Protein AF-A0A401KJQ9-F1 (afdb_monomer)

Organism: Aspergillus awamori (NCBI:txid105351)

Solvent-accessible surface area (backbone atoms only — not comparable to full-atom values): 50970 Å² total; per-residue (Å²): 129,94,59,46,15,69,61,36,54,51,46,49,41,63,40,35,50,37,38,52,24,21,46,44,19,22,66,75,44,48,60,73,58,42,72,78,33,70,57,48,32,70,64,36,63,75,49,32,57,83,91,42,69,68,72,60,20,58,51,13,49,51,49,38,38,50,56,64,36,33,25,32,53,18,17,22,53,18,5,47,48,34,42,69,47,38,80,73,65,34,57,54,54,45,45,31,52,12,23,50,33,27,30,55,10,23,54,37,42,39,68,46,83,45,67,66,48,33,42,54,11,34,25,35,26,12,24,8,44,14,24,32,68,24,41,50,62,47,42,50,54,52,61,40,54,51,83,50,32,54,48,58,40,30,44,42,23,34,25,22,27,45,15,35,20,53,37,40,49,50,44,55,60,32,60,71,49,83,75,55,68,62,44,57,29,49,73,43,38,55,54,36,62,45,31,50,45,31,44,66,44,44,80,82,47,81,66,38,32,63,60,28,45,76,71,70,37,51,69,61,18,49,57,38,48,28,34,50,68,52,51,63,91,82,44,65,66,63,55,51,54,49,47,52,53,48,52,59,54,57,77,48,76,62,88,82,50,82,70,54,36,79,44,96,50,72,60,42,44,46,57,48,49,48,52,32,42,50,51,30,42,48,35,37,63,54,51,53,56,69,49,58,66,66,35,33,30,50,50,31,28,72,41,64,68,38,55,71,68,58,15,47,52,51,36,28,48,45,34,42,46,24,27,61,27,22,58,56,19,48,60,40,41,77,71,62,27,55,55,53,35,40,31,55,17,21,47,45,35,12,54,28,27,42,49,36,25,57,32,57,66,52,65,67,85,45,58,71,36,45,54,48,33,54,52,31,52,49,50,31,33,38,22,40,32,38,16,63,50,12,49,55,62,45,50,27,47,57,62,32,52,86,91,48,20,51,35,50,31,2,46,22,46,15,48,27,23,49,42,44,32,53,49,53,58,45,47,69,56,45,46,76,75,51,46,41,60,54,34,44,58,36,15,53,57,15,51,49,42,33,55,47,46,70,64,71,49,54,50,61,67,73,47,46,65,64,62,52,51,52,56,48,47,66,77,55,54,70,60,50,41,33,58,53,38,73,60,54,71,58,58,48,67,83,33,54,65,48,65,64,63,66,55,72,76,47,80,95,82,52,72,63,58,45,44,52,52,16,51,56,38,39,57,62,27,76,73,41,98,53,92,43,72,65,39,47,52,17,40,51,36,40,33,53,34,26,60,63,70,67,39,61,69,63,25,56,55,44,43,53,51,37,49,53,52,39,52,74,68,45,40,40,44,48,62,85,84,49,100,67,51,65,42,56,48,51,51,44,34,47,51,38,55,50,50,50,50,50,42,51,51,53,17,67,76,70,72,45,84,67,84,77,58,76,91,70,52,60,49,66,80,67,73,61,40,52,80,91,59,61,38,75,85,51,76,66,73,62,60,96,88,62,86,46,75,38,50,56,52,52,55,49,52,56,50,49,50,50,54,50,51,42,48,67,60,71,70,43,90,87,58,69,75,64,54,69,62,51,40,53,52,52,53,50,53,51,50,56,50,50,55,55,54,58,64,70,72,55,99,75,77,75,89,73,83,94,65,81,94,82,65,94,72,90,76,71,102,79,70,55,69,70,56,55,50,52,54,50,52,52,31,52,49,48,31,66,57,28,52,70,41,68,76,47,61,83,86,41,76,62,22,58,57,28,50,55,51,30,38,54,28,27,53,50,48,53,54,54,56,64,38,75,78,49,32,72,68,55,72,68,48,91,67,62,65,69,61,49,52,50,52,32,48,51,44,48,48,50,52,52,52,52,37,66,76,66,72,52,81,73,93,61,94,56,71,79,58,48,62,58,48,51,53,49,49,50,54,53,48,68,72,41,46,75,72,72,67,57,84,86,64,61,96,87,75,69,74,50,69,66,57,56,51,51,49,50,51,52,51,55,53,47,51,52,50,50,54,49,50,53,52,47,50,55,50,48,52,56,52,55,71,70,69,74,89,74,88,84,92,86,82,90,88,84,89,84,86,89,78,89,82,86,84,83,90,81,92,78,92,78,93,72,86,78,80,78,90,72,83,91,82,88,88,85,89,87,89,85,85,83,88,136

Secondary structure (DSSP, 8-state):
----THHHHHHHIIIIIHHHHHHHHHHHHHHHHHTT-HHHHHH-GGG--SS--THHHHHHHHHHHHHHHHHHHHHHHHHHHHHHHHHHH-HHHHHHHHHHHHHHHHHHHHT--SHHHHHHHHHHHHHHHHHHHHHHHHHHHHHS-TTTHHHHHHHHHHHHHHHHHHHHHHHHHHHT--SSTHHHHHHHHHHHHHHHHHHHHGGGSPPPHHHHHHTT-HHHHHHHHHHHH---TT-HHHHHHHHHHHHHHHTT-S---GGGGGS--TT-HHHHHHHHHHHHHHHHHH--HHHHTTSHHHIIIIIT---HHHHHHHHHHHHHHHHHHHHHHHHHTTTS-HHHHHHHHHHHHHHHHHHHHHHTTS-TT-HHHHHHHHHHHHHHHHHHHHHTTTHHHHHHHHHS-TTTHHHHHHHHHHHHHHHHHHHHHHHHHHHHHHTTHHHHHHHHHHHHHHHHHHHH----TT--HHHHHHHHHS---HHHHHHHTTS-GGGGTTS---HHHHHHTS-TT-THHHHHHHHHHHHHHHTS---SHHHHHHHHHHHHHHHHTT-HHHHHHHHHHHHHHHHHTTTTS-GGGS---HHHHHHHHHHHHHHHHHHHHHHHHHTPPPSS-GGG--PPPPPS--GGG--SS--PPPPTT---HHHHHHHHHHHHHHHHHHHHHHS-SS--TTHHHHHHHHHHHHHHHHHHHHHHT-S------SS-S-------TT--HHHHHHHHHHHHHHHHHHGGGGGS-TTSHHHHHHHHHHHHHHHHHHHHHHSHHHHHHHTTSSSPHHHHHHHHHHHHHHHHHHHHHHTPPPSS--HHHHHHHHHHHHHHHHHHHHHHS-TTS-TTS---HHHHHHHHHHHHHHHHHHHHHHHHHHHHHHHHTTS--S----------------------------------------------

Foldseek 3Di:
DPAFAPRQLVLLLPQQLLLLLLLVLQLLQQCLLVLPAPLSCVLEVLLNLPPDDDPSNVRSPLVVLLLSLLLLVLLLVLLQVCLPCPLVPALLVLLLQLLVLLLQLLVQCLPDRYSVSSSVSSSSNSNSSSSSQLRSLLFLCLLDDQLCNQLSLLVSLLSSLVSNLVSLVLSLVLSVVNDDSCSRSVSSCVSSVSSVRSNVSSVVHQTRLLSCVVVVNNVSSLVSNCRHNVHDSPDPVSVVVSLLSNLLVVVCVDDDDPVCCPPPDLLVSVLLLCVLQVLLVLLLLLCLCLPCLSCQLVLCCVLVVDPSSVSSVLSSVLSVLLSVLSVVLSVCCQPPFQLVLQLQLLLQSLVLLVLLLVLQVDDSVPNVSSVSNSVSSSSNSNSCSNHSRRSSLSSLQLSDRSNSSSVSSSVSSSSNSVSNSVSSSCVVVCCVPPNSCSSVSSSVSSVVRNVCSVQQNATRHPDDSSVLSVLSNPSDDSNRSNVVSPCHCVCCVVCVVPVVNVVVPDDPPDLVVLVVVLVVLCSVVVSDPDLDPSNLVSLLSVLLSCLQVVVLVVNVVSLVVSVVSLVVVVLQAAPVVDPDFPLVNLSSLVSVLSSLVSQLLSCVQVVHDGPDDPVSGHRDHHAQAEPVQDDRHDGDHDDVPDAGPSLLSSLVSLLSVLSVLLCVAPVDPPHNPPLVVSLVVSVVSLVVSVVSLVVNVDPDDDPDDDDDPLDPDDDDPDDDLSSLVSLLSSLVSLLSSLVSLCPDDPPDPSNLVSLVSNLRSLLVNLVSCPPPVNVVVCCSDPDHPQVSLLVSLVSLVVVVVSCVVPVDDDPDPPPVVSLVSLVSSLVVNVVCVVVLPDDPDPPQDRPDPVNSVVVNVVSVVVNVVVVVVVVVVVVVVVVVVVPPPDDDDDDDDDDDDDDDDDDDDDDDDDDDDDPDPDRDDDDDDDDDDDDD

Structure (mmCIF, N/CA/C/O backbone):
data_AF-A0A401KJQ9-F1
#
_entry.id   AF-A0A401KJQ9-F1
#
loop_
_atom_site.group_PDB
_atom_site.id
_atom_site.type_symbol
_atom_site.label_atom_id
_atom_site.label_alt_id
_atom_site.label_comp_id
_atom_site.label_asym_id
_atom_site.label_entity_id
_atom_site.label_seq_id
_atom_site.pdbx_PDB_ins_code
_atom_site.Cartn_x
_atom_site.Cartn_y
_atom_site.Cartn_z
_atom_site.occupancy
_atom_site.B_iso_or_equiv
_atom_site.auth_seq_id
_atom_site.auth_comp_id
_atom_site.auth_asym_id
_atom_site.auth_atom_id
_atom_site.pdbx_PDB_model_num
ATOM 1 N N . MET A 1 1 ? -1.866 -28.708 1.018 1.00 51.16 1 MET A N 1
ATOM 2 C CA . MET A 1 1 ? -0.604 -28.251 0.386 1.00 51.16 1 MET A CA 1
ATOM 3 C C . MET A 1 1 ? 0.550 -28.805 1.203 1.00 51.16 1 MET A C 1
ATOM 5 O O . MET A 1 1 ? 0.410 -28.856 2.414 1.00 51.16 1 MET A O 1
ATOM 9 N N . ALA A 1 2 ? 1.637 -29.265 0.578 1.00 59.62 2 ALA A N 1
ATOM 10 C CA . ALA A 1 2 ? 2.775 -29.852 1.303 1.00 59.62 2 ALA A CA 1
ATOM 11 C C . ALA A 1 2 ? 3.758 -28.797 1.862 1.00 59.62 2 ALA A C 1
ATOM 13 O O . ALA A 1 2 ? 4.504 -29.082 2.793 1.00 59.62 2 ALA A O 1
ATOM 14 N N . LEU A 1 3 ? 3.746 -27.572 1.323 1.00 73.81 3 LEU A N 1
ATOM 15 C CA . LEU A 1 3 ? 4.662 -26.489 1.696 1.00 73.81 3 LEU A CA 1
ATOM 16 C C . LEU A 1 3 ? 4.006 -25.533 2.701 1.00 73.81 3 LEU A C 1
ATOM 18 O O . LEU A 1 3 ? 2.881 -25.093 2.476 1.00 73.81 3 LEU A O 1
ATOM 22 N N . HIS A 1 4 ? 4.728 -25.194 3.773 1.00 79.38 4 HIS A N 1
ATOM 23 C CA . HIS A 1 4 ? 4.278 -24.291 4.839 1.00 79.38 4 HIS A CA 1
ATOM 24 C C . HIS A 1 4 ? 5.380 -23.284 5.213 1.00 79.38 4 HIS A C 1
ATOM 26 O O . HIS A 1 4 ? 6.576 -23.559 5.060 1.00 79.38 4 HIS A O 1
ATOM 32 N N . GLY A 1 5 ? 4.976 -22.111 5.705 1.00 81.81 5 GLY A N 1
ATOM 33 C CA . GLY A 1 5 ? 5.850 -21.065 6.233 1.00 81.81 5 GLY A CA 1
ATOM 34 C C . GLY A 1 5 ? 6.890 -20.573 5.222 1.00 81.81 5 GLY A C 1
ATOM 35 O O . GLY A 1 5 ? 6.583 -20.237 4.077 1.00 81.81 5 GLY A O 1
ATOM 36 N N . ARG A 1 6 ? 8.165 -20.550 5.633 1.00 81.44 6 ARG A N 1
ATOM 37 C CA . ARG A 1 6 ? 9.275 -20.035 4.806 1.00 81.44 6 ARG A CA 1
ATOM 38 C C . ARG A 1 6 ? 9.446 -20.776 3.479 1.00 81.44 6 ARG A C 1
ATOM 40 O O . ARG A 1 6 ? 9.766 -20.136 2.482 1.00 81.44 6 ARG A O 1
ATOM 47 N N . ALA A 1 7 ? 9.217 -22.090 3.451 1.00 85.12 7 ALA A N 1
ATOM 48 C CA . ALA A 1 7 ? 9.339 -22.882 2.227 1.00 85.12 7 ALA A CA 1
ATOM 49 C C . ALA A 1 7 ? 8.286 -22.476 1.183 1.00 85.12 7 ALA A C 1
ATOM 51 O O . ALA A 1 7 ? 8.580 -22.428 -0.009 1.00 85.12 7 ALA A O 1
ATOM 52 N N . LEU A 1 8 ? 7.081 -22.122 1.640 1.00 85.94 8 LEU A N 1
ATOM 53 C CA . LEU A 1 8 ? 6.011 -21.624 0.783 1.00 85.94 8 LEU A CA 1
ATOM 54 C C . LEU A 1 8 ? 6.327 -20.226 0.239 1.00 85.94 8 LEU A C 1
ATOM 56 O O . LEU A 1 8 ? 6.226 -20.015 -0.965 1.00 85.94 8 LEU A O 1
ATOM 60 N N . SER A 1 9 ? 6.784 -19.306 1.096 1.00 84.56 9 SER A N 1
ATOM 61 C CA . SER A 1 9 ? 7.208 -17.958 0.677 1.00 84.56 9 SER A CA 1
ATOM 62 C C . SER A 1 9 ? 8.336 -18.009 -0.364 1.00 84.56 9 SER A C 1
ATOM 64 O O . SER A 1 9 ? 8.290 -17.343 -1.399 1.00 84.56 9 SER A O 1
ATOM 66 N N . LEU A 1 10 ? 9.327 -18.880 -0.148 1.00 87.38 10 LEU A N 1
ATOM 67 C CA . LEU A 1 10 ? 10.432 -19.077 -1.083 1.00 87.38 10 LEU A CA 1
ATOM 68 C C . LEU A 1 10 ? 9.962 -19.703 -2.407 1.00 87.38 10 LEU A C 1
ATOM 70 O O . LEU A 1 10 ? 10.426 -19.296 -3.470 1.00 87.38 10 LEU A O 1
ATOM 74 N N . ALA A 1 11 ? 9.003 -20.632 -2.370 1.00 89.62 11 ALA A N 1
ATOM 75 C CA . ALA A 1 11 ? 8.390 -21.180 -3.578 1.00 89.62 11 ALA A CA 1
ATOM 76 C C . ALA A 1 11 ? 7.610 -20.114 -4.369 1.00 89.62 11 ALA A C 1
ATOM 78 O O . ALA A 1 11 ? 7.749 -20.052 -5.589 1.00 89.62 11 ALA A O 1
ATOM 79 N N . GLN A 1 12 ? 6.848 -19.239 -3.701 1.00 90.06 12 GLN A N 1
ATOM 80 C CA . GLN A 1 12 ? 6.164 -18.108 -4.347 1.00 90.06 12 GLN A CA 1
ATOM 81 C C . GLN A 1 12 ? 7.165 -17.176 -5.039 1.00 90.06 12 GLN A C 1
ATOM 83 O O . GLN A 1 12 ? 6.967 -16.781 -6.191 1.00 90.06 12 GLN A O 1
ATOM 88 N N . LEU A 1 13 ? 8.270 -16.875 -4.356 1.00 89.44 13 LEU A N 1
ATOM 89 C CA . LEU A 1 13 ? 9.330 -16.027 -4.881 1.00 89.44 13 LEU A CA 1
ATOM 90 C C . LEU A 1 13 ? 10.001 -16.646 -6.118 1.00 89.44 13 LEU A C 1
ATOM 92 O O . LEU A 1 13 ? 10.106 -15.990 -7.149 1.00 89.44 13 LEU A O 1
ATOM 96 N N . ILE A 1 14 ? 10.449 -17.901 -6.039 1.00 91.25 14 ILE A N 1
ATOM 97 C CA . ILE A 1 14 ? 11.238 -18.540 -7.106 1.00 91.25 14 ILE A CA 1
ATOM 98 C C . ILE A 1 14 ? 10.375 -18.949 -8.299 1.00 91.25 14 ILE A C 1
ATOM 100 O O . ILE A 1 14 ? 10.823 -18.831 -9.435 1.00 91.25 14 ILE A O 1
ATOM 104 N N . LEU A 1 15 ? 9.157 -19.444 -8.071 1.00 92.06 15 LEU A N 1
ATOM 105 C CA . LEU A 1 15 ? 8.344 -20.034 -9.137 1.00 92.06 15 LEU A CA 1
ATOM 106 C C . LEU A 1 15 ? 7.421 -19.033 -9.837 1.00 92.06 15 LEU A C 1
ATOM 108 O O . LEU A 1 15 ? 6.955 -19.329 -10.936 1.00 92.06 15 LEU A O 1
ATOM 112 N N . VAL A 1 16 ? 7.133 -17.884 -9.217 1.00 92.19 16 VAL A N 1
ATOM 113 C CA . VAL A 1 16 ? 6.209 -16.882 -9.775 1.00 92.19 16 VAL A CA 1
ATOM 114 C C . VAL A 1 16 ? 6.866 -15.514 -9.880 1.00 92.19 16 VAL A C 1
ATOM 116 O O . VAL A 1 16 ? 6.979 -14.984 -10.983 1.00 92.19 16 VAL A O 1
ATOM 119 N N . VAL A 1 17 ? 7.321 -14.948 -8.759 1.00 92.44 17 VAL A N 1
ATOM 120 C CA . VAL A 1 17 ? 7.811 -13.559 -8.714 1.00 92.44 17 VAL A CA 1
ATOM 121 C C . VAL A 1 17 ? 9.077 -13.385 -9.558 1.00 92.44 17 VAL A C 1
ATOM 123 O O . VAL A 1 17 ? 9.129 -12.508 -10.420 1.00 92.44 17 VAL A O 1
ATOM 126 N N . CYS A 1 18 ? 10.070 -14.257 -9.367 1.00 94.00 18 CYS A N 1
ATOM 127 C CA . CYS A 1 18 ? 11.333 -14.228 -10.101 1.00 94.00 18 CYS A CA 1
ATOM 128 C C . CYS A 1 18 ? 11.123 -14.354 -11.620 1.00 94.00 18 CYS A C 1
ATOM 130 O O . CYS A 1 18 ? 11.538 -13.439 -12.331 1.00 94.00 18 CYS A O 1
ATOM 132 N N . PRO A 1 19 ? 10.416 -15.378 -12.141 1.00 94.50 19 PRO A N 1
ATOM 133 C CA . PRO A 1 19 ? 10.114 -15.473 -13.565 1.00 94.50 19 PRO A CA 1
ATOM 134 C C . PRO A 1 19 ? 9.336 -14.269 -14.102 1.00 94.50 19 PRO A C 1
ATOM 136 O O . PRO A 1 19 ? 9.708 -13.733 -15.140 1.00 94.50 19 PRO A O 1
ATOM 139 N N . ALA A 1 20 ? 8.297 -13.795 -13.407 1.00 93.94 20 ALA A N 1
ATOM 140 C CA . ALA A 1 20 ? 7.465 -12.691 -13.891 1.00 93.94 20 ALA A CA 1
ATOM 141 C C . ALA A 1 20 ? 8.259 -11.385 -14.061 1.00 93.94 20 ALA A C 1
ATOM 143 O O . ALA A 1 20 ? 8.156 -10.711 -15.089 1.00 93.94 20 ALA A O 1
ATOM 144 N N . PHE A 1 21 ? 9.089 -11.039 -13.078 1.00 92.38 21 PHE A N 1
ATOM 145 C CA . PHE A 1 21 ? 9.901 -9.824 -13.123 1.00 92.38 21 PHE A CA 1
ATOM 146 C C . PHE A 1 21 ? 11.187 -9.982 -13.939 1.00 92.38 21 PHE A C 1
ATOM 148 O O . PHE A 1 21 ? 11.659 -9.012 -14.536 1.00 92.38 21 PHE A O 1
ATOM 155 N N . PHE A 1 22 ? 11.706 -11.202 -14.070 1.00 94.25 22 PHE A N 1
ATOM 156 C CA . PHE A 1 22 ? 12.727 -11.513 -15.063 1.00 94.25 22 PHE A CA 1
ATOM 157 C C . PHE A 1 22 ? 12.196 -11.288 -16.484 1.00 94.25 22 PHE A C 1
ATOM 159 O O . PHE A 1 22 ? 12.848 -10.600 -17.265 1.00 94.25 22 PHE A O 1
ATOM 166 N N . LEU A 1 23 ? 10.997 -11.792 -16.806 1.00 92.88 23 LEU A N 1
ATOM 167 C CA . LEU A 1 23 ? 10.332 -11.586 -18.100 1.00 92.88 23 LEU A CA 1
ATOM 168 C C . LEU A 1 23 ? 10.089 -10.106 -18.383 1.00 92.88 23 LEU A C 1
ATOM 170 O O . LEU A 1 23 ? 10.307 -9.661 -19.511 1.00 92.88 23 LEU A O 1
ATOM 174 N N . PHE A 1 24 ? 9.687 -9.343 -17.361 1.00 90.88 24 PHE A N 1
ATOM 175 C CA . PHE A 1 24 ? 9.578 -7.889 -17.447 1.00 90.88 24 PHE A CA 1
ATOM 176 C C . PHE A 1 24 ? 10.903 -7.288 -17.916 1.00 90.88 24 PHE A C 1
ATOM 178 O O . PHE A 1 24 ? 10.934 -6.599 -18.934 1.00 90.88 24 PHE A O 1
ATOM 185 N N . GLY A 1 25 ? 12.000 -7.541 -17.192 1.00 88.62 25 GLY A N 1
ATOM 186 C CA . GLY A 1 25 ? 13.310 -6.970 -17.510 1.00 88.62 25 GLY A CA 1
ATOM 187 C C . GLY A 1 25 ? 13.829 -7.434 -18.870 1.00 88.62 25 GLY A C 1
ATOM 188 O O . GLY A 1 25 ? 14.312 -6.626 -19.667 1.00 88.62 25 GLY A O 1
ATOM 189 N N . TYR A 1 26 ? 13.666 -8.722 -19.165 1.00 89.69 26 TYR A N 1
ATOM 190 C CA . TYR A 1 26 ? 14.167 -9.346 -20.379 1.00 89.69 26 TYR A CA 1
ATOM 191 C C . TYR A 1 26 ? 13.492 -8.777 -21.628 1.00 89.69 26 TYR A C 1
ATOM 193 O O . TYR A 1 26 ? 14.154 -8.216 -22.500 1.00 89.69 26 TYR A O 1
ATOM 201 N N . ASN A 1 27 ? 12.159 -8.822 -21.692 1.00 88.00 27 ASN A N 1
ATOM 202 C CA . ASN A 1 27 ? 11.405 -8.324 -22.847 1.00 88.00 27 ASN A CA 1
ATOM 203 C C . ASN A 1 27 ? 11.562 -6.809 -23.040 1.00 88.00 27 ASN A C 1
ATOM 205 O O . ASN A 1 27 ? 11.570 -6.301 -24.167 1.00 88.00 27 ASN A O 1
ATOM 209 N N . GLN A 1 28 ? 11.766 -6.084 -21.943 1.00 83.31 28 GLN A N 1
ATOM 210 C CA . GLN A 1 28 ? 11.965 -4.645 -21.951 1.00 83.31 28 GLN A CA 1
ATOM 211 C C . GLN A 1 28 ? 13.353 -4.213 -22.473 1.00 83.31 28 GLN A C 1
ATOM 213 O O . GLN A 1 28 ? 13.466 -3.090 -22.978 1.00 83.31 28 GLN A O 1
ATOM 218 N N . ALA A 1 29 ? 14.393 -5.052 -22.375 1.00 77.69 29 ALA A N 1
ATOM 219 C CA . ALA A 1 29 ? 15.716 -4.819 -22.983 1.00 77.69 29 ALA A CA 1
ATOM 220 C C . ALA A 1 29 ? 15.963 -5.620 -24.278 1.00 77.69 29 ALA A C 1
ATOM 222 O O . ALA A 1 29 ? 16.892 -5.297 -25.020 1.00 77.69 29 ALA A O 1
ATOM 223 N N . GLY A 1 30 ? 15.124 -6.619 -24.575 1.00 74.00 30 GLY A N 1
ATOM 224 C CA . GLY A 1 30 ? 15.327 -7.627 -25.622 1.00 74.00 30 GLY A CA 1
ATOM 225 C C . GLY A 1 30 ? 15.658 -7.058 -26.992 1.00 74.00 30 GLY A C 1
ATOM 226 O O . GLY A 1 30 ? 16.699 -7.372 -27.562 1.00 74.00 30 GLY A O 1
ATOM 227 N N . VAL A 1 31 ? 14.806 -6.169 -27.504 1.00 74.50 31 VAL A N 1
ATOM 228 C CA . VAL A 1 31 ? 14.945 -5.658 -28.879 1.00 74.50 31 VAL A CA 1
ATOM 229 C C . VAL A 1 31 ? 16.052 -4.616 -29.020 1.00 74.50 31 VAL A C 1
ATOM 231 O O . VAL A 1 31 ? 16.610 -4.492 -30.103 1.00 74.50 31 VAL A O 1
ATOM 234 N N . GLY A 1 32 ? 16.442 -3.925 -27.943 1.00 67.50 32 GLY A N 1
ATOM 235 C CA . GLY A 1 32 ? 17.418 -2.829 -28.010 1.00 67.50 32 GLY A CA 1
ATOM 236 C C . GLY A 1 32 ? 18.781 -3.244 -28.579 1.00 67.50 32 GLY A C 1
ATOM 237 O O . GLY A 1 32 ? 19.364 -2.504 -29.364 1.00 67.50 32 GLY A O 1
ATOM 238 N N . GLY A 1 33 ? 19.267 -4.445 -28.245 1.00 67.44 33 GLY A N 1
ATOM 239 C CA . GLY A 1 33 ? 20.519 -4.979 -28.802 1.00 67.44 33 GLY A CA 1
ATOM 240 C C . GLY A 1 33 ? 20.378 -5.553 -30.217 1.00 67.44 33 GLY A C 1
ATOM 241 O O . GLY A 1 33 ? 21.322 -5.489 -31.007 1.00 67.44 33 GLY A O 1
ATOM 242 N N . LEU A 1 34 ? 19.191 -6.067 -30.552 1.00 73.06 34 LEU A N 1
ATOM 243 C CA . LEU A 1 34 ? 18.909 -6.754 -31.816 1.00 73.06 34 LEU A CA 1
ATOM 244 C C . LEU A 1 34 ? 18.807 -5.803 -33.009 1.00 73.06 34 LEU A C 1
ATOM 246 O O . LEU A 1 34 ? 19.121 -6.209 -34.123 1.00 73.06 34 LEU A O 1
ATOM 250 N N . VAL A 1 35 ? 18.454 -4.530 -32.789 1.00 70.38 35 VAL A N 1
ATOM 251 C CA . VAL A 1 35 ? 18.382 -3.540 -33.881 1.00 70.38 35 VAL A CA 1
ATOM 252 C C . VAL A 1 35 ? 19.735 -3.349 -34.581 1.00 70.38 35 VAL A C 1
ATOM 254 O O . VAL A 1 35 ? 19.786 -2.986 -35.749 1.00 70.38 35 VAL A O 1
ATOM 257 N N . SER A 1 36 ? 20.841 -3.636 -33.890 1.00 67.25 36 SER A N 1
ATOM 258 C CA . SER A 1 36 ? 22.189 -3.528 -34.459 1.00 67.25 36 SER A CA 1
ATOM 259 C C . SER A 1 36 ? 22.658 -4.759 -35.253 1.00 67.25 36 SER A C 1
ATOM 261 O O . SER A 1 36 ? 23.803 -4.790 -35.697 1.00 67.25 36 SER A O 1
ATOM 263 N N . VAL A 1 37 ? 21.818 -5.791 -35.409 1.00 74.81 37 VAL A N 1
ATOM 264 C CA . VAL A 1 37 ? 22.179 -7.067 -36.051 1.00 74.81 37 VAL A CA 1
ATOM 265 C C . VAL A 1 37 ? 21.830 -7.051 -37.545 1.00 74.81 37 VAL A C 1
ATOM 267 O O . VAL A 1 37 ? 20.698 -6.774 -37.927 1.00 74.81 37 VAL A O 1
ATOM 270 N N . GLU A 1 38 ? 22.773 -7.440 -38.406 1.00 73.94 38 GLU A N 1
ATOM 271 C CA . GLU A 1 38 ? 22.604 -7.390 -39.872 1.00 73.94 38 GLU A CA 1
ATOM 272 C C . GLU A 1 38 ? 21.498 -8.330 -40.403 1.00 73.94 38 GLU A C 1
ATOM 274 O O . GLU A 1 38 ? 20.798 -8.022 -41.365 1.00 73.94 38 GLU A O 1
ATOM 279 N N . SER A 1 39 ? 21.284 -9.492 -39.774 1.00 75.81 39 SER A N 1
ATOM 280 C CA . SER A 1 39 ? 20.183 -10.394 -40.152 1.00 75.81 39 SER A CA 1
ATOM 281 C C . SER A 1 39 ? 18.803 -9.872 -39.731 1.00 75.81 39 SER A C 1
ATOM 283 O O . SER A 1 39 ? 17.798 -10.242 -40.344 1.00 75.81 39 SER A O 1
ATOM 285 N N . TRP A 1 40 ? 18.742 -8.997 -38.721 1.00 78.81 40 TRP A N 1
ATOM 286 C CA . TRP A 1 40 ? 17.519 -8.316 -38.293 1.00 78.81 40 TRP A CA 1
ATOM 287 C C . TRP A 1 40 ? 17.130 -7.223 -39.291 1.00 78.81 40 TRP A C 1
ATOM 289 O O . TRP A 1 40 ? 15.999 -7.217 -39.775 1.00 78.81 40 TRP A O 1
ATOM 299 N N . THR A 1 41 ? 18.080 -6.368 -39.680 1.00 76.44 41 THR A N 1
ATOM 300 C CA . THR A 1 41 ? 17.846 -5.300 -40.667 1.00 76.44 41 THR A CA 1
ATOM 301 C C . THR A 1 41 ? 17.491 -5.849 -42.049 1.00 76.44 41 THR A C 1
ATOM 303 O O . THR A 1 41 ? 16.603 -5.313 -42.703 1.00 76.44 41 THR A O 1
ATOM 306 N N . LYS A 1 42 ? 18.081 -6.979 -42.469 1.00 77.12 42 LYS A N 1
ATOM 307 C CA . LYS A 1 42 ? 17.704 -7.665 -43.723 1.00 77.12 42 LYS A CA 1
ATOM 308 C C . LYS A 1 42 ? 16.283 -8.230 -43.721 1.00 77.12 42 LYS A C 1
ATOM 310 O O . LYS A 1 42 ? 15.649 -8.263 -44.768 1.00 77.12 42 LYS A O 1
ATOM 315 N N . THR A 1 43 ? 15.796 -8.704 -42.573 1.00 79.19 43 THR A N 1
ATOM 316 C CA . THR A 1 43 ? 14.438 -9.271 -42.461 1.00 79.19 43 THR A CA 1
ATOM 317 C C . THR A 1 43 ? 13.384 -8.167 -42.352 1.00 79.19 43 THR A C 1
ATOM 319 O O . THR A 1 43 ? 12.280 -8.310 -42.869 1.00 79.19 43 THR A O 1
ATOM 322 N N . PHE A 1 44 ? 13.730 -7.053 -41.704 1.00 81.88 44 PHE A N 1
ATOM 323 C CA . PHE A 1 44 ? 12.853 -5.906 -41.500 1.00 81.88 44 PHE A CA 1
ATOM 324 C C . PHE A 1 44 ? 13.477 -4.642 -42.108 1.00 81.88 44 PHE A C 1
ATOM 326 O O . PHE A 1 44 ? 13.922 -3.744 -41.393 1.00 81.88 44 PHE A O 1
ATOM 333 N N . SER A 1 45 ? 13.493 -4.555 -43.439 1.00 68.94 45 SER A N 1
ATOM 334 C CA . SER A 1 45 ? 14.097 -3.425 -44.166 1.00 68.94 45 SER A CA 1
ATOM 335 C C . SER A 1 45 ? 13.450 -2.069 -43.847 1.00 68.94 45 SER A C 1
ATOM 337 O O . SER A 1 45 ? 14.090 -1.030 -43.974 1.00 68.94 45 SER A O 1
ATOM 339 N N . GLU A 1 46 ? 12.196 -2.069 -43.389 1.00 69.38 46 GLU A N 1
ATOM 340 C CA . GLU A 1 46 ? 11.436 -0.874 -42.987 1.00 69.38 46 GLU A CA 1
ATOM 341 C C . GLU A 1 46 ? 11.974 -0.189 -41.712 1.00 69.38 46 GLU A C 1
ATOM 343 O O . GLU A 1 46 ? 11.659 0.970 -41.456 1.00 69.38 46 GLU A O 1
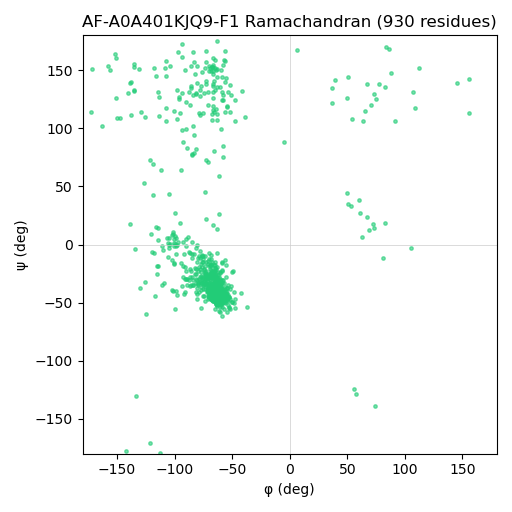ATOM 348 N N . ILE A 1 47 ? 12.796 -0.876 -40.908 1.00 70.19 47 ILE A N 1
ATOM 349 C CA . ILE A 1 47 ? 13.404 -0.341 -39.671 1.00 70.19 47 ILE A CA 1
ATOM 350 C C . ILE A 1 47 ? 14.932 -0.255 -39.751 1.00 70.19 47 ILE A C 1
ATOM 352 O O . ILE A 1 47 ? 15.603 -0.108 -38.729 1.00 70.19 47 ILE A O 1
ATOM 356 N N . ASP A 1 48 ? 15.499 -0.349 -40.955 1.00 70.50 48 ASP A N 1
ATOM 357 C CA . ASP A 1 48 ? 16.943 -0.261 -41.153 1.00 70.50 48 ASP A CA 1
ATOM 358 C C . ASP A 1 48 ? 17.433 1.188 -41.036 1.00 70.50 48 ASP A C 1
ATOM 360 O O . ASP A 1 48 ? 17.125 2.052 -41.863 1.00 70.50 48 ASP A O 1
ATOM 364 N N . THR A 1 49 ? 18.221 1.448 -39.997 1.00 63.94 49 THR A N 1
ATOM 365 C CA . THR A 1 49 ? 18.841 2.749 -39.709 1.00 63.94 49 THR A CA 1
ATOM 366 C C . THR A 1 49 ? 20.360 2.744 -39.892 1.00 63.94 49 THR A C 1
ATOM 368 O O . THR A 1 49 ? 20.996 3.789 -39.726 1.00 63.94 49 THR A O 1
ATOM 371 N N . ILE A 1 50 ? 20.941 1.593 -40.256 1.00 64.94 50 ILE A N 1
ATOM 372 C CA . ILE A 1 50 ? 22.387 1.385 -40.404 1.00 64.94 50 ILE A CA 1
ATOM 373 C C . ILE A 1 50 ? 22.814 1.665 -41.846 1.00 64.94 50 ILE A C 1
ATOM 375 O O . ILE A 1 50 ? 23.828 2.326 -42.064 1.00 64.94 50 ILE A O 1
ATOM 379 N N . HIS A 1 51 ? 22.036 1.209 -42.831 1.00 66.75 51 HIS A N 1
ATOM 380 C CA . HIS A 1 51 ? 22.379 1.352 -44.252 1.00 66.75 51 HIS A CA 1
ATOM 381 C C . HIS A 1 51 ? 21.657 2.513 -44.957 1.00 66.75 51 HIS A C 1
ATOM 383 O O . HIS A 1 51 ? 21.879 2.746 -46.145 1.00 66.75 51 HIS A O 1
ATOM 389 N N . THR A 1 52 ? 20.812 3.266 -44.244 1.00 68.00 52 THR A N 1
ATOM 390 C CA . THR A 1 52 ? 20.008 4.366 -44.801 1.00 68.00 52 THR A CA 1
ATOM 391 C C . THR A 1 52 ? 20.528 5.743 -44.368 1.00 68.00 52 THR A C 1
ATOM 393 O O . THR A 1 52 ? 21.026 5.924 -43.257 1.00 68.00 52 THR A O 1
ATOM 396 N N . VAL A 1 53 ? 20.426 6.746 -45.253 1.00 68.81 53 VAL A N 1
ATOM 397 C CA . VAL A 1 53 ? 20.952 8.111 -45.034 1.00 68.81 53 VAL A CA 1
ATOM 398 C C . VAL A 1 53 ? 19.882 9.160 -45.370 1.00 68.81 53 VAL A C 1
ATOM 400 O O . VAL A 1 53 ? 19.013 8.932 -46.211 1.00 68.81 53 VAL A O 1
ATOM 403 N N . GLY A 1 54 ? 19.923 10.322 -44.709 1.00 72.00 54 GLY A N 1
ATOM 404 C CA . GLY A 1 54 ? 19.039 11.458 -45.002 1.00 72.00 54 GLY A CA 1
ATOM 405 C C . GLY A 1 54 ? 17.595 11.272 -44.513 1.00 72.00 54 GLY A C 1
ATOM 406 O O . GLY A 1 54 ? 17.363 10.772 -43.412 1.00 72.00 54 GLY A O 1
ATOM 407 N N . ALA A 1 55 ? 16.612 11.687 -45.321 1.00 70.25 55 ALA A N 1
ATOM 408 C CA . ALA A 1 55 ? 15.189 11.668 -44.952 1.00 70.25 55 ALA A CA 1
ATOM 409 C C . ALA A 1 55 ? 14.648 10.253 -44.660 1.00 70.25 55 ALA A C 1
ATOM 411 O O . ALA A 1 55 ? 13.818 10.081 -43.768 1.00 70.25 55 ALA A O 1
ATOM 412 N N . VAL A 1 56 ? 15.172 9.235 -45.352 1.00 73.62 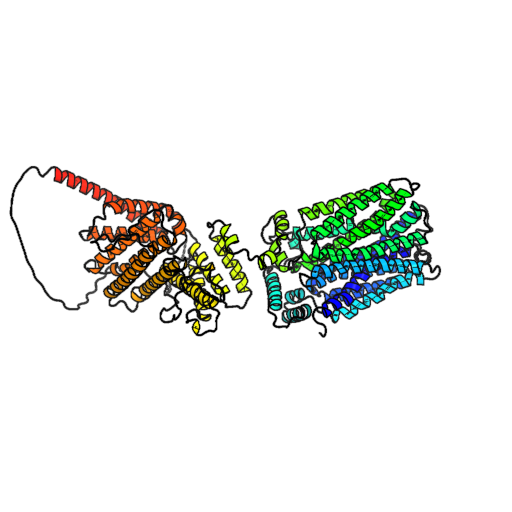56 VAL A N 1
ATOM 413 C CA . VAL A 1 56 ? 14.792 7.824 -45.159 1.00 73.62 56 VAL A CA 1
ATOM 414 C C . VAL A 1 56 ? 15.227 7.318 -43.781 1.00 73.62 56 VAL A C 1
ATOM 416 O O . VAL A 1 56 ? 14.453 6.652 -43.102 1.00 73.62 56 VAL A O 1
ATOM 419 N N . LYS A 1 57 ? 16.414 7.718 -43.304 1.00 70.75 57 LYS A N 1
ATOM 420 C CA . LYS A 1 57 ? 16.887 7.379 -41.953 1.00 70.75 57 LYS A CA 1
ATOM 421 C C . LYS A 1 57 ? 15.979 7.971 -40.873 1.00 70.75 57 LYS A C 1
ATOM 423 O O . LYS A 1 57 ? 15.660 7.292 -39.906 1.00 70.75 57 LYS A O 1
ATOM 428 N N . SER A 1 58 ? 15.535 9.218 -41.048 1.00 70.50 58 SER A N 1
ATOM 429 C CA . SER A 1 58 ? 14.617 9.888 -40.112 1.00 70.50 58 SER A CA 1
ATOM 430 C C . SER A 1 58 ? 13.255 9.181 -40.027 1.00 70.50 58 SER A C 1
ATOM 432 O O . SER A 1 58 ? 12.726 8.947 -38.936 1.00 70.50 58 SER A O 1
ATOM 434 N N . HIS A 1 59 ? 12.717 8.760 -41.176 1.00 76.56 59 HIS A N 1
ATOM 435 C CA . HIS A 1 59 ? 11.491 7.968 -41.225 1.00 76.56 59 HIS A CA 1
ATOM 436 C C . HIS A 1 59 ? 11.671 6.600 -40.546 1.00 76.56 59 HIS A C 1
ATOM 438 O O . HIS A 1 59 ? 10.910 6.266 -39.639 1.00 76.56 59 HIS A O 1
ATOM 444 N N . ASN A 1 60 ? 12.731 5.861 -40.888 1.00 78.62 60 ASN A N 1
ATOM 445 C CA . ASN A 1 60 ? 13.012 4.540 -40.317 1.00 78.62 60 ASN A CA 1
ATOM 446 C C . ASN A 1 60 ? 13.280 4.599 -38.804 1.00 78.62 60 ASN A C 1
ATOM 448 O O . ASN A 1 60 ? 12.827 3.722 -38.074 1.00 78.62 60 ASN A O 1
ATOM 452 N N . LEU A 1 61 ? 13.937 5.654 -38.302 1.00 71.00 61 LEU A N 1
ATOM 453 C CA . LEU A 1 61 ? 14.106 5.904 -36.862 1.00 71.00 61 LEU A CA 1
ATOM 454 C C . LEU A 1 61 ? 12.757 6.072 -36.151 1.00 71.00 61 LEU A C 1
ATOM 456 O O . LEU A 1 61 ? 12.568 5.553 -35.049 1.00 71.00 61 LEU A O 1
ATOM 460 N N . THR A 1 62 ? 11.811 6.764 -36.789 1.00 77.06 62 THR A N 1
ATOM 461 C CA . THR A 1 62 ? 10.454 6.943 -36.256 1.00 77.06 62 THR A CA 1
ATOM 462 C C . THR A 1 62 ? 9.712 5.607 -36.210 1.00 77.06 62 THR A C 1
ATOM 464 O O . THR A 1 62 ? 9.154 5.251 -35.172 1.00 77.06 62 THR A O 1
ATOM 467 N N . VAL A 1 63 ? 9.763 4.820 -37.291 1.00 79.25 63 VAL A N 1
ATOM 468 C CA . VAL A 1 63 ? 9.141 3.484 -37.360 1.00 79.25 63 VAL A CA 1
ATOM 469 C C . VAL A 1 63 ? 9.766 2.533 -36.335 1.00 79.25 63 VAL A C 1
ATOM 471 O O . VAL A 1 63 ? 9.050 1.855 -35.600 1.00 79.25 63 VAL A O 1
ATOM 474 N N . GLN A 1 64 ? 11.093 2.531 -36.200 1.00 74.62 64 GLN A N 1
ATOM 475 C CA . GLN A 1 64 ? 11.809 1.754 -35.189 1.00 74.62 64 GLN A CA 1
ATOM 476 C C . GLN A 1 64 ? 11.369 2.142 -33.767 1.00 74.62 64 GLN A C 1
ATOM 478 O O . GLN A 1 64 ? 11.104 1.263 -32.941 1.00 74.62 64 GLN A O 1
ATOM 483 N N . GLY A 1 65 ? 11.241 3.443 -33.485 1.00 73.38 65 GLY A N 1
ATOM 484 C CA . GLY A 1 65 ? 10.709 3.957 -32.222 1.00 73.38 65 GLY A CA 1
ATOM 485 C C . GLY A 1 65 ? 9.301 3.435 -31.924 1.00 73.38 65 GLY A C 1
ATOM 486 O O . GLY A 1 65 ? 9.050 2.953 -30.817 1.00 73.38 65 GLY A O 1
ATOM 487 N N . VAL A 1 66 ? 8.411 3.431 -32.921 1.00 80.31 66 VAL A N 1
ATOM 488 C CA . VAL A 1 66 ? 7.047 2.884 -32.810 1.00 80.31 66 VAL A CA 1
ATOM 489 C C . VAL A 1 66 ? 7.063 1.377 -32.529 1.00 80.31 66 VAL A C 1
ATOM 491 O O . VAL A 1 66 ? 6.379 0.916 -31.613 1.00 80.31 66 VAL A O 1
ATOM 494 N N . VAL A 1 67 ? 7.878 0.594 -33.243 1.00 80.69 67 VAL A N 1
ATOM 495 C CA . VAL A 1 67 ? 7.983 -0.867 -33.051 1.00 80.69 67 VAL A CA 1
ATOM 496 C C . VAL A 1 67 ? 8.500 -1.212 -31.650 1.00 80.69 67 VAL A C 1
ATOM 498 O O . VAL A 1 67 ? 7.964 -2.098 -30.974 1.00 80.69 67 VAL A O 1
ATOM 501 N N . ILE A 1 68 ? 9.514 -0.491 -31.164 1.00 76.38 68 ILE A N 1
ATOM 502 C CA . ILE A 1 68 ? 10.045 -0.678 -29.808 1.00 76.38 68 ILE A CA 1
ATOM 503 C C . ILE A 1 68 ? 8.974 -0.327 -28.766 1.00 76.38 68 ILE A C 1
ATOM 505 O O . ILE A 1 68 ? 8.752 -1.120 -27.843 1.00 76.38 68 ILE A O 1
ATOM 509 N N . SER A 1 69 ? 8.273 0.793 -28.961 1.00 78.44 69 SER A N 1
ATOM 510 C CA . SER A 1 69 ? 7.262 1.333 -28.041 1.00 78.44 69 SER A CA 1
ATOM 511 C C . SER A 1 69 ? 5.916 0.595 -28.085 1.00 78.44 69 SER A C 1
ATOM 513 O O . SER A 1 69 ? 5.118 0.704 -27.162 1.00 78.44 69 SER A O 1
ATOM 515 N N . THR A 1 70 ? 5.651 -0.232 -29.098 1.00 87.25 70 THR A N 1
ATOM 516 C CA . THR A 1 70 ? 4.409 -1.030 -29.162 1.00 87.25 70 THR A CA 1
ATOM 517 C C . THR A 1 70 ? 4.283 -1.984 -27.965 1.00 87.25 70 THR A C 1
ATOM 519 O O . THR A 1 70 ? 3.192 -2.194 -27.440 1.00 87.25 70 THR A O 1
ATOM 522 N N . PHE A 1 71 ? 5.407 -2.513 -27.471 1.00 87.88 71 PHE A N 1
ATOM 523 C CA . PHE A 1 71 ? 5.436 -3.332 -26.255 1.00 87.88 71 PHE A CA 1
ATOM 524 C C . PHE A 1 71 ? 4.931 -2.565 -25.023 1.00 87.88 71 PHE A C 1
ATOM 526 O O . PHE A 1 71 ? 4.154 -3.101 -24.235 1.00 87.88 71 PHE A O 1
ATOM 533 N N . THR A 1 72 ? 5.335 -1.302 -24.862 1.00 88.31 72 THR A N 1
ATOM 534 C CA . THR A 1 72 ? 4.937 -0.488 -23.704 1.00 88.31 72 THR A CA 1
ATOM 535 C C . THR A 1 72 ? 3.474 -0.066 -23.800 1.00 88.31 72 THR A C 1
ATOM 537 O O . THR A 1 72 ? 2.788 -0.031 -22.782 1.00 88.31 72 THR A O 1
ATOM 540 N N . LEU A 1 73 ? 2.962 0.153 -25.017 1.00 90.62 73 LEU A N 1
ATOM 541 C CA . LEU A 1 73 ? 1.536 0.371 -25.264 1.00 90.62 73 LEU A CA 1
ATOM 542 C C . LEU A 1 73 ? 0.697 -0.871 -24.920 1.00 90.62 73 LEU A C 1
ATOM 544 O O . LEU A 1 73 ? -0.341 -0.757 -24.273 1.00 90.62 73 LEU A O 1
ATOM 548 N N . GLY A 1 74 ? 1.169 -2.066 -25.285 1.00 93.56 74 GLY A N 1
ATOM 549 C CA . GLY A 1 74 ? 0.543 -3.320 -24.863 1.00 93.56 74 GLY A CA 1
ATOM 550 C C . GLY A 1 74 ? 0.525 -3.458 -23.340 1.00 93.56 74 GLY A C 1
ATOM 551 O O . GLY A 1 74 ? -0.505 -3.789 -22.759 1.00 93.56 74 GLY A O 1
ATOM 552 N N . ALA A 1 75 ? 1.636 -3.128 -22.676 1.00 92.88 75 ALA A N 1
ATOM 553 C CA . ALA A 1 75 ? 1.744 -3.183 -21.219 1.00 92.88 75 ALA A CA 1
ATOM 554 C C . ALA A 1 75 ? 0.846 -2.171 -20.501 1.00 92.88 75 ALA A C 1
ATOM 556 O O . ALA A 1 75 ? 0.279 -2.496 -19.458 1.00 92.88 75 ALA A O 1
ATOM 557 N N . LEU A 1 76 ? 0.634 -0.990 -21.088 1.00 93.94 76 LEU A N 1
ATOM 558 C CA . LEU A 1 76 ? -0.362 -0.026 -20.627 1.00 93.94 76 LEU A CA 1
ATOM 559 C C . LEU A 1 76 ? -1.772 -0.639 -20.629 1.00 93.94 76 LEU A C 1
ATOM 561 O O . LEU A 1 76 ? -2.465 -0.588 -19.613 1.00 93.94 76 LEU A O 1
ATOM 565 N N . ILE A 1 77 ? -2.176 -1.254 -21.745 1.00 94.44 77 ILE A N 1
ATOM 566 C CA . ILE A 1 77 ? -3.492 -1.899 -21.887 1.00 94.44 77 ILE A CA 1
ATOM 567 C C . ILE A 1 77 ? -3.626 -3.069 -20.903 1.00 94.44 77 ILE A C 1
ATOM 569 O O . ILE A 1 77 ? -4.633 -3.179 -20.202 1.00 94.44 77 ILE A O 1
ATOM 573 N N . GLY A 1 78 ? -2.593 -3.909 -20.802 1.00 93.44 78 GLY A N 1
ATOM 574 C CA . GLY A 1 78 ? -2.548 -5.037 -19.874 1.00 93.44 78 GLY A CA 1
ATOM 575 C C . GLY A 1 78 ? -2.694 -4.603 -18.417 1.00 93.44 78 GLY A C 1
ATOM 576 O O . GLY A 1 78 ? -3.532 -5.146 -17.700 1.00 93.44 78 GLY A O 1
ATOM 577 N N . ALA A 1 79 ? -1.951 -3.578 -17.994 1.00 92.75 79 ALA A N 1
ATOM 578 C CA . ALA A 1 79 ? -2.043 -3.040 -16.641 1.00 92.75 79 ALA A CA 1
ATOM 579 C C . ALA A 1 79 ? -3.432 -2.445 -16.353 1.00 92.75 79 ALA A C 1
ATOM 581 O O . ALA A 1 79 ? -4.017 -2.755 -15.322 1.00 92.75 79 ALA A O 1
ATOM 582 N N . LEU A 1 80 ? -4.016 -1.660 -17.267 1.00 92.62 80 LEU A N 1
ATOM 583 C CA . LEU A 1 80 ? -5.367 -1.105 -17.081 1.00 92.62 80 LEU A CA 1
ATOM 584 C C . LEU A 1 80 ? -6.448 -2.188 -16.992 1.00 92.62 80 LEU A C 1
ATOM 586 O O . LEU A 1 80 ? -7.396 -2.046 -16.218 1.00 92.62 80 LEU A O 1
ATOM 590 N N . SER A 1 81 ? -6.300 -3.284 -17.741 1.00 91.88 81 SER A N 1
ATOM 591 C CA . SER A 1 81 ? -7.249 -4.400 -17.701 1.00 91.88 81 SER A CA 1
ATOM 592 C C . SER A 1 81 ? -7.343 -5.044 -16.307 1.00 91.88 81 SER A C 1
ATOM 594 O O . SER A 1 81 ? -8.429 -5.452 -15.884 1.00 91.88 81 SER A O 1
ATOM 596 N N . CYS A 1 82 ? -6.243 -5.050 -15.542 1.00 87.75 82 CYS A N 1
ATOM 597 C CA . CYS A 1 82 ? -6.202 -5.593 -14.183 1.00 87.75 82 CYS A CA 1
ATOM 598 C C . CYS A 1 82 ? -7.076 -4.820 -13.193 1.00 87.75 82 CYS A C 1
ATOM 600 O O . CYS A 1 82 ? -7.585 -5.431 -12.256 1.00 87.75 82 CYS A O 1
ATOM 602 N N . SER A 1 83 ? -7.326 -3.528 -13.416 1.00 85.31 83 SER A N 1
ATOM 603 C CA . SER A 1 83 ? -8.209 -2.734 -12.551 1.00 85.31 83 SER A CA 1
ATOM 604 C C . SER A 1 83 ? -9.653 -3.234 -12.550 1.00 85.31 83 SER A C 1
ATOM 606 O O . SER A 1 83 ? -10.341 -3.091 -11.546 1.00 85.31 83 SER A O 1
ATOM 608 N N . PHE A 1 84 ? -10.109 -3.829 -13.656 1.00 82.56 84 PHE A N 1
ATOM 609 C CA . PHE A 1 84 ? -11.472 -4.351 -13.795 1.00 82.56 84 PHE A CA 1
ATOM 610 C C . PHE A 1 84 ? -11.530 -5.858 -13.541 1.00 82.56 84 PHE A C 1
ATOM 612 O O . PHE A 1 84 ? -12.417 -6.360 -12.855 1.00 82.56 84 PHE A O 1
ATOM 619 N N . ILE A 1 85 ? -10.568 -6.592 -14.097 1.00 83.69 85 ILE A N 1
ATOM 620 C CA . ILE A 1 85 ? -10.574 -8.057 -14.112 1.00 83.69 85 ILE A CA 1
ATOM 621 C C . ILE A 1 85 ? -9.978 -8.634 -12.816 1.00 83.69 85 ILE A C 1
ATOM 623 O O . ILE A 1 85 ? -10.363 -9.726 -12.387 1.00 83.69 85 ILE A O 1
ATOM 627 N N . GLY A 1 86 ? -9.068 -7.899 -12.168 1.00 77.44 86 GLY A N 1
ATOM 628 C CA . GLY A 1 86 ? -8.255 -8.367 -11.044 1.00 77.44 86 GLY A CA 1
ATOM 629 C C . GLY A 1 86 ? -9.053 -8.847 -9.837 1.00 77.44 86 GLY A C 1
ATOM 630 O O . GLY A 1 86 ? -8.718 -9.878 -9.249 1.00 77.44 86 GLY A O 1
ATOM 631 N N . ASP A 1 87 ? -10.139 -8.153 -9.499 1.00 79.69 87 ASP A N 1
ATOM 632 C CA . ASP A 1 87 ? -10.989 -8.522 -8.363 1.00 79.69 87 ASP A CA 1
ATOM 633 C C . ASP A 1 87 ? -12.072 -9.541 -8.729 1.00 79.69 87 ASP A C 1
ATOM 635 O O . ASP A 1 87 ? -12.558 -10.268 -7.857 1.00 79.69 87 ASP A O 1
ATOM 639 N N . ILE A 1 88 ? -12.421 -9.663 -10.013 1.00 82.25 88 ILE A N 1
ATOM 640 C CA . ILE A 1 88 ? -13.390 -10.650 -10.507 1.00 82.25 88 ILE A CA 1
ATOM 641 C C . ILE A 1 88 ? -12.743 -12.036 -10.570 1.00 82.25 88 ILE A C 1
ATOM 643 O O . ILE A 1 88 ? -13.259 -12.986 -9.977 1.00 82.25 88 ILE A O 1
ATOM 647 N N . LEU A 1 89 ? -11.606 -12.155 -11.263 1.00 83.56 89 LEU A N 1
ATOM 648 C CA . LEU A 1 89 ? -10.962 -13.444 -11.525 1.00 83.56 89 LEU A CA 1
ATOM 649 C C . LEU A 1 89 ? -10.098 -13.949 -10.361 1.00 83.56 89 LEU A C 1
ATOM 651 O O . LEU A 1 89 ? -9.929 -15.167 -10.243 1.00 83.56 89 LEU A O 1
ATOM 655 N N . GLY A 1 90 ? -9.598 -13.045 -9.511 1.00 85.69 90 GLY A N 1
ATOM 656 C CA . GLY A 1 90 ? -8.592 -13.334 -8.484 1.00 85.69 90 GLY A CA 1
ATOM 657 C C . GLY A 1 90 ? -7.162 -13.245 -9.022 1.00 85.69 90 GLY A C 1
ATOM 658 O O . GLY A 1 90 ? -6.944 -13.175 -10.233 1.00 85.69 90 GLY A O 1
ATOM 659 N N . ARG A 1 91 ? -6.159 -13.243 -8.132 1.00 90.12 91 ARG A N 1
ATOM 660 C CA . ARG A 1 91 ? -4.764 -12.965 -8.523 1.00 90.12 91 ARG A CA 1
ATOM 661 C C . ARG A 1 91 ? -4.162 -14.105 -9.339 1.00 90.12 91 ARG A C 1
ATOM 663 O O . ARG A 1 91 ? -3.572 -13.849 -10.387 1.00 90.12 91 ARG A O 1
ATOM 670 N N . ARG A 1 92 ? -4.364 -15.363 -8.925 1.00 91.06 92 ARG A N 1
ATOM 671 C CA . ARG A 1 92 ? -3.773 -16.535 -9.607 1.00 91.06 92 ARG A CA 1
ATOM 672 C C . ARG A 1 92 ? -4.186 -16.646 -11.071 1.00 91.06 92 ARG A C 1
ATOM 674 O O . ARG A 1 92 ? -3.348 -16.888 -11.935 1.00 91.06 92 ARG A O 1
ATOM 681 N N . ARG A 1 93 ? -5.471 -16.434 -11.367 1.00 92.31 93 ARG A N 1
ATOM 682 C CA . ARG A 1 93 ? -5.994 -16.531 -12.740 1.00 92.31 93 ARG A CA 1
ATOM 683 C C . ARG A 1 93 ? -5.481 -15.411 -13.640 1.00 92.31 93 ARG A C 1
ATOM 685 O O . ARG A 1 93 ? -5.230 -15.653 -14.815 1.00 92.31 93 ARG A O 1
ATOM 692 N N . VAL A 1 94 ? -5.295 -14.211 -13.093 1.00 92.94 94 VAL A N 1
ATOM 693 C CA . VAL A 1 94 ? -4.733 -13.078 -13.840 1.00 92.94 94 VAL A CA 1
ATOM 694 C C . VAL A 1 94 ? -3.247 -13.291 -14.125 1.00 92.94 94 VAL A C 1
ATOM 696 O O . VAL A 1 94 ? -2.813 -13.046 -15.246 1.00 92.94 94 VAL A O 1
ATOM 699 N N . ILE A 1 95 ? -2.481 -13.827 -13.168 1.00 93.44 95 ILE A N 1
ATOM 700 C CA . ILE A 1 95 ? -1.072 -14.202 -13.381 1.00 93.44 95 ILE A CA 1
ATOM 701 C C . ILE A 1 95 ? -0.953 -15.293 -14.456 1.00 93.44 95 ILE A C 1
ATOM 703 O O . ILE A 1 95 ? -0.098 -15.195 -15.338 1.00 93.44 95 ILE A O 1
ATOM 707 N N . PHE A 1 96 ? -1.837 -16.296 -14.436 1.00 95.00 96 PHE A N 1
ATOM 708 C CA . PHE A 1 96 ? -1.904 -17.319 -15.482 1.00 95.00 96 PHE A CA 1
ATOM 709 C C . PHE A 1 96 ? -2.197 -16.710 -16.860 1.00 95.00 96 PHE A C 1
ATOM 711 O O . PHE A 1 96 ? -1.456 -16.955 -17.808 1.00 95.00 96 PHE A O 1
ATOM 718 N N . ALA A 1 97 ? -3.235 -15.873 -16.963 1.00 94.44 97 ALA A N 1
ATOM 719 C CA . ALA A 1 97 ? -3.605 -15.211 -18.213 1.00 94.44 97 ALA A CA 1
ATOM 720 C C . ALA A 1 97 ? -2.479 -14.308 -18.751 1.00 94.44 97 ALA A C 1
ATOM 722 O O . ALA A 1 97 ? -2.194 -14.334 -19.946 1.00 94.44 97 ALA A O 1
ATOM 723 N N . GLY A 1 98 ? -1.794 -13.567 -17.873 1.00 94.38 98 GLY A N 1
ATOM 724 C CA . GLY A 1 98 ? -0.645 -12.739 -18.245 1.00 94.38 98 GLY A CA 1
ATOM 725 C C . GLY A 1 98 ? 0.552 -13.561 -18.734 1.00 94.38 98 GLY A C 1
ATOM 726 O O . GLY A 1 98 ? 1.186 -13.207 -19.729 1.00 94.38 98 GLY A O 1
ATOM 727 N N . SER A 1 99 ? 0.829 -14.698 -18.090 1.00 94.75 99 SER A N 1
ATOM 728 C CA . SER A 1 99 ? 1.904 -15.615 -18.502 1.00 94.75 99 SER A CA 1
ATOM 729 C C . SER A 1 99 ? 1.599 -16.273 -19.852 1.00 94.75 99 SER A C 1
ATOM 731 O O . SER A 1 99 ? 2.464 -16.321 -20.722 1.00 94.75 99 SER A O 1
ATOM 733 N N . LEU A 1 100 ? 0.348 -16.697 -20.065 1.00 95.44 100 LEU A N 1
ATOM 734 C CA . LEU A 1 100 ? -0.117 -17.262 -21.332 1.00 95.44 100 LEU A CA 1
ATOM 735 C C . LEU A 1 100 ? -0.040 -16.242 -22.476 1.00 95.44 100 LEU A C 1
ATOM 737 O O . LEU A 1 100 ? 0.451 -16.569 -23.554 1.00 95.44 100 LEU A O 1
ATOM 741 N N . ALA A 1 101 ? -0.486 -15.003 -22.247 1.00 95.69 101 ALA A N 1
ATOM 742 C CA . ALA A 1 101 ? -0.368 -13.934 -23.236 1.00 95.69 101 ALA A CA 1
ATOM 743 C C . ALA A 1 101 ? 1.104 -13.668 -23.590 1.00 95.69 101 ALA A C 1
ATOM 745 O O . ALA A 1 101 ? 1.448 -13.589 -24.766 1.00 95.69 101 ALA A O 1
ATOM 746 N N . THR A 1 102 ? 1.985 -13.619 -22.587 1.00 94.62 102 THR A N 1
ATOM 747 C CA . THR A 1 102 ? 3.431 -13.442 -22.793 1.00 94.62 102 THR A CA 1
ATOM 748 C C . THR A 1 102 ? 4.009 -14.549 -23.682 1.00 94.62 102 THR A C 1
ATOM 750 O O . THR A 1 102 ? 4.634 -14.241 -24.695 1.00 94.62 102 THR A O 1
ATOM 753 N N . LEU A 1 103 ? 3.697 -15.818 -23.391 1.00 95.38 103 LEU A N 1
ATOM 754 C CA . LEU A 1 103 ? 4.133 -16.971 -24.187 1.00 95.38 103 LEU A CA 1
ATOM 755 C C . LEU A 1 103 ? 3.653 -16.898 -25.645 1.00 95.38 103 LEU A C 1
ATOM 757 O O . LEU A 1 103 ? 4.440 -17.091 -26.572 1.00 95.38 103 LEU A O 1
ATOM 761 N N . VAL A 1 104 ? 2.366 -16.607 -25.868 1.00 95.62 104 VAL A N 1
ATOM 762 C CA . VAL A 1 104 ? 1.798 -16.479 -27.223 1.00 95.62 104 VAL A CA 1
ATOM 763 C C . VAL A 1 104 ? 2.497 -15.361 -27.995 1.00 95.62 104 VAL A C 1
ATOM 765 O O . VAL A 1 104 ? 2.869 -15.541 -29.155 1.00 95.62 104 VAL A O 1
ATOM 768 N N . GLY A 1 105 ? 2.720 -14.216 -27.351 1.00 94.19 105 GLY A N 1
ATOM 769 C CA . GLY A 1 105 ? 3.426 -13.094 -27.955 1.00 94.19 105 GLY A CA 1
ATOM 770 C C . GLY A 1 105 ? 4.888 -13.415 -28.296 1.00 94.19 105 GLY A C 1
ATOM 771 O O . GLY A 1 105 ? 5.370 -13.017 -29.358 1.00 94.19 105 GLY A O 1
ATOM 772 N N . GLU A 1 106 ? 5.583 -14.170 -27.443 1.00 93.12 106 GLU A N 1
ATOM 773 C CA . GLU A 1 106 ? 6.969 -14.614 -27.651 1.00 93.12 106 GLU A CA 1
ATOM 774 C C . GLU A 1 106 ? 7.082 -15.580 -28.835 1.00 93.12 106 GLU A C 1
ATOM 776 O O . GLU A 1 106 ? 7.946 -15.395 -29.696 1.00 93.12 106 GLU A O 1
ATOM 781 N N . VAL A 1 107 ? 6.152 -16.536 -28.955 1.00 94.06 107 VAL A N 1
ATOM 782 C CA . VAL A 1 107 ? 6.059 -17.444 -30.113 1.00 94.06 107 VAL A CA 1
ATOM 783 C C . VAL A 1 107 ? 5.807 -16.665 -31.408 1.00 94.06 107 VAL A C 1
ATOM 785 O O . VAL A 1 107 ? 6.429 -16.944 -32.436 1.00 94.06 107 VAL A O 1
ATOM 788 N N . LEU A 1 108 ? 4.941 -15.649 -31.379 1.00 93.31 108 LEU A N 1
ATOM 789 C CA . LEU A 1 108 ? 4.686 -14.793 -32.542 1.00 93.31 108 LEU A CA 1
ATOM 790 C C . LEU A 1 108 ? 5.906 -13.948 -32.929 1.00 93.31 108 LEU A C 1
ATOM 792 O O . LEU A 1 108 ? 6.181 -13.782 -34.117 1.00 93.31 108 LEU A O 1
ATOM 796 N N . CYS A 1 109 ? 6.662 -13.444 -31.952 1.00 90.38 109 CYS A N 1
ATOM 797 C CA . CYS A 1 109 ? 7.869 -12.663 -32.218 1.00 90.38 109 CYS A CA 1
ATOM 798 C C . CYS A 1 109 ? 9.002 -13.532 -32.781 1.00 90.38 109 CYS A C 1
ATOM 800 O O . CYS A 1 109 ? 9.648 -13.134 -33.752 1.00 90.38 109 CYS A O 1
ATOM 802 N N . CYS A 1 110 ? 9.240 -14.723 -32.224 1.00 89.19 110 CYS A N 1
ATOM 803 C CA . CYS A 1 110 ? 10.324 -15.598 -32.677 1.00 89.19 110 CYS A CA 1
ATOM 804 C C . CYS A 1 110 ? 10.048 -16.233 -34.054 1.00 89.19 110 CYS A C 1
ATOM 806 O O . CYS A 1 110 ? 10.984 -16.493 -34.811 1.00 89.19 110 CYS A O 1
ATOM 808 N N . SER A 1 111 ? 8.773 -16.427 -34.412 1.00 91.25 111 SER A N 1
ATOM 809 C CA . SER A 1 111 ? 8.340 -16.949 -35.718 1.00 91.25 111 SER A CA 1
ATOM 810 C C . SER A 1 111 ? 8.097 -15.867 -36.777 1.00 91.25 111 SER A C 1
ATOM 812 O O . SER A 1 111 ? 7.664 -16.185 -37.885 1.00 91.25 111 SER A O 1
ATOM 814 N N . SER A 1 112 ? 8.380 -14.598 -36.464 1.00 88.56 112 SER A N 1
ATOM 815 C CA . SER A 1 112 ? 8.031 -13.482 -37.342 1.00 88.56 112 SER A CA 1
ATOM 816 C C . SER A 1 112 ? 8.744 -13.526 -38.703 1.00 88.56 112 SER A C 1
ATOM 818 O O . SER A 1 112 ? 9.947 -13.799 -38.811 1.00 88.56 112 SER A O 1
ATOM 820 N N . PHE A 1 113 ? 7.966 -13.269 -39.759 1.00 85.25 113 PHE A N 1
ATOM 821 C CA . PHE A 1 113 ? 8.433 -13.133 -41.147 1.00 85.25 113 PHE A CA 1
ATOM 822 C C . PHE A 1 113 ? 8.161 -11.743 -41.744 1.00 85.25 113 PHE A C 1
ATOM 824 O O . PHE A 1 113 ? 8.643 -11.445 -42.830 1.00 85.25 113 PHE A O 1
ATOM 831 N N . GLY A 1 114 ? 7.417 -10.889 -41.036 1.00 85.50 114 GLY A N 1
ATOM 832 C CA . GLY A 1 114 ? 7.121 -9.517 -41.445 1.00 85.50 114 GLY A CA 1
ATOM 833 C C . GLY A 1 114 ? 6.899 -8.592 -40.248 1.00 85.50 114 GLY A C 1
ATOM 834 O O . GLY A 1 114 ? 6.622 -9.051 -39.134 1.00 85.50 114 GLY A O 1
ATOM 835 N N . LEU A 1 115 ? 7.030 -7.282 -40.476 1.00 85.06 115 LEU A N 1
ATOM 836 C CA . LEU A 1 115 ? 6.997 -6.261 -39.421 1.00 85.06 115 LEU A CA 1
ATOM 837 C C . LEU A 1 115 ? 5.665 -6.260 -38.652 1.00 85.06 115 LEU A C 1
ATOM 839 O O . LEU A 1 115 ? 5.655 -6.185 -37.426 1.00 85.06 115 LEU A O 1
ATOM 843 N N . ALA A 1 116 ? 4.539 -6.419 -39.353 1.00 88.44 116 ALA A N 1
ATOM 844 C CA . ALA A 1 116 ? 3.211 -6.432 -38.740 1.00 88.44 116 ALA A CA 1
ATOM 845 C C . ALA A 1 116 ? 3.044 -7.562 -37.707 1.00 88.44 116 ALA A C 1
ATOM 847 O O . ALA A 1 116 ? 2.541 -7.329 -36.609 1.00 88.44 116 ALA A O 1
ATOM 848 N N . GLN A 1 117 ? 3.523 -8.772 -38.018 1.00 91.06 117 GLN A N 1
ATOM 849 C CA . GLN A 1 117 ? 3.476 -9.902 -37.086 1.00 91.06 117 GLN A CA 1
ATOM 850 C C . GLN A 1 117 ? 4.340 -9.642 -35.847 1.00 91.06 117 GLN A C 1
ATOM 852 O O . GLN A 1 117 ? 3.927 -9.963 -34.734 1.00 91.06 117 GLN A O 1
ATOM 857 N N . LEU A 1 118 ? 5.511 -9.021 -36.023 1.00 88.69 118 LEU A N 1
ATOM 858 C CA . LEU A 1 118 ? 6.373 -8.623 -34.912 1.00 88.69 118 LEU A CA 1
ATOM 859 C C . LEU A 1 118 ? 5.689 -7.574 -34.018 1.00 88.69 118 LEU A C 1
ATOM 861 O O . LEU A 1 118 ? 5.732 -7.698 -32.797 1.00 88.69 118 LEU A O 1
ATOM 865 N N . ILE A 1 119 ? 5.028 -6.570 -34.603 1.00 90.88 119 ILE A N 1
ATOM 866 C CA . ILE A 1 119 ? 4.271 -5.539 -33.870 1.00 90.88 119 ILE A CA 1
ATOM 867 C C . ILE A 1 119 ? 3.143 -6.179 -33.053 1.00 90.88 119 ILE A C 1
ATOM 869 O O . ILE A 1 119 ? 3.038 -5.920 -31.854 1.00 90.88 119 ILE A O 1
ATOM 873 N N . VAL A 1 120 ? 2.340 -7.055 -33.668 1.00 93.56 120 VAL A N 1
ATOM 874 C CA . VAL A 1 120 ? 1.254 -7.776 -32.981 1.00 93.56 120 VAL A CA 1
ATOM 875 C C . VAL A 1 120 ? 1.805 -8.651 -31.858 1.00 93.56 120 VAL A C 1
ATOM 877 O O . VAL A 1 120 ? 1.297 -8.601 -30.738 1.00 93.56 120 VAL A O 1
ATOM 880 N N . GLY A 1 121 ? 2.881 -9.398 -32.118 1.00 93.44 121 GLY A N 1
ATOM 881 C CA . GLY A 1 121 ? 3.563 -10.192 -31.100 1.00 93.44 121 GLY A CA 1
ATOM 882 C C . GLY A 1 121 ? 4.003 -9.328 -29.918 1.00 93.44 121 GLY A C 1
ATOM 883 O O . GLY A 1 121 ? 3.653 -9.626 -28.780 1.00 93.44 121 GLY A O 1
ATOM 884 N N . ARG A 1 122 ? 4.678 -8.199 -30.170 1.00 91.38 122 ARG A N 1
ATOM 885 C CA . ARG A 1 122 ? 5.132 -7.269 -29.120 1.00 91.38 122 ARG A CA 1
ATOM 886 C C . ARG A 1 122 ? 3.985 -6.662 -28.324 1.00 91.38 122 ARG A C 1
ATOM 888 O O . ARG A 1 122 ? 4.130 -6.503 -27.114 1.00 91.38 122 ARG A O 1
ATOM 895 N N . LEU A 1 123 ? 2.865 -6.341 -28.971 1.00 94.56 123 LEU A N 1
ATOM 896 C CA . LEU A 1 123 ? 1.670 -5.845 -28.291 1.00 94.56 123 LEU A CA 1
ATOM 897 C C . LEU A 1 123 ? 1.129 -6.895 -27.310 1.00 94.56 123 LEU A C 1
ATOM 899 O O . LEU A 1 123 ? 0.854 -6.567 -26.159 1.00 94.56 123 LEU A O 1
ATOM 903 N N . ILE A 1 124 ? 1.043 -8.158 -27.738 1.00 95.94 124 ILE A N 1
ATOM 904 C CA . ILE A 1 124 ? 0.554 -9.276 -26.918 1.00 95.94 124 ILE A CA 1
ATOM 905 C C . ILE A 1 124 ? 1.511 -9.579 -25.751 1.00 95.94 124 ILE A C 1
ATOM 907 O O . ILE A 1 124 ? 1.046 -9.724 -24.618 1.00 95.94 124 ILE A O 1
ATOM 911 N N . ILE A 1 125 ? 2.834 -9.592 -25.985 1.00 94.62 125 ILE A N 1
ATOM 912 C CA . ILE A 1 125 ? 3.835 -9.691 -24.902 1.00 94.62 125 ILE A CA 1
ATOM 913 C C . ILE A 1 125 ? 3.625 -8.542 -23.912 1.00 94.62 125 ILE A C 1
ATOM 915 O O . ILE A 1 125 ? 3.591 -8.759 -22.703 1.00 94.62 125 ILE A O 1
ATOM 919 N N . GLY A 1 126 ? 3.448 -7.323 -24.428 1.00 93.88 126 GLY A N 1
ATOM 920 C CA . GLY A 1 126 ? 3.155 -6.139 -23.633 1.00 93.88 126 GLY A CA 1
ATOM 921 C C . GLY A 1 126 ? 1.960 -6.363 -22.715 1.00 93.88 126 GLY A C 1
ATOM 922 O O . GLY A 1 126 ? 2.102 -6.214 -21.506 1.00 93.88 126 GLY A O 1
ATOM 923 N N . VAL A 1 127 ? 0.814 -6.786 -23.257 1.00 95.94 127 VAL A N 1
ATOM 924 C CA . VAL A 1 127 ? -0.402 -7.071 -22.472 1.00 95.94 127 VAL A CA 1
ATOM 925 C C . VAL A 1 127 ? -0.110 -8.056 -21.339 1.00 95.94 127 VAL A C 1
ATOM 927 O O . VAL A 1 127 ? -0.472 -7.788 -20.193 1.00 95.94 127 VAL A O 1
ATOM 930 N N . GLY A 1 128 ? 0.613 -9.142 -21.624 1.00 95.06 128 GLY A N 1
ATOM 931 C CA . GLY A 1 128 ? 1.007 -10.125 -20.617 1.00 95.06 128 GLY A CA 1
ATOM 932 C C . GLY A 1 128 ? 1.868 -9.541 -19.492 1.00 95.06 128 GLY A C 1
ATOM 933 O O . GLY A 1 128 ? 1.531 -9.682 -18.313 1.00 95.06 128 GLY A O 1
ATOM 934 N N . ILE A 1 129 ? 2.931 -8.806 -19.835 1.00 94.06 129 ILE A N 1
ATOM 935 C CA . ILE A 1 129 ? 3.810 -8.145 -18.857 1.00 94.06 129 ILE A CA 1
ATOM 936 C C . ILE A 1 129 ? 3.064 -7.058 -18.069 1.00 94.06 129 ILE A C 1
ATOM 938 O O . ILE A 1 129 ? 3.274 -6.911 -16.864 1.00 94.06 129 ILE A O 1
ATOM 942 N N . GLY A 1 130 ? 2.158 -6.320 -18.711 1.00 93.06 130 GLY A N 1
ATOM 943 C CA . GLY A 1 130 ? 1.280 -5.346 -18.062 1.00 93.06 130 GLY A CA 1
ATOM 944 C C . GLY A 1 130 ? 0.440 -5.997 -16.964 1.00 93.06 130 GLY A C 1
ATOM 945 O O . GLY A 1 130 ? 0.429 -5.520 -15.828 1.00 93.06 130 GLY A O 1
ATOM 946 N N . MET A 1 131 ? -0.177 -7.144 -17.266 1.00 94.00 131 MET A N 1
ATOM 947 C CA . MET A 1 131 ? -0.974 -7.898 -16.294 1.00 94.00 131 MET A CA 1
ATOM 948 C C . MET A 1 131 ? -0.132 -8.433 -15.128 1.00 94.00 131 MET A C 1
ATOM 950 O O . MET A 1 131 ? -0.547 -8.342 -13.967 1.00 94.00 131 MET A O 1
ATOM 954 N N . LEU A 1 132 ? 1.063 -8.958 -15.419 1.00 92.75 132 LEU A N 1
ATOM 955 C CA . LEU A 1 132 ? 1.997 -9.451 -14.402 1.00 92.75 132 LEU A CA 1
ATOM 956 C C . LEU A 1 132 ? 2.479 -8.315 -13.488 1.00 92.75 132 LEU A C 1
ATOM 958 O O . LEU A 1 132 ? 2.378 -8.431 -12.268 1.00 92.75 132 LEU A O 1
ATOM 962 N N . SER A 1 133 ? 2.918 -7.194 -14.064 1.00 90.50 133 SER A N 1
ATOM 963 C CA . SER A 1 133 ? 3.444 -6.042 -13.316 1.00 90.50 133 SER A CA 1
ATOM 964 C C . SER A 1 133 ? 2.411 -5.364 -12.409 1.00 90.50 133 SER A C 1
ATOM 966 O O . SER A 1 133 ? 2.780 -4.858 -11.353 1.00 90.50 133 SER A O 1
ATOM 968 N N . GLY A 1 134 ? 1.122 -5.387 -12.769 1.00 87.62 134 GLY A N 1
ATOM 969 C CA . GLY A 1 134 ? 0.049 -4.865 -11.916 1.00 87.62 134 GLY A CA 1
ATOM 970 C C . GLY A 1 134 ? -0.401 -5.828 -10.809 1.00 87.62 134 GLY A C 1
ATOM 971 O O . GLY A 1 134 ? -0.815 -5.385 -9.739 1.00 87.62 134 GLY A O 1
ATOM 972 N N . THR A 1 135 ? -0.319 -7.143 -11.040 1.00 90.50 135 THR A N 1
ATOM 973 C CA . THR A 1 135 ? -0.960 -8.150 -10.168 1.00 90.50 135 THR A CA 1
ATOM 974 C C . THR A 1 135 ? 0.009 -8.833 -9.208 1.00 90.50 135 THR A C 1
ATOM 976 O O . THR A 1 135 ? -0.343 -9.067 -8.052 1.00 90.50 135 THR A O 1
ATOM 979 N N . VAL A 1 136 ? 1.221 -9.163 -9.665 1.00 91.31 136 VAL A N 1
ATOM 980 C CA . VAL A 1 136 ? 2.217 -9.908 -8.876 1.00 91.31 136 VAL A CA 1
ATOM 981 C C . VAL A 1 136 ? 2.620 -9.161 -7.597 1.00 91.31 136 VAL A C 1
ATOM 983 O O . VAL A 1 136 ? 2.496 -9.772 -6.534 1.00 91.31 136 VAL A O 1
ATOM 986 N N . PRO A 1 137 ? 3.003 -7.865 -7.625 1.00 89.56 137 PRO A N 1
ATOM 987 C CA . PRO A 1 137 ? 3.384 -7.169 -6.393 1.00 89.56 137 PRO A CA 1
ATOM 988 C C . PRO A 1 137 ? 2.208 -7.018 -5.415 1.00 89.56 137 PRO A C 1
ATOM 990 O O . PRO A 1 137 ? 2.398 -7.107 -4.203 1.00 89.56 137 PRO A O 1
ATOM 993 N N . VAL A 1 138 ? 0.969 -6.887 -5.913 1.00 89.25 138 VAL A N 1
ATOM 994 C CA . VAL A 1 138 ? -0.232 -6.898 -5.058 1.00 89.25 138 VAL A CA 1
ATOM 995 C C . VAL A 1 138 ? -0.390 -8.256 -4.376 1.00 89.25 138 VAL A C 1
ATOM 997 O O . VAL A 1 138 ? -0.500 -8.311 -3.153 1.00 89.25 138 VAL A O 1
ATOM 1000 N N . TRP A 1 139 ? -0.338 -9.353 -5.135 1.00 90.69 139 TRP A N 1
ATOM 1001 C CA . TRP A 1 139 ? -0.435 -10.709 -4.590 1.00 90.69 139 TRP A CA 1
ATOM 1002 C C . TRP A 1 139 ? 0.676 -11.006 -3.575 1.00 90.69 139 TRP A C 1
ATOM 1004 O O . TRP A 1 139 ? 0.409 -11.575 -2.518 1.00 90.69 139 TRP A O 1
ATOM 1014 N N . GLN A 1 140 ? 1.900 -10.556 -3.839 1.00 89.62 140 GLN A N 1
ATOM 1015 C CA . GLN A 1 140 ? 3.034 -10.720 -2.935 1.00 89.62 140 GLN A CA 1
ATOM 1016 C C . GLN A 1 140 ? 2.885 -9.887 -1.653 1.00 89.62 140 GLN A C 1
ATOM 1018 O O . GLN A 1 140 ? 3.180 -10.385 -0.564 1.00 89.62 140 GLN A O 1
ATOM 1023 N N . SER A 1 141 ? 2.376 -8.653 -1.754 1.00 87.25 141 SER A N 1
ATOM 1024 C CA . SER A 1 141 ? 2.076 -7.795 -0.597 1.00 87.25 141 SER A CA 1
ATOM 1025 C C . SER A 1 141 ? 0.979 -8.384 0.290 1.00 87.25 141 SER A C 1
ATOM 1027 O O . SER A 1 141 ? 1.061 -8.304 1.513 1.00 87.25 141 SER A O 1
ATOM 1029 N N . GLU A 1 142 ? -0.013 -9.033 -0.326 1.00 87.12 142 GLU A N 1
ATOM 1030 C CA . GLU A 1 142 ? -1.138 -9.682 0.343 1.00 87.12 142 GLU A CA 1
ATOM 1031 C C . GLU A 1 142 ? -0.780 -11.068 0.900 1.00 87.12 142 GLU A C 1
ATOM 1033 O O . GLU A 1 142 ? -1.537 -11.590 1.713 1.00 87.12 142 GLU A O 1
ATOM 1038 N N . CYS A 1 143 ? 0.340 -11.674 0.495 1.00 86.44 143 CYS A N 1
ATOM 1039 C CA . CYS A 1 143 ? 0.830 -12.948 1.040 1.00 86.44 143 CYS A CA 1
ATOM 1040 C C . CYS A 1 143 ? 1.957 -12.777 2.077 1.00 86.44 143 CYS A C 1
ATOM 1042 O O . CYS A 1 143 ? 2.234 -13.709 2.828 1.00 86.44 143 CYS A O 1
ATOM 1044 N N . SER A 1 144 ? 2.604 -11.609 2.137 1.00 84.06 144 SER A N 1
ATOM 1045 C CA . SER A 1 144 ? 3.748 -11.355 3.025 1.00 84.06 144 SER A CA 1
ATOM 1046 C C . SER A 1 144 ? 3.333 -10.788 4.384 1.00 84.06 144 SER A C 1
ATOM 1048 O O . SER A 1 144 ? 2.361 -10.039 4.491 1.00 84.06 144 SER A O 1
ATOM 1050 N N . SER A 1 145 ? 4.111 -11.084 5.429 1.00 76.50 145 SER A N 1
ATOM 1051 C CA . SER A 1 145 ? 3.958 -10.437 6.740 1.00 76.50 145 SER A CA 1
ATOM 1052 C C . SER A 1 145 ? 4.483 -8.996 6.715 1.00 76.50 145 SER A C 1
ATOM 1054 O O . SER A 1 145 ? 5.410 -8.688 5.965 1.00 76.50 145 SER A O 1
ATOM 1056 N N . ALA A 1 146 ? 3.944 -8.111 7.562 1.00 70.88 146 ALA A N 1
ATOM 1057 C CA . ALA A 1 146 ? 4.303 -6.685 7.579 1.00 70.88 146 ALA A CA 1
ATOM 1058 C C . ALA A 1 146 ? 5.818 -6.426 7.738 1.00 70.88 146 ALA A C 1
ATOM 1060 O O . ALA A 1 146 ? 6.367 -5.554 7.069 1.00 70.88 146 ALA A O 1
ATOM 1061 N N . GLN A 1 147 ? 6.505 -7.235 8.553 1.00 73.25 147 GLN A N 1
ATOM 1062 C CA . GLN A 1 147 ? 7.945 -7.106 8.816 1.00 73.25 147 GLN A CA 1
ATOM 1063 C C . GLN A 1 147 ? 8.841 -7.539 7.642 1.00 73.25 147 GLN A C 1
ATOM 1065 O O . GLN A 1 147 ? 9.955 -7.042 7.509 1.00 73.25 147 GLN A O 1
ATOM 1070 N N . SER A 1 148 ? 8.390 -8.484 6.808 1.00 77.00 148 SER A N 1
ATOM 1071 C CA . SER A 1 148 ? 9.185 -9.043 5.696 1.00 77.00 148 SER A CA 1
ATOM 1072 C C . SER A 1 148 ? 8.751 -8.540 4.317 1.00 77.00 148 SER A C 1
ATOM 1074 O O . SER A 1 148 ? 9.463 -8.735 3.329 1.00 77.00 148 SER A O 1
ATOM 1076 N N . ARG A 1 149 ? 7.603 -7.854 4.248 1.00 85.00 149 ARG A N 1
ATOM 1077 C CA . ARG A 1 149 ? 6.984 -7.348 3.018 1.00 85.00 149 ARG A CA 1
ATOM 1078 C C . ARG A 1 149 ? 7.928 -6.473 2.197 1.00 85.00 149 ARG A C 1
ATOM 1080 O O . ARG A 1 149 ? 7.978 -6.627 0.979 1.00 85.00 149 ARG A O 1
ATOM 1087 N N . GLY A 1 150 ? 8.693 -5.598 2.856 1.00 82.19 150 GLY A N 1
ATOM 1088 C CA . GLY A 1 150 ? 9.645 -4.709 2.189 1.00 82.19 150 GLY A CA 1
ATOM 1089 C C . GLY A 1 150 ? 10.726 -5.476 1.436 1.00 82.19 150 GLY A C 1
ATOM 1090 O O . GLY A 1 150 ? 10.843 -5.343 0.218 1.00 82.19 150 GLY A O 1
ATOM 1091 N N . LYS A 1 151 ? 11.464 -6.339 2.141 1.00 83.50 151 LYS A N 1
ATOM 1092 C CA . LYS A 1 151 ? 12.454 -7.249 1.542 1.00 83.50 151 LYS A CA 1
ATOM 1093 C C . LYS A 1 151 ? 11.895 -8.094 0.405 1.00 83.50 151 LYS A C 1
ATOM 1095 O O . LYS A 1 151 ? 12.559 -8.207 -0.619 1.00 83.50 151 LYS A O 1
ATOM 1100 N N . HIS A 1 152 ? 10.709 -8.685 0.562 1.00 83.25 152 HIS A N 1
ATOM 1101 C CA . HIS A 1 152 ? 10.135 -9.541 -0.478 1.00 83.25 152 HIS A CA 1
ATOM 1102 C C . HIS A 1 152 ? 9.871 -8.770 -1.774 1.00 83.25 152 HIS A C 1
ATOM 1104 O O . HIS A 1 152 ? 10.317 -9.212 -2.825 1.00 83.25 152 HIS A O 1
ATOM 1110 N N . ILE A 1 153 ? 9.213 -7.611 -1.707 1.00 83.50 153 ILE A N 1
ATOM 1111 C CA . ILE A 1 153 ? 8.824 -6.863 -2.915 1.00 83.50 153 ILE A CA 1
ATOM 1112 C C . ILE A 1 153 ? 10.020 -6.129 -3.537 1.00 83.50 153 ILE A C 1
ATOM 1114 O O . ILE A 1 153 ? 10.085 -5.944 -4.746 1.00 83.50 153 ILE A O 1
ATOM 1118 N N . VAL A 1 154 ? 11.039 -5.749 -2.759 1.00 85.94 154 VAL A N 1
ATOM 1119 C CA . VAL A 1 154 ? 12.264 -5.168 -3.342 1.00 85.94 154 VAL A CA 1
ATOM 1120 C C . VAL A 1 154 ? 13.041 -6.177 -4.201 1.00 85.94 154 VAL A C 1
ATOM 1122 O O . VAL A 1 154 ? 13.742 -5.762 -5.129 1.00 85.94 154 VAL A O 1
ATOM 1125 N N . LEU A 1 155 ? 12.878 -7.487 -3.974 1.00 89.06 155 LEU A N 1
ATOM 1126 C CA . LEU A 1 155 ? 13.459 -8.515 -4.848 1.00 89.06 155 LEU A CA 1
ATOM 1127 C C . LEU A 1 155 ? 12.905 -8.455 -6.277 1.00 89.06 155 LEU A C 1
ATOM 1129 O O . LEU A 1 155 ? 13.626 -8.824 -7.201 1.00 89.06 155 LEU A O 1
ATOM 1133 N N . ASP A 1 156 ? 11.709 -7.903 -6.491 1.00 88.56 156 ASP A N 1
ATOM 1134 C CA . ASP A 1 156 ? 11.159 -7.658 -7.830 1.00 88.56 156 ASP A CA 1
ATOM 1135 C C . ASP A 1 156 ? 12.140 -6.827 -8.664 1.00 88.56 156 ASP A C 1
ATOM 1137 O O . ASP A 1 156 ? 12.464 -7.173 -9.801 1.00 88.56 156 ASP A O 1
ATOM 1141 N N . GLY A 1 157 ? 12.717 -5.782 -8.061 1.00 88.19 157 GLY A N 1
ATOM 1142 C CA . GLY A 1 157 ? 13.732 -4.944 -8.696 1.00 88.19 157 GLY A CA 1
ATOM 1143 C C . GLY A 1 157 ? 15.028 -5.698 -9.014 1.00 88.19 157 GLY A C 1
ATOM 1144 O O . GLY A 1 157 ? 15.638 -5.470 -10.064 1.00 88.19 157 GLY A O 1
ATOM 1145 N N . VAL A 1 158 ? 15.431 -6.636 -8.150 1.00 91.19 158 VAL A N 1
ATOM 1146 C CA . VAL A 1 158 ? 16.595 -7.508 -8.382 1.00 91.19 158 VAL A CA 1
ATOM 1147 C C . VAL A 1 158 ? 16.353 -8.386 -9.613 1.00 91.19 158 VAL A C 1
ATOM 1149 O O . VAL A 1 158 ? 17.215 -8.456 -10.490 1.00 91.19 158 VAL A O 1
ATOM 1152 N N . PHE A 1 159 ? 15.172 -8.997 -9.730 1.00 92.50 159 PHE A N 1
ATOM 1153 C CA . PHE A 1 159 ? 14.820 -9.857 -10.864 1.00 92.50 159 PHE A CA 1
ATOM 1154 C C . PHE A 1 159 ? 14.649 -9.078 -12.172 1.00 92.50 159 PHE A C 1
ATOM 1156 O O . PHE A 1 159 ? 15.122 -9.537 -13.213 1.00 92.50 159 PHE A O 1
ATOM 1163 N N . ILE A 1 160 ? 14.086 -7.864 -12.123 1.00 90.00 160 ILE A N 1
ATOM 1164 C CA . ILE A 1 160 ? 14.051 -6.949 -13.276 1.00 90.00 160 ILE A CA 1
ATOM 1165 C C . ILE A 1 160 ? 15.477 -6.666 -13.772 1.00 90.00 160 ILE A C 1
ATOM 1167 O O . ILE A 1 160 ? 15.758 -6.786 -14.967 1.00 90.00 160 ILE A O 1
ATOM 1171 N N . SER A 1 161 ? 16.397 -6.305 -12.871 1.00 88.62 161 SER A N 1
ATOM 1172 C CA . SER A 1 161 ? 17.788 -6.024 -13.253 1.00 88.62 161 SER A CA 1
ATOM 1173 C C . SER A 1 161 ? 18.536 -7.259 -13.740 1.00 88.62 161 SER A C 1
ATOM 1175 O O . SER A 1 161 ? 19.341 -7.142 -14.663 1.00 88.62 161 SER A O 1
ATOM 1177 N N . ALA A 1 162 ? 18.256 -8.437 -13.179 1.00 91.81 162 ALA A N 1
ATOM 1178 C CA . ALA A 1 162 ? 18.795 -9.699 -13.679 1.00 91.81 162 ALA A CA 1
ATOM 1179 C C . ALA A 1 162 ? 18.355 -9.945 -15.130 1.00 91.81 162 ALA A C 1
ATOM 1181 O O . ALA A 1 162 ? 19.186 -10.274 -15.977 1.00 91.81 162 ALA A O 1
ATOM 1182 N N . GLY A 1 163 ? 17.075 -9.696 -15.436 1.00 90.50 163 GLY A N 1
ATOM 1183 C CA . GLY A 1 163 ? 16.537 -9.732 -16.795 1.00 90.50 163 GLY A CA 1
ATOM 1184 C C . GLY A 1 163 ? 17.279 -8.783 -17.737 1.00 90.50 163 GLY A C 1
ATOM 1185 O O . GLY A 1 163 ? 17.715 -9.205 -18.809 1.00 90.50 163 GLY A O 1
ATOM 1186 N N . TYR A 1 164 ? 17.513 -7.531 -17.325 1.00 86.50 164 TYR A N 1
ATOM 1187 C CA . TYR A 1 164 ? 18.293 -6.569 -18.116 1.00 86.50 164 TYR A CA 1
ATOM 1188 C C . TYR A 1 164 ? 19.726 -7.039 -18.390 1.00 86.50 164 TYR A C 1
ATOM 1190 O O . TYR A 1 164 ? 20.178 -6.989 -19.536 1.00 86.50 164 TYR A O 1
ATOM 1198 N N . ALA A 1 165 ? 20.434 -7.495 -17.356 1.00 89.12 165 ALA A N 1
ATOM 1199 C CA . ALA A 1 165 ? 21.819 -7.933 -17.474 1.00 89.12 165 ALA A CA 1
ATOM 1200 C C . ALA A 1 165 ? 21.939 -9.162 -18.386 1.00 89.12 165 ALA A C 1
ATOM 1202 O O . ALA A 1 165 ? 22.698 -9.134 -19.355 1.00 89.12 165 ALA A O 1
ATOM 1203 N N . ILE A 1 166 ? 21.142 -10.207 -18.134 1.00 91.19 166 ILE A N 1
ATOM 1204 C CA . ILE A 1 166 ? 21.176 -11.455 -18.910 1.00 91.19 166 ILE A CA 1
ATOM 1205 C C . ILE A 1 166 ? 20.841 -11.189 -20.378 1.00 91.19 166 ILE A C 1
ATOM 1207 O O . ILE A 1 166 ? 21.557 -11.660 -21.256 1.00 91.19 166 ILE A O 1
ATOM 1211 N N . THR A 1 167 ? 19.830 -10.367 -20.659 1.00 88.25 167 THR A N 1
ATOM 1212 C CA . THR A 1 167 ? 19.469 -10.003 -22.039 1.00 88.25 167 THR A CA 1
ATOM 1213 C C . THR A 1 167 ? 20.609 -9.317 -22.776 1.00 88.25 167 THR A C 1
ATOM 1215 O O . THR A 1 167 ? 20.851 -9.596 -23.947 1.00 88.25 167 THR A O 1
ATOM 1218 N N . SER A 1 168 ? 21.331 -8.418 -22.103 1.00 84.75 168 SER A N 1
ATOM 1219 C CA . SER A 1 168 ? 22.453 -7.704 -22.709 1.00 84.75 168 SER A CA 1
ATOM 1220 C C . SER A 1 168 ? 23.605 -8.649 -23.066 1.00 84.75 168 SER A C 1
ATOM 1222 O O . SER A 1 168 ? 24.139 -8.567 -24.172 1.00 84.75 168 SER A O 1
ATOM 1224 N N . TRP A 1 169 ? 23.925 -9.604 -22.186 1.00 88.81 169 TRP A N 1
ATOM 1225 C CA . TRP A 1 169 ? 24.939 -10.631 -22.443 1.00 88.81 169 TRP A CA 1
ATOM 1226 C C . TRP A 1 169 ? 24.521 -11.633 -23.520 1.00 88.81 169 TRP A C 1
ATOM 1228 O O . TRP A 1 169 ? 25.332 -11.969 -24.381 1.00 88.81 169 TRP A O 1
ATOM 1238 N N . VAL A 1 170 ? 23.257 -12.070 -23.522 1.00 88.88 170 VAL A N 1
ATOM 1239 C CA . VAL A 1 170 ? 22.700 -12.928 -24.578 1.00 88.88 170 VAL A CA 1
ATOM 1240 C C . VAL A 1 170 ? 22.790 -12.211 -25.924 1.00 88.88 170 VAL A C 1
ATOM 1242 O O . VAL A 1 170 ? 23.358 -12.756 -26.868 1.00 88.88 170 VAL A O 1
ATOM 1245 N N . ASN A 1 171 ? 22.330 -10.961 -26.006 1.00 83.56 171 ASN A N 1
ATOM 1246 C CA . ASN A 1 171 ? 22.416 -10.169 -27.232 1.00 83.56 171 ASN A CA 1
ATOM 1247 C C . ASN A 1 171 ? 23.867 -9.995 -27.707 1.00 83.56 171 ASN A C 1
ATOM 1249 O O . ASN A 1 171 ? 24.122 -10.095 -28.903 1.00 83.56 171 ASN A O 1
ATOM 1253 N N . LEU A 1 172 ? 24.830 -9.792 -26.800 1.00 83.31 172 LEU A N 1
ATOM 1254 C CA . LEU A 1 172 ? 26.252 -9.723 -27.150 1.00 83.31 172 LEU A CA 1
ATOM 1255 C C . LEU A 1 172 ? 26.797 -11.061 -27.681 1.00 83.31 172 LEU A C 1
ATOM 1257 O O . LEU A 1 172 ? 27.554 -11.066 -28.650 1.00 83.31 172 LEU A O 1
ATOM 1261 N N . GLY A 1 173 ? 26.419 -12.187 -27.070 1.00 85.81 173 GLY A N 1
ATOM 1262 C CA . GLY A 1 173 ? 26.839 -13.519 -27.510 1.00 85.81 173 GLY A CA 1
ATOM 1263 C C . GLY A 1 173 ? 26.326 -13.848 -28.911 1.00 85.81 173 GLY A C 1
ATOM 1264 O O . GLY A 1 173 ? 27.097 -14.250 -29.781 1.00 85.81 173 GLY A O 1
ATOM 1265 N N . PHE A 1 174 ? 25.041 -13.593 -29.167 1.00 83.50 174 PHE A N 1
ATOM 1266 C CA . PHE A 1 174 ? 24.437 -13.822 -30.481 1.00 83.50 174 PHE A CA 1
ATOM 1267 C C . PHE A 1 174 ? 24.837 -12.772 -31.527 1.00 83.50 174 PHE A C 1
ATOM 1269 O O . PHE A 1 174 ? 24.834 -13.083 -32.715 1.00 83.50 174 PHE A O 1
ATOM 1276 N N . TYR A 1 175 ? 25.273 -11.576 -31.119 1.00 77.62 175 TYR A N 1
ATOM 1277 C CA . TYR A 1 175 ? 25.842 -10.573 -32.028 1.00 77.62 175 TYR A CA 1
ATOM 1278 C C . TYR A 1 175 ? 27.112 -11.067 -32.743 1.00 77.62 175 TYR A C 1
ATOM 1280 O O . TYR A 1 175 ? 27.394 -10.645 -33.863 1.00 77.62 175 TYR A O 1
ATOM 1288 N N . GLN A 1 176 ? 27.874 -11.991 -32.145 1.00 79.38 176 GLN A N 1
ATOM 1289 C CA . GLN A 1 176 ? 29.049 -12.582 -32.802 1.00 79.38 176 GLN A CA 1
ATOM 1290 C C . GLN A 1 176 ? 28.676 -13.513 -33.969 1.00 79.38 176 GLN A C 1
ATOM 1292 O O . GLN A 1 176 ? 29.507 -13.778 -34.841 1.00 79.38 176 GLN A O 1
ATOM 1297 N N . ILE A 1 177 ? 27.426 -13.983 -34.025 1.00 80.00 177 ILE A N 1
ATOM 1298 C CA . ILE A 1 177 ? 26.919 -14.841 -35.094 1.00 80.00 177 ILE A CA 1
ATOM 1299 C C . ILE A 1 177 ? 26.509 -13.956 -36.274 1.00 80.00 177 ILE A C 1
ATOM 1301 O O . ILE A 1 177 ? 25.390 -13.454 -36.356 1.00 80.00 177 ILE A O 1
ATOM 1305 N N . LYS A 1 178 ? 27.433 -13.776 -37.220 1.00 67.56 178 LYS A N 1
ATOM 1306 C CA . LYS A 1 178 ? 27.248 -12.888 -38.381 1.00 67.56 178 LYS A CA 1
ATOM 1307 C C . LYS A 1 178 ? 26.288 -13.424 -39.454 1.00 67.56 178 LYS A C 1
ATOM 1309 O O . LYS A 1 178 ? 25.956 -12.700 -40.387 1.00 67.56 178 LYS A O 1
ATOM 1314 N N . SER A 1 179 ? 25.855 -14.685 -39.386 1.00 61.81 179 SER A N 1
ATOM 1315 C CA . SER A 1 179 ? 25.035 -15.301 -40.441 1.00 61.81 179 SER A CA 1
ATOM 1316 C C . SER A 1 179 ? 23.926 -16.194 -39.878 1.00 61.81 179 SER A C 1
ATOM 1318 O O . SER A 1 179 ? 24.181 -17.058 -39.045 1.00 61.81 179 SER A O 1
ATOM 1320 N N . GLY A 1 180 ? 22.694 -15.990 -40.366 1.00 74.19 180 GLY A N 1
ATOM 1321 C CA . GLY A 1 180 ? 21.503 -16.783 -40.029 1.00 74.19 180 GLY A CA 1
ATOM 1322 C C . GLY A 1 180 ? 20.432 -16.034 -39.218 1.00 74.19 180 GLY A C 1
ATOM 1323 O O . GLY A 1 180 ? 20.727 -15.123 -38.444 1.00 74.19 180 GLY A O 1
ATOM 1324 N N . SER A 1 181 ? 19.164 -16.442 -39.371 1.00 78.56 181 SER A N 1
ATOM 1325 C CA . SER A 1 181 ? 18.022 -15.916 -38.591 1.00 78.56 181 SER A CA 1
ATOM 1326 C C . SER A 1 181 ? 18.074 -16.306 -37.106 1.00 78.56 181 SER A C 1
ATOM 1328 O O . SER A 1 181 ? 17.402 -15.704 -36.270 1.00 78.56 181 SER A O 1
ATOM 1330 N N . VAL A 1 182 ? 18.915 -17.286 -36.766 1.00 84.00 182 VAL A N 1
ATOM 1331 C CA . VAL A 1 182 ? 19.143 -17.779 -35.401 1.00 84.00 182 VAL A CA 1
ATOM 1332 C C . VAL A 1 182 ? 19.641 -16.662 -34.475 1.00 84.00 182 VAL A C 1
ATOM 1334 O O . VAL A 1 182 ? 19.255 -16.633 -33.308 1.00 84.00 182 VAL A O 1
ATOM 1337 N N . ALA A 1 183 ? 20.420 -15.710 -35.009 1.00 82.69 183 ALA A N 1
ATOM 1338 C CA . ALA A 1 183 ? 21.033 -14.617 -34.252 1.00 82.69 183 ALA A CA 1
ATOM 1339 C C . ALA A 1 183 ? 20.022 -13.733 -33.498 1.00 82.69 183 ALA A C 1
ATOM 1341 O O . ALA A 1 183 ? 20.344 -13.218 -32.434 1.00 82.69 183 ALA A O 1
ATOM 1342 N N . TRP A 1 184 ? 18.797 -13.574 -34.009 1.00 83.69 184 TRP A N 1
ATOM 1343 C CA . TRP A 1 184 ? 17.765 -12.761 -33.354 1.00 83.69 184 TRP A CA 1
ATOM 1344 C C . TRP A 1 184 ? 16.549 -13.571 -32.893 1.00 83.69 184 TRP A C 1
ATOM 1346 O O . TRP A 1 184 ? 15.901 -13.192 -31.919 1.00 83.69 184 TRP A O 1
ATOM 1356 N N . ARG A 1 185 ? 16.253 -14.719 -33.522 1.00 87.88 185 ARG A N 1
ATOM 1357 C CA . ARG A 1 185 ? 15.111 -15.565 -33.132 1.00 87.88 185 ARG A CA 1
ATOM 1358 C C . ARG A 1 185 ? 15.319 -16.278 -31.800 1.00 87.88 185 ARG A C 1
ATOM 1360 O O . ARG A 1 185 ? 14.380 -16.356 -31.014 1.00 87.88 185 ARG A O 1
ATOM 1367 N N . VAL A 1 186 ? 16.529 -16.774 -31.525 1.00 88.19 186 VAL A N 1
ATOM 1368 C CA . VAL A 1 186 ? 16.820 -17.491 -30.270 1.00 88.19 186 VAL A CA 1
ATOM 1369 C C . VAL A 1 186 ? 16.773 -16.558 -29.056 1.00 88.19 186 VAL A C 1
ATOM 1371 O O . VAL A 1 186 ? 16.065 -16.898 -28.107 1.00 88.19 186 VAL A O 1
ATOM 1374 N N . PRO A 1 187 ? 17.398 -15.360 -29.075 1.00 87.69 187 PRO A N 1
ATOM 1375 C CA . PRO A 1 187 ? 17.228 -14.385 -27.998 1.00 87.69 187 PRO A CA 1
ATOM 1376 C C . PRO A 1 187 ? 15.765 -14.038 -27.693 1.00 87.69 187 PRO A C 1
ATOM 1378 O O . PRO A 1 187 ? 15.426 -13.849 -26.528 1.00 87.69 187 PRO A O 1
ATOM 1381 N N . LEU A 1 188 ? 14.885 -14.001 -28.701 1.00 88.12 188 LEU A N 1
ATOM 1382 C CA . LEU A 1 188 ? 13.448 -13.765 -28.507 1.00 88.12 188 LEU A CA 1
ATOM 1383 C C . LEU A 1 188 ? 12.671 -14.998 -28.016 1.00 88.12 188 LEU A C 1
ATOM 1385 O O . LEU A 1 188 ? 11.596 -14.838 -27.448 1.00 88.12 188 LEU A O 1
ATOM 1389 N N . ALA A 1 189 ? 13.192 -16.213 -28.213 1.00 89.81 189 ALA A N 1
ATOM 1390 C CA . ALA A 1 189 ? 12.545 -17.459 -27.792 1.00 89.81 189 ALA A CA 1
ATOM 1391 C C . ALA A 1 189 ? 12.862 -17.857 -26.338 1.00 89.81 189 ALA A C 1
ATOM 1393 O O . ALA A 1 189 ? 12.038 -18.500 -25.691 1.00 89.81 189 ALA A O 1
ATOM 1394 N N . ILE A 1 190 ? 14.028 -17.463 -25.808 1.00 90.94 190 ILE A N 1
ATOM 1395 C CA . ILE A 1 190 ? 14.444 -17.719 -24.415 1.00 90.94 190 ILE A CA 1
ATOM 1396 C C . ILE A 1 190 ? 13.379 -17.332 -23.370 1.00 90.94 190 ILE A C 1
ATOM 1398 O O . ILE A 1 190 ? 13.086 -18.168 -22.511 1.00 90.94 190 ILE A O 1
ATOM 1402 N N . PRO A 1 191 ? 12.777 -16.126 -23.400 1.00 90.50 191 PRO A N 1
ATOM 1403 C CA . PRO A 1 191 ? 11.800 -15.749 -22.383 1.00 90.50 191 PRO A CA 1
ATOM 1404 C C . PRO A 1 191 ? 10.506 -16.585 -22.491 1.00 90.50 191 PRO A C 1
ATOM 1406 O O . PRO A 1 191 ? 9.902 -16.878 -21.462 1.00 90.50 191 PRO A O 1
ATOM 1409 N N . GLY A 1 192 ? 10.209 -17.155 -23.669 1.00 90.12 192 GLY A N 1
ATOM 1410 C CA . GLY A 1 192 ? 9.175 -18.184 -23.881 1.00 90.12 192 GLY A CA 1
ATOM 1411 C C . GLY A 1 192 ? 9.280 -19.378 -22.942 1.00 90.12 192 GLY A C 1
ATOM 1412 O O . GLY A 1 192 ? 8.281 -19.891 -22.451 1.00 90.12 192 GLY A O 1
ATOM 1413 N N . LEU A 1 193 ? 10.498 -19.820 -22.636 1.00 91.06 193 LEU A N 1
ATOM 1414 C CA . LEU A 1 193 ? 10.700 -20.925 -21.699 1.00 91.06 193 LEU A CA 1
ATOM 1415 C C . LEU A 1 193 ? 10.467 -20.489 -20.251 1.00 91.06 193 LEU A C 1
ATOM 1417 O O . LEU A 1 193 ? 9.963 -21.262 -19.438 1.00 91.06 193 LEU A O 1
ATOM 1421 N N . VAL A 1 194 ? 10.807 -19.241 -19.930 1.00 92.81 194 VAL A N 1
ATOM 1422 C CA . VAL A 1 194 ? 10.637 -18.686 -18.585 1.00 92.81 194 VAL A CA 1
ATOM 1423 C C . VAL A 1 194 ? 9.162 -18.411 -18.286 1.00 92.81 194 VAL A C 1
ATOM 1425 O O . VAL A 1 194 ? 8.748 -18.606 -17.146 1.00 92.81 194 VAL A O 1
ATOM 1428 N N . SER A 1 195 ? 8.345 -18.042 -19.282 1.00 93.38 195 SER A N 1
ATOM 1429 C CA . SER A 1 195 ? 6.898 -17.814 -19.125 1.00 93.38 195 SER A CA 1
ATOM 1430 C C . SER A 1 195 ? 6.093 -19.086 -18.835 1.00 93.38 195 SER A C 1
ATOM 1432 O O . SER A 1 195 ? 5.049 -19.009 -18.183 1.00 93.38 195 SER A O 1
ATOM 1434 N N . LEU A 1 196 ? 6.617 -20.270 -19.173 1.00 93.69 196 LEU A N 1
ATOM 1435 C CA . LEU A 1 196 ? 6.021 -21.555 -18.782 1.00 93.69 196 LEU A CA 1
ATOM 1436 C C . LEU A 1 196 ? 6.072 -21.798 -17.267 1.00 93.69 196 LEU A C 1
ATOM 1438 O O . LEU A 1 196 ? 5.151 -22.396 -16.710 1.00 93.69 196 LEU A O 1
ATOM 1442 N N . ILE A 1 197 ? 7.117 -21.322 -16.584 1.00 94.06 197 ILE A N 1
ATOM 1443 C CA . ILE A 1 197 ? 7.320 -21.552 -15.146 1.00 94.06 197 ILE A CA 1
ATOM 1444 C C . ILE A 1 197 ? 6.158 -20.980 -14.309 1.00 94.06 197 ILE A C 1
ATOM 1446 O O . ILE A 1 197 ? 5.511 -21.770 -13.616 1.00 94.06 197 ILE A O 1
ATOM 1450 N N . PRO A 1 198 ? 5.825 -19.670 -14.371 1.00 92.50 198 PRO A N 1
ATOM 1451 C CA . PRO A 1 198 ? 4.704 -19.110 -13.619 1.00 92.50 198 PRO A CA 1
ATOM 1452 C C . PRO A 1 198 ? 3.354 -19.645 -14.114 1.00 92.50 198 PRO A C 1
ATOM 1454 O O . PRO A 1 198 ? 2.427 -19.779 -13.319 1.00 92.50 198 PRO A O 1
ATOM 1457 N N . MET A 1 199 ? 3.237 -20.006 -15.398 1.00 92.31 199 MET A N 1
ATOM 1458 C CA . MET A 1 199 ? 2.006 -20.559 -15.969 1.00 92.31 199 MET A CA 1
ATOM 1459 C C . MET A 1 199 ? 1.619 -21.906 -15.334 1.00 92.31 199 MET A C 1
ATOM 1461 O O . MET A 1 199 ? 0.451 -22.110 -15.006 1.00 92.31 199 MET A O 1
ATOM 1465 N N . PHE A 1 200 ? 2.576 -22.813 -15.119 1.00 91.25 200 PHE A N 1
ATOM 1466 C CA . PHE A 1 200 ? 2.303 -24.107 -14.481 1.00 91.25 200 PHE A CA 1
ATOM 1467 C C . PHE A 1 200 ? 2.339 -24.042 -12.951 1.00 91.25 200 PHE A C 1
ATOM 1469 O O . PHE A 1 200 ? 1.567 -24.737 -12.291 1.00 91.25 200 PHE A O 1
ATOM 1476 N N . SER A 1 201 ? 3.209 -23.215 -12.367 1.00 90.88 201 SER A N 1
ATOM 1477 C CA . SER A 1 201 ? 3.425 -23.195 -10.916 1.00 90.88 201 SER A CA 1
ATOM 1478 C C . SER A 1 201 ? 2.299 -22.513 -10.130 1.00 90.88 201 SER A C 1
ATOM 1480 O O . SER A 1 201 ? 2.030 -22.893 -8.989 1.00 90.88 201 SER A O 1
ATOM 1482 N N . ILE A 1 202 ? 1.601 -21.539 -10.730 1.00 90.25 202 ILE A N 1
ATOM 1483 C CA . ILE A 1 202 ? 0.657 -20.664 -10.017 1.00 90.25 202 ILE A CA 1
ATOM 1484 C C . ILE A 1 202 ? -0.530 -21.409 -9.389 1.00 90.25 202 ILE A C 1
ATOM 1486 O O . ILE A 1 202 ? -1.023 -21.004 -8.336 1.00 90.25 202 ILE A O 1
ATOM 1490 N N . PHE A 1 203 ? -0.978 -22.521 -9.981 1.00 88.56 203 PHE A N 1
ATOM 1491 C CA . PHE A 1 203 ? -2.100 -23.305 -9.448 1.00 88.56 203 PHE A CA 1
ATOM 1492 C C . PHE A 1 203 ? -1.728 -24.160 -8.232 1.00 88.56 203 PHE A C 1
ATOM 1494 O O . PHE A 1 203 ? -2.612 -24.533 -7.461 1.00 88.56 203 PHE A O 1
ATOM 1501 N N . PHE A 1 204 ? -0.437 -24.428 -8.021 1.00 87.38 204 PHE A N 1
ATOM 1502 C CA . PHE A 1 204 ? 0.056 -25.140 -6.839 1.00 87.38 204 PHE A CA 1
ATOM 1503 C C . PHE A 1 204 ? 0.248 -24.221 -5.626 1.00 87.38 204 PHE A C 1
ATOM 1505 O O . PHE A 1 204 ? 0.494 -24.705 -4.521 1.00 87.38 204 PHE A O 1
ATOM 1512 N N . LEU A 1 205 ? 0.121 -22.907 -5.819 1.00 88.44 205 LEU A N 1
ATOM 1513 C CA . LEU A 1 205 ? 0.326 -21.888 -4.797 1.00 88.44 205 LEU A CA 1
ATOM 1514 C C . LEU A 1 205 ? -1.015 -21.331 -4.284 1.00 88.44 205 LEU A C 1
ATOM 1516 O O . LEU A 1 205 ? -2.040 -21.378 -4.985 1.00 88.44 205 LEU A O 1
ATOM 1520 N N . PRO A 1 206 ? -1.049 -20.828 -3.036 1.00 87.06 206 PRO A N 1
ATOM 1521 C CA . PRO A 1 206 ? -2.266 -20.282 -2.456 1.00 87.06 206 PRO A CA 1
ATOM 1522 C C . PRO A 1 206 ? -2.675 -18.963 -3.117 1.00 87.06 206 PRO A C 1
ATOM 1524 O O . PRO A 1 206 ? -1.859 -18.212 -3.654 1.00 87.06 206 PRO A O 1
ATOM 1527 N N . GLU A 1 207 ? -3.977 -18.689 -3.069 1.00 90.00 207 GLU A N 1
ATOM 1528 C CA . GLU A 1 207 ? -4.526 -17.390 -3.460 1.00 90.00 207 GLU A CA 1
ATOM 1529 C C . GLU A 1 207 ? -4.202 -16.327 -2.406 1.00 90.00 207 GLU A C 1
ATOM 1531 O O . GLU A 1 207 ? -3.835 -16.652 -1.282 1.00 90.00 207 GLU A O 1
ATOM 1536 N N . SER A 1 208 ? -4.395 -15.054 -2.738 1.00 89.81 208 SER A N 1
ATOM 1537 C CA . SER A 1 208 ? -4.369 -13.999 -1.726 1.00 89.81 208 SER A CA 1
ATOM 1538 C C . SER A 1 208 ? -5.418 -14.242 -0.621 1.00 89.81 208 SER A C 1
ATOM 1540 O O . SER A 1 208 ? -6.614 -14.327 -0.929 1.00 89.81 208 SER A O 1
ATOM 1542 N N . PRO A 1 209 ? -5.023 -14.289 0.668 1.00 88.00 209 PRO A N 1
ATOM 1543 C CA . PRO A 1 209 ? -5.971 -14.447 1.771 1.00 88.00 209 PRO A CA 1
ATOM 1544 C C . PRO A 1 209 ? -6.934 -13.258 1.872 1.00 88.00 209 PRO A C 1
ATOM 1546 O O . PRO A 1 209 ? -8.112 -13.436 2.167 1.00 88.00 209 PRO A O 1
ATOM 1549 N N . ARG A 1 210 ? -6.463 -12.053 1.534 1.00 87.06 210 ARG A N 1
ATOM 1550 C CA . ARG A 1 210 ? -7.258 -10.819 1.532 1.00 87.06 210 ARG A CA 1
ATOM 1551 C C . ARG A 1 210 ? -8.377 -10.868 0.486 1.00 87.06 210 ARG A C 1
ATOM 1553 O O . ARG A 1 210 ? -9.518 -10.523 0.781 1.00 87.06 210 ARG A O 1
ATOM 1560 N N . TRP A 1 211 ? -8.069 -11.362 -0.715 1.00 88.19 211 TRP A N 1
ATOM 1561 C CA . TRP A 1 211 ? -9.069 -11.558 -1.770 1.00 88.19 211 TRP A CA 1
ATOM 1562 C C . TRP A 1 211 ? -10.084 -12.653 -1.406 1.00 88.19 211 TRP A C 1
ATOM 1564 O O . TRP A 1 211 ? -11.274 -12.514 -1.687 1.00 88.19 211 TRP A O 1
ATOM 1574 N N . LEU A 1 212 ? -9.642 -13.729 -0.743 1.00 88.56 212 LEU A N 1
ATOM 1575 C CA . LEU A 1 212 ? -10.539 -14.792 -0.276 1.00 88.56 212 LEU A CA 1
ATOM 1576 C C . LEU A 1 212 ? -11.562 -14.270 0.743 1.00 88.56 212 LEU A C 1
ATOM 1578 O O . LEU A 1 212 ? -12.745 -14.587 0.608 1.00 88.56 212 LEU A O 1
ATOM 1582 N N . VAL A 1 213 ? -11.145 -13.419 1.689 1.00 87.25 213 VAL A N 1
ATOM 1583 C CA . VAL A 1 213 ? -12.063 -12.743 2.627 1.00 87.25 213 VAL A CA 1
ATOM 1584 C C . VAL A 1 213 ? -13.031 -11.822 1.881 1.00 87.25 213 VAL A C 1
ATOM 1586 O O . VAL A 1 213 ? -14.233 -11.890 2.119 1.00 87.25 213 VAL A O 1
ATOM 1589 N N . GLN A 1 214 ? -12.554 -11.040 0.906 1.00 83.44 214 GLN A N 1
ATOM 1590 C CA . GLN A 1 214 ? -13.411 -10.174 0.082 1.00 83.44 214 GLN A CA 1
ATOM 1591 C C . GLN A 1 214 ? -14.499 -10.951 -0.683 1.00 83.44 214 GLN A C 1
ATOM 1593 O O . GLN A 1 214 ? -15.577 -10.418 -0.940 1.00 83.44 214 GLN A O 1
ATOM 1598 N N . LYS A 1 215 ? -14.239 -12.211 -1.053 1.00 84.81 215 LYS A N 1
ATOM 1599 C CA . LYS A 1 215 ? -15.210 -13.110 -1.704 1.00 84.81 215 LYS A CA 1
ATOM 1600 C C . LYS A 1 215 ? -16.062 -13.925 -0.722 1.00 84.81 215 LYS A C 1
ATOM 1602 O O . LYS A 1 215 ? -16.787 -14.810 -1.172 1.00 84.81 215 LYS A O 1
ATOM 1607 N N . GLY A 1 216 ? -15.957 -13.680 0.585 1.00 83.69 216 GLY A N 1
ATOM 1608 C CA . GLY A 1 216 ? -16.691 -14.409 1.626 1.00 83.69 216 GLY A CA 1
ATOM 1609 C C . GLY A 1 216 ? -16.184 -15.833 1.889 1.00 83.69 216 GLY A C 1
ATOM 1610 O O . GLY A 1 216 ? -16.868 -16.625 2.527 1.00 83.69 216 GLY A O 1
ATOM 1611 N N . ARG A 1 217 ? -14.991 -16.202 1.401 1.00 87.38 217 ARG A N 1
ATOM 1612 C CA . ARG A 1 217 ? -14.413 -17.551 1.548 1.00 87.38 217 ARG A CA 1
ATOM 1613 C C . ARG A 1 217 ? -13.488 -17.632 2.764 1.00 87.38 217 ARG A C 1
ATOM 1615 O O . ARG A 1 217 ? -12.285 -17.853 2.619 1.00 87.38 217 ARG A O 1
ATOM 1622 N N . LEU A 1 218 ? -14.055 -17.448 3.954 1.00 85.62 218 LEU A N 1
ATOM 1623 C CA . LEU A 1 218 ? -13.305 -17.306 5.211 1.00 85.62 218 LEU A CA 1
ATOM 1624 C C . LEU A 1 218 ? -12.460 -18.538 5.558 1.00 85.62 218 LEU A C 1
ATOM 1626 O O . LEU A 1 218 ? -11.275 -18.397 5.846 1.00 85.62 218 LEU A O 1
ATOM 1630 N N . GLU A 1 219 ? -13.009 -19.745 5.419 1.00 84.75 219 GLU A N 1
ATOM 1631 C CA . GLU A 1 219 ? -12.274 -20.991 5.702 1.00 84.75 219 GLU A CA 1
ATOM 1632 C C . GLU A 1 219 ? -11.031 -21.164 4.817 1.00 84.75 219 GLU A C 1
ATOM 1634 O O . GLU A 1 219 ? -9.951 -21.537 5.279 1.00 84.75 219 GLU A O 1
ATOM 1639 N N . GLN A 1 220 ? -11.144 -20.817 3.531 1.00 85.06 220 GLN A N 1
ATOM 1640 C CA . GLN A 1 220 ? -10.007 -20.866 2.606 1.00 85.06 220 GLN A CA 1
ATOM 1641 C C . GLN A 1 220 ? -8.972 -19.787 2.936 1.00 85.06 220 GLN A C 1
ATOM 1643 O O . GLN A 1 220 ? -7.768 -20.034 2.818 1.00 85.06 220 GLN A O 1
ATOM 1648 N N . ALA A 1 221 ? -9.423 -18.597 3.350 1.00 86.38 221 ALA A N 1
ATOM 1649 C CA . ALA A 1 221 ? -8.543 -17.521 3.792 1.00 86.38 221 ALA A CA 1
ATOM 1650 C C . ALA A 1 221 ? -7.769 -17.925 5.055 1.00 86.38 221 ALA A C 1
ATOM 1652 O O . ALA A 1 221 ? -6.553 -17.735 5.103 1.00 86.38 221 ALA A O 1
ATOM 1653 N N . ARG A 1 222 ? -8.443 -18.566 6.020 1.00 84.94 222 ARG A N 1
ATOM 1654 C CA . ARG A 1 222 ? -7.837 -19.105 7.242 1.00 84.94 222 ARG A CA 1
ATOM 1655 C C . ARG A 1 222 ? -6.788 -20.155 6.927 1.00 84.94 222 ARG A C 1
ATOM 1657 O O . ARG A 1 222 ? -5.639 -19.993 7.322 1.00 84.94 222 ARG A O 1
ATOM 1664 N N . ALA A 1 223 ? -7.138 -21.174 6.145 1.00 85.31 223 ALA A N 1
ATOM 1665 C CA . ALA A 1 223 ? -6.192 -22.211 5.734 1.00 85.31 223 ALA A CA 1
ATOM 1666 C C . ALA A 1 223 ? -4.959 -21.624 5.019 1.00 85.31 223 ALA A C 1
ATOM 1668 O O . ALA A 1 223 ? -3.831 -22.065 5.238 1.00 85.31 223 ALA A O 1
ATOM 1669 N N . THR A 1 224 ? -5.165 -20.587 4.203 1.00 85.69 224 THR A N 1
ATOM 1670 C CA . THR A 1 224 ? -4.080 -19.890 3.507 1.00 85.69 224 THR A CA 1
ATOM 1671 C C . THR A 1 224 ? -3.178 -19.125 4.475 1.00 85.69 224 THR A C 1
ATOM 1673 O O . THR A 1 224 ? -1.959 -19.271 4.402 1.00 85.69 224 THR A O 1
ATOM 1676 N N . LEU A 1 225 ? -3.737 -18.353 5.408 1.00 84.50 225 LEU A N 1
ATOM 1677 C CA . LEU A 1 225 ? -2.950 -17.617 6.402 1.00 84.50 225 LEU A CA 1
ATOM 1678 C C . LEU A 1 225 ? -2.155 -18.552 7.313 1.00 84.50 225 LEU A C 1
ATOM 1680 O O . LEU A 1 225 ? -0.977 -18.293 7.532 1.00 84.50 225 LEU A O 1
ATOM 1684 N N . VAL A 1 226 ? -2.747 -19.668 7.746 1.00 84.56 226 VAL A N 1
ATOM 1685 C CA . VAL A 1 226 ? -2.052 -20.733 8.494 1.00 84.56 226 VAL A CA 1
ATOM 1686 C C . VAL A 1 226 ? -0.869 -21.276 7.687 1.00 84.56 226 VAL A C 1
ATOM 1688 O O . VAL A 1 226 ? 0.241 -21.408 8.201 1.00 84.56 226 VAL A O 1
ATOM 1691 N N . SER A 1 227 ? -1.070 -21.537 6.390 1.00 82.94 227 SER A N 1
ATOM 1692 C CA . SER A 1 227 ? 0.008 -22.026 5.524 1.00 82.94 227 SER A CA 1
ATOM 1693 C C . SER A 1 227 ? 1.135 -21.007 5.320 1.00 82.94 227 SER A C 1
ATOM 1695 O O . SER A 1 227 ? 2.296 -21.405 5.234 1.00 82.94 227 SER A O 1
ATOM 1697 N N . LEU A 1 228 ? 0.817 -19.707 5.284 1.00 82.06 228 LEU A N 1
ATOM 1698 C CA . LEU A 1 228 ? 1.777 -18.615 5.090 1.00 82.06 228 LEU A CA 1
ATOM 1699 C C . LEU A 1 228 ? 2.545 -18.274 6.373 1.00 82.06 228 LEU A C 1
ATOM 1701 O O . LEU A 1 228 ? 3.754 -18.052 6.314 1.00 82.06 228 LEU A O 1
ATOM 1705 N N . SER A 1 229 ? 1.871 -18.255 7.525 1.00 74.44 229 SER A N 1
ATOM 1706 C CA . SER A 1 229 ? 2.499 -18.000 8.826 1.00 74.44 229 SER A CA 1
ATOM 1707 C C . SER A 1 229 ? 3.350 -19.182 9.293 1.00 74.44 229 SER A C 1
ATOM 1709 O O . SER A 1 229 ? 4.329 -18.991 10.012 1.00 74.44 229 SER A O 1
ATOM 1711 N N . GLY A 1 230 ? 3.012 -20.404 8.863 1.00 70.31 230 GLY A N 1
ATOM 1712 C CA . GLY A 1 230 ? 3.619 -21.631 9.381 1.00 70.31 230 GLY A CA 1
ATOM 1713 C C . GLY A 1 230 ? 3.220 -21.926 10.832 1.00 70.31 230 GLY A C 1
ATOM 1714 O O . GLY A 1 230 ? 3.850 -22.771 11.466 1.00 70.31 230 GLY A O 1
ATOM 1715 N N . ALA A 1 231 ? 2.209 -21.226 11.358 1.00 65.50 231 ALA A N 1
ATOM 1716 C CA . ALA A 1 231 ? 1.665 -21.427 12.695 1.00 65.50 231 ALA A CA 1
ATOM 1717 C C . ALA A 1 231 ? 0.631 -22.568 12.715 1.00 65.50 231 ALA A C 1
ATOM 1719 O O . ALA A 1 231 ? 0.143 -23.008 11.675 1.00 65.50 231 ALA A O 1
ATOM 1720 N N . SER A 1 232 ? 0.281 -23.054 13.910 1.00 55.81 232 SER A N 1
ATOM 1721 C CA . SER A 1 232 ? -0.833 -23.998 14.077 1.00 55.81 232 SER A CA 1
ATOM 1722 C C . SER A 1 232 ? -2.167 -23.320 13.739 1.00 55.81 232 SER A C 1
ATOM 1724 O O . SER A 1 232 ? -2.352 -22.142 14.030 1.00 55.81 232 SER A O 1
ATOM 1726 N N . ALA A 1 233 ? -3.131 -24.060 13.182 1.00 55.41 233 ALA A N 1
ATOM 1727 C CA . ALA A 1 233 ? -4.444 -23.532 12.780 1.00 55.41 233 ALA A CA 1
ATOM 1728 C C . ALA A 1 233 ? -5.264 -22.882 13.922 1.00 55.41 233 ALA A C 1
ATOM 1730 O O . ALA A 1 233 ? -6.228 -22.150 13.666 1.00 55.41 233 ALA A O 1
ATOM 1731 N N . ALA A 1 234 ? -4.861 -23.141 15.169 1.00 50.81 234 ALA A N 1
ATOM 1732 C CA . ALA A 1 234 ? -5.452 -22.620 16.397 1.00 50.81 234 ALA A CA 1
ATOM 1733 C C . ALA A 1 234 ? -4.712 -21.402 16.995 1.00 50.81 234 ALA A C 1
ATOM 1735 O O . ALA A 1 234 ? -5.062 -20.976 18.089 1.00 50.81 234 ALA A O 1
ATOM 1736 N N . SER A 1 235 ? -3.690 -20.843 16.333 1.00 58.38 235 SER A N 1
ATOM 1737 C CA . SER A 1 235 ? -2.991 -19.658 16.852 1.00 58.38 235 SER A CA 1
ATOM 1738 C C . SER A 1 235 ? -3.901 -18.426 16.851 1.00 58.38 235 SER A C 1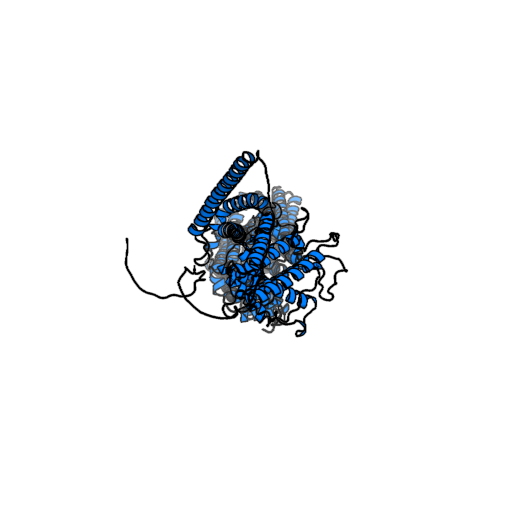
ATOM 1740 O O . SER A 1 235 ? -4.502 -18.100 15.820 1.00 58.38 235 SER A O 1
ATOM 1742 N N . GLU A 1 236 ? -3.947 -17.726 17.981 1.00 59.91 236 GLU A N 1
ATOM 1743 C CA . GLU A 1 236 ? -4.726 -16.502 18.207 1.00 59.91 236 GLU A CA 1
ATOM 1744 C C . GLU A 1 236 ? -4.384 -15.400 17.181 1.00 59.91 236 GLU A C 1
ATOM 1746 O O . GLU A 1 236 ? -5.289 -14.768 16.636 1.00 59.91 236 GLU A O 1
ATOM 1751 N N . ASP A 1 237 ? -3.110 -15.296 16.779 1.00 64.31 237 ASP A N 1
ATOM 1752 C CA . ASP A 1 237 ? -2.610 -14.338 15.777 1.00 64.31 237 ASP A CA 1
ATOM 1753 C C . ASP A 1 237 ? -3.315 -14.434 14.414 1.00 64.31 237 ASP A C 1
ATOM 1755 O O . ASP A 1 237 ? -3.681 -13.421 13.819 1.00 64.31 237 ASP A O 1
ATOM 1759 N N . VAL A 1 238 ? -3.545 -15.653 13.907 1.00 72.56 238 VAL A N 1
ATOM 1760 C CA . VAL A 1 238 ? -4.198 -15.856 12.599 1.00 72.56 238 VAL A CA 1
ATOM 1761 C C . VAL A 1 238 ? -5.677 -15.482 12.664 1.00 72.56 238 VAL A C 1
ATOM 1763 O O . VAL A 1 238 ? -6.223 -14.952 11.697 1.00 72.56 238 VAL A O 1
ATOM 1766 N N . SER A 1 239 ? -6.328 -15.744 13.800 1.00 73.12 239 SER A N 1
ATOM 1767 C CA . SER A 1 239 ? -7.732 -15.372 14.003 1.00 73.12 239 SER A CA 1
ATOM 1768 C C . SER A 1 239 ? -7.875 -13.850 14.111 1.00 73.12 239 SER A C 1
ATOM 1770 O O . SER A 1 239 ? -8.762 -13.279 13.479 1.00 73.12 239 SER A O 1
ATOM 1772 N N . GLY A 1 240 ? -6.947 -13.186 14.812 1.00 72.06 240 GLY A N 1
ATOM 1773 C CA . GLY A 1 240 ? -6.872 -11.726 14.892 1.00 72.06 240 GLY A CA 1
ATOM 1774 C C . GLY A 1 240 ? -6.623 -11.055 13.537 1.00 72.06 240 GLY A C 1
ATOM 1775 O O . GLY A 1 240 ? -7.300 -10.086 13.198 1.00 72.06 240 GLY A O 1
ATOM 1776 N N . ASP A 1 241 ? -5.718 -11.594 12.714 1.00 72.38 241 ASP A N 1
ATOM 1777 C CA . ASP A 1 241 ? -5.448 -11.061 11.372 1.00 72.38 241 ASP A CA 1
ATOM 1778 C C . ASP A 1 241 ? -6.673 -11.180 10.441 1.00 72.38 241 ASP A C 1
ATOM 1780 O O . ASP A 1 241 ? -6.950 -10.266 9.663 1.00 72.38 241 ASP A O 1
ATOM 1784 N N . ILE A 1 242 ? -7.442 -12.275 10.517 1.00 80.19 242 ILE A N 1
ATOM 1785 C CA . ILE A 1 242 ? -8.687 -12.428 9.741 1.00 80.19 242 ILE A CA 1
ATOM 1786 C C . ILE A 1 242 ? -9.740 -11.423 10.203 1.00 80.19 242 ILE A C 1
ATOM 1788 O O . ILE A 1 242 ? -10.330 -10.749 9.356 1.00 80.19 242 ILE A O 1
ATOM 1792 N N . ALA A 1 243 ? -9.931 -11.284 11.517 1.00 77.50 243 ALA A N 1
ATOM 1793 C CA . ALA A 1 243 ? -10.868 -10.323 12.089 1.00 77.50 243 ALA A CA 1
ATOM 1794 C C . ALA A 1 243 ? -10.516 -8.882 11.680 1.00 77.50 243 ALA A C 1
ATOM 1796 O O . ALA A 1 243 ? -11.394 -8.124 11.273 1.00 77.50 243 ALA A O 1
ATOM 1797 N N . ALA A 1 244 ? -9.228 -8.515 11.670 1.00 72.44 244 ALA A N 1
ATOM 1798 C CA . ALA A 1 244 ? -8.770 -7.205 11.203 1.00 72.44 244 ALA A CA 1
ATOM 1799 C C . ALA A 1 244 ? -9.079 -6.963 9.712 1.00 72.44 244 ALA A C 1
ATOM 1801 O O . ALA A 1 244 ? -9.514 -5.870 9.325 1.00 72.44 244 ALA A O 1
ATOM 1802 N N . ILE A 1 245 ? -8.902 -7.983 8.861 1.00 78.56 245 ILE A N 1
ATOM 1803 C CA . ILE A 1 245 ? -9.251 -7.906 7.433 1.00 78.56 245 ILE A CA 1
ATOM 1804 C C . ILE A 1 245 ? -10.772 -7.773 7.258 1.00 78.56 245 ILE A C 1
ATOM 1806 O O . ILE A 1 245 ? -11.211 -6.957 6.446 1.00 78.56 245 ILE A O 1
ATOM 1810 N N . GLN A 1 246 ? -11.575 -8.532 8.012 1.00 78.62 246 GLN A N 1
ATOM 1811 C CA . GLN A 1 246 ? -13.041 -8.464 7.974 1.00 78.62 246 GLN A CA 1
ATOM 1812 C C . GLN A 1 246 ? -13.559 -7.103 8.433 1.00 78.62 246 GLN A C 1
ATOM 1814 O O . GLN A 1 246 ? -14.306 -6.472 7.690 1.00 78.62 246 GLN A O 1
ATOM 1819 N N . LEU A 1 247 ? -13.075 -6.598 9.569 1.00 72.00 247 LEU A N 1
ATOM 1820 C CA . LEU A 1 247 ? -13.413 -5.275 10.091 1.00 72.00 247 LEU A CA 1
ATOM 1821 C C . LEU A 1 247 ? -13.086 -4.176 9.073 1.00 72.00 247 LEU A C 1
ATOM 1823 O O . LEU A 1 247 ? -13.883 -3.269 8.828 1.00 72.00 247 LEU A O 1
ATOM 1827 N N . THR A 1 248 ? -11.921 -4.273 8.423 1.00 70.06 248 THR A N 1
ATOM 1828 C CA . THR A 1 248 ? -11.551 -3.357 7.338 1.00 70.06 248 THR A CA 1
ATOM 1829 C C . THR A 1 248 ? -12.534 -3.469 6.176 1.00 70.06 248 THR A C 1
ATOM 1831 O O . THR A 1 248 ? -12.884 -2.459 5.577 1.00 70.06 248 THR A O 1
ATOM 1834 N N . LEU A 1 249 ? -13.019 -4.663 5.838 1.00 72.38 249 LEU A N 1
ATOM 1835 C CA . LEU A 1 249 ? -13.977 -4.850 4.752 1.00 72.38 249 LEU A CA 1
ATOM 1836 C C . LEU A 1 249 ? -15.382 -4.332 5.107 1.00 72.38 249 LEU A C 1
ATOM 1838 O O . LEU A 1 249 ? -16.016 -3.725 4.244 1.00 72.38 249 LEU A O 1
ATOM 1842 N N . GLU A 1 250 ? -15.845 -4.534 6.340 1.00 69.00 250 GLU A N 1
ATOM 1843 C CA . GLU A 1 250 ? -17.165 -4.133 6.857 1.00 69.00 250 GLU A CA 1
ATOM 1844 C C . GLU A 1 250 ? -17.294 -2.622 7.047 1.00 69.00 250 GLU A C 1
ATOM 1846 O O . GLU A 1 250 ? -18.302 -2.036 6.650 1.00 69.00 250 GLU A O 1
ATOM 1851 N N . ASN A 1 251 ? -16.232 -1.966 7.528 1.00 60.16 251 ASN A N 1
ATOM 1852 C CA . ASN A 1 251 ? -16.165 -0.505 7.645 1.00 60.16 251 ASN A CA 1
ATOM 1853 C C . ASN A 1 251 ? -16.345 0.221 6.298 1.00 60.16 251 ASN A C 1
ATOM 1855 O O . ASN A 1 251 ? -16.632 1.414 6.273 1.00 60.16 251 ASN A O 1
ATOM 1859 N N . HIS A 1 252 ? -16.216 -0.486 5.171 1.00 59.00 252 HIS A N 1
ATOM 1860 C CA . HIS A 1 252 ? -16.474 0.038 3.830 1.00 59.00 252 HIS A CA 1
ATOM 1861 C C . HIS A 1 252 ? -17.809 -0.482 3.259 1.00 59.00 252 HIS A C 1
ATOM 1863 O O . HIS A 1 252 ? -17.886 -0.882 2.101 1.00 59.00 252 HIS A O 1
ATOM 1869 N N . SER A 1 253 ? -18.887 -0.509 4.040 1.00 44.16 253 SER A N 1
ATOM 1870 C CA . SER A 1 253 ? -20.211 -1.038 3.652 1.00 44.16 253 SER A CA 1
ATOM 1871 C C . SER A 1 253 ? -20.829 -0.420 2.379 1.00 44.16 253 SER A C 1
ATOM 1873 O O . SER A 1 253 ? -21.660 -1.056 1.732 1.00 44.16 253 SER A O 1
ATOM 1875 N N . ARG A 1 254 ? -20.363 0.752 1.920 1.00 51.69 254 ARG A N 1
ATOM 1876 C CA . ARG A 1 254 ? -20.651 1.267 0.568 1.00 51.69 254 ARG A CA 1
ATOM 1877 C C . ARG A 1 254 ? -19.677 0.675 -0.455 1.00 51.69 254 ARG A C 1
ATOM 1879 O O . ARG A 1 254 ? -18.462 0.717 -0.275 1.00 51.69 254 ARG A O 1
ATOM 1886 N N . GLY A 1 255 ? -20.195 0.121 -1.550 1.00 53.94 255 GLY A N 1
ATOM 1887 C CA . GLY A 1 255 ? -19.369 -0.318 -2.676 1.00 53.94 255 GLY A CA 1
ATOM 1888 C C . GLY A 1 255 ? -18.589 0.860 -3.261 1.00 53.94 255 GLY A C 1
ATOM 1889 O O . GLY A 1 255 ? -19.155 1.639 -4.018 1.00 53.94 255 GLY A O 1
ATOM 1890 N N . LEU A 1 256 ? -17.314 1.001 -2.887 1.00 60.56 256 LEU A N 1
ATOM 1891 C CA . LEU A 1 256 ? -16.423 2.024 -3.432 1.00 60.56 256 LEU A CA 1
ATOM 1892 C C . LEU A 1 256 ? -16.175 1.744 -4.916 1.00 60.56 256 LEU A C 1
ATOM 1894 O O . LEU A 1 256 ? -15.558 0.740 -5.277 1.00 60.56 256 LEU A O 1
ATOM 1898 N N . SER A 1 257 ? -16.656 2.641 -5.766 1.00 65.69 257 SER A N 1
ATOM 1899 C CA . SER A 1 257 ? -16.347 2.669 -7.191 1.00 65.69 257 SER A CA 1
ATOM 1900 C C . SER A 1 257 ? -15.018 3.390 -7.427 1.00 65.69 257 SER A C 1
ATOM 1902 O O . SER A 1 257 ? -14.609 4.246 -6.645 1.00 65.69 257 SER A O 1
ATOM 1904 N N . ILE A 1 258 ? -14.355 3.120 -8.555 1.00 70.44 258 ILE A N 1
ATOM 1905 C CA . ILE A 1 258 ? -13.156 3.864 -8.993 1.00 70.44 258 ILE A CA 1
ATOM 1906 C C . ILE A 1 258 ? -13.453 5.375 -9.079 1.00 70.44 258 ILE A C 1
ATOM 1908 O O . ILE A 1 258 ? -12.568 6.199 -8.858 1.00 70.44 258 ILE A O 1
ATOM 1912 N N . MET A 1 259 ? -14.708 5.761 -9.334 1.00 73.06 259 MET A N 1
ATOM 1913 C CA . MET A 1 259 ? -15.123 7.169 -9.350 1.00 73.06 259 MET A CA 1
ATOM 1914 C C . MET A 1 259 ? -15.115 7.821 -7.960 1.00 73.06 259 MET A C 1
ATOM 1916 O O . MET A 1 259 ? -14.926 9.033 -7.867 1.00 73.06 259 MET A O 1
ATOM 1920 N N . ASP A 1 260 ? -15.241 7.043 -6.881 1.00 73.44 260 ASP A N 1
ATOM 1921 C CA . ASP A 1 260 ? -15.167 7.562 -5.510 1.00 73.44 260 ASP A CA 1
ATOM 1922 C C . ASP A 1 260 ? -13.746 7.995 -5.132 1.00 73.44 260 ASP A C 1
ATOM 1924 O O . ASP A 1 260 ? -13.583 8.765 -4.188 1.00 73.44 260 ASP A O 1
ATOM 1928 N N . ILE A 1 261 ? -12.726 7.602 -5.915 1.00 78.00 261 ILE A N 1
ATOM 1929 C CA . ILE A 1 261 ? -11.366 8.146 -5.790 1.00 78.00 261 ILE A CA 1
ATOM 1930 C C . ILE A 1 261 ? -11.390 9.662 -5.891 1.00 78.00 261 ILE A C 1
ATOM 1932 O O . ILE A 1 261 ? -10.641 10.293 -5.161 1.00 78.00 261 ILE A O 1
ATOM 1936 N N . TRP A 1 262 ? -12.246 10.230 -6.745 1.00 76.06 262 TRP A N 1
ATOM 1937 C CA . TRP A 1 262 ? -12.307 11.664 -7.029 1.00 76.06 262 TRP A CA 1
ATOM 1938 C C . TRP A 1 262 ? -13.199 12.454 -6.075 1.00 76.06 262 TRP A C 1
ATOM 1940 O O . TRP A 1 262 ? -13.227 13.684 -6.138 1.00 76.06 262 TRP A O 1
ATOM 1950 N N . ARG A 1 263 ? -13.921 11.775 -5.180 1.00 73.75 263 ARG A N 1
ATOM 1951 C CA . ARG A 1 263 ? -14.788 12.435 -4.208 1.00 73.75 263 ARG A CA 1
ATOM 1952 C C . ARG A 1 263 ? -13.978 12.830 -2.970 1.00 73.75 263 ARG A C 1
ATOM 1954 O O . ARG A 1 263 ? -13.203 12.013 -2.467 1.00 73.75 263 ARG A O 1
ATOM 1961 N N . PRO A 1 264 ? -14.140 14.061 -2.454 1.00 62.84 264 PRO A N 1
ATOM 1962 C CA . PRO A 1 264 ? -13.576 14.424 -1.163 1.00 62.84 264 PRO A CA 1
ATOM 1963 C C . PRO A 1 264 ? -14.234 13.543 -0.096 1.00 62.84 264 PRO A C 1
ATOM 1965 O O . PRO A 1 264 ? -15.438 13.618 0.123 1.00 62.84 264 PRO A O 1
ATOM 1968 N N . ASN A 1 265 ? -13.442 12.655 0.498 1.00 62.56 265 ASN A N 1
ATOM 1969 C CA . ASN A 1 265 ? -13.894 11.656 1.459 1.00 62.56 265 ASN A CA 1
ATOM 1970 C C . ASN A 1 265 ? -12.916 11.608 2.642 1.00 62.56 265 ASN A C 1
ATOM 1972 O O . ASN A 1 265 ? -11.731 11.924 2.471 1.00 62.56 265 ASN A O 1
ATOM 1976 N N . ASP A 1 266 ? -13.382 11.157 3.808 1.00 62.41 266 ASP A N 1
ATOM 1977 C CA . ASP A 1 266 ? -12.598 11.120 5.058 1.00 62.41 266 ASP A CA 1
ATOM 1978 C C . ASP A 1 266 ? -11.311 10.279 4.949 1.00 62.41 266 ASP A C 1
ATOM 1980 O O . ASP A 1 266 ? -10.328 10.509 5.652 1.00 62.41 266 ASP A O 1
ATOM 1984 N N . GLU A 1 267 ? -11.269 9.343 3.997 1.00 65.56 267 GLU A N 1
ATOM 1985 C CA . GLU A 1 267 ? -10.136 8.443 3.750 1.00 65.56 267 GLU A CA 1
ATOM 1986 C C . GLU A 1 267 ? -8.999 9.073 2.925 1.00 65.56 267 GLU A C 1
ATOM 1988 O O . GLU A 1 267 ? -7.977 8.424 2.679 1.00 65.56 267 GLU A O 1
ATOM 1993 N N . LYS A 1 268 ? -9.170 10.324 2.465 1.00 76.88 268 LYS A N 1
ATOM 1994 C CA . LYS A 1 268 ? -8.212 11.059 1.615 1.00 76.88 268 LYS A CA 1
ATOM 1995 C C . LYS A 1 268 ? -7.752 10.244 0.402 1.00 76.88 268 LYS A C 1
ATOM 1997 O O . LYS A 1 268 ? -6.569 10.210 0.054 1.00 76.88 268 LYS A O 1
ATOM 2002 N N . LEU A 1 269 ? -8.700 9.583 -0.255 1.00 82.56 269 LEU A N 1
ATOM 2003 C CA . LEU A 1 269 ? -8.430 8.641 -1.338 1.00 82.56 269 LEU A CA 1
ATOM 2004 C C . LEU A 1 269 ? -7.733 9.307 -2.539 1.00 82.56 269 LEU A C 1
ATOM 2006 O O . LEU A 1 269 ? -6.754 8.761 -3.049 1.00 82.56 269 LEU A O 1
ATOM 2010 N N . LEU A 1 270 ? -8.140 10.534 -2.897 1.00 85.06 270 LEU A N 1
ATOM 2011 C CA . LEU A 1 270 ? -7.454 11.383 -3.884 1.00 85.06 270 LEU A CA 1
ATOM 2012 C C . LEU A 1 270 ? -5.965 11.569 -3.572 1.00 85.06 270 LEU A C 1
ATOM 2014 O O . LEU A 1 270 ? -5.122 11.465 -4.461 1.00 85.06 270 LEU A O 1
ATOM 2018 N N . TYR A 1 271 ? -5.631 11.846 -2.312 1.00 87.44 271 TYR A N 1
ATOM 2019 C CA . TYR A 1 271 ? -4.254 12.071 -1.878 1.00 87.44 271 TYR A CA 1
ATOM 2020 C C . TYR A 1 271 ? -3.431 10.783 -1.980 1.00 87.44 271 TYR A C 1
ATOM 2022 O O . TYR A 1 271 ? -2.366 10.789 -2.594 1.00 87.44 271 TYR A O 1
ATOM 2030 N N . ARG A 1 272 ? -3.960 9.658 -1.487 1.00 88.94 272 ARG A N 1
ATOM 2031 C CA . ARG A 1 272 ? -3.323 8.330 -1.591 1.00 88.94 272 ARG A CA 1
ATOM 2032 C C . ARG A 1 272 ? -3.082 7.928 -3.048 1.00 88.94 272 ARG A C 1
ATOM 2034 O O . ARG A 1 272 ? -2.005 7.442 -3.391 1.00 88.94 272 ARG A O 1
ATOM 2041 N N . PHE A 1 273 ? -4.058 8.179 -3.917 1.00 89.12 273 PHE A N 1
ATOM 2042 C CA . PHE A 1 273 ? -3.947 7.922 -5.350 1.00 89.12 273 PHE A CA 1
ATOM 2043 C C . PHE A 1 273 ? -2.928 8.833 -6.037 1.00 89.12 273 PHE A C 1
ATOM 2045 O O . PHE A 1 273 ? -2.099 8.353 -6.810 1.00 89.12 273 PHE A O 1
ATOM 2052 N N . SER A 1 274 ? -2.915 10.118 -5.684 1.00 89.50 274 SER A N 1
ATOM 2053 C CA . SER A 1 274 ? -1.944 11.084 -6.205 1.00 89.50 274 SER A CA 1
ATOM 2054 C C . SER A 1 274 ? -0.508 10.702 -5.844 1.00 89.50 274 SER A C 1
ATOM 2056 O O . SER A 1 274 ? 0.370 10.809 -6.695 1.00 89.50 274 SER A O 1
ATOM 2058 N N . LEU A 1 275 ? -0.262 10.190 -4.630 1.00 90.44 275 LEU A N 1
ATOM 2059 C CA . LEU A 1 275 ? 1.055 9.675 -4.234 1.00 90.44 275 LEU A CA 1
ATOM 2060 C C . LEU A 1 275 ? 1.504 8.514 -5.129 1.00 90.44 275 LEU A C 1
ATOM 2062 O O . LEU A 1 275 ? 2.634 8.511 -5.605 1.00 90.44 275 LEU A O 1
ATOM 2066 N N . CYS A 1 276 ? 0.619 7.555 -5.411 1.00 90.69 276 CYS A N 1
ATOM 2067 C CA . CYS A 1 276 ? 0.945 6.412 -6.267 1.00 90.69 276 CYS A CA 1
ATOM 2068 C C . CYS A 1 276 ? 1.299 6.863 -7.696 1.00 90.69 276 CYS A C 1
ATOM 2070 O O . CYS A 1 276 ? 2.353 6.504 -8.222 1.00 90.69 276 CYS A O 1
ATOM 2072 N N . ILE A 1 277 ? 0.445 7.699 -8.299 1.00 92.25 277 ILE A N 1
ATOM 2073 C CA . ILE A 1 277 ? 0.632 8.215 -9.663 1.00 92.25 277 ILE A CA 1
ATOM 2074 C C . ILE A 1 277 ? 1.916 9.036 -9.770 1.00 92.25 277 ILE A C 1
ATOM 2076 O O . ILE A 1 277 ? 2.706 8.823 -10.691 1.00 92.25 277 ILE A O 1
ATOM 2080 N N . LEU A 1 278 ? 2.145 9.944 -8.819 1.00 91.94 278 LEU A N 1
ATOM 2081 C CA . LEU A 1 278 ? 3.312 10.815 -8.817 1.00 91.94 278 LEU A CA 1
ATOM 2082 C C . LEU A 1 278 ? 4.609 10.017 -8.624 1.00 91.94 278 LEU A C 1
ATOM 2084 O O . LEU A 1 278 ? 5.601 10.306 -9.288 1.00 91.94 278 LEU A O 1
ATOM 2088 N N . LEU A 1 279 ? 4.603 8.978 -7.782 1.00 90.31 279 LEU A N 1
ATOM 2089 C CA . LEU A 1 279 ? 5.769 8.120 -7.570 1.00 90.31 279 LEU A CA 1
ATOM 2090 C C . LEU A 1 279 ? 6.158 7.356 -8.841 1.00 90.31 279 LEU A C 1
ATOM 2092 O O . LEU A 1 279 ? 7.331 7.335 -9.216 1.00 90.31 279 LEU A O 1
ATOM 2096 N N . GLN A 1 280 ? 5.178 6.771 -9.535 1.00 90.06 280 GLN A N 1
ATOM 2097 C CA . GLN A 1 280 ? 5.413 6.070 -10.801 1.00 90.06 280 GLN A CA 1
ATOM 2098 C C . GLN A 1 280 ? 5.787 7.019 -11.944 1.00 90.06 280 GLN A C 1
ATOM 2100 O O . GLN A 1 280 ? 6.600 6.668 -12.803 1.00 90.06 280 GLN A O 1
ATOM 2105 N N . PHE A 1 281 ? 5.239 8.235 -11.940 1.00 89.44 281 PHE A N 1
ATOM 2106 C CA . PHE A 1 281 ? 5.657 9.300 -12.845 1.00 89.44 281 PHE A CA 1
ATOM 2107 C C . PHE A 1 281 ? 7.123 9.669 -12.611 1.00 89.44 281 PHE A C 1
ATOM 2109 O O . PHE A 1 281 ? 7.901 9.663 -13.561 1.00 89.44 281 PHE A O 1
ATOM 2116 N N . TYR A 1 282 ? 7.530 9.908 -11.360 1.00 87.06 282 TYR A N 1
ATOM 2117 C CA . TYR A 1 282 ? 8.923 10.204 -11.026 1.00 87.06 282 TYR A CA 1
ATOM 2118 C C . TYR A 1 282 ? 9.863 9.078 -11.411 1.00 87.06 282 TYR A C 1
ATOM 2120 O O . TYR A 1 282 ? 10.907 9.351 -11.990 1.00 87.06 282 TYR A O 1
ATOM 2128 N N . GLN A 1 283 ? 9.483 7.821 -11.179 1.00 82.31 283 GLN A N 1
ATOM 2129 C CA . GLN A 1 283 ? 10.289 6.698 -11.636 1.00 82.31 283 GLN A CA 1
ATOM 2130 C C . GLN A 1 283 ? 10.586 6.805 -13.130 1.00 82.31 283 GLN A C 1
ATOM 2132 O O . GLN A 1 283 ? 11.732 6.672 -13.531 1.00 82.31 283 GLN A O 1
ATOM 2137 N N . ARG A 1 284 ? 9.576 7.057 -13.967 1.00 80.88 284 ARG A N 1
ATOM 2138 C CA . ARG A 1 284 ? 9.742 7.038 -15.426 1.00 80.88 284 ARG A CA 1
ATOM 2139 C C . ARG A 1 284 ? 10.336 8.319 -15.986 1.00 80.88 284 ARG A C 1
ATOM 2141 O O . ARG A 1 284 ? 11.118 8.247 -16.926 1.00 80.88 284 ARG A O 1
ATOM 2148 N N . MET A 1 285 ? 10.037 9.459 -15.376 1.00 75.56 285 MET A N 1
ATOM 2149 C CA . MET A 1 285 ? 10.673 10.727 -15.711 1.00 75.56 285 MET A CA 1
ATOM 2150 C C . MET A 1 285 ? 12.133 10.752 -15.289 1.00 75.56 285 MET A C 1
ATOM 2152 O O . MET A 1 285 ? 12.938 11.334 -15.991 1.00 75.56 285 MET A O 1
ATOM 2156 N N . SER A 1 286 ? 12.504 10.126 -14.177 1.00 64.06 286 SER A N 1
ATOM 2157 C CA . SER A 1 286 ? 13.892 10.102 -13.719 1.00 64.06 286 SER A CA 1
ATOM 2158 C C . SER A 1 286 ? 14.674 8.910 -14.274 1.00 64.06 286 SER A C 1
ATOM 2160 O O . SER A 1 286 ? 15.895 8.983 -14.385 1.00 64.06 286 SER A O 1
ATOM 2162 N N . GLU A 1 287 ? 14.006 7.830 -14.684 1.00 60.25 287 GLU A N 1
ATOM 2163 C CA . GLU A 1 287 ? 14.621 6.681 -15.352 1.00 60.25 287 GLU A CA 1
ATOM 2164 C C . GLU A 1 287 ? 14.651 6.875 -16.881 1.00 60.25 287 GLU A C 1
ATOM 2166 O O . GLU A 1 287 ? 13.847 6.333 -17.639 1.00 60.25 287 GLU A O 1
ATOM 2171 N N . VAL A 1 288 ? 15.675 7.593 -17.341 1.00 53.25 288 VAL A N 1
ATOM 2172 C CA . VAL A 1 288 ? 16.067 7.815 -18.748 1.00 53.25 288 VAL A CA 1
ATOM 2173 C C . VAL A 1 288 ? 16.706 6.550 -19.356 1.00 53.25 288 VAL A C 1
ATOM 2175 O O . VAL A 1 288 ? 17.772 6.577 -19.976 1.00 53.25 288 VAL A O 1
ATOM 2178 N N . ARG A 1 289 ? 16.110 5.374 -19.140 1.00 44.91 289 ARG A N 1
ATOM 2179 C CA . ARG A 1 289 ? 16.695 4.101 -19.597 1.00 44.91 289 ARG A CA 1
ATOM 2180 C C . ARG A 1 289 ? 16.773 3.999 -21.125 1.00 44.91 289 ARG A C 1
ATOM 2182 O O . ARG A 1 289 ? 17.613 3.251 -21.613 1.00 44.91 289 ARG A O 1
ATOM 2189 N N . ASN A 1 290 ? 16.001 4.783 -21.887 1.00 47.62 290 ASN A N 1
ATOM 2190 C CA . ASN A 1 290 ? 16.175 4.814 -23.342 1.00 47.62 290 ASN A CA 1
ATOM 2191 C C . ASN A 1 290 ? 17.372 5.658 -23.808 1.00 47.62 290 ASN A C 1
ATOM 2193 O O . ASN A 1 290 ? 17.748 5.541 -24.959 1.00 47.62 290 ASN A O 1
ATOM 2197 N N . LEU A 1 291 ? 18.002 6.469 -22.950 1.00 46.34 291 LEU A N 1
ATOM 2198 C CA . LEU A 1 291 ? 19.199 7.233 -23.319 1.00 46.34 291 LEU A CA 1
ATOM 2199 C C . LEU A 1 291 ? 20.466 6.542 -22.815 1.00 46.34 291 LEU A C 1
ATOM 2201 O O . LEU A 1 291 ? 21.335 6.192 -23.595 1.00 46.34 291 LEU A O 1
ATOM 2205 N N . ILE A 1 292 ? 20.569 6.262 -21.515 1.00 49.72 292 ILE A N 1
ATOM 2206 C CA . ILE A 1 292 ? 21.848 5.821 -20.939 1.00 49.72 292 ILE A CA 1
ATOM 2207 C C . ILE A 1 292 ? 22.127 4.337 -21.200 1.00 49.72 292 ILE A C 1
ATOM 2209 O O . ILE A 1 292 ? 23.277 3.988 -21.393 1.00 49.72 292 ILE A O 1
ATOM 2213 N N . SER A 1 293 ? 21.126 3.450 -21.256 1.00 50.31 293 SER A N 1
ATOM 2214 C CA . SER A 1 293 ? 21.372 2.015 -21.513 1.00 50.31 293 SER A CA 1
ATOM 2215 C C . SER A 1 293 ? 21.377 1.650 -23.002 1.00 50.31 293 SER A C 1
ATOM 2217 O O . SER A 1 293 ? 22.072 0.716 -23.390 1.00 50.31 293 SER A O 1
ATOM 2219 N N . VAL A 1 294 ? 20.627 2.378 -23.837 1.00 50.03 294 VAL A N 1
ATOM 2220 C CA . VAL A 1 294 ? 20.569 2.153 -25.297 1.00 50.03 294 VAL A CA 1
ATOM 2221 C C . VAL A 1 294 ? 21.648 2.952 -26.031 1.00 50.03 294 VAL A C 1
ATOM 2223 O O . VAL A 1 294 ? 22.234 2.433 -26.977 1.00 50.03 294 VAL A O 1
ATOM 2226 N N . TYR A 1 295 ? 21.976 4.160 -25.558 1.00 53.00 295 TYR A N 1
ATOM 2227 C CA . TYR A 1 295 ? 23.053 4.985 -26.111 1.00 53.00 295 TYR A CA 1
ATOM 2228 C C . TYR A 1 295 ? 24.340 4.922 -25.288 1.00 53.00 295 TYR A C 1
ATOM 2230 O O . TYR A 1 295 ? 25.301 5.544 -25.707 1.00 53.00 295 TYR A O 1
ATOM 2238 N N . ALA A 1 296 ? 24.444 4.156 -24.190 1.00 62.41 296 ALA A N 1
ATOM 2239 C CA . ALA A 1 296 ? 25.753 3.863 -23.578 1.00 62.41 296 ALA A CA 1
ATOM 2240 C C . ALA A 1 296 ? 26.773 3.396 -24.628 1.00 62.41 296 ALA A C 1
ATOM 2242 O O . ALA A 1 296 ? 27.841 3.996 -24.700 1.00 62.41 296 ALA A O 1
ATOM 2243 N N . PRO A 1 297 ? 26.453 2.411 -25.497 1.00 60.44 297 PRO A N 1
ATOM 2244 C CA . PRO A 1 297 ? 27.372 2.005 -26.549 1.00 60.44 297 PRO A CA 1
ATOM 2245 C C . PRO A 1 297 ? 27.727 3.151 -27.499 1.00 60.44 297 PRO A C 1
ATOM 2247 O O . PRO A 1 297 ? 28.885 3.273 -27.861 1.00 60.44 297 PRO A O 1
ATOM 2250 N N . ILE A 1 298 ? 26.762 4.008 -27.849 1.00 60.31 298 ILE A N 1
ATOM 2251 C CA . ILE A 1 298 ? 26.957 5.150 -28.757 1.00 60.31 298 ILE A CA 1
ATOM 2252 C C . ILE A 1 298 ? 27.825 6.227 -28.095 1.00 60.31 298 ILE A C 1
ATOM 2254 O O . ILE A 1 298 ? 28.772 6.703 -28.696 1.00 60.31 298 ILE A O 1
ATOM 2258 N N . ILE A 1 299 ? 27.589 6.550 -26.824 1.00 64.69 299 ILE A N 1
ATOM 2259 C CA . ILE A 1 299 ? 28.418 7.456 -26.021 1.00 64.69 299 ILE A CA 1
ATOM 2260 C C . ILE A 1 299 ? 29.845 6.902 -25.913 1.00 64.69 299 ILE A C 1
ATOM 2262 O O . ILE A 1 299 ? 30.807 7.652 -26.038 1.00 64.69 299 ILE A O 1
ATOM 2266 N N . PHE A 1 300 ? 30.014 5.596 -25.707 1.00 69.69 300 PHE A N 1
ATOM 2267 C CA . PHE A 1 300 ? 31.337 4.971 -25.622 1.00 69.69 300 PHE A CA 1
ATOM 2268 C C . PHE A 1 300 ? 32.037 4.870 -26.991 1.00 69.69 300 PHE A C 1
ATOM 2270 O O . PHE A 1 300 ? 33.254 5.017 -27.080 1.00 69.69 300 PHE A O 1
ATOM 2277 N N . GLU A 1 301 ? 31.287 4.671 -28.070 1.00 67.56 301 GLU A N 1
ATOM 2278 C CA . GLU A 1 301 ? 31.814 4.548 -29.432 1.00 67.56 301 GLU A CA 1
ATOM 2279 C C . GLU A 1 301 ? 32.122 5.920 -30.052 1.00 67.56 301 GLU A C 1
ATOM 2281 O O . GLU A 1 301 ? 33.228 6.130 -30.538 1.00 67.56 301 GLU A O 1
ATOM 2286 N N . GLU A 1 302 ? 31.216 6.893 -29.951 1.00 65.56 302 GLU A N 1
ATOM 2287 C CA . GLU A 1 302 ? 31.382 8.238 -30.516 1.00 65.56 302 GLU A CA 1
ATOM 2288 C C . GLU A 1 302 ? 32.226 9.163 -29.618 1.00 65.56 302 GLU A C 1
ATOM 2290 O O . GLU A 1 302 ? 33.101 9.865 -30.128 1.00 65.56 302 GLU A O 1
ATOM 2295 N N . ASN A 1 303 ? 32.050 9.144 -28.283 1.00 63.62 303 ASN A N 1
ATOM 2296 C CA . ASN A 1 303 ? 32.752 10.083 -27.381 1.00 63.62 303 ASN A CA 1
ATOM 2297 C C . ASN A 1 303 ? 34.075 9.544 -26.819 1.00 63.62 303 ASN A C 1
ATOM 2299 O O . ASN A 1 303 ? 34.943 10.340 -26.459 1.00 63.62 303 ASN A O 1
ATOM 2303 N N . LEU A 1 304 ? 34.227 8.220 -26.682 1.00 66.44 304 LEU A N 1
ATOM 2304 C CA . LEU A 1 304 ? 35.483 7.586 -26.247 1.00 66.44 304 LEU A CA 1
ATOM 2305 C C . LEU A 1 304 ? 36.249 6.904 -27.395 1.00 66.44 304 LEU A C 1
ATOM 2307 O O . LEU A 1 304 ? 37.354 6.418 -27.149 1.00 66.44 304 LEU A O 1
ATOM 2311 N N . GLN A 1 305 ? 35.713 6.892 -28.626 1.00 67.81 305 GLN A N 1
ATOM 2312 C CA . GLN A 1 305 ? 36.325 6.245 -29.802 1.00 67.81 305 GLN A CA 1
ATOM 2313 C C . GLN A 1 305 ? 36.678 4.767 -29.555 1.00 67.81 305 GLN A C 1
ATOM 2315 O O . GLN A 1 305 ? 37.686 4.251 -30.042 1.00 67.81 305 GLN A O 1
ATOM 2320 N N . MET A 1 306 ? 35.868 4.082 -28.744 1.00 71.62 306 MET A N 1
ATOM 2321 C CA . MET A 1 306 ? 36.063 2.670 -28.422 1.00 71.62 306 MET A CA 1
ATOM 2322 C C . MET A 1 306 ? 35.525 1.784 -29.549 1.00 71.62 306 MET A C 1
ATOM 2324 O O . MET A 1 306 ? 34.610 2.163 -30.274 1.00 71.62 306 MET A O 1
ATOM 2328 N N . SER A 1 307 ? 36.071 0.573 -29.693 1.00 77.62 307 SER A N 1
ATOM 2329 C CA . SER A 1 307 ? 35.543 -0.385 -30.668 1.00 77.62 307 SER A CA 1
ATOM 2330 C C . SER A 1 307 ? 34.099 -0.773 -30.328 1.00 77.62 307 SER A C 1
ATOM 2332 O O . SER A 1 307 ? 33.764 -0.949 -29.155 1.00 77.62 307 SER A O 1
ATOM 2334 N N . SER A 1 308 ? 33.257 -0.988 -31.345 1.00 72.25 308 SER A N 1
ATOM 2335 C CA . SER A 1 308 ? 31.840 -1.354 -31.165 1.00 72.25 308 SER A CA 1
ATOM 2336 C C . SER A 1 308 ? 31.627 -2.539 -30.206 1.00 72.25 308 SER A C 1
ATOM 2338 O O . SER A 1 308 ? 30.686 -2.564 -29.413 1.00 72.25 308 SER A O 1
ATOM 2340 N N . ILE A 1 309 ? 32.545 -3.516 -30.216 1.00 79.00 309 ILE A N 1
ATOM 2341 C CA . ILE A 1 309 ? 32.515 -4.665 -29.297 1.00 79.00 309 ILE A CA 1
ATOM 2342 C C . ILE A 1 309 ? 32.777 -4.222 -27.853 1.00 79.00 309 ILE A C 1
ATOM 2344 O O . ILE A 1 309 ? 32.030 -4.609 -26.955 1.00 79.00 309 ILE A O 1
ATOM 2348 N N . MET A 1 310 ? 33.799 -3.396 -27.617 1.00 81.38 310 MET A N 1
ATOM 2349 C CA . MET A 1 310 ? 34.134 -2.919 -26.275 1.00 81.38 310 MET A CA 1
ATOM 2350 C C . MET A 1 310 ? 33.023 -2.027 -25.702 1.00 81.38 310 MET A C 1
ATOM 2352 O O . MET A 1 310 ? 32.661 -2.173 -24.536 1.00 81.38 310 MET A O 1
ATOM 2356 N N . SER A 1 311 ? 32.407 -1.180 -26.529 1.00 77.75 311 SER A N 1
ATOM 2357 C CA . SER A 1 311 ? 31.260 -0.347 -26.146 1.00 77.75 311 SER A CA 1
ATOM 2358 C C . SER A 1 311 ? 30.042 -1.177 -25.721 1.00 77.75 311 SER A C 1
ATOM 2360 O O . SER A 1 311 ? 29.397 -0.871 -24.716 1.00 77.75 311 SER A O 1
ATOM 2362 N N . LYS A 1 312 ? 29.746 -2.275 -26.434 1.00 77.81 312 LYS A N 1
ATOM 2363 C CA . LYS A 1 312 ? 28.669 -3.214 -26.066 1.00 77.81 312 LYS A CA 1
ATOM 2364 C C . LYS A 1 312 ? 28.994 -4.003 -24.791 1.00 77.81 312 LYS A C 1
ATOM 2366 O O . LYS A 1 312 ? 28.102 -4.182 -23.964 1.00 77.81 312 LYS A O 1
ATOM 2371 N N . ILE A 1 313 ? 30.249 -4.425 -24.594 1.00 84.62 313 ILE A N 1
ATOM 2372 C CA . ILE A 1 313 ? 30.705 -5.061 -23.342 1.00 84.62 313 ILE A CA 1
ATOM 2373 C C . ILE A 1 313 ? 30.521 -4.102 -22.165 1.00 84.62 313 ILE A C 1
ATOM 2375 O O . ILE A 1 313 ? 29.986 -4.494 -21.130 1.00 84.62 313 ILE A O 1
ATOM 2379 N N . LEU A 1 314 ? 30.915 -2.836 -22.321 1.00 82.12 314 LEU A N 1
ATOM 2380 C CA . LEU A 1 314 ? 30.794 -1.843 -21.260 1.00 82.12 314 LEU A CA 1
ATOM 2381 C C . LEU A 1 314 ? 29.322 -1.554 -20.929 1.00 82.12 314 LEU A C 1
ATOM 2383 O O . LEU A 1 314 ? 28.963 -1.474 -19.757 1.00 82.12 314 LEU A O 1
ATOM 2387 N N . ALA A 1 315 ? 28.441 -1.503 -21.930 1.00 78.75 315 ALA A N 1
ATOM 2388 C CA . ALA A 1 315 ? 26.999 -1.408 -21.705 1.00 78.75 315 ALA A CA 1
ATOM 2389 C C . ALA A 1 315 ? 26.441 -2.626 -20.938 1.00 78.75 315 ALA A C 1
ATOM 2391 O O . ALA A 1 315 ? 25.717 -2.449 -19.955 1.00 78.75 315 ALA A O 1
ATOM 2392 N N . ALA A 1 316 ? 26.833 -3.852 -21.295 1.00 82.81 316 ALA A N 1
ATOM 2393 C CA . ALA A 1 316 ? 26.449 -5.055 -20.549 1.00 82.81 316 ALA A CA 1
ATOM 2394 C C . ALA A 1 316 ? 26.983 -5.040 -19.102 1.00 82.81 316 ALA A C 1
ATOM 2396 O O . ALA A 1 316 ? 26.274 -5.410 -18.158 1.00 82.81 316 ALA A O 1
ATOM 2397 N N . ALA A 1 317 ? 28.201 -4.529 -18.898 1.00 87.31 317 ALA A N 1
ATOM 2398 C CA . ALA A 1 317 ? 28.788 -4.333 -17.578 1.00 87.31 317 ALA A CA 1
ATOM 2399 C C . ALA A 1 317 ? 28.010 -3.299 -16.743 1.00 87.31 317 ALA A C 1
ATOM 2401 O O . ALA A 1 317 ? 27.773 -3.547 -15.562 1.00 87.31 317 ALA A O 1
ATOM 2402 N N . THR A 1 318 ? 27.528 -2.195 -17.332 1.00 83.56 318 THR A N 1
ATOM 2403 C CA . THR A 1 318 ? 26.696 -1.210 -16.602 1.00 83.56 318 THR A CA 1
ATOM 2404 C C . THR A 1 318 ? 25.375 -1.807 -16.111 1.00 83.56 318 THR A C 1
ATOM 2406 O O . THR A 1 318 ? 24.942 -1.521 -14.995 1.00 83.56 318 THR A O 1
ATOM 2409 N N . LEU A 1 319 ? 24.746 -2.685 -16.899 1.00 84.50 319 LEU A N 1
ATOM 2410 C CA . LEU A 1 319 ? 23.512 -3.371 -16.502 1.00 84.50 319 LEU A CA 1
ATOM 2411 C C . LEU A 1 319 ? 23.772 -4.457 -15.450 1.00 84.50 319 LEU A C 1
ATOM 2413 O O . LEU A 1 319 ? 22.971 -4.636 -14.534 1.00 84.50 319 LEU A O 1
ATOM 2417 N N . SER A 1 320 ? 24.922 -5.126 -15.526 1.00 89.50 320 SER A N 1
ATOM 2418 C CA . SER A 1 320 ? 25.377 -6.062 -14.488 1.00 89.50 320 SER A CA 1
ATOM 2419 C C . SER A 1 320 ? 25.677 -5.334 -13.171 1.00 89.50 320 SER A C 1
ATOM 2421 O O . SER A 1 320 ? 25.329 -5.810 -12.092 1.00 89.50 320 SER A O 1
ATOM 2423 N N . TRP A 1 321 ? 26.245 -4.129 -13.252 1.00 89.81 321 TRP A N 1
ATOM 2424 C CA . TRP A 1 321 ? 26.441 -3.245 -12.107 1.00 89.81 321 TRP A CA 1
ATOM 2425 C C . TRP A 1 321 ? 25.112 -2.776 -11.499 1.00 89.81 321 TRP A C 1
ATOM 2427 O O . TRP A 1 321 ? 24.959 -2.777 -10.276 1.00 89.81 321 TRP A O 1
ATOM 2437 N N . LYS A 1 322 ? 24.113 -2.453 -12.334 1.00 87.62 322 LYS A N 1
ATOM 2438 C CA . LYS A 1 322 ? 22.744 -2.151 -11.881 1.00 87.62 322 LYS A CA 1
ATOM 2439 C C . LYS A 1 322 ? 22.155 -3.318 -11.083 1.00 87.62 322 LYS A C 1
ATOM 2441 O O . LYS A 1 322 ? 21.590 -3.103 -10.013 1.00 87.62 322 LYS A O 1
ATOM 2446 N N . PHE A 1 323 ? 22.333 -4.550 -11.563 1.00 89.81 323 PHE A N 1
ATOM 2447 C CA . PHE A 1 323 ? 21.923 -5.757 -10.842 1.00 89.81 323 PHE A CA 1
ATOM 2448 C C . PHE A 1 323 ? 22.611 -5.879 -9.477 1.00 89.81 323 PHE A C 1
ATOM 2450 O O . PHE A 1 323 ? 21.925 -6.032 -8.469 1.00 89.81 323 PHE A O 1
ATOM 2457 N N . LEU A 1 324 ? 23.936 -5.717 -9.413 1.00 91.25 324 LEU A N 1
ATOM 2458 C CA . LEU A 1 324 ? 24.672 -5.783 -8.146 1.00 91.25 324 LEU A CA 1
ATOM 2459 C C . LEU A 1 324 ? 24.231 -4.689 -7.156 1.00 91.25 324 LEU A C 1
ATOM 2461 O O . LEU A 1 324 ? 24.113 -4.926 -5.955 1.00 91.25 324 LEU A O 1
ATOM 2465 N N . SER A 1 325 ? 23.906 -3.503 -7.666 1.00 89.38 325 SER A N 1
ATOM 2466 C CA . SER A 1 325 ? 23.433 -2.375 -6.857 1.00 89.38 325 SER A CA 1
ATOM 2467 C C . SER A 1 325 ? 22.062 -2.631 -6.214 1.00 89.38 325 SER A C 1
ATOM 2469 O O . SER A 1 325 ? 21.757 -2.064 -5.165 1.00 89.38 325 SER A O 1
ATOM 2471 N N . CYS A 1 326 ? 21.241 -3.530 -6.771 1.00 88.38 326 CYS A N 1
ATOM 2472 C CA . CYS A 1 326 ? 19.937 -3.881 -6.196 1.00 88.38 326 CYS A CA 1
ATOM 2473 C C . CYS A 1 326 ? 20.055 -4.552 -4.813 1.00 88.38 326 CYS A C 1
ATOM 2475 O O . CYS A 1 326 ? 19.147 -4.425 -3.992 1.00 88.38 326 CYS A O 1
ATOM 2477 N N . PHE A 1 327 ? 21.174 -5.221 -4.507 1.00 89.50 327 PHE A N 1
ATOM 2478 C CA . PHE A 1 327 ? 21.394 -5.825 -3.184 1.00 89.50 327 PHE A CA 1
ATOM 2479 C C . PHE A 1 327 ? 21.530 -4.774 -2.073 1.00 89.50 327 PHE A C 1
ATOM 2481 O O . PHE A 1 327 ? 21.157 -5.033 -0.928 1.00 89.50 327 PHE A O 1
ATOM 2488 N N . VAL A 1 328 ? 21.987 -3.562 -2.407 1.00 89.50 328 VAL A N 1
ATOM 2489 C CA . VAL A 1 328 ? 21.998 -2.430 -1.469 1.00 89.50 328 VAL A CA 1
ATOM 2490 C C . VAL A 1 328 ? 20.567 -2.021 -1.123 1.00 89.50 328 VAL A C 1
ATOM 2492 O O . VAL A 1 328 ? 20.248 -1.842 0.051 1.00 89.50 328 VAL A O 1
ATOM 2495 N N . ALA A 1 329 ? 19.679 -1.950 -2.121 1.00 85.31 329 ALA A N 1
ATOM 2496 C CA . ALA A 1 329 ? 18.259 -1.654 -1.919 1.00 85.31 329 ALA A CA 1
ATOM 2497 C C . ALA A 1 329 ? 17.600 -2.666 -0.970 1.00 85.31 329 ALA A C 1
ATOM 2499 O O . ALA A 1 329 ? 16.899 -2.282 -0.031 1.00 85.31 329 ALA A O 1
ATOM 2500 N N . PHE A 1 330 ? 17.887 -3.955 -1.180 1.00 86.12 330 PHE A N 1
ATOM 2501 C CA . PHE A 1 330 ? 17.380 -5.052 -0.356 1.00 86.12 330 PHE A CA 1
ATOM 2502 C C . PHE A 1 330 ? 17.755 -4.900 1.126 1.00 86.12 330 PHE A C 1
ATOM 2504 O O . PHE A 1 330 ? 16.929 -5.155 2.003 1.00 86.12 330 PHE A O 1
ATOM 2511 N N . TYR A 1 331 ? 18.976 -4.448 1.422 1.00 86.56 331 TYR A N 1
ATOM 2512 C CA . TYR A 1 331 ? 19.415 -4.219 2.799 1.00 86.56 331 TYR A CA 1
ATOM 2513 C C . TYR A 1 331 ? 18.852 -2.921 3.398 1.00 86.56 331 TYR A C 1
ATOM 2515 O O . TYR A 1 331 ? 18.478 -2.881 4.571 1.00 86.56 331 TYR A O 1
ATOM 2523 N N . CYS A 1 332 ? 18.775 -1.855 2.600 1.00 86.44 332 CYS A N 1
ATOM 2524 C CA . CYS A 1 332 ? 18.401 -0.528 3.077 1.00 86.44 332 CYS A CA 1
ATOM 2525 C C . CYS A 1 332 ? 16.897 -0.363 3.344 1.00 86.44 332 CYS A C 1
ATOM 2527 O O . CYS A 1 332 ? 16.539 0.371 4.266 1.00 86.44 332 CYS A O 1
ATOM 2529 N N . ILE A 1 333 ? 16.022 -1.035 2.584 1.00 85.06 333 ILE A N 1
ATOM 2530 C CA . ILE A 1 333 ? 14.571 -0.765 2.589 1.00 85.06 333 ILE A CA 1
ATOM 2531 C C . ILE A 1 333 ? 13.902 -0.952 3.957 1.00 85.06 333 ILE A C 1
ATOM 2533 O O . ILE A 1 333 ? 13.071 -0.138 4.364 1.00 85.06 333 ILE A O 1
ATOM 2537 N N . ASP A 1 334 ? 14.292 -1.998 4.684 1.00 81.50 334 ASP A N 1
ATOM 2538 C CA . ASP A 1 334 ? 13.746 -2.335 6.003 1.00 81.50 334 ASP A CA 1
ATOM 2539 C C . ASP A 1 334 ? 14.637 -1.842 7.150 1.00 81.50 334 ASP A C 1
ATOM 2541 O O . ASP A 1 334 ? 14.308 -2.068 8.308 1.00 81.50 334 ASP A O 1
ATOM 2545 N N . ARG A 1 335 ? 15.771 -1.187 6.860 1.00 84.06 335 ARG A N 1
ATOM 2546 C CA . ARG A 1 335 ? 16.652 -0.614 7.891 1.00 84.06 335 ARG A CA 1
ATOM 2547 C C . ARG A 1 335 ? 16.485 0.895 8.032 1.00 84.06 335 ARG A C 1
ATOM 2549 O O . ARG A 1 335 ? 16.522 1.403 9.146 1.00 84.06 335 ARG A O 1
ATOM 2556 N N . TYR A 1 336 ? 16.321 1.598 6.915 1.00 84.62 336 TYR A N 1
ATOM 2557 C CA . TYR A 1 336 ? 16.250 3.062 6.872 1.00 84.62 336 TYR A CA 1
ATOM 2558 C C . TYR A 1 336 ? 14.855 3.600 6.527 1.00 84.62 336 TYR A C 1
ATOM 2560 O O . TYR A 1 336 ? 14.654 4.813 6.544 1.00 84.62 336 TYR A O 1
ATOM 2568 N N . GLY A 1 337 ? 13.898 2.721 6.215 1.00 84.81 337 GLY A N 1
ATOM 2569 C CA . GLY A 1 337 ? 12.555 3.102 5.785 1.00 84.81 337 GLY A CA 1
ATOM 2570 C C . GLY A 1 337 ? 12.461 3.427 4.294 1.00 84.81 337 GLY A C 1
ATOM 2571 O O . GLY A 1 337 ? 13.460 3.539 3.576 1.00 84.81 337 GLY A O 1
ATOM 2572 N N . ARG A 1 338 ? 11.228 3.569 3.803 1.00 89.06 338 ARG A N 1
ATOM 2573 C CA . ARG A 1 338 ? 10.933 3.755 2.373 1.00 89.06 338 ARG A CA 1
ATOM 2574 C C . ARG A 1 338 ? 11.234 5.192 1.951 1.00 89.06 338 ARG A C 1
ATOM 2576 O O . ARG A 1 338 ? 11.768 5.426 0.867 1.00 89.06 338 ARG A O 1
ATOM 2583 N N . ARG A 1 339 ? 10.961 6.165 2.825 1.00 90.38 339 ARG A N 1
ATOM 2584 C CA . ARG A 1 339 ? 11.124 7.596 2.530 1.00 90.38 339 ARG A CA 1
ATOM 2585 C C . ARG A 1 339 ? 12.590 7.982 2.336 1.00 90.38 339 ARG A C 1
ATOM 2587 O O . ARG A 1 339 ? 12.915 8.678 1.377 1.00 90.38 339 ARG A O 1
ATOM 2594 N N . MET A 1 340 ? 13.479 7.511 3.213 1.00 89.88 340 MET A N 1
ATOM 2595 C CA . MET A 1 340 ? 14.918 7.802 3.111 1.00 89.88 340 MET A CA 1
ATOM 2596 C C . MET A 1 340 ? 15.528 7.208 1.847 1.00 89.88 340 MET A C 1
ATOM 2598 O O . MET A 1 340 ? 16.303 7.873 1.163 1.00 89.88 340 MET A O 1
ATOM 2602 N N . VAL A 1 341 ? 15.114 5.994 1.495 1.00 91.12 341 VAL A N 1
ATOM 2603 C CA . VAL A 1 341 ? 15.533 5.314 0.270 1.00 91.12 341 VAL A CA 1
ATOM 2604 C C . VAL A 1 341 ? 15.172 6.126 -0.985 1.00 91.12 341 VAL A C 1
ATOM 2606 O O . VAL A 1 341 ? 16.029 6.315 -1.851 1.00 91.12 341 VAL A O 1
ATOM 2609 N N . PHE A 1 342 ? 13.958 6.685 -1.069 1.00 91.44 342 PHE A N 1
ATOM 2610 C CA . PHE A 1 342 ? 13.574 7.554 -2.190 1.00 91.44 342 PHE A CA 1
ATOM 2611 C C . PHE A 1 342 ? 14.329 8.888 -2.213 1.00 91.44 342 PHE A C 1
ATOM 2613 O O . PHE A 1 342 ? 14.702 9.349 -3.291 1.00 91.44 342 PHE A O 1
ATOM 2620 N N . ILE A 1 343 ? 14.583 9.501 -1.050 1.00 92.81 343 ILE A N 1
ATOM 2621 C CA . ILE A 1 343 ? 15.337 10.761 -0.960 1.00 92.81 343 ILE A CA 1
ATOM 2622 C C . ILE A 1 343 ? 16.775 10.558 -1.443 1.00 92.81 343 ILE A C 1
ATOM 2624 O O . ILE A 1 343 ? 17.224 11.304 -2.307 1.00 92.81 343 ILE A O 1
ATOM 2628 N N . VAL A 1 344 ? 17.474 9.538 -0.934 1.00 92.75 344 VAL A N 1
ATOM 2629 C CA . VAL A 1 344 ? 18.869 9.233 -1.303 1.00 92.75 344 VAL A CA 1
ATOM 2630 C C . VAL A 1 344 ? 18.983 8.855 -2.779 1.00 92.75 344 VAL A C 1
ATOM 2632 O O . VAL A 1 344 ? 19.901 9.300 -3.466 1.00 92.75 344 VAL A O 1
ATOM 2635 N N . SER A 1 345 ? 18.040 8.058 -3.286 1.00 91.00 345 SER A N 1
ATOM 2636 C CA . SER A 1 345 ? 18.001 7.687 -4.701 1.00 91.00 345 SER A CA 1
ATOM 2637 C C . SER A 1 345 ? 17.768 8.916 -5.590 1.00 91.00 345 SER A C 1
ATOM 2639 O O . SER A 1 345 ? 18.540 9.154 -6.516 1.00 91.00 345 SER A O 1
ATOM 2641 N N . GLY A 1 346 ? 16.777 9.757 -5.268 1.00 90.31 346 GLY A N 1
ATOM 2642 C CA . GLY 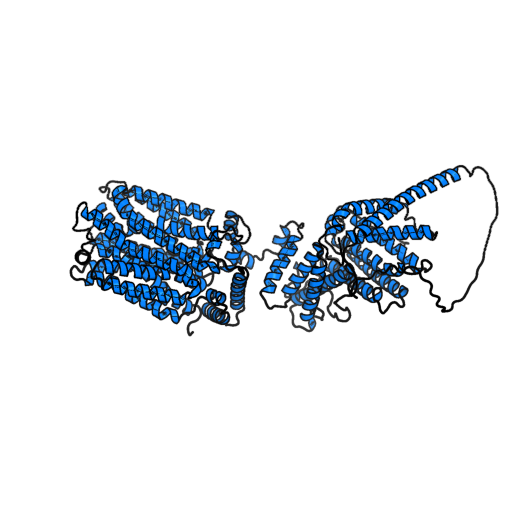A 1 346 ? 16.453 10.962 -6.037 1.00 90.31 346 GLY A CA 1
ATOM 2643 C C . GLY A 1 346 ? 17.574 12.006 -6.050 1.00 90.31 346 GLY A C 1
ATOM 2644 O O . GLY A 1 346 ? 17.909 12.531 -7.113 1.00 90.31 346 GLY A O 1
ATOM 2645 N N . THR A 1 347 ? 18.210 12.273 -4.902 1.00 92.69 347 THR A N 1
ATOM 2646 C CA . THR A 1 347 ? 19.359 13.193 -4.833 1.00 92.69 347 THR A CA 1
ATOM 2647 C C . THR A 1 347 ? 20.544 12.650 -5.622 1.00 92.69 347 THR A C 1
ATOM 2649 O O . THR A 1 347 ? 21.076 13.359 -6.475 1.00 92.69 347 THR A O 1
ATOM 2652 N N . GLY A 1 348 ? 20.913 11.382 -5.419 1.00 90.69 348 GLY A N 1
ATOM 2653 C CA . GLY A 1 348 ? 22.004 10.739 -6.152 1.00 90.69 348 GLY A CA 1
ATOM 2654 C C . GLY A 1 348 ? 21.786 10.762 -7.666 1.00 90.69 348 GLY A C 1
ATOM 2655 O O . GLY A 1 348 ? 22.692 11.116 -8.421 1.00 90.69 348 GLY A O 1
ATOM 2656 N N . MET A 1 349 ? 20.563 10.474 -8.118 1.00 88.12 349 MET A N 1
ATOM 2657 C CA . MET A 1 349 ? 20.187 10.536 -9.532 1.00 88.12 349 MET A CA 1
ATOM 2658 C C . MET A 1 349 ? 20.286 11.953 -10.107 1.00 88.12 349 MET A C 1
ATOM 2660 O O . MET A 1 349 ? 20.822 12.126 -11.201 1.00 88.12 349 MET A O 1
ATOM 2664 N N . SER A 1 350 ? 19.809 12.963 -9.375 1.00 90.38 350 SER A N 1
ATOM 2665 C CA . SER A 1 350 ? 19.855 14.368 -9.796 1.00 90.38 350 SER A CA 1
ATOM 2666 C C . SER A 1 350 ? 21.291 14.886 -9.926 1.00 90.38 350 SER A C 1
ATOM 2668 O O . SER A 1 350 ? 21.640 15.462 -10.958 1.00 90.38 350 SER A O 1
ATOM 2670 N N . LEU A 1 351 ? 22.154 14.606 -8.938 1.00 92.56 351 LEU A N 1
ATOM 2671 C CA . LEU A 1 351 ? 23.574 14.973 -8.995 1.00 92.56 351 LEU A CA 1
ATOM 2672 C C . LEU A 1 351 ? 24.300 14.278 -10.153 1.00 92.56 351 LEU A C 1
ATOM 2674 O O . LEU A 1 351 ? 25.067 14.926 -10.862 1.00 92.56 351 LEU A O 1
ATOM 2678 N N . CYS A 1 352 ? 24.042 12.985 -10.380 1.00 88.88 352 CYS A N 1
ATOM 2679 C CA . CYS A 1 352 ? 24.659 12.262 -11.495 1.00 88.88 352 CYS A CA 1
ATOM 2680 C C . CYS A 1 352 ? 24.208 12.822 -12.850 1.00 88.88 352 CYS A C 1
ATOM 2682 O O . CYS A 1 352 ? 25.031 12.973 -13.747 1.00 88.88 352 CYS A O 1
ATOM 2684 N N . MET A 1 353 ? 22.927 13.176 -13.001 1.00 85.81 353 MET A N 1
ATOM 2685 C CA . MET A 1 353 ? 22.405 13.782 -14.232 1.00 85.81 353 MET A CA 1
ATOM 2686 C C . MET A 1 353 ? 22.963 15.183 -14.480 1.00 85.81 353 MET A C 1
ATOM 2688 O O . MET A 1 353 ? 23.310 15.511 -15.613 1.00 85.81 353 MET A O 1
ATOM 2692 N N . LEU A 1 354 ? 23.122 15.990 -13.430 1.00 90.12 354 LEU A N 1
ATOM 2693 C CA . LEU A 1 354 ? 23.775 17.292 -13.528 1.00 90.12 354 LEU A CA 1
ATOM 2694 C C . LEU A 1 354 ? 25.243 17.145 -13.953 1.00 90.12 354 LEU A C 1
ATOM 2696 O O . LEU A 1 354 ? 25.705 17.840 -14.856 1.00 90.12 354 LEU A O 1
ATOM 2700 N N . ALA A 1 355 ? 25.968 16.202 -13.350 1.00 88.12 355 ALA A N 1
ATOM 2701 C CA . ALA A 1 355 ? 27.353 15.923 -13.705 1.00 88.12 355 ALA A CA 1
ATOM 2702 C C . ALA A 1 355 ? 27.491 15.366 -15.134 1.00 88.12 355 ALA A C 1
ATOM 2704 O O . ALA A 1 355 ? 28.426 15.726 -15.852 1.00 88.12 355 ALA A O 1
ATOM 2705 N N . LEU A 1 356 ? 26.537 14.551 -15.595 1.00 82.69 356 LEU A N 1
ATOM 2706 C CA . LEU A 1 356 ? 26.466 14.106 -16.989 1.00 82.69 356 LEU A CA 1
ATOM 2707 C C . LEU A 1 356 ? 26.222 15.274 -17.944 1.00 82.69 356 LEU A C 1
ATOM 2709 O O . LEU A 1 356 ? 26.928 15.379 -18.943 1.00 82.69 356 LEU A O 1
ATOM 2713 N N . ALA A 1 357 ? 25.311 16.194 -17.621 1.00 85.19 357 ALA A N 1
ATOM 2714 C CA . ALA A 1 357 ? 25.074 17.393 -18.425 1.00 85.19 357 ALA A CA 1
ATOM 2715 C C . ALA A 1 357 ? 26.337 18.264 -18.559 1.00 85.19 357 ALA A C 1
ATOM 2717 O O . ALA A 1 357 ? 26.623 18.782 -19.634 1.00 85.19 357 ALA A O 1
ATOM 2718 N N . ILE A 1 358 ? 27.113 18.400 -17.478 1.00 87.06 358 ILE A N 1
ATOM 2719 C CA . ILE A 1 358 ? 28.362 19.175 -17.466 1.00 87.06 358 ILE A CA 1
ATOM 2720 C C . ILE A 1 358 ? 29.457 18.459 -18.257 1.00 87.06 358 ILE A C 1
ATOM 2722 O O . ILE A 1 358 ? 30.129 19.074 -19.074 1.00 87.06 358 ILE A O 1
ATOM 2726 N N . THR A 1 359 ? 29.652 17.160 -18.036 1.00 82.06 359 THR A N 1
ATOM 2727 C CA . THR A 1 359 ? 30.729 16.410 -18.703 1.00 82.06 359 THR A CA 1
ATOM 2728 C C . THR A 1 359 ? 30.483 16.242 -20.203 1.00 82.06 359 THR A C 1
ATOM 2730 O O . THR A 1 359 ? 31.439 16.255 -20.971 1.00 82.06 359 THR A O 1
ATOM 2733 N N . THR A 1 360 ? 29.217 16.166 -20.626 1.00 77.06 360 THR A N 1
ATOM 2734 C CA . THR A 1 360 ? 28.823 16.073 -22.043 1.00 77.06 360 THR A CA 1
ATOM 2735 C C . THR A 1 360 ? 28.709 17.423 -22.757 1.00 77.06 360 THR A C 1
ATOM 2737 O O . THR A 1 360 ? 28.556 17.436 -23.974 1.00 77.06 360 THR A O 1
ATOM 2740 N N . SER A 1 361 ? 28.803 18.555 -22.046 1.00 82.00 361 SER A N 1
ATOM 2741 C CA . SER A 1 361 ? 28.844 19.883 -22.681 1.00 82.00 361 SER A CA 1
ATOM 2742 C C . SER A 1 361 ? 30.226 20.231 -23.244 1.00 82.00 361 SER A C 1
ATOM 2744 O O . SER A 1 361 ? 30.344 21.097 -24.112 1.00 82.00 361 SER A O 1
ATOM 2746 N N . PHE A 1 362 ? 31.279 19.553 -22.775 1.00 80.75 362 PHE A N 1
ATOM 2747 C CA . PHE A 1 362 ? 32.630 19.733 -23.289 1.00 80.75 362 PHE A CA 1
ATOM 2748 C C . PHE A 1 362 ? 32.821 19.035 -24.648 1.00 80.75 362 PHE A C 1
ATOM 2750 O O . PHE A 1 362 ? 32.243 17.974 -24.880 1.00 80.75 362 PHE A O 1
ATOM 2757 N N . PRO A 1 363 ? 33.682 19.572 -25.536 1.00 71.44 363 PRO A N 1
ATOM 2758 C CA . PRO A 1 363 ? 33.977 18.942 -26.821 1.00 71.44 363 PRO A CA 1
ATOM 2759 C C . PRO A 1 363 ? 34.548 17.524 -26.665 1.00 71.44 363 PRO A C 1
ATOM 2761 O O . PRO A 1 363 ? 35.378 17.281 -25.786 1.00 71.44 363 PRO A O 1
ATOM 2764 N N . HIS A 1 364 ? 34.195 16.622 -27.590 1.00 66.12 364 HIS A N 1
ATOM 2765 C CA . HIS A 1 364 ? 34.592 15.200 -27.599 1.00 66.12 364 HIS A CA 1
ATOM 2766 C C . HIS A 1 364 ? 36.114 14.940 -27.572 1.00 66.12 364 HIS A C 1
ATOM 2768 O O . HIS A 1 364 ? 36.549 13.825 -27.299 1.00 66.12 364 HIS A O 1
ATOM 2774 N N . ALA A 1 365 ? 36.946 15.959 -27.816 1.00 64.12 365 ALA A N 1
ATOM 2775 C CA . ALA A 1 365 ? 38.401 15.870 -27.686 1.00 64.12 365 ALA A CA 1
ATOM 2776 C C . ALA A 1 365 ? 38.880 15.727 -26.222 1.00 64.12 365 ALA A C 1
ATOM 2778 O O . ALA A 1 365 ? 39.984 15.235 -25.972 1.00 64.12 365 ALA A O 1
ATOM 2779 N N . ASN A 1 366 ? 38.059 16.122 -25.242 1.00 78.44 366 ASN A N 1
ATOM 2780 C CA . ASN A 1 366 ? 38.403 16.079 -23.823 1.00 78.44 366 ASN A CA 1
ATOM 2781 C C . ASN A 1 366 ? 38.203 14.678 -23.228 1.00 78.44 366 ASN A C 1
ATOM 2783 O O . ASN A 1 366 ? 37.225 14.409 -22.532 1.00 78.44 366 ASN A O 1
ATOM 2787 N N . LYS A 1 367 ? 39.193 13.798 -23.422 1.00 76.62 367 LYS A N 1
ATOM 2788 C CA . LYS A 1 367 ? 39.200 12.428 -22.869 1.00 76.62 367 LYS A CA 1
ATOM 2789 C C . LYS A 1 367 ? 38.853 12.333 -21.367 1.00 76.62 367 LYS A C 1
ATOM 2791 O O . LYS A 1 367 ? 38.092 11.430 -21.018 1.00 76.62 367 LYS A O 1
ATOM 2796 N N . PRO A 1 368 ? 39.329 13.227 -20.469 1.00 82.44 368 PRO A N 1
ATOM 2797 C CA . PRO A 1 368 ? 38.965 13.166 -19.051 1.00 82.44 368 PRO A CA 1
ATOM 2798 C C . PRO A 1 368 ? 37.466 13.373 -18.802 1.00 82.44 368 PRO A C 1
ATOM 2800 O O . PRO A 1 368 ? 36.895 12.707 -17.943 1.00 82.44 368 PRO A O 1
ATOM 2803 N N . ALA A 1 369 ? 36.816 14.254 -19.571 1.00 79.00 369 ALA A N 1
ATOM 2804 C CA . ALA A 1 369 ? 35.386 14.517 -19.437 1.00 79.00 369 ALA A CA 1
ATOM 2805 C C . ALA A 1 369 ? 34.562 13.282 -19.832 1.00 79.00 369 ALA A C 1
ATOM 2807 O O . ALA A 1 369 ? 33.682 12.881 -19.076 1.00 79.00 369 ALA A O 1
ATOM 2808 N N . SER A 1 370 ? 34.920 12.610 -20.932 1.00 74.62 370 SER A N 1
ATOM 2809 C CA . SER A 1 370 ? 34.250 11.379 -21.374 1.00 74.62 370 SER A CA 1
ATOM 2810 C C . SER A 1 370 ? 34.409 10.218 -20.380 1.00 74.62 370 SER A C 1
ATOM 2812 O O . SER A 1 370 ? 33.457 9.473 -20.144 1.00 74.62 370 SER A O 1
ATOM 2814 N N . VAL A 1 371 ? 35.582 10.074 -19.746 1.00 82.12 371 VAL A N 1
ATOM 2815 C CA . VAL A 1 371 ? 35.800 9.083 -18.671 1.00 82.12 371 VAL A CA 1
ATOM 2816 C C . VAL A 1 371 ? 34.929 9.398 -17.453 1.00 82.12 371 VAL A C 1
ATOM 2818 O O . VAL A 1 371 ? 34.315 8.495 -16.883 1.00 82.12 371 VAL A O 1
ATOM 2821 N N . MET A 1 372 ? 34.816 10.674 -17.078 1.00 84.31 372 MET A N 1
ATOM 2822 C CA . MET A 1 372 ? 33.920 11.094 -15.999 1.00 84.31 372 MET A CA 1
ATOM 2823 C C . MET A 1 372 ? 32.450 10.847 -16.352 1.00 84.31 372 MET A C 1
ATOM 2825 O O . MET A 1 372 ? 31.707 10.365 -15.501 1.00 84.31 372 MET A O 1
ATOM 2829 N N . SER A 1 373 ? 32.024 11.070 -17.600 1.00 79.06 373 SER A N 1
ATOM 2830 C CA . SER A 1 373 ? 30.672 10.703 -18.043 1.00 79.06 373 SER A CA 1
ATOM 2831 C C . SER A 1 373 ? 30.408 9.205 -17.874 1.00 79.06 373 SER A C 1
ATOM 2833 O O . SER A 1 373 ? 29.362 8.823 -17.354 1.00 79.06 373 SER A O 1
ATOM 2835 N N . ALA A 1 374 ? 31.364 8.343 -18.235 1.00 79.25 374 ALA A N 1
ATOM 2836 C CA . ALA A 1 374 ? 31.239 6.905 -18.008 1.00 79.25 374 ALA A CA 1
ATOM 2837 C C . ALA A 1 374 ? 31.091 6.577 -16.509 1.00 79.25 374 ALA A C 1
ATOM 2839 O O . ALA A 1 374 ? 30.179 5.843 -16.132 1.00 79.25 374 ALA A O 1
ATOM 2840 N N . LEU A 1 375 ? 31.910 7.176 -15.638 1.00 86.56 375 LEU A N 1
ATOM 2841 C CA . LEU A 1 375 ? 31.801 7.007 -14.183 1.00 86.56 375 LEU A CA 1
ATOM 2842 C C . LEU A 1 375 ? 30.416 7.421 -13.654 1.00 86.56 375 LEU A C 1
ATOM 2844 O O . LEU A 1 375 ? 29.799 6.678 -12.889 1.00 86.56 375 LEU A O 1
ATOM 2848 N N . PHE A 1 376 ? 29.896 8.575 -14.080 1.00 86.12 376 PHE A N 1
ATOM 2849 C CA . PHE A 1 376 ? 28.580 9.053 -13.650 1.00 86.12 376 PHE A CA 1
ATOM 2850 C C . PHE A 1 376 ? 27.429 8.191 -14.181 1.00 86.12 376 PHE A C 1
ATOM 2852 O O . PHE A 1 376 ? 26.418 8.062 -13.495 1.00 86.12 376 PHE A O 1
ATOM 2859 N N . ILE A 1 377 ? 27.586 7.522 -15.329 1.00 83.44 377 ILE A N 1
ATOM 2860 C CA . ILE A 1 377 ? 26.644 6.489 -15.792 1.00 83.44 377 ILE A CA 1
ATOM 2861 C C . ILE A 1 377 ? 26.621 5.300 -14.820 1.00 83.44 377 ILE A C 1
ATOM 2863 O O . ILE A 1 377 ? 25.539 4.824 -14.461 1.00 83.44 377 ILE A O 1
ATOM 2867 N N . PHE A 1 378 ? 27.780 4.823 -14.356 1.00 86.12 378 PHE A N 1
ATOM 2868 C CA . PHE A 1 378 ? 27.849 3.746 -13.359 1.00 86.12 378 PHE A CA 1
ATOM 2869 C C . PHE A 1 378 ? 27.250 4.174 -12.011 1.00 86.12 378 PHE A C 1
ATOM 2871 O O . PHE A 1 378 ? 26.467 3.423 -11.427 1.00 86.12 378 PHE A O 1
ATOM 2878 N N . LEU A 1 379 ? 27.542 5.391 -11.542 1.00 89.38 379 LEU A N 1
ATOM 2879 C CA . LEU A 1 379 ? 26.958 5.939 -10.311 1.00 89.38 379 LEU A CA 1
ATOM 2880 C C . LEU A 1 379 ? 25.441 6.128 -10.425 1.00 89.38 379 LEU A C 1
ATOM 2882 O O . LEU A 1 379 ? 24.699 5.785 -9.508 1.00 89.38 379 LEU A O 1
ATOM 2886 N N . PHE A 1 380 ? 24.945 6.587 -11.570 1.00 86.19 380 PHE A N 1
ATOM 2887 C CA . PHE A 1 380 ? 23.510 6.694 -11.815 1.00 86.19 380 PHE A CA 1
ATOM 2888 C C . PHE A 1 380 ? 22.817 5.320 -11.759 1.00 86.19 380 PHE A C 1
ATOM 2890 O O . PHE A 1 380 ? 21.772 5.171 -11.122 1.00 86.19 380 PHE A O 1
ATOM 2897 N N . ASN A 1 381 ? 23.439 4.287 -12.341 1.00 85.50 381 ASN A N 1
ATOM 2898 C CA . ASN A 1 381 ? 22.969 2.898 -12.248 1.00 85.50 381 ASN A CA 1
ATOM 2899 C C . ASN A 1 381 ? 23.099 2.295 -10.839 1.00 85.50 381 ASN A C 1
ATOM 2901 O O . ASN A 1 381 ? 22.439 1.296 -10.562 1.00 85.50 381 ASN A O 1
ATOM 2905 N N . PHE A 1 382 ? 23.895 2.899 -9.954 1.00 88.94 382 PHE A N 1
ATOM 2906 C CA . PHE A 1 382 ? 23.953 2.549 -8.535 1.00 88.94 382 PHE A CA 1
ATOM 2907 C C . PHE A 1 382 ? 22.807 3.182 -7.735 1.00 88.94 382 PHE A C 1
ATOM 2909 O O . PHE A 1 382 ? 22.179 2.506 -6.923 1.00 88.94 382 PHE A O 1
ATOM 2916 N N . PHE A 1 383 ? 22.486 4.457 -7.981 1.00 89.31 383 PHE A N 1
ATOM 2917 C CA . PHE A 1 383 ? 21.458 5.169 -7.215 1.00 89.31 383 PHE A CA 1
ATOM 2918 C C . PHE A 1 383 ? 20.022 4.831 -7.621 1.00 89.31 383 PHE A C 1
ATOM 2920 O O . PHE A 1 383 ? 19.154 4.829 -6.747 1.00 89.31 383 PHE A O 1
ATOM 2927 N N . ILE A 1 384 ? 19.742 4.512 -8.894 1.00 85.56 384 ILE A N 1
ATOM 2928 C CA . ILE A 1 384 ? 18.375 4.145 -9.322 1.00 85.56 384 ILE A CA 1
ATOM 2929 C C . ILE A 1 384 ? 17.826 2.950 -8.536 1.00 85.56 384 ILE A C 1
ATOM 2931 O O . ILE A 1 384 ? 16.736 3.074 -7.971 1.00 85.56 384 ILE A O 1
ATOM 2935 N N . PRO A 1 385 ? 18.512 1.787 -8.497 1.00 85.62 385 PRO A N 1
ATOM 2936 C CA . PRO A 1 385 ? 17.912 0.577 -7.950 1.00 85.62 385 PRO A CA 1
ATOM 2937 C C . PRO A 1 385 ? 17.602 0.666 -6.464 1.00 85.62 385 PRO A C 1
ATOM 2939 O O . PRO A 1 385 ? 16.715 -0.044 -5.999 1.00 85.62 385 PRO A O 1
ATOM 2942 N N . ILE A 1 386 ? 18.297 1.555 -5.745 1.00 87.44 386 ILE A N 1
ATOM 2943 C CA . ILE A 1 386 ? 18.089 1.797 -4.318 1.00 87.44 386 ILE A CA 1
ATOM 2944 C C . ILE A 1 386 ? 16.620 2.136 -4.040 1.00 87.44 386 ILE A C 1
ATOM 2946 O O . ILE A 1 386 ? 16.042 1.517 -3.155 1.00 87.44 386 ILE A O 1
ATOM 2950 N N . GLY A 1 387 ? 15.998 3.038 -4.811 1.00 82.62 387 GLY A N 1
ATOM 2951 C CA . GLY A 1 387 ? 14.600 3.441 -4.595 1.00 82.62 387 GLY A CA 1
ATOM 2952 C C . GLY A 1 387 ? 13.638 3.108 -5.734 1.00 82.62 387 GLY A C 1
ATOM 2953 O O . GLY A 1 387 ? 12.542 2.604 -5.507 1.00 82.62 387 GLY A O 1
ATOM 2954 N N . PHE A 1 388 ? 14.023 3.347 -6.981 1.00 84.38 388 PHE A N 1
ATOM 2955 C CA . PHE A 1 388 ? 13.087 3.432 -8.107 1.00 84.38 388 PHE A CA 1
ATOM 2956 C C . PHE A 1 388 ? 12.996 2.160 -8.955 1.00 84.38 388 PHE A C 1
ATOM 2958 O O . PHE A 1 388 ? 12.695 2.237 -10.142 1.00 84.38 388 PHE A O 1
ATOM 2965 N N . LEU A 1 389 ? 13.259 0.983 -8.383 1.00 79.44 389 LEU A N 1
ATOM 2966 C CA . LEU A 1 389 ? 13.174 -0.279 -9.130 1.00 79.44 389 LEU A CA 1
ATOM 2967 C C . LEU A 1 389 ? 12.263 -1.337 -8.495 1.00 79.44 389 LEU A C 1
ATOM 2969 O O . LEU A 1 389 ? 11.627 -2.085 -9.229 1.00 79.44 389 LEU A O 1
ATOM 2973 N N . GLY A 1 390 ? 12.172 -1.371 -7.163 1.00 81.31 390 GLY A N 1
ATOM 2974 C CA . GLY A 1 390 ? 11.232 -2.231 -6.429 1.00 81.31 390 GLY A CA 1
ATOM 2975 C C . GLY A 1 390 ? 10.411 -1.478 -5.377 1.00 81.31 390 GLY A C 1
ATOM 2976 O O . GLY A 1 390 ? 9.214 -1.722 -5.226 1.00 81.31 390 GLY A O 1
ATOM 2977 N N . ALA A 1 391 ? 11.013 -0.504 -4.679 1.00 85.94 391 ALA A N 1
ATOM 2978 C CA . ALA A 1 391 ? 10.337 0.203 -3.588 1.00 85.94 391 ALA A CA 1
ATOM 2979 C C . ALA A 1 391 ? 9.130 1.036 -4.060 1.00 85.94 391 ALA A C 1
ATOM 2981 O O . ALA A 1 391 ? 8.179 1.229 -3.307 1.00 85.94 391 ALA A O 1
ATOM 2982 N N . ASN A 1 392 ? 9.131 1.494 -5.312 1.00 87.81 392 ASN A N 1
ATOM 2983 C CA . ASN A 1 392 ? 8.008 2.189 -5.944 1.00 87.81 392 ASN A CA 1
ATOM 2984 C C . ASN A 1 392 ? 6.750 1.299 -6.052 1.00 87.81 392 ASN A C 1
ATOM 2986 O O . ASN A 1 392 ? 5.648 1.757 -5.743 1.00 87.81 392 ASN A O 1
ATOM 2990 N N . PHE A 1 393 ? 6.912 0.025 -6.435 1.00 86.31 393 PHE A N 1
ATOM 2991 C CA . PHE A 1 393 ? 5.812 -0.940 -6.518 1.00 86.31 393 PHE A CA 1
ATOM 2992 C C . PHE A 1 393 ? 5.299 -1.284 -5.119 1.00 86.31 393 PHE A C 1
ATOM 2994 O O . PHE A 1 393 ? 4.092 -1.233 -4.882 1.00 86.31 393 PHE A O 1
ATOM 3001 N N . LEU A 1 394 ? 6.218 -1.516 -4.174 1.00 87.38 394 LEU A N 1
ATOM 3002 C CA . LEU A 1 394 ? 5.907 -1.720 -2.758 1.00 87.38 394 LEU A CA 1
ATOM 3003 C C . LEU A 1 394 ? 5.046 -0.580 -2.201 1.00 87.38 394 LEU A C 1
ATOM 3005 O O . LEU A 1 394 ? 3.951 -0.823 -1.698 1.00 87.38 394 LEU A O 1
ATOM 3009 N N . TYR A 1 395 ? 5.504 0.664 -2.341 1.00 90.00 395 TYR A N 1
ATOM 3010 C CA . TYR A 1 395 ? 4.836 1.823 -1.752 1.00 90.00 395 TYR A CA 1
ATOM 3011 C C . TYR A 1 395 ? 3.409 2.010 -2.285 1.00 90.00 395 TYR A C 1
ATOM 3013 O O . TYR A 1 395 ? 2.493 2.294 -1.515 1.00 90.00 395 TYR A O 1
ATOM 3021 N N . CYS A 1 396 ? 3.189 1.779 -3.586 1.00 88.06 396 CYS A N 1
ATOM 3022 C CA . CYS A 1 396 ? 1.850 1.843 -4.177 1.00 88.06 396 CYS A CA 1
ATOM 3023 C C . CYS A 1 396 ? 0.895 0.804 -3.563 1.00 88.06 396 CYS A C 1
ATOM 3025 O O . CYS A 1 396 ? -0.278 1.103 -3.347 1.00 88.06 396 CYS A O 1
ATOM 3027 N N . THR A 1 397 ? 1.384 -0.404 -3.264 1.00 87.12 397 THR A N 1
ATOM 3028 C CA . THR A 1 397 ? 0.561 -1.460 -2.645 1.00 87.12 397 THR A CA 1
ATOM 3029 C C . THR A 1 397 ? 0.272 -1.211 -1.165 1.00 87.12 397 THR A C 1
ATOM 3031 O O . THR A 1 397 ? -0.813 -1.558 -0.697 1.00 87.12 397 THR A O 1
ATOM 3034 N N . GLU A 1 398 ? 1.201 -0.577 -0.441 1.00 88.19 398 GLU A N 1
ATOM 3035 C CA . GLU A 1 398 ? 1.046 -0.250 0.981 1.00 88.19 398 GLU A CA 1
ATOM 3036 C C . GLU A 1 398 ? 0.081 0.918 1.187 1.00 88.19 398 GLU A C 1
ATOM 3038 O O . GLU A 1 398 ? -0.806 0.841 2.032 1.00 88.19 398 GLU A O 1
ATOM 3043 N N . VAL A 1 399 ? 0.203 1.980 0.387 1.00 88.00 399 VAL A N 1
ATOM 3044 C CA . VAL A 1 399 ? -0.646 3.169 0.523 1.00 88.00 399 VAL A CA 1
ATOM 3045 C C . VAL A 1 399 ? -2.069 2.917 0.039 1.00 88.00 399 VAL A C 1
ATOM 3047 O O . VAL A 1 399 ? -2.980 3.586 0.519 1.00 88.00 399 VAL A O 1
ATOM 3050 N N . ALA A 1 400 ? -2.306 1.973 -0.870 1.00 85.56 400 ALA A N 1
ATOM 3051 C CA . ALA A 1 400 ? -3.645 1.734 -1.391 1.00 85.56 400 ALA A CA 1
ATOM 3052 C C . ALA A 1 400 ? -4.538 0.927 -0.409 1.00 85.56 400 ALA A C 1
ATOM 3054 O O . ALA A 1 400 ? -4.108 -0.109 0.121 1.00 85.56 400 ALA A O 1
ATOM 3055 N N . PRO A 1 401 ? -5.793 1.367 -0.173 1.00 83.00 401 PRO A N 1
ATOM 3056 C CA . PRO A 1 401 ? -6.736 0.675 0.702 1.00 83.00 401 PRO A CA 1
ATOM 3057 C C . PRO A 1 401 ? -7.154 -0.669 0.105 1.00 83.00 401 PRO A C 1
ATOM 3059 O O . PRO A 1 401 ? -7.195 -0.832 -1.113 1.00 83.00 401 PRO A O 1
ATOM 3062 N N . LEU A 1 402 ? -7.521 -1.620 0.965 1.00 78.00 402 LEU A N 1
ATOM 3063 C CA . LEU A 1 402 ? -7.755 -3.027 0.620 1.00 78.00 402 LEU A CA 1
ATOM 3064 C C . LEU A 1 402 ? -8.635 -3.239 -0.628 1.00 78.00 402 LEU A C 1
ATOM 3066 O O . LEU A 1 402 ? -8.267 -4.018 -1.502 1.00 78.00 402 LEU A O 1
ATOM 3070 N N . ARG A 1 403 ? -9.764 -2.526 -0.737 1.00 77.12 403 ARG A N 1
ATOM 3071 C CA . ARG A 1 403 ? -10.732 -2.697 -1.839 1.00 77.12 403 ARG A CA 1
ATOM 3072 C C . ARG A 1 403 ? -10.285 -2.097 -3.168 1.00 77.12 403 ARG A C 1
ATOM 3074 O O . ARG A 1 403 ? -10.600 -2.649 -4.210 1.00 77.12 403 ARG A O 1
ATOM 3081 N N . LEU A 1 404 ? -9.573 -0.971 -3.137 1.00 80.88 404 LEU A N 1
ATOM 3082 C CA . LEU A 1 404 ? -9.099 -0.285 -4.344 1.00 80.88 404 LEU A CA 1
ATOM 3083 C C . LEU A 1 404 ? -7.627 -0.580 -4.632 1.00 80.88 404 LEU A C 1
ATOM 3085 O O . LEU A 1 404 ? -7.070 -0.021 -5.573 1.00 80.88 404 LEU A O 1
ATOM 3089 N N . ARG A 1 405 ? -6.990 -1.466 -3.856 1.00 86.12 405 ARG A N 1
ATOM 3090 C CA . ARG A 1 405 ? -5.557 -1.757 -3.943 1.00 86.12 405 ARG A CA 1
ATOM 3091 C C . ARG A 1 405 ? -5.140 -2.152 -5.346 1.00 86.12 405 ARG A C 1
ATOM 3093 O O . ARG A 1 405 ? -4.182 -1.600 -5.875 1.00 86.12 405 ARG A O 1
ATOM 3100 N N . VAL A 1 406 ? -5.887 -3.060 -5.963 1.00 85.50 406 VAL A N 1
ATOM 3101 C CA . VAL A 1 406 ? -5.603 -3.536 -7.321 1.00 85.50 406 VAL A CA 1
ATOM 3102 C C . VAL A 1 406 ? -5.827 -2.444 -8.333 1.00 85.50 406 VAL A C 1
ATOM 3104 O O . VAL A 1 406 ? -4.951 -2.226 -9.159 1.00 85.50 406 VAL A O 1
ATOM 3107 N N . ALA A 1 407 ? -6.961 -1.746 -8.262 1.00 86.25 407 ALA A N 1
ATOM 3108 C CA . ALA A 1 407 ? -7.275 -0.669 -9.188 1.00 86.25 407 ALA A CA 1
ATOM 3109 C C . ALA A 1 407 ? -6.219 0.444 -9.115 1.00 86.25 407 ALA A C 1
ATOM 3111 O O . ALA A 1 407 ? -5.662 0.837 -10.135 1.00 86.25 407 ALA A O 1
ATOM 3112 N N . MET A 1 408 ? -5.866 0.900 -7.913 1.00 88.25 408 MET A N 1
ATOM 3113 C CA . MET A 1 408 ? -4.856 1.937 -7.709 1.00 88.25 408 MET A CA 1
ATOM 3114 C C . MET A 1 408 ? -3.465 1.474 -8.147 1.00 88.25 408 MET A C 1
ATOM 3116 O O . MET A 1 408 ? -2.803 2.198 -8.886 1.00 88.25 408 MET A O 1
ATOM 3120 N N . ALA A 1 409 ? -3.027 0.271 -7.761 1.00 88.56 409 ALA A N 1
ATOM 3121 C CA . ALA A 1 409 ? -1.727 -0.263 -8.169 1.00 88.56 409 ALA A CA 1
ATOM 3122 C C . ALA A 1 409 ? -1.645 -0.488 -9.690 1.00 88.56 409 ALA A C 1
ATOM 3124 O O . ALA A 1 409 ? -0.629 -0.167 -10.309 1.00 88.56 409 ALA A O 1
ATOM 3125 N N . SER A 1 410 ? -2.724 -0.969 -10.305 1.00 89.75 410 SER A N 1
ATOM 3126 C CA . SER A 1 410 ? -2.821 -1.234 -11.744 1.00 89.75 410 SER A CA 1
ATOM 3127 C C . SER A 1 410 ? -2.854 0.057 -12.562 1.00 89.75 410 SER A C 1
ATOM 3129 O O . SER A 1 410 ? -2.088 0.183 -13.512 1.00 89.75 410 SER A O 1
ATOM 3131 N N . ILE A 1 411 ? -3.646 1.063 -12.165 1.00 91.50 411 ILE A N 1
ATOM 3132 C CA . ILE A 1 411 ? -3.666 2.384 -12.823 1.00 91.50 411 ILE A CA 1
ATOM 3133 C C . ILE A 1 411 ? -2.329 3.113 -12.623 1.00 91.50 411 ILE A C 1
ATOM 3135 O O . ILE A 1 411 ? -1.818 3.747 -13.544 1.00 91.50 411 ILE A O 1
ATOM 3139 N N . SER A 1 412 ? -1.715 2.989 -11.447 1.00 91.38 412 SER A N 1
ATOM 3140 C CA . SER A 1 412 ? -0.383 3.537 -11.177 1.00 91.38 412 SER A CA 1
ATOM 3141 C C . SER A 1 412 ? 0.683 2.893 -12.079 1.00 91.38 412 SER A C 1
ATOM 3143 O O . SER A 1 412 ? 1.501 3.575 -12.699 1.00 91.38 412 SER A O 1
ATOM 3145 N N . THR A 1 413 ? 0.624 1.572 -12.248 1.00 90.62 413 THR A N 1
ATOM 3146 C CA . THR A 1 413 ? 1.500 0.824 -13.163 1.00 90.62 413 THR A CA 1
ATOM 3147 C C . THR A 1 413 ? 1.206 1.146 -14.632 1.00 90.62 413 THR A C 1
ATOM 3149 O O . THR A 1 413 ? 2.120 1.268 -15.440 1.00 90.62 413 THR A O 1
ATOM 3152 N N . ALA A 1 414 ? -0.051 1.383 -14.997 1.00 92.12 414 ALA A N 1
ATOM 3153 C CA . ALA A 1 414 ? -0.419 1.898 -16.309 1.00 92.12 414 ALA A CA 1
ATOM 3154 C C . ALA A 1 414 ? 0.208 3.279 -16.569 1.00 92.12 414 ALA A C 1
ATOM 3156 O O . ALA A 1 414 ? 0.832 3.479 -17.607 1.00 92.12 414 ALA A O 1
ATOM 3157 N N . ASN A 1 415 ? 0.148 4.204 -15.605 1.00 92.44 415 ASN A N 1
ATOM 3158 C CA . ASN A 1 415 ? 0.813 5.509 -15.700 1.00 92.44 415 ASN A CA 1
ATOM 3159 C C . ASN A 1 415 ? 2.327 5.361 -15.928 1.00 92.44 415 ASN A C 1
ATOM 3161 O O . ASN A 1 415 ? 2.911 6.051 -16.761 1.00 92.44 415 ASN A O 1
ATOM 3165 N N . HIS A 1 416 ? 2.959 4.402 -15.256 1.00 89.00 416 HIS A N 1
ATOM 3166 C CA . HIS A 1 416 ? 4.354 4.060 -15.502 1.00 89.00 416 HIS A CA 1
ATOM 3167 C C . HIS A 1 416 ? 4.610 3.627 -16.960 1.00 89.00 416 HIS A C 1
ATOM 3169 O O . HIS A 1 416 ? 5.553 4.100 -17.596 1.00 89.00 416 HIS A O 1
ATOM 3175 N N . TRP A 1 417 ? 3.775 2.754 -17.523 1.00 90.19 417 TRP A N 1
ATOM 3176 C CA . TRP A 1 417 ? 3.902 2.314 -18.918 1.00 90.19 417 TRP A CA 1
ATOM 3177 C C . TRP A 1 417 ? 3.617 3.427 -19.932 1.00 90.19 417 TRP A C 1
ATOM 3179 O O . TRP A 1 417 ? 4.311 3.520 -20.945 1.00 90.19 417 TRP A O 1
ATOM 3189 N N . LEU A 1 418 ? 2.667 4.314 -19.633 1.00 91.00 418 LEU A N 1
ATOM 3190 C CA . LEU A 1 418 ? 2.362 5.489 -20.448 1.00 91.00 418 LEU A CA 1
ATOM 3191 C C . LEU A 1 418 ? 3.579 6.413 -20.565 1.00 91.00 418 LEU A C 1
ATOM 3193 O O . LEU A 1 418 ? 3.999 6.755 -21.668 1.00 91.00 418 LEU A O 1
ATOM 3197 N N . TRP A 1 419 ? 4.193 6.780 -19.440 1.00 87.12 419 TRP A N 1
ATOM 3198 C CA . TRP A 1 419 ? 5.381 7.635 -19.469 1.00 87.12 419 TRP A CA 1
ATOM 3199 C C . TRP A 1 419 ? 6.604 6.917 -20.037 1.00 87.12 419 TRP A C 1
ATOM 3201 O O . TRP A 1 419 ? 7.437 7.559 -20.672 1.00 87.12 419 TRP A O 1
ATOM 3211 N N . ASN A 1 420 ? 6.682 5.587 -19.912 1.00 83.25 420 ASN A N 1
ATOM 3212 C CA . ASN A 1 420 ? 7.675 4.788 -20.631 1.00 83.25 420 ASN A CA 1
ATOM 3213 C C . ASN A 1 420 ? 7.535 4.966 -22.154 1.00 83.25 420 ASN A C 1
ATOM 3215 O O . ASN A 1 420 ? 8.526 5.240 -22.829 1.00 83.25 420 ASN A O 1
ATOM 3219 N N . PHE A 1 421 ? 6.314 4.871 -22.688 1.00 84.44 421 PHE A N 1
ATOM 3220 C CA . PHE A 1 421 ? 6.020 5.111 -24.103 1.00 84.44 421 PHE A CA 1
ATOM 3221 C C . PHE A 1 421 ? 6.410 6.532 -24.536 1.00 84.44 421 PHE A C 1
ATOM 3223 O O . PHE A 1 421 ? 7.170 6.695 -25.490 1.00 84.44 421 PHE A O 1
ATOM 3230 N N . VAL A 1 422 ? 5.953 7.552 -23.801 1.00 84.06 422 VAL A N 1
ATOM 3231 C CA . VAL A 1 422 ? 6.209 8.967 -24.124 1.00 84.06 422 VAL A CA 1
ATOM 3232 C C . VAL A 1 422 ? 7.707 9.270 -24.148 1.00 84.06 422 VAL A C 1
ATOM 3234 O O . VAL A 1 422 ? 8.210 9.823 -25.125 1.00 84.06 422 VAL A O 1
ATOM 3237 N N . VAL A 1 423 ? 8.441 8.868 -23.107 1.00 78.50 423 VAL A N 1
ATOM 3238 C CA . VAL A 1 423 ? 9.891 9.094 -23.035 1.00 78.50 423 VAL A CA 1
ATOM 3239 C C . VAL A 1 423 ? 10.606 8.329 -24.148 1.00 78.50 423 VAL A C 1
ATOM 3241 O O . VAL A 1 423 ? 11.422 8.918 -24.848 1.00 78.50 423 VAL A O 1
ATOM 3244 N N . THR A 1 424 ? 10.263 7.058 -24.386 1.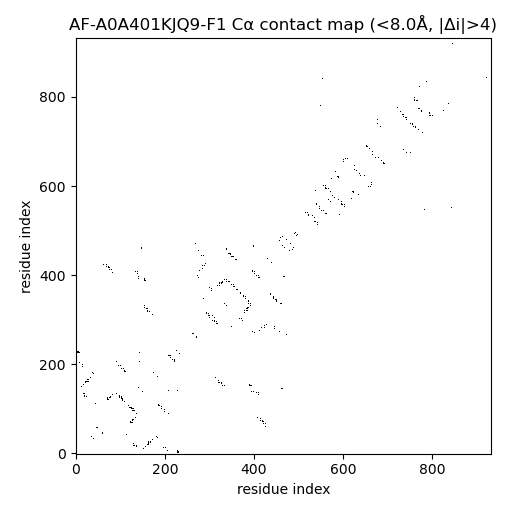00 75.38 424 THR A N 1
ATOM 3245 C CA . THR A 1 424 ? 10.907 6.233 -25.426 1.00 75.38 424 THR A CA 1
ATOM 3246 C C . THR A 1 424 ? 10.768 6.846 -26.820 1.00 75.38 424 THR A C 1
ATOM 3248 O O . THR A 1 424 ? 11.742 6.850 -27.571 1.00 75.38 424 THR A O 1
ATOM 3251 N N . MET A 1 425 ? 9.602 7.412 -27.140 1.00 76.19 425 MET A N 1
ATOM 3252 C CA . MET A 1 425 ? 9.341 8.083 -28.417 1.00 76.19 425 MET A CA 1
ATOM 3253 C C . MET A 1 425 ? 10.073 9.425 -28.552 1.00 76.19 425 MET A C 1
ATOM 3255 O O . MET A 1 425 ? 10.597 9.732 -29.621 1.00 76.19 425 MET A O 1
ATOM 3259 N N . ILE A 1 426 ? 10.126 10.228 -27.484 1.00 76.50 426 ILE A N 1
ATOM 3260 C CA . ILE A 1 426 ? 10.720 11.575 -27.518 1.00 76.50 426 ILE A CA 1
ATOM 3261 C C . ILE A 1 426 ? 12.253 11.524 -27.489 1.00 76.50 426 ILE A C 1
ATOM 3263 O O . ILE A 1 426 ? 12.902 12.369 -28.104 1.00 76.50 426 ILE A O 1
ATOM 3267 N N . THR A 1 427 ? 12.848 10.543 -26.802 1.00 73.62 427 THR A N 1
ATOM 3268 C CA . THR A 1 427 ? 14.297 10.486 -26.554 1.00 73.62 427 THR A CA 1
ATOM 3269 C C . THR A 1 427 ? 15.156 10.589 -27.826 1.00 73.62 427 THR A C 1
ATOM 3271 O O . THR A 1 427 ? 16.013 11.470 -27.849 1.00 73.62 427 THR A O 1
ATOM 3274 N N . PRO A 1 428 ? 14.959 9.790 -28.897 1.00 69.56 428 PRO A N 1
ATOM 3275 C CA . PRO A 1 428 ? 15.801 9.882 -30.097 1.00 69.56 428 PRO A CA 1
ATOM 3276 C C . PRO A 1 428 ? 15.769 11.268 -30.757 1.00 69.56 428 PRO A C 1
ATOM 3278 O O . PRO A 1 428 ? 16.802 11.784 -31.181 1.00 69.56 428 PRO A O 1
ATOM 3281 N N . VAL A 1 429 ? 14.589 11.895 -30.799 1.00 71.88 429 VAL A N 1
ATOM 3282 C CA . VAL A 1 429 ? 14.403 13.237 -31.368 1.00 71.88 429 VAL A CA 1
ATOM 3283 C C . VAL A 1 429 ? 15.088 14.288 -30.494 1.00 71.88 429 VAL A C 1
ATOM 3285 O O . VAL A 1 429 ? 15.837 15.115 -31.008 1.00 71.88 429 VAL A O 1
ATOM 3288 N N . ALA A 1 430 ? 14.885 14.218 -29.175 1.00 73.38 430 ALA A N 1
ATOM 3289 C CA . ALA A 1 430 ? 15.421 15.183 -28.220 1.00 73.38 430 ALA A CA 1
ATOM 3290 C C . ALA A 1 430 ? 16.956 15.200 -28.184 1.00 73.38 430 ALA A C 1
ATOM 3292 O O . ALA A 1 430 ? 17.543 16.274 -28.077 1.00 73.38 430 ALA A O 1
ATOM 3293 N N . ILE A 1 431 ? 17.617 14.046 -28.319 1.00 69.69 431 ILE A N 1
ATOM 3294 C CA . ILE A 1 431 ? 19.087 13.975 -28.403 1.00 69.69 431 ILE A CA 1
ATOM 3295 C C . ILE A 1 431 ? 19.587 14.710 -29.641 1.00 69.69 431 ILE A C 1
ATOM 3297 O O . ILE A 1 431 ? 20.512 15.510 -29.543 1.00 69.69 431 ILE A O 1
ATOM 3301 N N . ASN A 1 432 ? 18.964 14.450 -30.794 1.00 69.06 432 ASN A N 1
ATOM 3302 C CA . ASN A 1 432 ? 19.385 15.030 -32.063 1.00 69.06 432 ASN A CA 1
ATOM 3303 C C . ASN A 1 432 ? 19.172 16.552 -32.107 1.00 69.06 432 ASN A C 1
ATOM 3305 O O . ASN A 1 432 ? 19.946 17.257 -32.743 1.00 69.06 432 ASN A O 1
ATOM 3309 N N . SER A 1 433 ? 18.137 17.069 -31.436 1.00 74.88 433 SER A N 1
ATOM 3310 C CA . SER A 1 433 ? 17.832 18.505 -31.426 1.00 74.88 433 SER A CA 1
ATOM 3311 C C . SER A 1 433 ? 18.490 19.290 -30.286 1.00 74.88 433 SER A C 1
ATOM 3313 O O . SER A 1 433 ? 18.906 20.423 -30.497 1.00 74.88 433 SER A O 1
ATOM 3315 N N . ILE A 1 434 ? 18.532 18.731 -29.070 1.00 75.88 434 ILE A N 1
ATOM 3316 C CA . ILE A 1 434 ? 18.842 19.455 -27.818 1.00 75.88 434 ILE A CA 1
ATOM 3317 C C . ILE A 1 434 ? 20.168 18.972 -27.183 1.00 75.88 434 ILE A C 1
ATOM 3319 O O . ILE A 1 434 ? 20.763 19.673 -26.360 1.00 75.88 434 ILE A O 1
ATOM 3323 N N . GLY A 1 435 ? 20.668 17.789 -27.562 1.00 74.38 435 GLY A N 1
ATOM 3324 C CA . GLY A 1 435 ? 21.958 17.261 -27.108 1.00 74.38 435 GLY A CA 1
ATOM 3325 C C . GLY A 1 435 ? 22.078 17.178 -25.581 1.00 74.38 435 GLY A C 1
ATOM 3326 O O . GLY A 1 435 ? 21.248 16.563 -24.909 1.00 74.38 435 GLY A O 1
ATOM 3327 N N . TYR A 1 436 ? 23.115 17.811 -25.020 1.00 76.12 436 TYR A N 1
ATOM 3328 C CA . TYR A 1 436 ? 23.433 17.736 -23.587 1.00 76.12 436 TYR A CA 1
ATOM 3329 C C . TYR A 1 436 ? 22.387 18.405 -22.675 1.00 76.12 436 TYR A C 1
ATOM 3331 O O . TYR A 1 436 ? 22.244 18.024 -21.512 1.00 76.12 436 TYR A O 1
ATOM 3339 N N . GLN A 1 437 ? 21.621 19.386 -23.169 1.00 83.19 437 GLN A N 1
ATOM 3340 C CA . GLN A 1 437 ? 20.647 20.102 -22.333 1.00 83.19 437 GLN A CA 1
ATOM 3341 C C . GLN A 1 437 ? 19.472 19.196 -21.927 1.00 83.19 437 GLN A C 1
ATOM 3343 O O . GLN A 1 437 ? 18.800 19.455 -20.929 1.00 83.19 437 GLN A O 1
ATOM 3348 N N . TYR A 1 438 ? 19.268 18.082 -22.634 1.00 79.69 438 TYR A N 1
ATOM 3349 C CA . TYR A 1 438 ? 18.284 17.066 -22.272 1.00 79.69 438 TYR A CA 1
ATOM 3350 C C . TYR A 1 438 ? 18.575 16.448 -20.891 1.00 79.69 438 TYR A C 1
ATOM 3352 O O . TYR A 1 438 ? 17.648 16.214 -20.119 1.00 79.69 438 TYR A O 1
ATOM 3360 N N . TYR A 1 439 ? 19.850 16.288 -20.510 1.00 80.81 439 TYR A N 1
ATOM 3361 C CA . TYR A 1 439 ? 20.238 15.809 -19.174 1.00 80.81 439 TYR A CA 1
ATOM 3362 C C . TYR A 1 439 ? 19.855 16.792 -18.051 1.00 80.81 439 TYR A C 1
ATOM 3364 O O . TYR A 1 439 ? 19.562 16.363 -16.934 1.00 80.81 439 TYR A O 1
ATOM 3372 N N . ILE A 1 440 ? 19.792 18.100 -18.336 1.00 86.06 440 ILE A N 1
ATOM 3373 C CA . ILE A 1 440 ? 19.415 19.135 -17.355 1.00 86.06 440 ILE A CA 1
ATOM 3374 C C . ILE A 1 440 ? 17.945 18.988 -16.954 1.00 86.06 440 ILE A C 1
ATOM 3376 O O . ILE A 1 440 ? 17.625 19.072 -15.769 1.00 86.06 440 ILE A O 1
ATOM 3380 N N . VAL A 1 441 ? 17.058 18.701 -17.914 1.00 85.25 441 VAL A N 1
ATOM 3381 C CA . VAL A 1 441 ? 15.632 18.446 -17.638 1.00 85.25 441 VAL A CA 1
ATOM 3382 C C . VAL A 1 441 ? 15.491 17.324 -16.609 1.00 85.25 441 VAL A C 1
ATOM 3384 O O . VAL A 1 441 ? 14.739 17.444 -15.643 1.00 85.25 441 VAL A O 1
ATOM 3387 N N . TYR A 1 442 ? 16.283 16.264 -16.751 1.00 82.94 442 TYR A N 1
ATOM 3388 C CA . TYR A 1 442 ? 16.269 15.129 -15.832 1.00 82.94 442 TYR A CA 1
ATOM 3389 C C . TYR A 1 442 ? 16.932 15.400 -14.490 1.00 82.94 442 TYR A C 1
ATOM 3391 O O . TYR A 1 442 ? 16.474 14.871 -13.477 1.00 82.94 442 TYR A O 1
ATOM 3399 N N . ALA A 1 443 ? 17.954 16.254 -14.453 1.00 87.38 443 ALA A N 1
ATOM 3400 C CA . ALA A 1 443 ? 18.513 16.736 -13.200 1.00 87.38 443 ALA A CA 1
ATOM 3401 C C . ALA A 1 443 ? 17.448 17.490 -12.384 1.00 87.38 443 ALA A C 1
ATOM 3403 O O . ALA A 1 443 ? 17.268 17.191 -11.201 1.00 87.38 443 ALA A O 1
ATOM 3404 N N . VAL A 1 444 ? 16.683 18.386 -13.022 1.00 90.06 444 VAL A N 1
ATOM 3405 C CA . VAL A 1 444 ? 15.590 19.138 -12.377 1.00 90.06 444 VAL A CA 1
ATOM 3406 C C . VAL A 1 444 ? 14.472 18.204 -11.913 1.00 90.06 444 VAL A C 1
ATOM 3408 O O . VAL A 1 444 ? 14.082 18.256 -10.748 1.00 90.06 444 VAL A O 1
ATOM 3411 N N . MET A 1 445 ? 14.009 17.290 -12.772 1.00 86.69 445 MET A N 1
ATOM 3412 C CA . MET A 1 445 ? 12.994 16.300 -12.388 1.00 86.69 445 MET A CA 1
ATOM 3413 C C . MET A 1 445 ? 13.462 15.420 -11.221 1.00 86.69 445 MET A C 1
ATOM 3415 O O . MET A 1 445 ? 12.693 15.162 -10.296 1.00 86.69 445 MET A O 1
ATOM 3419 N N . GLY A 1 446 ? 14.736 15.013 -11.221 1.00 87.31 446 GLY A N 1
ATOM 3420 C CA . GLY A 1 446 ? 15.362 14.289 -10.117 1.00 87.31 446 GLY A CA 1
ATOM 3421 C C . GLY A 1 446 ? 15.417 15.094 -8.814 1.00 87.31 446 GLY A C 1
ATOM 3422 O O . GLY A 1 446 ? 15.217 14.527 -7.745 1.00 87.31 446 GLY A O 1
ATOM 3423 N N . ALA A 1 447 ? 15.619 16.414 -8.885 1.00 90.38 447 ALA A N 1
ATOM 3424 C CA . ALA A 1 447 ? 15.638 17.297 -7.717 1.00 90.38 447 ALA A CA 1
ATOM 3425 C C . ALA A 1 447 ? 14.240 17.506 -7.107 1.00 90.38 447 ALA A C 1
ATOM 3427 O O . ALA A 1 447 ? 14.113 17.711 -5.898 1.00 90.38 447 ALA A O 1
ATOM 3428 N N . CYS A 1 448 ? 13.175 17.394 -7.907 1.00 91.44 448 CYS A N 1
ATOM 3429 C CA . CYS A 1 448 ? 11.796 17.457 -7.416 1.00 91.44 448 CYS A CA 1
ATOM 3430 C C . CYS A 1 448 ? 11.403 16.243 -6.556 1.00 91.44 448 CYS A C 1
ATOM 3432 O O . CYS A 1 448 ? 10.521 16.369 -5.701 1.00 91.44 448 CYS A O 1
ATOM 3434 N N . ILE A 1 449 ? 12.051 15.087 -6.745 1.00 90.62 449 ILE A N 1
ATOM 3435 C CA . ILE A 1 449 ? 11.785 13.860 -5.977 1.00 90.62 449 ILE A CA 1
ATOM 3436 C C . ILE A 1 449 ? 11.991 14.069 -4.471 1.00 90.62 449 ILE A C 1
ATOM 3438 O O . ILE A 1 449 ? 11.019 13.916 -3.728 1.00 90.62 449 ILE A O 1
ATOM 3442 N N . PRO A 1 450 ? 13.199 14.413 -3.975 1.00 91.75 450 PRO A N 1
ATOM 3443 C CA . PRO A 1 450 ? 13.441 14.519 -2.539 1.00 91.75 450 PRO A CA 1
ATOM 3444 C C . PRO A 1 450 ? 12.557 15.582 -1.881 1.00 91.75 450 PRO A C 1
ATOM 3446 O O . PRO A 1 450 ? 12.100 15.375 -0.761 1.00 91.75 450 PRO A O 1
ATOM 3449 N N . ILE A 1 451 ? 12.245 16.674 -2.588 1.00 92.25 451 ILE A N 1
ATOM 3450 C CA . ILE A 1 451 ? 11.336 17.724 -2.106 1.00 92.25 451 ILE A CA 1
ATOM 3451 C C . ILE A 1 451 ? 9.929 17.150 -1.897 1.00 92.25 451 ILE A C 1
ATOM 3453 O O . ILE A 1 451 ? 9.348 17.277 -0.818 1.00 92.25 451 ILE A O 1
ATOM 3457 N N . SER A 1 452 ? 9.391 16.466 -2.905 1.00 91.38 452 SER A N 1
ATOM 3458 C CA . SER A 1 452 ? 8.036 15.908 -2.856 1.00 91.38 452 SER A CA 1
ATOM 3459 C C . SER A 1 452 ? 7.917 14.799 -1.814 1.00 91.38 452 SER A C 1
ATOM 3461 O O . SER A 1 452 ? 6.976 14.786 -1.021 1.00 91.38 452 SER A O 1
ATOM 3463 N N . VAL A 1 453 ? 8.909 13.909 -1.751 1.00 90.75 453 VAL A N 1
ATOM 3464 C CA . VAL A 1 453 ? 8.989 12.827 -0.761 1.00 90.75 453 VAL A CA 1
ATOM 3465 C C . VAL A 1 453 ? 9.121 13.381 0.659 1.00 90.75 453 VAL A C 1
ATOM 3467 O O . VAL A 1 453 ? 8.522 12.853 1.598 1.00 90.75 453 VAL A O 1
ATOM 3470 N N . TYR A 1 454 ? 9.845 14.486 0.844 1.00 89.81 454 TYR A N 1
ATOM 3471 C CA . TYR A 1 454 ? 9.969 15.105 2.155 1.00 89.81 454 TYR A CA 1
ATOM 3472 C C . TYR A 1 454 ? 8.627 15.665 2.663 1.00 89.81 454 TYR A C 1
ATOM 3474 O O . TYR A 1 454 ? 8.281 15.449 3.824 1.00 89.81 454 TYR A O 1
ATOM 3482 N N . PHE A 1 455 ? 7.838 16.343 1.828 1.00 88.44 455 PHE A N 1
ATOM 3483 C CA . PHE A 1 455 ? 6.610 16.998 2.299 1.00 88.44 455 PHE A CA 1
ATOM 3484 C C . PHE A 1 455 ? 5.344 16.137 2.239 1.00 88.44 455 PHE A C 1
ATOM 3486 O O . PHE A 1 455 ? 4.439 16.365 3.045 1.00 88.44 455 PHE A O 1
ATOM 3493 N N . LEU A 1 456 ? 5.256 15.194 1.297 1.00 89.56 456 LEU A N 1
ATOM 3494 C CA . LEU A 1 456 ? 3.999 14.519 0.954 1.00 89.56 456 LEU A CA 1
ATOM 3495 C C . LEU A 1 456 ? 3.984 13.020 1.270 1.00 89.56 456 LEU A C 1
ATOM 3497 O O . LEU A 1 456 ? 2.909 12.447 1.323 1.00 89.56 456 LEU A O 1
ATOM 3501 N N . TYR A 1 457 ? 5.123 12.354 1.462 1.00 90.12 457 TYR A N 1
ATOM 3502 C CA . TYR A 1 457 ? 5.137 10.891 1.582 1.00 90.12 457 TYR A CA 1
ATOM 3503 C C . TYR A 1 457 ? 5.229 10.460 3.055 1.00 90.12 457 TYR A C 1
ATOM 3505 O O . TYR A 1 457 ? 6.252 10.734 3.691 1.00 90.12 457 TYR A O 1
ATOM 3513 N N . PRO A 1 458 ? 4.196 9.801 3.623 1.00 90.19 458 PRO A N 1
ATOM 3514 C CA . PRO A 1 458 ? 4.299 9.157 4.932 1.00 90.19 458 PRO A CA 1
ATOM 3515 C C . PRO A 1 458 ? 5.218 7.930 4.882 1.00 90.19 458 PRO A C 1
ATOM 3517 O O . PRO A 1 458 ? 5.353 7.286 3.837 1.00 90.19 458 PRO A O 1
ATOM 3520 N N . GLU A 1 459 ? 5.837 7.613 6.018 1.00 89.06 459 GLU A N 1
ATOM 3521 C CA . GLU A 1 459 ? 6.625 6.394 6.201 1.00 89.06 459 GLU A CA 1
ATOM 3522 C C . GLU A 1 459 ? 5.697 5.190 6.408 1.00 89.06 459 GLU A C 1
ATOM 3524 O O . GLU A 1 459 ? 4.699 5.273 7.119 1.00 89.06 459 GLU A O 1
ATOM 3529 N N . THR A 1 460 ? 6.013 4.075 5.753 1.00 86.69 460 THR A N 1
ATOM 3530 C CA . THR A 1 460 ? 5.161 2.872 5.718 1.00 86.69 460 THR A CA 1
ATOM 3531 C C . THR A 1 460 ? 5.850 1.643 6.310 1.00 86.69 460 THR A C 1
ATOM 3533 O O . THR A 1 460 ? 5.227 0.594 6.482 1.00 86.69 460 THR A O 1
ATOM 3536 N N . MET A 1 461 ? 7.136 1.757 6.649 1.00 83.44 461 MET A N 1
ATOM 3537 C CA . MET A 1 461 ? 7.923 0.688 7.255 1.00 83.44 461 MET A CA 1
ATOM 3538 C C . MET A 1 461 ? 7.328 0.215 8.588 1.00 83.44 461 MET A C 1
ATOM 3540 O O . MET A 1 461 ? 7.058 1.019 9.471 1.00 83.44 461 MET A O 1
ATOM 3544 N N . GLY A 1 462 ? 7.183 -1.104 8.747 1.00 72.50 462 GLY A N 1
ATOM 3545 C CA . GLY A 1 462 ? 6.765 -1.734 10.006 1.00 72.50 462 GLY A CA 1
ATOM 3546 C C . GLY A 1 462 ? 5.258 -1.717 10.277 1.00 72.50 462 GLY A C 1
ATOM 3547 O O . GLY A 1 462 ? 4.797 -2.461 11.133 1.00 72.50 462 GLY A O 1
ATOM 3548 N N . TRP A 1 463 ? 4.473 -0.954 9.514 1.00 78.75 463 TRP A N 1
ATOM 3549 C CA . TRP A 1 463 ? 3.022 -0.880 9.687 1.00 78.75 463 TRP A CA 1
ATOM 3550 C C . TRP A 1 463 ? 2.293 -2.070 9.041 1.00 78.75 463 TRP A C 1
ATOM 3552 O O . TRP A 1 463 ? 2.592 -2.469 7.902 1.00 78.75 463 TRP A O 1
ATOM 3562 N N . LYS A 1 464 ? 1.274 -2.610 9.727 1.00 78.44 464 LYS A N 1
ATOM 3563 C CA . LYS A 1 464 ? 0.279 -3.490 9.089 1.00 78.44 464 LYS A CA 1
ATOM 3564 C C . LYS A 1 464 ? -0.547 -2.678 8.079 1.00 78.44 464 LYS A C 1
ATOM 3566 O O . LYS A 1 464 ? -0.664 -1.458 8.194 1.00 78.44 464 LYS A O 1
ATOM 3571 N N . LEU A 1 465 ? -1.075 -3.340 7.044 1.00 75.69 465 LEU A N 1
ATOM 3572 C CA . LEU A 1 465 ? -1.801 -2.645 5.963 1.00 75.69 465 LEU A CA 1
ATOM 3573 C C . LEU A 1 465 ? -3.090 -1.996 6.486 1.00 75.69 465 LEU A C 1
ATOM 3575 O O . LEU A 1 465 ? -3.520 -0.965 5.978 1.00 75.69 465 LEU A O 1
ATOM 3579 N N . GLU A 1 466 ? -3.686 -2.619 7.495 1.00 76.88 466 GLU A N 1
ATOM 3580 C CA . GLU A 1 466 ? -4.941 -2.253 8.135 1.00 76.88 466 GLU A CA 1
ATOM 3581 C C . GLU A 1 466 ? -4.750 -1.037 9.062 1.00 76.88 466 GLU A C 1
ATOM 3583 O O . GLU A 1 466 ? -5.492 -0.060 8.966 1.00 76.88 466 GLU A O 1
ATOM 3588 N N . ASP A 1 467 ? -3.682 -1.021 9.866 1.00 74.12 467 ASP A N 1
ATOM 3589 C CA . ASP A 1 467 ? -3.337 0.112 10.744 1.00 74.12 467 ASP A CA 1
ATOM 3590 C C . ASP A 1 467 ? -2.987 1.373 9.950 1.00 74.12 467 ASP A C 1
ATOM 3592 O O . ASP A 1 467 ? -3.335 2.501 10.310 1.00 74.12 467 ASP A O 1
ATOM 3596 N N . LEU A 1 468 ? -2.320 1.177 8.815 1.00 78.31 468 LEU A N 1
ATOM 3597 C CA . LEU A 1 468 ? -1.980 2.249 7.898 1.00 78.31 468 LEU A CA 1
ATOM 3598 C C . LEU A 1 468 ? -3.240 2.847 7.253 1.00 78.31 468 LEU A C 1
ATOM 3600 O O . LEU A 1 468 ? -3.290 4.057 7.050 1.00 78.31 468 LEU A O 1
ATOM 3604 N N . ASP A 1 469 ? -4.291 2.055 7.011 1.00 77.31 469 ASP A N 1
ATOM 3605 C CA . ASP A 1 469 ? -5.595 2.569 6.568 1.00 77.31 469 ASP A CA 1
ATOM 3606 C C . ASP A 1 469 ? -6.235 3.486 7.624 1.00 77.31 469 ASP A C 1
ATOM 3608 O O . ASP A 1 469 ? -6.741 4.566 7.300 1.00 77.31 469 ASP A O 1
ATOM 3612 N N . MET A 1 470 ? -6.129 3.111 8.904 1.00 73.12 470 MET A N 1
ATOM 3613 C CA . MET A 1 470 ? -6.605 3.928 10.025 1.00 73.12 470 MET A CA 1
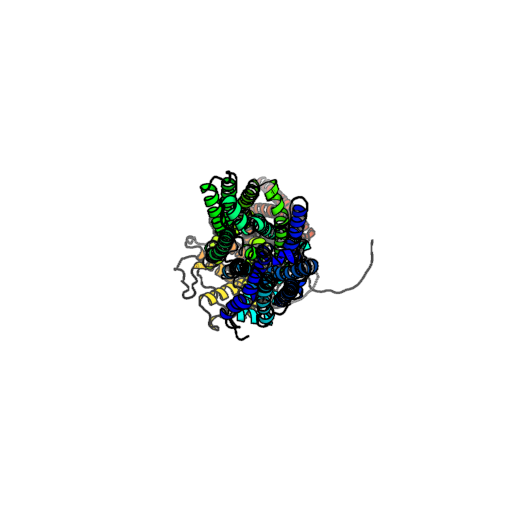ATOM 3614 C C . MET A 1 470 ? -5.835 5.249 10.161 1.00 73.12 470 MET A C 1
ATOM 3616 O O . MET A 1 470 ? -6.435 6.279 10.478 1.00 73.12 470 MET A O 1
ATOM 3620 N N . LEU A 1 471 ? -4.530 5.269 9.863 1.00 78.31 471 LEU A N 1
ATOM 3621 C CA . LEU A 1 471 ? -3.716 6.490 9.892 1.00 78.31 471 LEU A CA 1
ATOM 3622 C C . LEU A 1 471 ? -4.267 7.580 8.956 1.00 78.31 471 LEU A C 1
ATOM 3624 O O . LEU A 1 471 ? -4.314 8.754 9.337 1.00 78.31 471 LEU A O 1
ATOM 3628 N N . PHE A 1 472 ? -4.717 7.215 7.751 1.00 78.06 472 PHE A N 1
ATOM 3629 C CA . PHE A 1 472 ? -5.271 8.184 6.798 1.00 78.06 472 PHE A CA 1
ATOM 3630 C C . PHE A 1 472 ? -6.642 8.728 7.233 1.00 78.06 472 PHE A C 1
ATOM 3632 O O . PHE A 1 472 ? -6.928 9.900 6.957 1.00 78.06 472 PHE A O 1
ATOM 3639 N N . LYS A 1 473 ? -7.419 7.925 7.977 1.00 72.44 473 LYS A N 1
ATOM 3640 C CA . LYS A 1 473 ? -8.777 8.221 8.472 1.00 72.44 473 LYS A CA 1
ATOM 3641 C C . LYS A 1 473 ? -8.839 9.164 9.679 1.00 72.44 473 LYS A C 1
ATOM 3643 O O . LYS A 1 473 ? -9.882 9.751 9.928 1.00 72.44 473 LYS A O 1
ATOM 3648 N N . ARG A 1 474 ? -7.739 9.384 10.411 1.00 66.25 474 ARG A N 1
ATOM 3649 C CA . ARG A 1 474 ? -7.694 10.203 11.650 1.00 66.25 474 ARG A CA 1
ATOM 3650 C C . ARG A 1 474 ? -7.964 11.719 11.479 1.00 66.25 474 ARG A C 1
ATOM 3652 O O . ARG A 1 474 ? -7.582 12.498 12.344 1.00 66.25 474 ARG A O 1
ATOM 3659 N N . GLY A 1 475 ? -8.536 12.185 10.363 1.00 60.34 475 GLY A N 1
ATOM 3660 C CA . GLY A 1 475 ? -8.859 13.609 10.136 1.00 60.34 475 GLY A CA 1
ATOM 3661 C C . GLY A 1 475 ? -7.656 14.572 10.107 1.00 60.34 475 GLY A C 1
ATOM 3662 O O . GLY A 1 475 ? -7.821 15.784 10.034 1.00 60.34 475 GLY A O 1
ATOM 3663 N N . LEU A 1 476 ? -6.421 14.058 10.151 1.00 67.50 476 LEU A N 1
ATOM 3664 C CA . LEU A 1 476 ? -5.202 14.869 10.241 1.00 67.50 476 LEU A CA 1
ATOM 3665 C C . LEU A 1 476 ? -4.919 15.635 8.937 1.00 67.50 476 LEU A C 1
ATOM 3667 O O . LEU A 1 476 ? -5.161 15.120 7.849 1.00 67.50 476 LEU A O 1
ATOM 3671 N N . SER A 1 477 ? -4.293 16.813 9.012 1.00 75.19 477 SER A N 1
ATOM 3672 C CA . SER A 1 477 ? -3.708 17.471 7.827 1.00 75.19 477 SER A CA 1
ATOM 3673 C C . SER A 1 477 ? -2.680 16.557 7.126 1.00 75.19 477 SER A C 1
ATOM 3675 O O . SER A 1 477 ? -2.112 15.663 7.757 1.00 75.19 477 SER A O 1
ATOM 3677 N N . ILE A 1 478 ? -2.384 16.785 5.838 1.00 79.94 478 ILE A N 1
ATOM 3678 C CA . ILE A 1 478 ? -1.370 16.038 5.057 1.00 79.94 478 ILE A CA 1
ATOM 3679 C C . ILE A 1 478 ? -0.034 15.974 5.815 1.00 79.94 478 ILE A C 1
ATOM 3681 O O . ILE A 1 478 ? 0.498 14.894 6.065 1.00 79.94 478 ILE A O 1
ATOM 3685 N N . ARG A 1 479 ? 0.453 17.125 6.299 1.00 78.38 479 ARG A N 1
ATOM 3686 C CA . ARG A 1 479 ? 1.687 17.206 7.101 1.00 78.38 479 ARG A CA 1
ATOM 3687 C C . ARG A 1 479 ? 1.565 16.493 8.450 1.00 78.38 479 ARG A C 1
ATOM 3689 O O . ARG A 1 479 ? 2.541 15.924 8.930 1.00 78.38 479 ARG A O 1
ATOM 3696 N N . GLY A 1 480 ? 0.373 16.510 9.049 1.00 75.50 480 GLY A N 1
ATOM 3697 C CA . GLY A 1 480 ? 0.073 15.773 10.278 1.00 75.50 480 GLY A CA 1
ATOM 3698 C C . GLY A 1 480 ? 0.126 14.260 10.069 1.00 75.50 480 GLY A C 1
ATOM 3699 O O . GLY A 1 480 ? 0.702 13.557 10.887 1.00 75.50 480 GLY A O 1
ATOM 3700 N N . THR A 1 481 ? -0.375 13.774 8.931 1.00 80.94 481 THR A N 1
ATOM 3701 C CA . THR A 1 481 ? -0.328 12.356 8.538 1.00 80.94 481 THR A CA 1
ATOM 3702 C C . THR A 1 481 ? 1.123 11.895 8.358 1.00 80.94 481 THR A C 1
ATOM 3704 O O . THR A 1 481 ? 1.523 10.876 8.916 1.00 80.94 481 THR A O 1
ATOM 3707 N N . VAL A 1 482 ? 1.946 12.693 7.665 1.00 82.81 482 VAL A N 1
ATOM 3708 C CA . VAL A 1 482 ? 3.387 12.428 7.512 1.00 82.81 482 VAL A CA 1
ATOM 3709 C C . VAL A 1 482 ? 4.091 12.429 8.871 1.00 82.81 482 VAL A C 1
ATOM 3711 O O . VAL A 1 482 ? 4.845 11.509 9.166 1.00 82.81 482 VAL A O 1
ATOM 3714 N N . ARG A 1 483 ? 3.823 13.405 9.746 1.00 79.94 483 ARG A N 1
ATOM 3715 C CA . ARG A 1 483 ? 4.450 13.463 11.077 1.00 79.94 483 ARG A CA 1
ATOM 3716 C C . ARG A 1 483 ? 4.050 12.281 11.969 1.00 79.94 483 ARG A C 1
ATOM 3718 O O . ARG A 1 483 ? 4.910 11.739 12.655 1.00 79.94 483 ARG A O 1
ATOM 3725 N N . SER A 1 484 ? 2.784 11.875 11.947 1.00 76.31 484 SER A N 1
ATOM 3726 C CA . SER A 1 484 ? 2.294 10.737 12.733 1.00 76.31 484 SER A CA 1
ATOM 3727 C C . SER A 1 484 ? 2.843 9.397 12.242 1.00 76.31 484 SER A C 1
ATOM 3729 O O . SER A 1 484 ? 3.022 8.501 13.055 1.00 76.31 484 SER A O 1
ATOM 3731 N N . SER A 1 485 ? 3.185 9.274 10.954 1.00 77.75 485 SER A N 1
ATOM 3732 C CA . SER A 1 485 ? 3.759 8.037 10.400 1.00 77.75 485 SER A CA 1
ATOM 3733 C C . SER A 1 485 ? 5.123 7.637 10.991 1.00 77.75 485 SER A C 1
ATOM 3735 O O . SER A 1 485 ? 5.497 6.472 10.921 1.00 77.75 485 SER A O 1
ATOM 3737 N N . PHE A 1 486 ? 5.850 8.575 11.617 1.00 72.56 486 PHE A N 1
ATOM 3738 C CA . PHE A 1 486 ? 7.134 8.301 12.284 1.00 72.56 486 PHE A CA 1
ATOM 3739 C C . PHE A 1 486 ? 6.999 7.674 13.675 1.00 72.56 486 PHE A C 1
ATOM 3741 O O . PHE A 1 486 ? 8.002 7.250 14.245 1.00 72.56 486 PHE A O 1
ATOM 3748 N N . ARG A 1 487 ? 5.796 7.650 14.254 1.00 60.84 487 ARG A N 1
ATOM 3749 C CA . ARG A 1 487 ? 5.543 7.003 15.544 1.00 60.84 487 ARG A CA 1
ATOM 3750 C C . ARG A 1 487 ? 5.073 5.580 15.256 1.00 60.84 487 ARG A C 1
ATOM 3752 O O . ARG A 1 487 ? 3.921 5.410 14.881 1.00 60.84 487 ARG A O 1
ATOM 3759 N N . SER A 1 488 ? 5.967 4.592 15.348 1.00 46.38 488 SER A N 1
ATOM 3760 C CA . SER A 1 488 ? 5.590 3.179 15.178 1.00 46.38 488 SER A CA 1
ATOM 3761 C C . SER A 1 488 ? 4.465 2.792 16.144 1.00 46.38 488 SER A C 1
ATOM 3763 O O . SER A 1 488 ? 4.533 3.198 17.304 1.00 46.38 488 SER A O 1
ATOM 3765 N N . PRO A 1 489 ? 3.510 1.939 15.730 1.00 45.19 489 PRO A N 1
ATOM 3766 C CA . PRO A 1 489 ? 2.514 1.373 16.638 1.00 45.19 489 PRO A CA 1
ATOM 3767 C C . PRO A 1 489 ? 3.156 0.471 17.706 1.00 45.19 489 PRO A C 1
ATOM 3769 O O . PRO A 1 489 ? 2.598 0.308 18.779 1.00 45.19 489 PRO A O 1
ATOM 3772 N N . ASP A 1 490 ? 4.368 -0.055 17.481 1.00 36.81 490 ASP A N 1
ATOM 3773 C CA . ASP A 1 490 ? 5.093 -0.844 18.493 1.00 36.81 490 ASP A CA 1
ATOM 3774 C C . ASP A 1 490 ? 5.693 0.014 19.619 1.00 36.81 490 ASP A C 1
ATOM 3776 O O . ASP A 1 490 ? 5.902 -0.472 20.732 1.00 36.81 490 ASP A O 1
ATOM 3780 N N . CYS A 1 491 ? 5.890 1.318 19.385 1.00 35.94 491 CYS A N 1
ATOM 3781 C CA . CYS A 1 491 ? 6.117 2.254 20.485 1.00 35.94 491 CYS A CA 1
ATOM 3782 C C . CYS A 1 491 ? 4.857 2.438 21.337 1.00 35.94 491 CYS A C 1
ATOM 3784 O O . CYS A 1 491 ? 5.001 2.958 22.434 1.00 35.94 491 CYS A O 1
ATOM 3786 N N . ASP A 1 492 ? 3.694 1.967 20.863 1.00 36.22 492 ASP A N 1
ATOM 3787 C CA . ASP A 1 492 ? 2.463 1.804 21.638 1.00 36.22 492 ASP A CA 1
ATOM 3788 C C . ASP A 1 492 ? 2.330 0.382 22.260 1.00 36.22 492 ASP A C 1
ATOM 3790 O O . ASP A 1 492 ? 1.449 0.150 23.090 1.00 36.22 492 ASP A O 1
ATOM 3794 N N . ALA A 1 493 ? 3.221 -0.568 21.913 1.00 34.00 493 ALA A N 1
ATOM 3795 C CA . ALA A 1 493 ? 3.233 -1.955 22.412 1.00 34.00 493 ALA A CA 1
ATOM 3796 C C . ALA A 1 493 ? 4.246 -2.199 23.554 1.00 34.00 493 ALA A C 1
ATOM 3798 O O . ALA A 1 493 ? 3.901 -2.859 24.531 1.00 34.00 493 ALA A O 1
ATOM 3799 N N . GLU A 1 494 ? 5.453 -1.618 23.496 1.00 29.38 494 GLU A N 1
ATOM 3800 C CA . GLU A 1 494 ? 6.355 -1.487 24.669 1.00 29.38 494 GLU A CA 1
ATOM 3801 C C . GLU A 1 494 ? 6.206 -0.144 25.386 1.00 29.38 494 GLU A C 1
ATOM 3803 O O . GLU A 1 494 ? 6.591 0.019 26.541 1.00 29.38 494 GLU A O 1
ATOM 3808 N N . GLY A 1 495 ? 5.582 0.812 24.718 1.00 31.84 495 GLY A N 1
ATOM 3809 C CA . GLY A 1 495 ? 5.048 1.993 25.345 1.00 31.84 495 GLY A CA 1
ATOM 3810 C C . GLY A 1 495 ? 3.563 2.005 25.118 1.00 31.84 495 GLY A C 1
ATOM 3811 O O . GLY A 1 495 ? 3.104 2.920 24.457 1.00 31.84 495 GLY A O 1
ATOM 3812 N N . ARG A 1 496 ? 2.793 1.086 25.739 1.00 31.20 496 ARG A N 1
ATOM 3813 C CA . ARG A 1 496 ? 1.441 1.479 26.178 1.00 31.20 496 ARG A CA 1
ATOM 3814 C C . ARG A 1 496 ? 1.646 2.892 26.672 1.00 31.20 496 ARG A C 1
ATOM 3816 O O . ARG A 1 496 ? 2.381 3.056 27.647 1.00 31.20 496 ARG A O 1
ATOM 3823 N N . ILE A 1 497 ? 1.137 3.903 25.964 1.00 32.56 497 ILE A N 1
ATOM 3824 C CA . ILE A 1 497 ? 1.059 5.220 26.563 1.00 32.56 497 ILE A CA 1
ATOM 3825 C C . ILE A 1 497 ? 0.354 4.863 27.858 1.00 32.56 497 ILE A C 1
ATOM 3827 O O . ILE A 1 497 ? -0.741 4.287 27.757 1.00 32.56 497 ILE A O 1
ATOM 3831 N N . PRO A 1 498 ? 1.008 5.015 29.033 1.00 31.64 498 PRO A N 1
ATOM 3832 C CA . PRO A 1 498 ? 0.331 4.743 30.277 1.00 31.64 498 PRO A CA 1
ATOM 3833 C C . PRO A 1 498 ? -0.966 5.488 30.101 1.00 31.64 498 PRO A C 1
ATOM 3835 O O . PRO A 1 498 ? -0.929 6.646 29.670 1.00 31.64 498 PRO A O 1
ATOM 3838 N N . ILE A 1 499 ? -2.087 4.792 30.236 1.00 33.84 499 ILE A N 1
ATOM 3839 C CA . ILE A 1 499 ? -3.405 5.408 30.148 1.00 33.84 499 ILE A CA 1
ATOM 3840 C C . ILE A 1 499 ? -3.288 6.739 30.931 1.00 33.84 499 ILE A C 1
ATOM 3842 O O . ILE A 1 499 ? -3.409 7.802 30.346 1.00 33.84 499 ILE A O 1
ATOM 3846 N N . GLU A 1 500 ? -2.624 6.755 32.083 1.00 29.89 500 GLU A N 1
ATOM 3847 C CA . GLU A 1 500 ? -2.094 7.962 32.741 1.00 29.89 500 GLU A CA 1
ATOM 3848 C C . GLU A 1 500 ? -1.508 9.113 31.882 1.00 29.89 500 GLU A C 1
ATOM 3850 O O . GLU A 1 500 ? -1.981 10.226 32.033 1.00 29.89 500 GLU A O 1
ATOM 3855 N N . LYS A 1 501 ? -0.538 8.955 30.964 1.00 27.27 501 LYS A N 1
ATOM 3856 C CA . LYS A 1 501 ? 0.035 10.088 30.187 1.00 27.27 501 LYS A CA 1
ATOM 3857 C C . LYS A 1 501 ? -0.842 10.575 29.030 1.00 27.27 501 LYS A C 1
ATOM 3859 O O . LYS A 1 501 ? -0.771 11.752 28.668 1.00 27.27 501 LYS A O 1
ATOM 3864 N N . ALA A 1 502 ? -1.671 9.707 28.446 1.00 33.50 502 ALA A N 1
ATOM 3865 C CA . ALA A 1 502 ? -2.711 10.135 27.503 1.00 33.50 502 ALA A CA 1
ATOM 3866 C C . ALA A 1 502 ? -3.875 10.829 28.229 1.00 33.50 502 ALA A C 1
ATOM 3868 O O . ALA A 1 502 ? -4.562 11.652 27.622 1.00 33.50 502 ALA A O 1
ATOM 3869 N N . TRP A 1 503 ? -4.061 10.516 29.514 1.00 30.88 503 TRP A N 1
ATOM 3870 C CA . TRP A 1 503 ? -5.123 11.031 30.370 1.00 30.88 503 TRP A CA 1
ATOM 3871 C C . TRP A 1 503 ? -4.688 12.304 31.119 1.00 30.88 503 TRP A C 1
ATOM 3873 O O . TRP A 1 503 ? -5.501 13.201 31.301 1.00 30.88 503 TRP A O 1
ATOM 3883 N N . GLN A 1 504 ? -3.397 12.459 31.428 1.00 29.59 504 GLN A N 1
ATOM 3884 C CA . GLN A 1 504 ? -2.796 13.642 32.063 1.00 29.59 504 GLN A CA 1
ATOM 3885 C C . GLN A 1 504 ? -2.691 14.847 31.114 1.00 29.59 504 GLN A C 1
ATOM 3887 O O . GLN A 1 504 ? -2.684 15.986 31.570 1.00 29.59 504 GLN A O 1
ATOM 3892 N N . ASN A 1 505 ? -2.627 14.618 29.796 1.00 29.31 505 ASN A N 1
ATOM 3893 C CA . ASN A 1 505 ? -2.476 15.680 28.789 1.00 29.31 505 ASN A CA 1
ATOM 3894 C C . ASN A 1 505 ? -3.782 16.067 28.069 1.00 29.31 505 ASN A C 1
ATOM 3896 O O . ASN A 1 505 ? -3.731 16.814 27.089 1.00 29.31 505 ASN A O 1
ATOM 3900 N N . ARG A 1 506 ? -4.950 15.575 28.505 1.00 33.06 506 ARG A N 1
ATOM 3901 C CA . ARG A 1 506 ? -6.246 15.951 27.917 1.00 33.06 506 ARG A CA 1
ATOM 3902 C C . ARG A 1 506 ? -7.092 16.717 28.921 1.00 33.06 506 ARG A C 1
ATOM 3904 O O . ARG A 1 506 ? -7.250 16.309 30.064 1.00 33.06 506 ARG A O 1
ATOM 3911 N N . SER A 1 507 ? -7.631 17.845 28.472 1.00 31.84 507 SER A N 1
ATOM 3912 C CA . SER A 1 507 ? -8.512 18.694 29.267 1.00 31.84 507 SER A CA 1
ATOM 3913 C C . SER A 1 507 ? -9.745 17.901 29.739 1.00 31.84 507 SER A C 1
ATOM 3915 O O . SER A 1 507 ? -10.427 17.313 28.898 1.00 31.84 507 SER A O 1
ATOM 3917 N N . PRO A 1 508 ? -10.077 17.907 31.044 1.00 34.81 508 PRO A N 1
ATOM 3918 C CA . PRO A 1 508 ? -11.156 17.108 31.644 1.00 34.81 508 PRO A CA 1
ATOM 3919 C C . PRO A 1 508 ? -12.580 17.603 31.314 1.00 34.81 508 PRO A C 1
ATOM 3921 O O . PRO A 1 508 ? -13.524 17.333 32.049 1.00 34.81 508 PRO A O 1
ATOM 3924 N N . THR A 1 509 ? -12.763 18.360 30.232 1.00 37.56 509 THR A N 1
ATOM 3925 C CA . THR A 1 509 ? -13.969 19.171 30.000 1.00 37.56 509 THR A CA 1
ATOM 3926 C C . THR A 1 509 ? -14.940 18.622 28.958 1.00 37.56 509 THR A C 1
ATOM 3928 O O . THR A 1 509 ? -15.958 19.259 28.716 1.00 37.56 509 THR A O 1
ATOM 3931 N N . GLU A 1 510 ? -14.693 17.463 28.343 1.00 43.16 510 GLU A N 1
ATOM 3932 C CA . GLU A 1 510 ? -15.554 16.982 27.253 1.00 43.16 510 GLU A CA 1
ATOM 3933 C C . GLU A 1 510 ? -16.090 15.566 27.499 1.00 43.16 510 GLU A C 1
ATOM 3935 O O . GLU A 1 510 ? -15.364 14.577 27.369 1.00 43.16 510 GLU A O 1
ATOM 3940 N N . CYS A 1 511 ? -17.401 15.460 27.756 1.00 41.59 511 CYS A N 1
ATOM 3941 C CA . CYS A 1 511 ? -18.174 14.207 27.767 1.00 41.59 511 CYS A CA 1
ATOM 3942 C C . CYS A 1 511 ? -17.948 13.345 26.503 1.00 41.59 511 CYS A C 1
ATOM 3944 O O . CYS A 1 511 ? -18.098 12.125 26.545 1.00 41.59 511 CYS A O 1
ATOM 3946 N N . ASN A 1 512 ? -17.517 13.960 25.395 1.00 42.41 512 ASN A N 1
ATOM 3947 C CA . ASN A 1 512 ? -17.140 13.286 24.149 1.00 42.41 512 ASN A CA 1
ATOM 3948 C C . ASN A 1 512 ? -15.952 12.325 24.296 1.00 42.41 512 ASN A C 1
ATOM 3950 O O . ASN A 1 512 ? -15.847 11.372 23.529 1.00 42.41 512 ASN A O 1
ATOM 3954 N N . SER A 1 513 ? -15.064 12.535 25.270 1.00 45.84 513 SER A N 1
ATOM 3955 C CA . SER A 1 513 ? -13.936 11.628 25.516 1.00 45.84 513 SER A CA 1
ATOM 3956 C C . SER A 1 513 ? -14.404 10.250 25.994 1.00 45.84 513 SER A C 1
ATOM 3958 O O . SER A 1 513 ? -13.944 9.233 25.480 1.00 45.84 513 SER A O 1
ATOM 3960 N N . TYR A 1 514 ? -15.389 10.210 26.896 1.00 49.44 514 TYR A N 1
ATOM 3961 C CA . TYR A 1 514 ? -16.005 8.969 27.365 1.00 49.44 514 TYR A CA 1
ATOM 3962 C C . TYR A 1 514 ? -16.777 8.260 26.253 1.00 49.44 514 TYR A C 1
ATOM 3964 O O . TYR A 1 514 ? -16.675 7.043 26.133 1.00 49.44 514 TYR A O 1
ATOM 3972 N N . TYR A 1 515 ? -17.472 9.014 25.394 1.00 47.25 515 TYR A N 1
ATOM 3973 C CA . TYR A 1 515 ? -18.132 8.471 24.206 1.00 47.25 515 TYR A CA 1
ATOM 3974 C C . TYR A 1 515 ? -17.150 7.838 23.230 1.00 47.25 515 TYR A C 1
ATOM 3976 O O . TYR A 1 515 ? -17.375 6.722 22.787 1.00 47.25 515 TYR A O 1
ATOM 3984 N N . LEU A 1 516 ? -16.050 8.522 22.903 1.00 48.94 516 LEU A N 1
ATOM 3985 C CA . LEU A 1 516 ? -15.049 8.000 21.973 1.00 48.94 516 LEU A CA 1
ATOM 3986 C C . LEU A 1 516 ? -14.366 6.752 22.539 1.00 48.94 516 LEU A C 1
ATOM 3988 O O . LEU A 1 516 ? -14.198 5.788 21.800 1.00 48.94 516 LEU A O 1
ATOM 3992 N N . ASN A 1 517 ? -14.080 6.730 23.844 1.00 48.44 517 ASN A N 1
ATOM 3993 C CA . ASN A 1 517 ? -13.556 5.548 24.530 1.00 48.44 517 ASN A CA 1
ATOM 3994 C C . ASN A 1 517 ? -14.570 4.388 24.518 1.00 48.44 517 ASN A C 1
ATOM 3996 O O . ASN A 1 517 ? -14.204 3.252 24.229 1.00 48.44 517 ASN A O 1
ATOM 4000 N N . ALA A 1 518 ? -15.852 4.666 24.772 1.00 46.25 518 ALA A N 1
ATOM 4001 C CA . ALA A 1 518 ? -16.923 3.675 24.700 1.00 46.25 518 ALA A CA 1
ATOM 4002 C C . ALA A 1 518 ? -17.147 3.164 23.268 1.00 46.25 518 ALA A C 1
ATOM 4004 O O . ALA A 1 518 ? -17.390 1.982 23.066 1.00 46.25 518 ALA A O 1
ATOM 4005 N N . LEU A 1 519 ? -17.021 4.027 22.259 1.00 48.06 519 LEU A N 1
ATOM 4006 C CA . LEU A 1 519 ? -17.157 3.674 20.848 1.00 48.06 519 LEU A CA 1
ATOM 4007 C C . LEU A 1 519 ? -15.969 2.833 20.367 1.00 48.06 519 LEU A C 1
ATOM 4009 O O . LEU A 1 519 ? -16.143 1.920 19.566 1.00 48.06 519 LEU A O 1
ATOM 4013 N N . GLU A 1 520 ? -14.765 3.131 20.851 1.00 47.50 520 GLU A N 1
ATOM 4014 C CA . GLU A 1 520 ? -13.545 2.382 20.555 1.00 47.50 520 GLU A CA 1
ATOM 4015 C C . GLU A 1 520 ? -13.584 0.995 21.215 1.00 47.50 520 GLU A C 1
ATOM 4017 O O . GLU A 1 520 ? -13.354 -0.004 20.535 1.00 47.50 520 GLU A O 1
ATOM 4022 N N . CYS A 1 521 ? -14.018 0.894 22.477 1.00 41.06 521 CYS A N 1
ATOM 4023 C CA . CYS A 1 521 ? -14.261 -0.392 23.139 1.00 41.06 521 CYS A CA 1
ATOM 4024 C C . CYS A 1 521 ? -15.442 -1.168 22.525 1.00 41.06 521 CYS A C 1
ATOM 4026 O O . CYS A 1 521 ? -15.349 -2.381 22.340 1.00 41.06 521 CYS A O 1
ATOM 4028 N N . SER A 1 522 ? -16.526 -0.496 22.133 1.00 41.66 522 SER A N 1
ATOM 4029 C CA . SER A 1 522 ? -17.704 -1.133 21.529 1.00 41.66 522 SER A CA 1
ATOM 4030 C C . SER A 1 522 ? -17.375 -1.698 20.151 1.00 41.66 522 SER A C 1
ATOM 4032 O O . SER A 1 522 ? -17.702 -2.847 19.870 1.00 41.66 522 SER A O 1
ATOM 4034 N N . ARG A 1 523 ? -16.595 -0.970 19.338 1.00 41.81 523 ARG A N 1
ATOM 4035 C CA . ARG A 1 523 ? -16.076 -1.456 18.046 1.00 41.81 523 ARG A CA 1
ATOM 4036 C C . ARG A 1 523 ? -15.173 -2.683 18.183 1.00 41.81 523 ARG A C 1
ATOM 4038 O O . ARG A 1 523 ? -15.177 -3.527 17.291 1.00 41.81 523 ARG A O 1
ATOM 4045 N N . LEU A 1 524 ? -14.431 -2.800 19.288 1.00 38.03 524 LEU A N 1
ATOM 4046 C CA . LEU A 1 524 ? -13.653 -4.002 19.615 1.00 38.03 524 LEU A CA 1
ATOM 4047 C C . LEU A 1 524 ? -14.548 -5.174 20.050 1.00 38.03 524 LEU A C 1
ATOM 4049 O O . LEU A 1 524 ? -14.180 -6.329 19.851 1.00 38.03 524 LEU A O 1
ATOM 4053 N N . THR A 1 525 ? -15.727 -4.887 20.608 1.00 37.78 525 THR A N 1
ATOM 4054 C CA . THR A 1 525 ? -16.671 -5.901 21.097 1.00 37.78 525 THR A CA 1
ATOM 4055 C C . THR A 1 525 ? -17.607 -6.398 19.993 1.00 37.78 525 THR A C 1
ATOM 4057 O O . THR A 1 525 ? -17.890 -7.583 19.931 1.00 37.78 525 THR A O 1
ATOM 4060 N N . THR A 1 526 ? -18.039 -5.546 19.057 1.00 36.03 526 THR A N 1
ATOM 4061 C CA . THR A 1 526 ? -18.901 -5.954 17.928 1.00 36.03 526 THR A CA 1
ATOM 4062 C C . THR A 1 526 ? -18.191 -6.844 16.906 1.00 36.03 526 THR A C 1
ATOM 4064 O O . THR A 1 526 ? -18.852 -7.512 16.121 1.00 36.03 526 THR A O 1
ATOM 4067 N N . ALA A 1 527 ? -16.854 -6.863 16.911 1.00 35.38 527 ALA A N 1
ATOM 4068 C CA . ALA A 1 527 ? -16.038 -7.696 16.027 1.00 35.38 527 ALA A CA 1
ATOM 4069 C C . ALA A 1 527 ? -15.717 -9.086 16.611 1.00 35.38 527 ALA A C 1
ATOM 4071 O O . ALA A 1 527 ? -15.047 -9.884 15.957 1.00 35.38 527 ALA A O 1
ATOM 4072 N N . SER A 1 528 ? -16.163 -9.381 17.835 1.00 35.09 528 SER A N 1
ATOM 4073 C CA . SER A 1 528 ? -15.916 -10.656 18.496 1.00 35.09 528 SER A CA 1
ATOM 4074 C C . SER A 1 528 ? -17.194 -11.160 19.151 1.00 35.09 528 SER A C 1
ATOM 4076 O O . SER A 1 528 ? -17.826 -10.440 19.915 1.00 35.09 528 SER A O 1
ATOM 4078 N N . GLU A 1 529 ? -17.527 -12.430 18.946 1.00 39.00 529 GLU A N 1
ATOM 4079 C CA . GLU A 1 529 ? -18.481 -13.197 19.764 1.00 39.00 529 GLU A CA 1
ATOM 4080 C C . GLU A 1 529 ? -18.021 -13.329 21.243 1.00 39.00 529 GLU A C 1
ATOM 4082 O O . GLU A 1 529 ? -18.358 -14.285 21.935 1.00 39.00 529 GLU A O 1
ATOM 4087 N N . ASN A 1 530 ? -17.222 -12.389 21.758 1.00 43.84 530 ASN A N 1
ATOM 4088 C CA . ASN A 1 530 ? -16.726 -12.379 23.122 1.00 43.84 530 ASN A CA 1
ATOM 4089 C C . ASN A 1 530 ? -17.668 -11.564 24.006 1.00 43.84 530 ASN A C 1
ATOM 4091 O O . ASN A 1 530 ? -17.440 -10.384 24.288 1.00 43.84 530 ASN A O 1
ATOM 4095 N N . GLU A 1 531 ? -18.674 -12.255 24.530 1.00 57.00 531 GLU A N 1
ATOM 4096 C CA . GLU A 1 531 ? -19.410 -11.919 25.753 1.00 57.00 531 GLU A CA 1
ATOM 4097 C C . GLU A 1 531 ? -18.458 -11.910 26.977 1.00 57.00 531 GLU A C 1
ATOM 4099 O O . GLU A 1 531 ? -18.596 -12.704 27.900 1.00 57.00 531 GLU A O 1
ATOM 4104 N N . GLY A 1 532 ? -17.414 -11.073 26.961 1.00 70.25 532 GLY A N 1
ATOM 4105 C CA . GLY A 1 532 ? -16.329 -11.030 27.949 1.00 70.25 532 GLY A CA 1
ATOM 4106 C C . GLY A 1 532 ? -16.311 -9.756 28.807 1.00 70.25 532 GLY A C 1
ATOM 4107 O O . GLY A 1 532 ? -17.121 -8.845 28.637 1.00 70.25 532 GLY A O 1
ATOM 4108 N N . LEU A 1 533 ? -15.332 -9.647 29.717 1.00 75.50 533 LEU A N 1
ATOM 4109 C CA . LEU A 1 533 ? -15.182 -8.491 30.623 1.00 75.50 533 LEU A CA 1
ATOM 4110 C C . LEU A 1 533 ? -14.991 -7.153 29.878 1.00 75.50 533 LEU A C 1
ATOM 4112 O O . LEU A 1 533 ? -15.534 -6.135 30.297 1.00 75.50 533 LEU A O 1
ATOM 4116 N N . ALA A 1 534 ? -14.275 -7.141 28.751 1.00 70.62 534 ALA A N 1
ATOM 4117 C CA . ALA A 1 534 ? -14.052 -5.919 27.968 1.00 70.62 534 ALA A CA 1
ATOM 4118 C C . ALA A 1 534 ? -15.355 -5.347 27.373 1.00 70.62 534 ALA A C 1
ATOM 4120 O O . ALA A 1 534 ? -15.565 -4.133 27.387 1.00 70.62 534 ALA A O 1
ATOM 4121 N N . GLY A 1 535 ? -16.268 -6.218 26.928 1.00 73.81 535 GLY A N 1
ATOM 4122 C CA . GLY A 1 535 ? -17.583 -5.803 26.440 1.00 73.81 535 GLY A CA 1
ATOM 4123 C C . GLY A 1 535 ? -18.423 -5.152 27.535 1.00 73.81 535 GLY A C 1
ATOM 4124 O O . GLY A 1 535 ? -19.026 -4.100 27.329 1.00 73.81 535 GLY A O 1
ATOM 4125 N N . LEU A 1 536 ? -18.374 -5.714 28.746 1.00 82.62 536 LEU A N 1
ATOM 4126 C CA . LEU A 1 536 ? -19.042 -5.128 29.904 1.00 82.62 536 LEU A CA 1
ATOM 4127 C C . LEU A 1 536 ? -18.458 -3.757 30.285 1.00 82.62 536 LEU A C 1
ATOM 4129 O O . LEU A 1 536 ? -19.217 -2.839 30.589 1.00 82.62 536 LEU A O 1
ATOM 4133 N N . GLN A 1 537 ? -17.134 -3.576 30.219 1.00 80.88 537 GLN A N 1
ATOM 4134 C CA . GLN A 1 537 ? -16.500 -2.266 30.440 1.00 80.88 537 GLN A CA 1
ATOM 4135 C C . GLN A 1 537 ? -16.979 -1.223 29.422 1.00 80.88 537 GLN A C 1
ATOM 4137 O O . GLN A 1 537 ? -17.285 -0.091 29.797 1.00 80.88 537 GLN A O 1
ATOM 4142 N N . SER A 1 538 ? -17.113 -1.616 28.153 1.00 72.44 538 SER A N 1
ATOM 4143 C CA . SER A 1 538 ? -17.647 -0.746 27.105 1.00 72.44 538 SER A CA 1
ATOM 4144 C C . SER A 1 538 ? -19.083 -0.310 27.387 1.00 72.44 538 SER A C 1
ATOM 4146 O O . SER A 1 538 ? -19.412 0.872 27.255 1.00 72.44 538 SER A O 1
ATOM 4148 N N . LEU A 1 539 ? -19.946 -1.247 27.790 1.00 81.19 539 LEU A N 1
ATOM 4149 C CA . LEU A 1 539 ? -21.339 -0.950 28.131 1.00 81.19 539 LEU A CA 1
ATOM 4150 C C . LEU A 1 539 ? -21.432 -0.010 29.336 1.00 81.19 539 LEU A C 1
ATOM 4152 O O . LEU A 1 539 ? -22.222 0.929 29.309 1.00 81.19 539 LEU A O 1
ATOM 4156 N N . LEU A 1 540 ? -20.591 -0.201 30.357 1.00 82.50 540 LEU A N 1
ATOM 4157 C CA . LEU A 1 540 ? -20.536 0.682 31.525 1.00 82.50 540 LEU A CA 1
ATOM 4158 C C . LEU A 1 540 ? -20.106 2.109 31.159 1.00 82.50 540 LEU A C 1
ATOM 4160 O O . LEU A 1 540 ? -20.737 3.068 31.601 1.00 82.50 540 LEU A O 1
ATOM 4164 N N . LEU A 1 541 ? -19.082 2.268 30.314 1.00 79.06 541 LEU A N 1
ATOM 4165 C CA . LEU A 1 541 ? -18.664 3.585 29.815 1.00 79.06 541 LEU A CA 1
ATOM 4166 C C . LEU A 1 541 ? -19.749 4.242 28.954 1.00 79.06 541 LEU A C 1
ATOM 4168 O O . LEU A 1 541 ? -19.972 5.448 29.054 1.00 79.06 541 LEU A O 1
ATOM 4172 N N . THR A 1 542 ? -20.464 3.445 28.157 1.00 75.25 542 THR A N 1
ATOM 4173 C CA . THR A 1 542 ? -21.616 3.915 27.376 1.00 75.25 542 THR A CA 1
ATOM 4174 C C . THR A 1 542 ? -22.733 4.394 28.301 1.00 75.25 542 THR A C 1
ATOM 4176 O O . THR A 1 542 ? -23.257 5.483 28.098 1.00 75.25 542 THR A O 1
ATOM 4179 N N . CYS A 1 543 ? -23.048 3.652 29.369 1.00 79.38 543 CYS A N 1
ATOM 4180 C CA . CYS A 1 543 ? -24.042 4.061 30.366 1.00 79.38 543 CYS A CA 1
ATOM 4181 C C . CYS A 1 543 ? -23.676 5.395 31.025 1.00 79.38 543 CYS A C 1
ATOM 4183 O O . CYS A 1 543 ? -24.534 6.265 31.143 1.00 79.38 543 CYS A O 1
ATOM 4185 N N . LEU A 1 544 ? -22.405 5.586 31.396 1.00 76.94 544 LEU A N 1
ATOM 4186 C CA . LEU A 1 544 ? -21.927 6.857 31.948 1.00 76.94 544 LEU A CA 1
ATOM 4187 C C . LEU A 1 544 ? -22.088 8.004 30.944 1.00 76.94 544 LEU A C 1
ATOM 4189 O O . LEU A 1 544 ? -22.555 9.079 31.309 1.00 76.94 544 LEU A O 1
ATOM 4193 N N . TYR A 1 545 ? -21.762 7.784 29.670 1.00 72.50 545 TYR A N 1
ATOM 4194 C CA . TYR A 1 545 ? -21.973 8.789 28.630 1.00 72.50 545 TYR A CA 1
ATOM 4195 C C . TYR A 1 545 ? -23.457 9.128 28.421 1.00 72.50 545 TYR A C 1
ATOM 4197 O O . TYR A 1 545 ? -23.811 10.305 28.337 1.00 72.50 545 TYR A O 1
ATOM 4205 N N . LEU A 1 546 ? -24.331 8.123 28.352 1.00 72.62 546 LEU A N 1
ATOM 4206 C CA . LEU A 1 546 ? -25.771 8.320 28.161 1.00 72.62 546 LEU A CA 1
ATOM 4207 C C . LEU A 1 546 ? -26.399 9.055 29.348 1.00 72.62 546 LEU A C 1
ATOM 4209 O O . LEU A 1 546 ? -27.227 9.945 29.159 1.00 72.62 546 LEU A O 1
ATOM 4213 N N . GLN A 1 547 ? -25.930 8.759 30.561 1.00 72.62 547 GLN A N 1
ATOM 4214 C CA . GLN A 1 547 ? -26.287 9.496 31.767 1.00 72.62 547 GLN A CA 1
ATOM 4215 C C . GLN A 1 547 ? -25.836 10.965 31.684 1.00 72.62 547 GLN A C 1
ATOM 4217 O O . GLN A 1 547 ? -26.624 11.866 31.968 1.00 72.62 547 GLN A O 1
ATOM 4222 N N . LEU A 1 548 ? -24.595 11.222 31.255 1.00 66.44 548 LEU A N 1
ATOM 4223 C CA . LEU A 1 548 ? -24.046 12.576 31.096 1.00 66.44 548 LEU A CA 1
ATOM 4224 C C . LEU A 1 548 ? -24.755 13.387 30.004 1.00 66.44 548 LEU A C 1
ATOM 4226 O O . LEU A 1 548 ? -24.880 14.604 30.120 1.00 66.44 548 LEU A O 1
ATOM 4230 N N . THR A 1 549 ? -25.213 12.721 28.944 1.00 61.50 549 THR A N 1
ATOM 4231 C CA . THR A 1 549 ? -25.904 13.339 27.801 1.00 61.50 549 THR A CA 1
ATOM 4232 C C . THR A 1 549 ? -27.424 13.354 27.929 1.00 61.50 549 THR A C 1
ATOM 4234 O O . THR A 1 549 ? -28.093 13.862 27.035 1.00 61.50 549 THR A O 1
ATOM 4237 N N . ARG A 1 550 ? -27.968 12.868 29.055 1.00 63.25 550 ARG A N 1
ATOM 4238 C CA . ARG A 1 550 ? -29.406 12.872 29.389 1.00 63.25 550 ARG A CA 1
ATOM 4239 C C . ARG A 1 550 ? -30.285 12.079 28.416 1.00 63.25 550 ARG A C 1
ATOM 4241 O O . ARG A 1 550 ? -31.480 12.331 28.291 1.00 63.25 550 ARG A O 1
ATOM 4248 N N . LYS A 1 551 ? -29.718 11.067 27.762 1.00 65.00 551 LYS A N 1
ATOM 4249 C CA . LYS A 1 551 ? -30.467 10.141 26.910 1.00 65.00 551 LYS A CA 1
ATOM 4250 C C . LYS A 1 551 ? -31.075 9.012 27.739 1.00 65.00 551 LYS A C 1
ATOM 4252 O O . LYS A 1 551 ? -30.557 7.898 27.779 1.00 65.00 551 LYS A O 1
ATOM 4257 N N . HIS A 1 552 ? -32.163 9.326 28.435 1.00 72.56 552 HIS A N 1
ATOM 4258 C CA . HIS A 1 552 ? -32.787 8.452 29.431 1.00 72.56 552 HIS A CA 1
ATOM 4259 C C . HIS A 1 552 ? -33.229 7.086 28.873 1.00 72.56 552 HIS A C 1
ATOM 4261 O O . HIS A 1 552 ? -32.914 6.060 29.472 1.00 72.56 552 HIS A O 1
ATOM 4267 N N . GLU A 1 553 ? -33.877 7.047 27.704 1.00 72.31 553 GLU A N 1
ATOM 4268 C CA . GLU A 1 553 ? -34.350 5.793 27.089 1.00 72.31 553 GLU A CA 1
ATOM 4269 C C . GLU A 1 553 ? -33.198 4.850 26.715 1.00 72.31 553 GLU A C 1
ATOM 4271 O O . GLU A 1 553 ? -33.191 3.678 27.098 1.00 72.31 553 GLU A O 1
ATOM 4276 N N . GLU A 1 554 ? -32.186 5.378 26.018 1.00 72.81 554 GLU A N 1
ATOM 4277 C CA . GLU A 1 554 ? -30.986 4.623 25.644 1.00 72.81 554 GLU A CA 1
ATOM 4278 C C . GLU A 1 554 ? -30.225 4.156 26.898 1.00 72.81 554 GLU A C 1
ATOM 4280 O O . GLU A 1 554 ? -29.705 3.035 26.931 1.00 72.81 554 GLU A O 1
ATOM 4285 N N . TRP A 1 555 ? -30.175 4.981 27.954 1.00 79.25 555 TRP A N 1
ATOM 4286 C CA . TRP A 1 555 ? -29.518 4.625 29.211 1.00 79.25 555 TRP A CA 1
ATOM 4287 C C . TRP A 1 555 ? -30.208 3.445 29.902 1.00 79.25 555 TRP A C 1
ATOM 4289 O O . TRP A 1 555 ? -29.518 2.505 30.293 1.00 79.25 555 TRP A O 1
ATOM 4299 N N . ILE A 1 556 ? -31.544 3.442 29.996 1.00 81.88 556 ILE A N 1
ATOM 4300 C CA . ILE A 1 556 ? -32.318 2.338 30.595 1.00 81.88 556 ILE A CA 1
ATOM 4301 C C . ILE A 1 556 ? -32.054 1.024 29.848 1.00 81.88 556 ILE A C 1
ATOM 4303 O O . ILE A 1 556 ? -31.752 0.001 30.468 1.00 81.88 556 ILE A O 1
ATOM 4307 N N . GLN A 1 557 ? -32.114 1.047 28.513 1.00 83.06 557 GLN A N 1
ATOM 4308 C CA . GLN A 1 557 ? -31.886 -0.145 27.689 1.00 83.06 557 GLN A CA 1
ATOM 4309 C C . GLN A 1 557 ? -30.457 -0.683 27.847 1.00 83.06 557 GLN A C 1
ATOM 4311 O O . GLN A 1 557 ? -30.258 -1.878 28.083 1.00 83.06 557 GLN A O 1
ATOM 4316 N N . THR A 1 558 ? -29.462 0.204 27.771 1.00 82.44 558 THR A N 1
ATOM 4317 C CA . THR A 1 558 ? -28.041 -0.165 27.864 1.00 82.44 558 THR A CA 1
ATOM 4318 C C . THR A 1 558 ? -27.678 -0.656 29.268 1.00 82.44 558 THR A C 1
ATOM 4320 O O . THR A 1 558 ? -26.934 -1.628 29.411 1.00 82.44 558 THR A O 1
ATOM 4323 N N . ALA A 1 559 ? -28.247 -0.049 30.316 1.00 86.56 559 ALA A N 1
ATOM 4324 C CA . ALA A 1 559 ? -28.085 -0.504 31.695 1.00 86.56 559 ALA A CA 1
ATOM 4325 C C . ALA A 1 559 ? -28.643 -1.925 31.879 1.00 86.56 559 ALA A C 1
ATOM 4327 O O . ALA A 1 559 ? -27.968 -2.782 32.451 1.00 86.56 559 ALA A O 1
ATOM 4328 N N . GLY A 1 560 ? -29.822 -2.215 31.315 1.00 86.62 560 GLY A N 1
ATOM 4329 C CA . GLY A 1 560 ? -30.400 -3.560 31.329 1.00 86.62 560 GLY A CA 1
ATOM 4330 C C . GLY A 1 560 ? -29.517 -4.606 30.640 1.00 86.62 560 GLY A C 1
ATOM 4331 O O . GLY A 1 560 ? -29.315 -5.700 31.176 1.00 86.62 560 GLY A O 1
ATOM 4332 N N . GLN A 1 561 ? -28.925 -4.262 29.493 1.00 85.81 561 GLN A N 1
ATOM 4333 C CA . GLN A 1 561 ? -27.962 -5.122 28.794 1.00 85.81 561 GLN A CA 1
ATOM 4334 C C . GLN A 1 561 ? -26.700 -5.373 29.631 1.00 85.81 561 GLN A C 1
ATOM 4336 O O . GLN A 1 561 ? -26.259 -6.519 29.744 1.00 85.81 561 GLN A O 1
ATOM 4341 N N . ALA A 1 562 ? -26.150 -4.335 30.270 1.00 89.06 562 ALA A N 1
ATOM 4342 C CA . ALA A 1 562 ? -24.974 -4.452 31.131 1.00 89.06 562 ALA A CA 1
ATOM 4343 C C . ALA A 1 562 ? -25.225 -5.391 32.324 1.00 89.06 562 ALA A C 1
ATOM 4345 O O . ALA A 1 562 ? -24.387 -6.244 32.621 1.00 89.06 562 ALA A O 1
ATOM 4346 N N . VAL A 1 563 ? -26.394 -5.292 32.969 1.00 90.69 563 VAL A N 1
ATOM 4347 C CA . VAL A 1 563 ? -26.784 -6.185 34.074 1.00 90.69 563 VAL A CA 1
ATOM 4348 C C . VAL A 1 563 ? -26.878 -7.635 33.603 1.00 90.69 563 VAL A C 1
ATOM 4350 O O . VAL A 1 563 ? -26.310 -8.525 34.242 1.00 90.69 563 VAL A O 1
ATOM 4353 N N . ARG A 1 564 ? -27.548 -7.894 32.473 1.00 89.19 564 ARG A N 1
ATOM 4354 C CA . ARG A 1 564 ? -27.701 -9.256 31.936 1.00 89.19 564 ARG A CA 1
ATOM 4355 C C . ARG A 1 564 ? -26.366 -9.877 31.530 1.00 89.19 564 ARG A C 1
ATOM 4357 O O . ARG A 1 564 ? -26.126 -11.034 31.871 1.00 89.19 564 ARG A O 1
ATOM 4364 N N . LEU A 1 565 ? -25.482 -9.109 30.896 1.00 86.50 565 LEU A N 1
ATOM 4365 C CA . LEU A 1 565 ? -24.134 -9.564 30.547 1.00 86.50 565 LEU A CA 1
ATOM 4366 C C . LEU A 1 565 ? -23.279 -9.833 31.797 1.00 86.50 565 LEU A C 1
ATOM 4368 O O . LEU A 1 565 ? -22.554 -10.820 31.870 1.00 86.50 565 LEU A O 1
ATOM 4372 N N . ALA A 1 566 ? -23.378 -8.993 32.829 1.00 89.19 566 ALA A N 1
ATOM 4373 C CA . ALA A 1 566 ? -22.657 -9.227 34.079 1.00 89.19 566 ALA A CA 1
ATOM 4374 C C . ALA A 1 566 ? -23.147 -10.488 34.814 1.00 89.19 566 ALA A C 1
ATOM 4376 O O . ALA A 1 566 ? -22.351 -11.226 35.406 1.00 89.19 566 ALA A O 1
ATOM 4377 N N . GLN A 1 567 ? -24.455 -10.753 34.762 1.00 89.19 567 GLN A N 1
ATOM 4378 C CA . GLN A 1 567 ? -25.058 -11.966 35.307 1.00 89.19 567 GLN A CA 1
ATOM 4379 C C . GLN A 1 567 ? -24.625 -13.218 34.532 1.00 89.19 567 GLN A C 1
ATOM 4381 O O . GLN A 1 567 ? -24.258 -14.201 35.180 1.00 89.19 567 GLN A O 1
ATOM 4386 N N . SER A 1 568 ? -24.595 -13.185 33.192 1.00 85.75 568 SER A N 1
ATOM 4387 C CA . SER A 1 568 ? -24.132 -14.318 32.370 1.00 85.75 568 SER A CA 1
ATOM 4388 C C . SER A 1 568 ? -22.651 -14.637 32.602 1.00 85.75 568 SER A C 1
ATOM 4390 O O . SER A 1 568 ? -22.280 -15.805 32.697 1.00 85.75 568 SER A O 1
ATOM 4392 N N . LEU A 1 569 ? -21.826 -13.610 32.832 1.00 84.75 569 LEU A N 1
ATOM 4393 C CA . LEU A 1 569 ? -20.418 -13.734 33.225 1.00 84.75 569 LEU A CA 1
ATOM 4394 C C . LEU A 1 569 ? -20.199 -14.266 34.654 1.00 84.75 569 LEU A C 1
ATOM 4396 O O . LEU A 1 569 ? -19.057 -14.511 35.053 1.00 84.75 569 LEU A O 1
ATOM 4400 N N . GLY A 1 570 ? -21.265 -14.423 35.446 1.00 85.81 570 GLY A N 1
ATOM 4401 C CA . GLY A 1 570 ? -21.194 -14.934 36.816 1.00 85.81 570 GLY A CA 1
ATOM 4402 C C . GLY A 1 570 ? -20.591 -13.960 37.834 1.00 85.81 570 GLY A C 1
ATOM 4403 O O . GLY A 1 570 ? -20.217 -14.389 38.921 1.00 85.81 570 GLY A O 1
ATOM 4404 N N . LEU A 1 571 ? -20.512 -12.660 37.519 1.00 86.81 571 LEU A N 1
ATOM 4405 C CA . LEU A 1 571 ? -19.883 -11.634 38.372 1.00 86.81 571 LEU A CA 1
ATOM 4406 C C . LEU A 1 571 ? -20.615 -11.384 39.705 1.00 86.81 571 LEU A C 1
ATOM 4408 O O . LEU A 1 571 ? -20.029 -10.831 40.633 1.00 86.81 571 LEU A O 1
ATOM 4412 N N . HIS A 1 572 ? -21.875 -11.813 39.801 1.00 86.81 572 HIS A N 1
ATOM 4413 C CA . HIS A 1 572 ? -22.713 -11.751 41.004 1.00 86.81 572 HIS A CA 1
ATOM 4414 C C . HIS A 1 572 ? -22.360 -12.811 42.061 1.00 86.81 572 HIS A C 1
ATOM 4416 O O . HIS A 1 572 ? -22.886 -12.767 43.171 1.00 86.81 572 HIS A O 1
ATOM 4422 N N . ARG A 1 573 ? -21.501 -13.783 41.721 1.00 84.25 573 ARG A N 1
ATOM 4423 C CA . ARG A 1 573 ? -21.128 -14.902 42.595 1.00 84.25 573 ARG A CA 1
ATOM 4424 C C . ARG A 1 573 ? -19.702 -14.754 43.102 1.00 84.25 573 ARG A C 1
ATOM 4426 O O . ARG A 1 573 ? -18.822 -14.243 42.414 1.00 84.25 573 ARG A O 1
ATOM 4433 N N . HIS A 1 574 ? -19.454 -15.315 44.279 1.00 78.19 574 HIS A N 1
ATOM 4434 C CA . HIS A 1 574 ? -18.151 -15.271 44.926 1.00 78.19 574 HIS A CA 1
ATOM 4435 C C . HIS A 1 574 ? -17.025 -15.903 44.073 1.00 78.19 574 HIS A C 1
ATOM 4437 O O . HIS A 1 574 ? -17.073 -17.083 43.705 1.00 78.19 574 HIS A O 1
ATOM 4443 N N . SER A 1 575 ? -15.964 -15.130 43.805 1.00 66.12 575 SER A N 1
ATOM 4444 C CA . SER A 1 575 ? -14.898 -15.483 42.853 1.00 66.12 575 SER A CA 1
ATOM 4445 C C . SER A 1 575 ? -14.047 -16.702 43.240 1.00 66.12 575 SER A C 1
ATOM 4447 O O . SER A 1 575 ? -13.456 -17.311 42.354 1.00 66.12 575 SER A O 1
ATOM 4449 N N . ARG A 1 576 ? -14.005 -17.127 44.519 1.00 60.81 576 ARG A N 1
ATOM 4450 C CA . ARG A 1 576 ? -13.190 -18.291 44.961 1.00 60.81 576 ARG A CA 1
ATOM 4451 C C . ARG A 1 576 ? -13.635 -19.634 44.378 1.00 60.81 576 ARG A C 1
ATOM 4453 O O . ARG A 1 576 ? -12.893 -20.609 44.460 1.00 60.81 576 ARG A O 1
ATOM 4460 N N . ARG A 1 577 ? -14.840 -19.715 43.805 1.00 56.59 577 ARG A N 1
ATOM 4461 C CA . ARG A 1 577 ? -15.331 -20.935 43.142 1.00 56.59 577 ARG A CA 1
ATOM 4462 C C . ARG A 1 577 ? -14.633 -21.191 41.800 1.00 56.59 577 ARG A C 1
ATOM 4464 O O . ARG A 1 577 ? -14.704 -22.300 41.277 1.00 56.59 577 ARG A O 1
ATOM 4471 N N . PHE A 1 578 ? -13.944 -20.182 41.271 1.00 60.34 578 PHE A N 1
ATOM 4472 C CA . PHE A 1 578 ? -13.227 -20.215 40.007 1.00 60.34 578 PHE A CA 1
ATOM 4473 C C . PHE A 1 578 ? -11.719 -20.024 40.243 1.00 60.34 578 PHE A C 1
ATOM 4475 O O . PHE A 1 578 ? -11.305 -19.303 41.148 1.00 60.34 578 PHE A O 1
ATOM 4482 N N . ARG A 1 579 ? -10.873 -20.683 39.441 1.00 60.00 579 ARG A N 1
ATOM 4483 C CA . ARG A 1 579 ? -9.406 -20.571 39.546 1.00 60.00 579 ARG A CA 1
ATOM 4484 C C . ARG A 1 579 ? -8.906 -19.349 38.763 1.00 60.00 579 ARG A C 1
ATOM 4486 O O . ARG A 1 579 ? -8.409 -19.512 37.653 1.00 60.00 579 ARG A O 1
ATOM 4493 N N . PHE A 1 580 ? -9.057 -18.150 39.325 1.00 71.06 580 PHE A N 1
ATOM 4494 C CA . PHE A 1 580 ? -8.566 -16.896 38.732 1.00 71.06 580 PHE A CA 1
ATOM 4495 C C . PHE A 1 580 ? -7.353 -16.327 39.479 1.00 71.06 580 PHE A C 1
ATOM 4497 O O . PHE A 1 580 ? -7.124 -16.626 40.651 1.00 71.06 580 PHE A O 1
ATOM 4504 N N . CYS A 1 581 ? -6.585 -15.486 38.786 1.00 70.19 581 CYS A N 1
ATOM 4505 C CA . CYS A 1 581 ? -5.472 -14.723 39.351 1.00 70.19 581 CYS A CA 1
ATOM 4506 C C . CYS A 1 581 ? -5.973 -13.653 40.348 1.00 70.19 581 CYS A C 1
ATOM 4508 O O . CYS A 1 581 ? -7.092 -13.159 40.203 1.00 70.19 581 CYS A O 1
ATOM 4510 N N . ALA A 1 582 ? -5.163 -13.263 41.341 1.00 68.50 582 ALA A N 1
ATOM 4511 C CA . ALA A 1 582 ? -5.546 -12.293 42.378 1.00 68.50 582 ALA A CA 1
ATOM 4512 C C . ALA A 1 582 ? -6.012 -10.945 41.796 1.00 68.50 582 ALA A C 1
ATOM 4514 O O . ALA A 1 582 ? -7.092 -10.464 42.146 1.00 68.50 582 ALA A O 1
ATOM 4515 N N . GLY A 1 583 ? -5.268 -10.396 40.831 1.00 67.44 583 GLY A N 1
ATOM 4516 C CA . GLY A 1 583 ? -5.657 -9.165 40.135 1.00 67.44 583 GLY A CA 1
ATOM 4517 C C . GLY A 1 583 ? -6.932 -9.310 39.292 1.00 67.44 583 GLY A C 1
ATOM 4518 O O . GLY A 1 583 ? -7.751 -8.395 39.238 1.00 67.44 583 GLY A O 1
ATOM 4519 N N . GLU A 1 584 ? -7.164 -10.480 38.685 1.00 71.81 584 GLU A N 1
ATOM 4520 C CA . GLU A 1 584 ? -8.391 -10.736 37.916 1.00 71.81 584 GLU A CA 1
ATOM 4521 C C . GLU A 1 584 ? -9.618 -10.854 38.835 1.00 71.81 584 GLU A C 1
ATOM 4523 O O . GLU A 1 584 ? -10.700 -10.364 38.502 1.00 71.81 584 GLU A O 1
ATOM 4528 N N . MET A 1 585 ? -9.458 -11.456 40.018 1.00 73.62 585 MET A N 1
ATOM 4529 C CA . MET A 1 585 ? -10.519 -11.515 41.025 1.00 73.62 585 MET A CA 1
ATOM 4530 C C . MET A 1 585 ? -10.932 -10.117 41.494 1.00 73.62 585 MET A C 1
ATOM 4532 O O . MET A 1 585 ? -12.132 -9.851 41.584 1.00 73.62 585 MET A O 1
ATOM 4536 N N . GLU A 1 586 ? -9.975 -9.223 41.753 1.00 76.50 586 GLU A N 1
ATOM 4537 C CA . GLU A 1 586 ? -10.275 -7.840 42.145 1.00 76.50 586 GLU A CA 1
ATOM 4538 C C . GLU A 1 586 ? -10.910 -7.032 41.010 1.00 76.50 586 GLU A C 1
ATOM 4540 O O . GLU A 1 586 ? -11.893 -6.325 41.242 1.00 76.50 586 GLU A O 1
ATOM 4545 N N . LEU A 1 587 ? -10.440 -7.186 39.767 1.00 78.06 587 LEU A N 1
ATOM 4546 C CA . LEU A 1 587 ? -11.058 -6.536 38.607 1.00 78.06 587 LEU A CA 1
ATOM 4547 C C . LEU A 1 587 ? -12.533 -6.939 38.457 1.00 78.06 587 LEU A C 1
ATOM 4549 O O . LEU A 1 587 ? -13.401 -6.082 38.287 1.00 78.06 587 LEU A O 1
ATOM 4553 N N . ARG A 1 588 ? -12.833 -8.237 38.580 1.00 82.94 588 ARG A N 1
ATOM 4554 C CA . ARG A 1 588 ? -14.201 -8.774 38.512 1.00 82.94 588 ARG A CA 1
ATOM 4555 C C . ARG A 1 588 ? -15.097 -8.213 39.622 1.00 82.94 588 ARG A C 1
ATOM 4557 O O . ARG A 1 588 ? -16.219 -7.800 39.332 1.00 82.94 588 ARG A O 1
ATOM 4564 N N . LYS A 1 589 ? -14.602 -8.123 40.865 1.00 84.62 589 LYS A N 1
ATOM 4565 C CA . LYS A 1 589 ? -15.343 -7.505 41.984 1.00 84.62 589 LYS A CA 1
ATOM 4566 C C . LYS A 1 589 ? -15.649 -6.033 41.716 1.00 84.62 589 LYS A C 1
ATOM 4568 O O . LYS A 1 589 ? -16.794 -5.611 41.859 1.00 84.62 589 LYS A O 1
ATOM 4573 N N . ARG A 1 590 ? -14.644 -5.252 41.305 1.00 86.06 590 ARG A N 1
ATOM 4574 C CA . ARG A 1 590 ? -14.799 -3.816 41.007 1.00 86.06 590 ARG A CA 1
ATOM 4575 C C . ARG A 1 590 ? -15.822 -3.598 39.893 1.00 86.06 590 ARG A C 1
ATOM 4577 O O . ARG A 1 590 ? -16.728 -2.784 40.041 1.00 86.06 590 ARG A O 1
ATOM 4584 N N . MET A 1 591 ? -15.738 -4.386 38.822 1.00 85.06 591 MET A N 1
ATOM 4585 C CA . MET A 1 591 ? -16.690 -4.319 37.713 1.00 85.06 591 MET A CA 1
ATOM 4586 C C . MET A 1 591 ? -18.123 -4.651 38.135 1.00 85.06 591 MET A C 1
ATOM 4588 O O . MET A 1 591 ? -19.040 -3.940 37.732 1.00 85.06 591 MET A O 1
ATOM 4592 N N . TRP A 1 592 ? -18.326 -5.677 38.967 1.00 91.19 592 TRP A N 1
ATOM 4593 C CA . TRP A 1 592 ? -19.652 -6.015 39.491 1.00 91.19 592 TRP A CA 1
ATOM 4594 C C . TRP A 1 592 ? -20.291 -4.841 40.242 1.00 91.19 592 TRP A C 1
ATOM 4596 O O . TRP A 1 592 ? -21.436 -4.476 39.977 1.00 91.19 592 TRP A O 1
ATOM 4606 N N . TRP A 1 593 ? -19.538 -4.201 41.139 1.00 90.19 593 TRP A N 1
ATOM 4607 C CA . TRP A 1 593 ? -20.046 -3.073 41.920 1.00 90.19 593 TRP A CA 1
ATOM 4608 C C . TRP A 1 593 ? -20.290 -1.811 41.080 1.00 90.19 593 TRP A C 1
ATOM 4610 O O . TRP A 1 593 ? -21.189 -1.038 41.406 1.00 90.19 593 TRP A O 1
ATOM 4620 N N . CYS A 1 594 ? -19.585 -1.633 39.958 1.00 88.50 594 CYS A N 1
ATOM 4621 C CA . CYS A 1 594 ? -19.926 -0.603 38.970 1.00 88.50 594 CYS A CA 1
ATOM 4622 C C . CYS A 1 594 ? -21.258 -0.895 38.261 1.00 88.50 594 CYS A C 1
ATOM 4624 O O . CYS A 1 594 ? -22.068 0.013 38.096 1.00 88.50 594 CYS A O 1
ATOM 4626 N N . VAL A 1 595 ? -21.520 -2.152 37.884 1.00 90.38 595 VAL A N 1
ATOM 4627 C CA . VAL A 1 595 ? -22.817 -2.561 37.306 1.00 90.38 595 VAL A CA 1
ATOM 4628 C C . VAL A 1 595 ? -23.946 -2.338 38.311 1.00 90.38 595 VAL A C 1
ATOM 4630 O O . VAL A 1 595 ? -24.979 -1.775 37.956 1.00 90.38 595 VAL A O 1
ATOM 4633 N N . TYR A 1 596 ? -23.723 -2.701 39.577 1.00 91.12 596 TYR A N 1
ATOM 4634 C CA . TYR A 1 596 ? -24.670 -2.450 40.663 1.00 91.12 596 TYR A CA 1
ATOM 4635 C C . TYR A 1 596 ? -24.995 -0.959 40.815 1.00 91.12 596 TYR A C 1
ATOM 4637 O O . TYR A 1 596 ? -26.158 -0.585 40.952 1.00 91.12 596 TYR A O 1
ATOM 4645 N N . ALA A 1 597 ? -23.976 -0.097 40.751 1.00 87.69 597 ALA A N 1
ATOM 4646 C CA . ALA A 1 597 ? -24.162 1.346 40.824 1.00 87.69 597 ALA A CA 1
ATOM 4647 C C . ALA A 1 597 ? -25.012 1.891 39.673 1.00 87.69 597 ALA A C 1
ATOM 4649 O O . ALA A 1 597 ? -25.894 2.711 39.916 1.00 87.69 597 ALA A O 1
ATOM 4650 N N . VAL A 1 598 ? -24.782 1.419 38.445 1.00 86.94 598 VAL A N 1
ATOM 4651 C CA . VAL A 1 598 ? -25.562 1.831 37.270 1.00 86.94 598 VAL A CA 1
ATOM 4652 C C . VAL A 1 598 ? -27.023 1.385 37.384 1.00 86.94 598 VAL A C 1
ATOM 4654 O O . VAL A 1 598 ? -27.907 2.195 37.118 1.00 86.94 598 VAL A O 1
ATOM 4657 N N . ASP A 1 599 ? -27.292 0.151 37.823 1.00 89.62 599 ASP A N 1
ATOM 4658 C CA . ASP A 1 599 ? -28.656 -0.382 37.991 1.00 89.62 599 ASP A CA 1
ATOM 4659 C C . ASP A 1 599 ? -29.448 0.388 39.061 1.00 89.62 599 ASP A C 1
ATOM 4661 O O . ASP A 1 599 ? -30.562 0.854 38.810 1.00 89.62 599 ASP A O 1
ATOM 4665 N N . VAL A 1 600 ? -28.851 0.605 40.241 1.00 86.75 600 VAL A N 1
ATOM 4666 C CA . VAL A 1 600 ? -29.489 1.363 41.331 1.00 86.75 600 VAL A CA 1
ATOM 4667 C C . VAL A 1 600 ? -29.702 2.822 40.933 1.00 86.75 600 VAL A C 1
ATOM 4669 O O . VAL A 1 600 ? -30.789 3.353 41.150 1.00 86.75 600 VAL A O 1
ATOM 4672 N N . ALA A 1 601 ? -28.707 3.468 40.319 1.00 82.56 601 ALA A N 1
ATOM 4673 C CA . ALA A 1 601 ? -28.850 4.840 39.843 1.00 82.56 601 ALA A CA 1
ATOM 4674 C C . ALA A 1 601 ? -29.965 4.949 38.790 1.00 82.56 601 ALA A C 1
ATOM 4676 O O . ALA A 1 601 ? -30.849 5.795 38.905 1.00 82.56 601 ALA A O 1
ATOM 4677 N N . CYS A 1 602 ? -29.988 4.058 37.799 1.00 82.31 602 CYS A N 1
ATOM 4678 C CA . CYS A 1 602 ? -31.035 4.044 36.780 1.00 82.31 602 CYS A CA 1
ATOM 4679 C C . CYS A 1 602 ? -32.429 3.852 37.402 1.00 82.31 602 CYS A C 1
ATOM 4681 O O . CYS A 1 602 ? -33.360 4.582 37.060 1.00 82.31 602 CYS A O 1
ATOM 4683 N N . SER A 1 603 ? -32.549 2.944 38.374 1.00 84.38 603 SER A N 1
ATOM 4684 C CA . SER A 1 603 ? -33.798 2.657 39.088 1.00 84.38 603 SER A CA 1
ATOM 4685 C C . SER A 1 603 ? -34.297 3.851 39.905 1.00 84.38 603 SER A C 1
ATOM 4687 O O . SER A 1 603 ? -35.469 4.207 39.826 1.00 84.38 603 SER A O 1
ATOM 4689 N N . VAL A 1 604 ? -33.414 4.513 40.660 1.00 80.00 604 VAL A N 1
ATOM 4690 C CA . VAL A 1 604 ? -33.779 5.657 41.512 1.00 80.00 604 VAL A CA 1
ATOM 4691 C C . VAL A 1 604 ? -34.158 6.889 40.685 1.00 80.00 604 VAL A C 1
ATOM 4693 O O . VAL A 1 604 ? -35.120 7.563 41.037 1.00 80.00 604 VAL A O 1
ATOM 4696 N N . VAL A 1 605 ? -33.443 7.198 39.592 1.00 75.31 605 VAL A N 1
ATOM 4697 C CA . VAL A 1 605 ? -33.757 8.385 38.767 1.00 75.31 605 VAL A CA 1
ATOM 4698 C C . VAL A 1 605 ? -35.058 8.233 37.989 1.00 75.31 605 VAL A C 1
ATOM 4700 O O . VAL A 1 605 ? -35.782 9.215 37.860 1.00 75.31 605 VAL A O 1
ATOM 4703 N N . HIS A 1 606 ? -35.371 7.035 37.493 1.00 76.38 606 HIS A N 1
ATOM 4704 C CA . HIS A 1 606 ? -36.568 6.817 36.673 1.00 76.38 606 HIS A CA 1
ATOM 4705 C C . HIS A 1 606 ? -37.742 6.192 37.439 1.00 76.38 606 HIS A C 1
ATOM 4707 O O . HIS A 1 606 ? -38.792 5.966 36.847 1.00 76.38 606 HIS A O 1
ATOM 4713 N N . GLY A 1 607 ? -37.580 5.876 38.729 1.00 75.44 607 GLY A N 1
ATOM 4714 C CA . GLY A 1 607 ? -38.610 5.195 39.522 1.00 75.44 607 GLY A CA 1
ATOM 4715 C C . GLY A 1 607 ? -38.889 3.754 39.075 1.00 75.44 607 GLY A C 1
ATOM 4716 O O . GLY A 1 607 ? -39.976 3.234 39.314 1.00 75.44 607 GLY A O 1
ATOM 4717 N N . LEU A 1 608 ? -37.927 3.107 38.412 1.00 80.31 608 LEU A N 1
ATOM 4718 C CA . LEU A 1 608 ? -38.073 1.755 37.869 1.00 80.31 608 LEU A CA 1
ATOM 4719 C C . LEU A 1 608 ? -37.740 0.678 38.916 1.00 80.31 608 LEU A C 1
ATOM 4721 O O . LEU A 1 608 ? -36.947 0.919 39.832 1.00 80.31 608 LEU A O 1
ATOM 4725 N N . PRO A 1 609 ? -38.304 -0.538 38.790 1.00 81.56 609 PRO A N 1
ATOM 4726 C CA . PRO A 1 609 ? -37.881 -1.667 39.604 1.00 81.56 609 PRO A CA 1
ATOM 4727 C C . PRO A 1 609 ? -36.446 -2.078 39.255 1.00 81.56 609 PRO A C 1
ATOM 4729 O O . PRO A 1 609 ? -36.074 -2.179 38.087 1.00 81.56 609 PRO A O 1
ATOM 4732 N N . LYS A 1 610 ? -35.663 -2.378 40.291 1.00 84.19 610 LYS A N 1
ATOM 4733 C CA . LYS A 1 610 ? -34.274 -2.824 40.167 1.00 84.19 610 LYS A CA 1
ATOM 4734 C C . LYS A 1 610 ? -34.168 -4.196 39.488 1.00 84.19 610 LYS A C 1
ATOM 4736 O O . LYS A 1 610 ? -34.950 -5.097 39.802 1.00 84.19 610 LYS A O 1
ATOM 4741 N N . LEU A 1 611 ? -33.167 -4.381 38.622 1.00 86.75 611 LEU A N 1
ATOM 4742 C CA . LEU A 1 611 ? -32.913 -5.655 37.935 1.00 86.75 611 LEU A CA 1
ATOM 4743 C C . LEU A 1 611 ? -32.084 -6.635 38.776 1.00 86.75 611 LEU A C 1
ATOM 4745 O O . LEU A 1 611 ? -32.289 -7.847 38.688 1.00 86.75 611 LEU A O 1
ATOM 4749 N N . ILE A 1 612 ? -31.140 -6.140 39.578 1.00 89.31 612 ILE A N 1
ATOM 4750 C CA . ILE A 1 612 ? -30.307 -6.961 40.464 1.00 89.31 612 ILE A CA 1
ATOM 4751 C C . ILE A 1 612 ? -31.033 -7.171 41.790 1.00 89.31 612 ILE A C 1
ATOM 4753 O O . ILE A 1 612 ? -31.273 -6.211 42.510 1.00 89.31 612 ILE A O 1
ATOM 4757 N N . GLN A 1 613 ? -31.324 -8.403 42.198 1.00 86.19 613 GLN A N 1
ATOM 4758 C CA . GLN A 1 613 ? -31.832 -8.664 43.550 1.00 86.19 613 GLN A CA 1
ATOM 4759 C C . GLN A 1 613 ? -30.663 -8.850 44.518 1.00 86.19 613 GLN A C 1
ATOM 4761 O O . GLN A 1 613 ? -29.746 -9.605 44.224 1.00 86.19 613 GLN A O 1
ATOM 4766 N N . ASP A 1 614 ? -30.680 -8.170 45.671 1.00 83.88 614 ASP A N 1
ATOM 4767 C CA . ASP A 1 614 ? -29.574 -8.273 46.646 1.00 83.88 614 ASP A CA 1
ATOM 4768 C C . ASP A 1 614 ? -29.455 -9.678 47.256 1.00 83.88 614 ASP A C 1
ATOM 4770 O O . ASP A 1 614 ? -28.379 -10.055 47.703 1.00 83.88 614 ASP A O 1
ATOM 4774 N N . ASP A 1 615 ? -30.547 -10.449 47.230 1.00 83.25 615 ASP A N 1
ATOM 4775 C CA . ASP A 1 615 ? -30.599 -11.829 47.719 1.00 83.25 615 ASP A CA 1
ATOM 4776 C C . ASP A 1 615 ? -29.820 -12.805 46.798 1.00 83.25 615 ASP A C 1
ATOM 4778 O O . ASP A 1 615 ? -29.467 -13.897 47.232 1.00 83.25 615 ASP A O 1
ATOM 4782 N N . ASP A 1 616 ? -29.507 -12.397 45.557 1.00 83.81 616 ASP A N 1
ATOM 4783 C CA . ASP A 1 616 ? -28.789 -13.198 44.548 1.00 83.81 616 ASP A CA 1
ATOM 4784 C C . ASP A 1 616 ? -27.284 -12.846 44.441 1.00 83.81 616 ASP A C 1
ATOM 4786 O O . ASP A 1 616 ? -26.602 -13.294 43.512 1.00 83.81 616 ASP A O 1
ATOM 4790 N N . VAL A 1 617 ? -26.753 -12.003 45.338 1.00 85.94 617 VAL A N 1
ATOM 4791 C CA . VAL A 1 617 ? -25.388 -11.450 45.247 1.00 85.94 617 VAL A CA 1
ATOM 4792 C C . VAL A 1 617 ? -24.488 -11.956 46.377 1.00 85.94 617 VAL A C 1
ATOM 4794 O O . VAL A 1 617 ? -24.597 -11.506 47.513 1.00 85.94 617 VAL A O 1
ATOM 4797 N N . ASP A 1 618 ? -23.502 -12.789 46.027 1.00 84.31 618 ASP A N 1
ATOM 4798 C CA . ASP A 1 618 ? -22.502 -13.353 46.958 1.00 84.31 618 ASP A CA 1
ATOM 4799 C C . ASP A 1 618 ? -21.109 -12.691 46.832 1.00 84.31 618 ASP A C 1
ATOM 4801 O O . ASP A 1 618 ? -20.117 -13.157 47.401 1.00 84.31 618 ASP A O 1
ATOM 4805 N N . THR A 1 619 ? -20.986 -11.639 46.020 1.00 84.81 619 THR A N 1
ATOM 4806 C CA . THR A 1 619 ? -19.703 -10.981 45.725 1.00 84.81 619 THR A CA 1
ATOM 4807 C C . THR A 1 619 ? -19.259 -10.063 46.869 1.00 84.81 619 THR A C 1
ATOM 4809 O O . THR A 1 619 ? -19.998 -9.170 47.288 1.00 84.81 619 THR A O 1
ATOM 4812 N N . ASP A 1 620 ? -18.020 -10.235 47.340 1.00 83.81 620 ASP A N 1
ATOM 4813 C CA . ASP A 1 620 ? -17.430 -9.369 48.371 1.00 83.81 620 ASP A CA 1
ATOM 4814 C C . ASP A 1 620 ? -17.259 -7.921 47.879 1.00 83.81 620 ASP A C 1
ATOM 4816 O O . ASP A 1 620 ? -17.163 -7.650 46.677 1.00 83.81 620 ASP A O 1
ATOM 4820 N N . LEU A 1 621 ? -17.161 -6.976 48.817 1.00 85.25 621 LEU A N 1
ATOM 4821 C CA . LEU A 1 621 ? -16.753 -5.605 48.497 1.00 85.25 621 LEU A CA 1
ATOM 4822 C C . LEU A 1 621 ? -15.294 -5.572 47.985 1.00 85.25 621 LEU A C 1
ATOM 4824 O O . LEU A 1 621 ? -14.504 -6.449 48.352 1.00 85.25 621 LEU A O 1
ATOM 4828 N N . PRO A 1 622 ? -14.926 -4.587 47.140 1.00 82.75 622 PRO A N 1
ATOM 4829 C CA . PRO A 1 622 ? -13.553 -4.432 46.661 1.00 82.75 622 PRO A CA 1
ATOM 4830 C C . PRO A 1 622 ? -12.567 -4.216 47.812 1.00 82.75 622 PRO A C 1
ATOM 4832 O O . PRO A 1 622 ? -12.931 -3.631 48.835 1.00 82.75 622 PRO A O 1
ATOM 4835 N N . ILE A 1 623 ? -11.321 -4.659 47.632 1.00 77.31 623 ILE A N 1
ATOM 4836 C CA . ILE A 1 623 ? -10.245 -4.355 48.581 1.00 77.31 623 ILE A CA 1
ATOM 4837 C C . ILE A 1 623 ? -9.854 -2.883 48.438 1.00 77.31 623 ILE A C 1
ATOM 4839 O O . ILE A 1 623 ? -9.745 -2.365 47.323 1.00 77.31 623 ILE A O 1
ATOM 4843 N N . ASP A 1 624 ? -9.647 -2.238 49.582 1.00 73.94 624 ASP A N 1
ATOM 4844 C CA . ASP A 1 624 ? -9.228 -0.847 49.730 1.00 73.94 624 ASP A CA 1
ATOM 4845 C C . ASP A 1 624 ? -7.756 -0.658 49.312 1.00 73.94 624 ASP A C 1
ATOM 4847 O O . ASP A 1 624 ? -6.885 -0.506 50.152 1.00 73.94 624 ASP A O 1
ATOM 4851 N N . THR A 1 625 ? -7.467 -0.752 48.014 1.00 68.25 625 THR A N 1
ATOM 4852 C CA . THR A 1 625 ? -6.126 -0.567 47.425 1.00 68.25 625 THR A CA 1
ATOM 4853 C C . THR A 1 625 ? -6.257 0.255 46.142 1.00 68.25 625 THR A C 1
ATOM 4855 O O . THR A 1 625 ? -7.194 0.029 45.358 1.00 68.25 625 THR A O 1
ATOM 4858 N N . ASP A 1 626 ? -5.335 1.184 45.890 1.00 64.44 626 ASP A N 1
ATOM 4859 C CA . ASP A 1 626 ? -5.318 1.963 44.648 1.00 64.44 626 ASP A CA 1
ATOM 4860 C C . ASP A 1 626 ? -5.009 1.088 43.418 1.00 64.44 626 ASP A C 1
ATOM 4862 O O . ASP A 1 626 ? -4.468 -0.014 43.511 1.00 64.44 626 ASP A O 1
ATOM 4866 N N . LEU A 1 627 ? -5.467 1.530 42.241 1.00 56.91 627 LEU A N 1
ATOM 4867 C CA . LEU A 1 627 ? -5.416 0.726 41.011 1.00 56.91 627 LEU A CA 1
ATOM 4868 C C . LEU A 1 627 ? -3.985 0.476 40.511 1.00 56.91 627 LEU A C 1
ATOM 4870 O O . LEU A 1 627 ? -3.750 -0.555 39.880 1.00 56.91 627 LEU A O 1
ATOM 4874 N N . ASP A 1 628 ? -3.066 1.397 40.800 1.00 52.12 628 ASP A N 1
ATOM 4875 C CA . ASP A 1 628 ? -1.687 1.382 40.298 1.00 52.12 628 ASP A CA 1
ATOM 4876 C C . ASP A 1 628 ? -0.821 0.306 40.974 1.00 52.12 628 ASP A C 1
ATOM 4878 O O . ASP A 1 628 ? 0.176 -0.141 40.405 1.00 52.12 628 ASP A O 1
ATOM 4882 N N . ASP A 1 629 ? -1.257 -0.188 42.136 1.00 49.66 629 ASP A N 1
ATOM 4883 C CA . ASP A 1 629 ? -0.501 -1.128 42.964 1.00 49.66 629 ASP A CA 1
ATOM 4884 C C . ASP A 1 629 ? -0.930 -2.601 42.793 1.00 49.66 629 ASP A C 1
ATOM 4886 O O . ASP A 1 629 ? -0.363 -3.506 43.413 1.00 49.66 629 ASP A O 1
ATOM 4890 N N . VAL A 1 630 ? -1.934 -2.889 41.953 1.00 54.44 630 VAL A N 1
ATOM 4891 C CA . VAL A 1 630 ? -2.459 -4.254 41.765 1.00 54.44 630 VAL A CA 1
ATOM 4892 C C . VAL A 1 630 ? -1.607 -5.026 40.752 1.00 54.44 630 VAL A C 1
ATOM 4894 O O . VAL A 1 630 ? -1.762 -4.880 39.538 1.00 54.44 630 VAL A O 1
ATOM 4897 N N . THR A 1 631 ? -0.732 -5.912 41.238 1.00 50.66 631 THR A N 1
ATOM 4898 C CA . THR A 1 631 ? 0.061 -6.824 40.391 1.00 50.66 631 THR A CA 1
ATOM 4899 C C . THR A 1 631 ? -0.579 -8.214 40.274 1.00 50.66 631 THR A C 1
ATOM 4901 O O . THR A 1 631 ? -1.483 -8.579 41.024 1.00 50.66 631 THR A O 1
ATOM 4904 N N . ALA A 1 632 ? -0.124 -9.027 39.312 1.00 49.06 632 ALA A N 1
ATOM 4905 C CA . ALA A 1 632 ? -0.626 -10.394 39.119 1.00 49.06 632 ALA A CA 1
ATOM 4906 C C . ALA A 1 632 ? -0.305 -11.344 40.297 1.00 49.06 632 ALA A C 1
ATOM 4908 O O . ALA A 1 632 ? -0.930 -12.396 40.415 1.00 49.06 632 ALA A O 1
ATOM 4909 N N . SER A 1 633 ? 0.655 -11.001 41.157 1.00 45.41 633 SER A N 1
ATOM 4910 C CA . SER A 1 633 ? 1.132 -11.864 42.244 1.00 45.41 633 SER A CA 1
ATOM 4911 C C . SER A 1 633 ? 0.757 -11.370 43.641 1.00 45.41 633 SER A C 1
ATOM 4913 O O . SER A 1 633 ? 0.434 -12.212 44.472 1.00 45.41 633 SER A O 1
ATOM 4915 N N . ASP A 1 634 ? 0.718 -10.053 43.886 1.00 53.50 634 ASP A N 1
ATOM 4916 C CA . ASP A 1 634 ? 0.483 -9.481 45.220 1.00 53.50 634 ASP A CA 1
ATOM 4917 C C . ASP A 1 634 ? -0.458 -8.263 45.177 1.00 53.50 634 ASP A C 1
ATOM 4919 O O . ASP A 1 634 ? -0.354 -7.410 44.290 1.00 53.50 634 ASP A O 1
ATOM 4923 N N . ILE A 1 635 ? -1.369 -8.186 46.158 1.00 60.19 635 ILE A N 1
ATOM 4924 C CA . ILE A 1 635 ? -2.238 -7.027 46.422 1.00 60.19 635 ILE A CA 1
ATOM 4925 C C . ILE A 1 635 ? -1.717 -6.361 47.704 1.00 60.19 635 ILE A C 1
ATOM 4927 O O . ILE A 1 635 ? -1.903 -6.930 48.786 1.00 60.19 635 ILE A O 1
ATOM 4931 N N . PRO A 1 636 ? -1.048 -5.201 47.624 1.00 61.47 636 PRO A N 1
ATOM 4932 C CA . PRO A 1 636 ? -0.588 -4.498 48.811 1.00 61.47 636 PRO A CA 1
ATOM 4933 C C . PRO A 1 636 ? -1.786 -3.910 49.562 1.00 61.47 636 PRO A C 1
ATOM 4935 O O . PRO A 1 636 ? -2.678 -3.291 48.982 1.00 61.47 636 PRO A O 1
ATOM 4938 N N . LEU A 1 637 ? -1.827 -4.149 50.870 1.00 63.97 637 LEU A N 1
ATOM 4939 C CA . LEU A 1 637 ? -2.808 -3.530 51.755 1.00 63.97 637 LEU A CA 1
ATOM 4940 C C . LEU A 1 637 ? -2.267 -2.164 52.197 1.00 63.97 637 LEU A C 1
ATOM 4942 O O . LEU A 1 637 ? -1.083 -2.090 52.542 1.00 63.97 637 LEU A O 1
ATOM 4946 N N . PRO A 1 638 ? -3.100 -1.110 52.214 1.00 63.12 638 PRO A N 1
ATOM 4947 C CA . PRO A 1 638 ? -2.676 0.210 52.659 1.00 63.12 638 PRO A CA 1
ATOM 4948 C C . PRO A 1 638 ? -2.267 0.168 54.130 1.00 63.12 638 PRO A C 1
ATOM 4950 O O . PRO A 1 638 ? -2.774 -0.638 54.926 1.00 63.12 638 PRO A O 1
ATOM 4953 N N . LEU A 1 639 ? -1.351 1.055 54.512 1.00 62.28 639 LEU A N 1
ATOM 4954 C CA . LEU A 1 639 ? -0.984 1.206 55.914 1.00 62.28 639 LEU A CA 1
ATOM 4955 C C . LEU A 1 639 ? -2.176 1.777 56.709 1.00 62.28 639 LEU A C 1
ATOM 4957 O O . LEU A 1 639 ? -2.976 2.547 56.171 1.00 62.28 639 LEU A O 1
ATOM 4961 N N . PRO A 1 640 ? -2.323 1.442 58.006 1.00 57.78 640 PRO A N 1
ATOM 4962 C CA . PRO A 1 640 ? -3.393 1.996 58.832 1.00 57.78 640 PRO A CA 1
ATOM 4963 C C . PRO A 1 640 ? -3.359 3.536 58.836 1.00 57.78 640 PRO A C 1
ATOM 4965 O O . PRO A 1 640 ? -2.430 4.130 59.378 1.00 57.78 640 PRO A O 1
ATOM 4968 N N . GLY A 1 641 ? -4.384 4.173 58.260 1.00 57.59 641 GLY A N 1
ATOM 4969 C CA . GLY A 1 641 ? -4.520 5.637 58.182 1.00 57.59 641 GLY A CA 1
ATOM 4970 C C . GLY A 1 641 ? -4.242 6.255 56.807 1.00 57.59 641 GLY A C 1
ATOM 4971 O O . GLY A 1 641 ? -4.425 7.458 56.650 1.00 57.59 641 GLY A O 1
ATOM 4972 N N . GLU A 1 642 ? -3.839 5.459 55.818 1.00 61.56 642 GLU A N 1
ATOM 4973 C CA . GLU A 1 642 ? -3.657 5.900 54.435 1.00 61.56 642 GLU A CA 1
ATOM 4974 C C . GLU A 1 642 ? -5.008 5.922 53.695 1.00 61.56 642 GLU A C 1
ATOM 4976 O O . GLU A 1 642 ? -5.781 4.965 53.761 1.00 61.56 642 GLU A O 1
ATOM 4981 N N . THR A 1 643 ? -5.341 7.035 53.036 1.00 60.44 643 THR A N 1
ATOM 4982 C CA . THR A 1 643 ? -6.618 7.202 52.325 1.00 60.44 643 THR A CA 1
ATOM 4983 C C . THR A 1 643 ? -6.450 6.863 50.848 1.00 60.44 643 THR A C 1
ATOM 4985 O O . THR A 1 643 ? -5.790 7.614 50.131 1.00 60.44 643 THR A O 1
ATOM 4988 N N . THR A 1 644 ? -7.083 5.786 50.380 1.00 67.56 644 THR A N 1
ATOM 4989 C CA . THR A 1 644 ? -7.105 5.433 48.951 1.00 67.56 644 THR A CA 1
ATOM 4990 C C . THR A 1 644 ? -8.349 5.994 48.256 1.00 67.56 644 THR A C 1
ATOM 4992 O O . THR A 1 644 ? -9.379 6.288 48.882 1.00 67.56 644 THR A O 1
ATOM 4995 N N . SER A 1 645 ? -8.301 6.086 46.929 1.00 67.38 645 SER A N 1
ATOM 4996 C CA . SER A 1 645 ? -9.473 6.424 46.110 1.00 67.38 645 SER A CA 1
ATOM 4997 C C . SER A 1 645 ? -10.593 5.372 46.219 1.00 67.38 645 SER A C 1
ATOM 4999 O O . SER A 1 645 ? -11.784 5.692 46.109 1.00 67.38 645 SER A O 1
ATOM 5001 N N . MET A 1 646 ? -10.231 4.117 46.501 1.00 77.00 646 MET A N 1
ATOM 5002 C CA . MET A 1 646 ? -11.150 2.984 46.581 1.00 77.00 646 MET A CA 1
ATOM 5003 C C . MET A 1 646 ? -12.031 3.022 47.836 1.00 77.00 646 MET A C 1
ATOM 5005 O O . MET A 1 646 ? -13.211 2.672 47.764 1.00 77.00 646 MET A O 1
ATOM 5009 N N . ALA A 1 647 ? -11.524 3.525 48.961 1.00 75.94 647 ALA A N 1
ATOM 5010 C CA . ALA A 1 647 ? -12.310 3.700 50.183 1.00 75.94 647 ALA A CA 1
ATOM 5011 C C . ALA A 1 647 ? -13.577 4.549 49.958 1.00 75.94 647 ALA A C 1
ATOM 5013 O O . ALA A 1 647 ? -14.664 4.204 50.436 1.00 75.94 647 ALA A O 1
ATOM 5014 N N . THR A 1 648 ? -13.474 5.614 49.154 1.00 76.19 648 THR A N 1
ATOM 5015 C CA . THR A 1 648 ? -14.629 6.440 48.765 1.00 76.19 648 THR A CA 1
ATOM 5016 C C . THR A 1 648 ? -15.642 5.625 47.963 1.00 76.19 648 THR A C 1
ATOM 5018 O O . THR A 1 648 ? -16.844 5.674 48.237 1.00 76.19 648 THR A O 1
ATOM 5021 N N . PHE A 1 649 ? -15.181 4.835 46.991 1.00 82.31 649 PHE A N 1
ATOM 5022 C CA . PHE A 1 649 ? -16.058 3.981 46.192 1.00 82.31 649 PHE A CA 1
ATOM 5023 C C . PHE A 1 649 ? -16.764 2.921 47.053 1.00 82.31 649 PHE A C 1
ATOM 5025 O O . PHE A 1 649 ? -17.953 2.667 46.869 1.00 82.31 649 PHE A O 1
ATOM 5032 N N . ILE A 1 650 ? -16.089 2.356 48.056 1.00 83.81 650 ILE A N 1
ATOM 5033 C CA . ILE A 1 650 ? -16.700 1.422 49.014 1.00 83.81 650 ILE A CA 1
ATOM 5034 C C . ILE A 1 650 ? -17.811 2.115 49.820 1.00 83.81 650 ILE A C 1
ATOM 5036 O O . ILE A 1 650 ? -18.891 1.543 49.998 1.00 83.81 650 ILE A O 1
ATOM 5040 N N . LEU A 1 651 ? -17.587 3.347 50.291 1.00 83.75 651 LEU A N 1
ATOM 5041 C CA . LEU A 1 651 ? -18.613 4.141 50.981 1.00 83.75 651 LEU A CA 1
ATOM 5042 C C . LEU A 1 651 ? -19.795 4.473 50.060 1.00 83.75 651 LEU A C 1
ATOM 5044 O O . LEU A 1 651 ? -20.944 4.402 50.502 1.00 83.75 651 LEU A O 1
ATOM 5048 N N . TYR A 1 652 ? -19.531 4.762 48.786 1.00 85.62 652 TYR A N 1
ATOM 5049 C CA . TYR A 1 652 ? -20.556 4.975 47.765 1.00 85.62 652 TYR A CA 1
ATOM 5050 C C . TYR A 1 652 ? -21.403 3.715 47.534 1.00 85.62 652 TYR A C 1
ATOM 5052 O O . TYR A 1 652 ? -22.630 3.777 47.573 1.00 85.62 652 TYR A O 1
ATOM 5060 N N . VAL A 1 653 ? -20.777 2.543 47.397 1.00 85.62 653 VAL A N 1
ATOM 5061 C CA . VAL A 1 653 ? -21.479 1.257 47.250 1.00 85.62 653 VAL A CA 1
ATOM 5062 C C . VAL A 1 653 ? -22.348 0.939 48.470 1.00 85.62 653 VAL A C 1
ATOM 5064 O O . VAL A 1 653 ? -23.480 0.478 48.315 1.00 85.62 653 VAL A O 1
ATOM 5067 N N . LYS A 1 654 ? -21.867 1.215 49.691 1.00 87.62 654 LYS A N 1
ATOM 5068 C CA . LYS A 1 654 ? -22.674 1.056 50.915 1.00 87.62 654 LYS A CA 1
ATOM 5069 C C . LYS A 1 654 ? -23.925 1.940 50.889 1.00 87.62 654 LYS A C 1
ATOM 5071 O O . LYS A 1 654 ? -24.997 1.469 51.256 1.00 87.62 654 LYS A O 1
ATOM 5076 N N . LEU A 1 655 ? -23.806 3.176 50.404 1.00 87.19 655 LEU A N 1
ATOM 5077 C CA . LEU A 1 655 ? -24.949 4.075 50.243 1.00 87.19 655 LEU A CA 1
ATOM 5078 C C . LEU A 1 655 ? -25.922 3.585 49.154 1.00 87.19 655 LEU A C 1
ATOM 5080 O O . LEU A 1 655 ? -27.134 3.636 49.341 1.00 87.19 655 LEU A O 1
ATOM 5084 N N . LEU A 1 656 ? -25.421 3.032 48.046 1.00 86.56 656 LEU A N 1
ATOM 5085 C CA . LEU A 1 656 ? -26.256 2.420 47.002 1.00 86.56 656 LEU A CA 1
ATOM 5086 C C . LEU A 1 656 ? -27.065 1.223 47.506 1.00 86.56 656 LEU A C 1
ATOM 5088 O O . LEU A 1 656 ? -28.226 1.066 47.127 1.00 86.56 656 LEU A O 1
ATOM 5092 N N . ARG A 1 657 ? -26.503 0.412 48.407 1.00 88.00 657 ARG A N 1
ATOM 5093 C CA . ARG A 1 657 ? -27.267 -0.651 49.075 1.00 88.00 657 ARG A CA 1
ATOM 5094 C C . ARG A 1 657 ? -28.395 -0.086 49.947 1.00 88.00 657 ARG A C 1
ATOM 5096 O O . ARG A 1 657 ? -29.475 -0.666 49.963 1.00 88.00 657 ARG A O 1
ATOM 5103 N N . LEU A 1 658 ? -28.197 1.064 50.601 1.00 86.06 658 LEU A N 1
ATOM 5104 C CA . LEU A 1 658 ? -29.276 1.749 51.331 1.00 86.06 658 LEU A CA 1
ATOM 5105 C C . LEU A 1 658 ? -30.384 2.232 50.390 1.00 86.06 658 LEU A C 1
ATOM 5107 O O . LEU A 1 658 ? -31.561 2.019 50.682 1.00 86.06 658 LEU A O 1
ATOM 5111 N N . PHE A 1 659 ? -30.037 2.812 49.235 1.00 84.19 659 PHE A N 1
ATOM 5112 C CA . PHE A 1 659 ? -31.032 3.160 48.211 1.00 84.19 659 PHE A CA 1
ATOM 5113 C C . PHE A 1 659 ? -31.810 1.931 47.733 1.00 84.19 659 PHE A C 1
ATOM 5115 O O . PHE A 1 659 ? -33.034 1.986 47.618 1.00 84.19 659 PHE A O 1
ATOM 5122 N N . SER A 1 660 ? -31.123 0.807 47.524 1.00 85.38 660 SER A N 1
ATOM 5123 C CA . SER A 1 660 ? -31.758 -0.464 47.175 1.00 85.38 660 SER A CA 1
ATOM 5124 C C . SER A 1 660 ? -32.760 -0.929 48.242 1.00 85.38 660 SER A C 1
ATOM 5126 O O . SER A 1 660 ? -33.923 -1.211 47.933 1.00 85.38 660 SER A O 1
ATOM 5128 N N . SER A 1 661 ? -32.349 -0.943 49.514 1.00 86.06 661 SER A N 1
ATOM 5129 C CA . SER A 1 661 ? -33.217 -1.295 50.645 1.00 86.06 661 SER A CA 1
ATOM 5130 C C . SER A 1 661 ? -34.417 -0.355 50.768 1.00 86.06 661 SER A C 1
ATOM 5132 O O . SER A 1 661 ? -35.526 -0.811 51.067 1.00 86.06 661 SER A O 1
ATOM 5134 N N . CYS A 1 662 ? -34.221 0.936 50.492 1.00 83.56 662 CYS A N 1
ATOM 5135 C CA . CYS A 1 662 ? -35.271 1.949 50.472 1.00 83.56 662 CYS A CA 1
ATOM 5136 C C . CYS A 1 662 ? -36.319 1.652 49.386 1.00 83.56 662 CYS A C 1
ATOM 5138 O O . CYS A 1 662 ? -37.507 1.532 49.701 1.00 83.56 662 CYS A O 1
ATOM 5140 N N . LEU A 1 663 ? -35.890 1.417 48.138 1.00 82.75 663 LEU A N 1
ATOM 5141 C CA . LEU A 1 663 ? -36.782 1.057 47.028 1.00 82.75 663 LEU A CA 1
ATOM 5142 C C . LEU A 1 663 ? -37.581 -0.225 47.328 1.00 82.75 663 LEU A C 1
ATOM 5144 O O . LEU A 1 663 ? -38.801 -0.245 47.167 1.00 82.75 663 LEU A O 1
ATOM 5148 N N . LYS A 1 664 ? -36.926 -1.275 47.849 1.00 81.88 664 LYS A N 1
ATOM 5149 C CA . LYS A 1 664 ? -37.566 -2.563 48.199 1.00 81.88 664 LYS A CA 1
ATOM 5150 C C . LYS A 1 664 ? -38.556 -2.435 49.367 1.00 81.88 664 LYS A C 1
ATOM 5152 O O . LYS A 1 664 ? -39.587 -3.112 49.392 1.00 81.88 664 LYS A O 1
ATOM 5157 N N . SER A 1 665 ? -38.259 -1.595 50.357 1.00 80.25 665 SER A N 1
ATOM 5158 C CA . SER A 1 665 ? -39.014 -1.561 51.619 1.00 80.25 665 SER A CA 1
ATOM 5159 C C . SER A 1 665 ? -40.147 -0.541 51.646 1.00 80.25 665 SER A C 1
ATOM 5161 O O . SER A 1 665 ? -41.175 -0.827 52.273 1.00 80.25 665 SER A O 1
ATOM 5163 N N . LEU A 1 666 ? -39.954 0.619 51.008 1.00 79.62 666 LEU A N 1
ATOM 5164 C CA . LEU A 1 666 ? -40.854 1.775 51.091 1.00 79.62 666 LEU A CA 1
ATOM 5165 C C . LEU A 1 666 ? -41.634 2.038 49.797 1.00 79.62 666 LEU A C 1
ATOM 5167 O O . LEU A 1 666 ? -42.789 2.446 49.878 1.00 79.62 666 LEU A O 1
ATOM 5171 N N . TYR A 1 667 ? -41.050 1.757 48.630 1.00 77.81 667 TYR A N 1
ATOM 5172 C CA . TYR A 1 667 ? -41.646 2.079 47.324 1.00 77.81 667 TYR A CA 1
ATOM 5173 C C . TYR A 1 667 ? -42.295 0.872 46.624 1.00 77.81 667 TYR A C 1
ATOM 5175 O O . TYR A 1 667 ? -42.699 0.958 45.468 1.00 77.81 667 TYR A O 1
ATOM 5183 N N . THR A 1 668 ? -42.456 -0.260 47.320 1.00 75.44 668 THR A N 1
ATOM 5184 C CA . THR A 1 668 ? -43.156 -1.435 46.777 1.00 75.44 668 THR A CA 1
ATOM 5185 C C . THR A 1 668 ? -44.676 -1.334 46.915 1.00 75.44 668 THR A C 1
ATOM 5187 O O . THR A 1 668 ? -45.217 -0.810 47.891 1.00 75.44 668 THR A O 1
ATOM 5190 N N . THR A 1 669 ? -45.397 -1.892 45.941 1.00 66.06 669 THR A N 1
ATOM 5191 C CA . THR A 1 669 ? -46.869 -1.881 45.900 1.00 66.06 669 THR A CA 1
ATOM 5192 C C . THR A 1 669 ? -47.508 -2.892 46.859 1.00 66.06 669 THR A C 1
ATOM 5194 O O . THR A 1 669 ? -48.600 -2.653 47.364 1.00 66.06 669 THR A O 1
ATOM 5197 N N . THR A 1 670 ? -46.823 -3.994 47.182 1.00 56.38 670 THR A N 1
ATOM 5198 C CA . THR A 1 670 ? -47.417 -5.164 47.860 1.00 56.38 670 THR A CA 1
ATOM 5199 C C . THR A 1 670 ? -47.152 -5.263 49.369 1.00 56.38 670 THR A C 1
ATOM 5201 O O . THR A 1 670 ? -47.850 -6.004 50.060 1.00 56.38 670 THR A O 1
ATOM 5204 N N . LYS A 1 671 ? -46.178 -4.527 49.933 1.00 58.75 671 LYS A N 1
ATOM 5205 C CA . LYS A 1 671 ? -45.761 -4.644 51.353 1.00 58.75 671 LYS A CA 1
ATOM 5206 C C . LYS A 1 671 ? -45.776 -3.305 52.116 1.00 58.75 671 LYS A C 1
ATOM 5208 O O . LYS A 1 671 ? -44.795 -2.960 52.770 1.00 58.75 671 LYS A O 1
ATOM 5213 N N . ARG A 1 672 ? -46.887 -2.557 52.108 1.00 61.47 672 ARG A N 1
ATOM 5214 C CA . ARG A 1 672 ? -46.984 -1.222 52.758 1.00 61.47 672 ARG A CA 1
ATOM 5215 C C . ARG A 1 672 ? -47.167 -1.206 54.292 1.00 61.47 672 ARG A C 1
ATOM 5217 O O . ARG A 1 672 ? -47.120 -0.140 54.897 1.00 61.47 672 ARG A O 1
ATOM 5224 N N . ARG A 1 673 ? -47.350 -2.355 54.957 1.00 61.84 673 ARG A N 1
ATOM 5225 C CA . ARG A 1 673 ? -47.521 -2.418 56.429 1.00 61.84 673 ARG A CA 1
ATOM 5226 C C . ARG A 1 673 ? -46.227 -2.040 57.178 1.00 61.84 673 ARG A C 1
ATOM 5228 O O . ARG A 1 673 ? -45.128 -2.311 56.691 1.00 61.84 673 ARG A O 1
ATOM 5235 N N . ASN A 1 674 ? -46.366 -1.452 58.372 1.00 69.12 674 ASN A N 1
ATOM 5236 C CA . ASN A 1 674 ? -45.276 -1.013 59.266 1.00 69.12 674 ASN A CA 1
ATOM 5237 C C . ASN A 1 674 ? -44.323 0.050 58.676 1.00 69.12 674 ASN A C 1
ATOM 5239 O O . ASN A 1 674 ? -43.118 0.014 58.929 1.00 69.12 674 ASN A O 1
ATOM 5243 N N . GLY A 1 675 ? -44.848 1.018 57.913 1.00 72.75 675 GLY A N 1
ATOM 5244 C CA . GLY A 1 675 ? -44.049 2.080 57.282 1.00 72.75 675 GLY A CA 1
ATOM 5245 C C . GLY A 1 675 ? -43.148 2.854 58.255 1.00 72.75 675 GLY A C 1
ATOM 5246 O O . GLY A 1 675 ? -41.967 3.031 57.980 1.00 72.75 675 GLY A O 1
ATOM 5247 N N . VAL A 1 676 ? -43.652 3.227 59.437 1.00 78.69 676 VAL A N 1
ATOM 5248 C CA . VAL A 1 676 ? -42.882 3.988 60.446 1.00 78.69 676 VAL A CA 1
ATOM 5249 C C . VAL A 1 676 ? -41.672 3.205 60.976 1.00 78.69 676 VAL A C 1
ATOM 5251 O O . VAL A 1 676 ? -40.579 3.761 61.097 1.00 78.69 676 VAL A O 1
ATOM 5254 N N . ALA A 1 677 ? -41.840 1.906 61.250 1.00 80.56 677 ALA A N 1
ATOM 5255 C CA . ALA A 1 677 ? -40.754 1.051 61.734 1.00 80.56 677 ALA A CA 1
ATOM 5256 C C . ALA A 1 677 ? -39.665 0.865 60.666 1.00 80.56 677 ALA A C 1
ATOM 5258 O O . ALA A 1 677 ? -38.479 0.927 60.975 1.00 80.56 677 ALA A O 1
ATOM 5259 N N . LYS A 1 678 ? -40.068 0.713 59.398 1.00 82.31 678 LYS A N 1
ATOM 5260 C CA . LYS A 1 678 ? -39.144 0.617 58.259 1.00 82.31 678 LYS A CA 1
ATOM 5261 C C . LYS A 1 678 ? -38.349 1.902 58.042 1.00 82.31 678 LYS A C 1
ATOM 5263 O O . LYS A 1 678 ? -37.144 1.833 57.840 1.00 82.31 678 LYS A O 1
ATOM 5268 N N . ILE A 1 679 ? -39.008 3.061 58.122 1.00 82.81 679 ILE A N 1
ATOM 5269 C CA . ILE A 1 679 ? -38.347 4.371 58.012 1.00 82.81 679 ILE A CA 1
ATOM 5270 C C . ILE A 1 679 ? -37.324 4.539 59.136 1.00 82.81 679 ILE A C 1
ATOM 5272 O O . ILE A 1 679 ? -36.194 4.928 58.877 1.00 82.81 679 ILE A O 1
ATOM 5276 N N . THR A 1 680 ? -37.692 4.188 60.370 1.00 83.81 680 THR A N 1
ATOM 5277 C CA . THR A 1 680 ? -36.791 4.298 61.530 1.00 83.81 680 THR A CA 1
ATOM 5278 C C . THR A 1 680 ? -35.580 3.367 61.414 1.00 83.81 680 THR A C 1
ATOM 5280 O O . THR A 1 680 ? -34.471 3.766 61.757 1.00 83.81 680 THR A O 1
ATOM 5283 N N . ALA A 1 681 ? -35.767 2.147 60.899 1.00 84.25 681 ALA A N 1
ATOM 5284 C CA . ALA A 1 681 ? -34.664 1.220 60.651 1.00 84.25 681 ALA A CA 1
ATOM 5285 C C . ALA A 1 681 ? -33.694 1.756 59.582 1.00 84.25 681 ALA A C 1
ATOM 5287 O O . ALA A 1 681 ? -32.489 1.785 59.812 1.00 84.25 681 ALA A O 1
ATOM 5288 N N . LEU A 1 682 ? -34.218 2.246 58.453 1.00 85.62 682 LEU A N 1
ATOM 5289 C CA . LEU A 1 682 ? -33.404 2.815 57.372 1.00 85.62 682 LEU A CA 1
ATOM 5290 C C . LEU A 1 682 ? -32.672 4.100 57.798 1.00 85.62 682 LEU A C 1
ATOM 5292 O O . LEU A 1 682 ? -31.519 4.296 57.425 1.00 85.62 682 LEU A O 1
ATOM 5296 N N . ASP A 1 683 ? -33.307 4.951 58.606 1.00 83.94 683 ASP A N 1
ATOM 5297 C CA . ASP A 1 683 ? -32.696 6.166 59.171 1.00 83.94 683 ASP A CA 1
ATOM 5298 C C . ASP A 1 683 ? -31.538 5.829 60.133 1.00 83.94 683 ASP A C 1
ATOM 5300 O O . ASP A 1 683 ? -30.484 6.473 60.125 1.00 83.94 683 ASP A O 1
ATOM 5304 N N . HIS A 1 684 ? -31.678 4.750 60.913 1.00 85.25 684 HIS A N 1
ATOM 5305 C CA . HIS A 1 684 ? -30.592 4.243 61.750 1.00 85.25 684 HIS A CA 1
ATOM 5306 C C . HIS A 1 684 ? -29.410 3.732 60.912 1.00 85.25 684 HIS A C 1
ATOM 5308 O O . HIS A 1 684 ? -28.265 4.097 61.184 1.00 85.25 684 HIS A O 1
ATOM 5314 N N . GLU A 1 685 ? -29.662 2.947 59.859 1.00 84.38 685 GLU A N 1
ATOM 5315 C CA . GLU A 1 685 ? -28.601 2.468 58.962 1.00 84.38 685 GLU A CA 1
ATOM 5316 C C . GLU A 1 685 ? -27.882 3.622 58.240 1.00 84.38 685 GLU A C 1
ATOM 5318 O O . GLU A 1 685 ? -26.654 3.610 58.114 1.00 84.38 685 GLU A O 1
ATOM 5323 N N . LEU A 1 686 ? -28.621 4.657 57.827 1.00 85.75 686 LEU A N 1
ATOM 5324 C CA . LEU A 1 686 ? -28.045 5.865 57.235 1.00 85.75 686 LEU A CA 1
ATOM 5325 C C . LEU A 1 686 ? -27.142 6.616 58.226 1.00 85.75 686 LEU A C 1
ATOM 5327 O O . LEU A 1 686 ? -26.070 7.088 57.847 1.00 85.75 686 LEU A O 1
ATOM 5331 N N . SER A 1 687 ? -27.530 6.677 59.501 1.00 82.31 687 SER A N 1
ATOM 5332 C CA . SER A 1 687 ? -26.723 7.289 60.566 1.00 82.31 687 SER A CA 1
ATOM 5333 C C . SER A 1 687 ? -25.409 6.529 60.801 1.00 82.31 687 SER A C 1
ATOM 5335 O O . SER A 1 687 ? -24.346 7.135 60.947 1.00 82.31 687 SER A O 1
ATOM 5337 N N . VAL A 1 688 ? -25.441 5.192 60.755 1.00 84.94 688 VAL A N 1
ATOM 5338 C CA . VAL A 1 688 ? -24.236 4.343 60.839 1.00 84.94 688 VAL A CA 1
ATOM 5339 C C . VAL A 1 688 ? -23.306 4.571 59.642 1.00 84.94 688 VAL A C 1
ATOM 5341 O O . VAL A 1 688 ? -22.083 4.679 59.798 1.00 84.94 688 VAL A O 1
ATOM 5344 N N . TRP A 1 689 ? -23.870 4.677 58.437 1.00 86.62 689 TRP A N 1
ATOM 5345 C CA . TRP A 1 689 ? -23.104 5.029 57.243 1.00 86.62 689 TRP A CA 1
ATOM 5346 C C . TRP A 1 689 ? -22.465 6.417 57.380 1.00 86.62 689 TRP A C 1
ATOM 5348 O O . TRP A 1 689 ? -21.277 6.570 57.097 1.00 86.62 689 TRP A O 1
ATOM 5358 N N . HIS A 1 690 ? -23.199 7.401 57.904 1.00 80.19 690 HIS A N 1
ATOM 5359 C CA . HIS A 1 690 ? -22.696 8.757 58.109 1.00 80.19 690 HIS A CA 1
ATOM 5360 C C . HIS A 1 690 ? -21.474 8.797 59.043 1.00 80.19 690 HIS A C 1
ATOM 5362 O O . HIS A 1 690 ? -20.450 9.382 58.690 1.00 80.19 690 HIS A O 1
ATOM 5368 N N . HIS A 1 691 ? -21.513 8.084 60.174 1.00 79.06 691 HIS A N 1
ATOM 5369 C CA . HIS A 1 691 ? -20.348 7.950 61.059 1.00 79.06 691 HIS A CA 1
ATOM 5370 C C . HIS A 1 691 ? -19.128 7.327 60.360 1.00 79.06 691 HIS A C 1
ATOM 5372 O O . HIS A 1 691 ? -17.989 7.686 60.662 1.00 79.06 691 HIS A O 1
ATOM 5378 N N . SER A 1 692 ? -19.349 6.424 59.398 1.00 79.38 692 SER A N 1
ATOM 5379 C CA . SER A 1 692 ? -18.267 5.823 58.608 1.00 79.38 692 SER A CA 1
ATOM 5380 C C . SER A 1 692 ? -17.600 6.834 57.666 1.00 79.38 692 SER A C 1
ATOM 5382 O O . SER A 1 692 ? -16.388 6.767 57.474 1.00 79.38 692 SER A O 1
ATOM 5384 N N . VAL A 1 693 ? -18.363 7.787 57.119 1.00 75.50 693 VAL A N 1
ATOM 5385 C CA . VAL A 1 693 ? -17.845 8.880 56.274 1.00 75.50 693 VAL A CA 1
ATOM 5386 C C . VAL A 1 693 ? -17.033 9.878 57.103 1.00 75.50 693 VAL A C 1
ATOM 5388 O O . VAL A 1 693 ? -15.941 10.260 56.695 1.00 75.50 693 VAL A O 1
ATOM 5391 N N . VAL A 1 694 ? -17.512 10.249 58.294 1.00 69.81 694 VAL A N 1
ATOM 5392 C CA . VAL A 1 694 ? -16.791 11.166 59.200 1.00 69.81 694 VAL A CA 1
ATOM 5393 C C . VAL A 1 694 ? -15.463 10.556 59.659 1.00 69.81 694 VAL A C 1
ATOM 5395 O O . VAL A 1 694 ? -14.435 11.228 59.674 1.00 69.81 694 VAL A O 1
ATOM 5398 N N . ARG 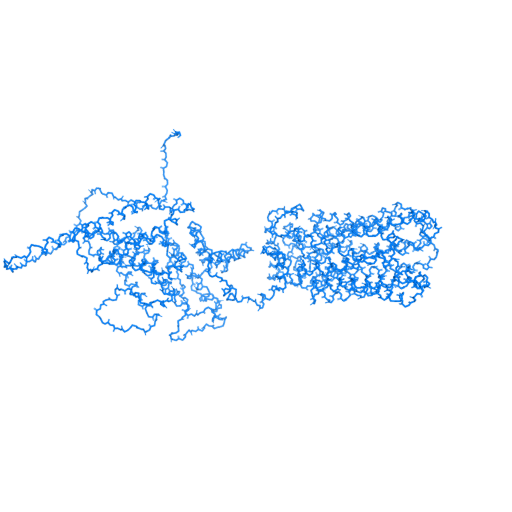A 1 695 ? -15.444 9.253 59.966 1.00 67.94 695 ARG A N 1
ATOM 5399 C CA . ARG A 1 695 ? -14.215 8.534 60.335 1.00 67.94 695 ARG A CA 1
ATOM 5400 C C . ARG A 1 695 ? -13.179 8.502 59.203 1.00 67.94 695 ARG A C 1
ATOM 5402 O O . ARG A 1 695 ? -11.986 8.500 59.489 1.00 67.94 695 ARG A O 1
ATOM 5409 N N . PHE A 1 696 ? -13.624 8.481 57.946 1.00 64.50 696 PHE A N 1
ATOM 5410 C CA . PHE A 1 696 ? -12.758 8.480 56.764 1.00 64.50 696 PHE A CA 1
ATOM 5411 C C . PHE A 1 696 ? -12.032 9.823 56.536 1.00 64.50 696 P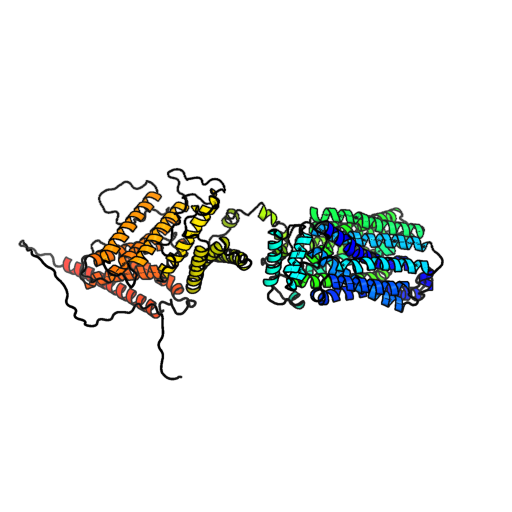HE A C 1
ATOM 5413 O O . PHE A 1 696 ? -10.945 9.831 55.972 1.00 64.50 696 PHE A O 1
ATOM 5420 N N . GLN A 1 697 ? -12.567 10.949 57.019 1.00 63.81 697 GLN A N 1
ATOM 5421 C CA . GLN A 1 697 ? -11.990 12.291 56.810 1.00 63.81 697 GLN A CA 1
ATOM 5422 C C . GLN A 1 697 ? -10.798 12.642 57.725 1.00 63.81 697 GLN A C 1
ATOM 5424 O O . GLN A 1 697 ? -10.126 13.643 57.488 1.00 63.81 697 GLN A O 1
ATOM 5429 N N . GLY A 1 698 ? -10.504 11.833 58.748 1.00 52.41 698 GLY A N 1
ATOM 5430 C CA . GLY A 1 698 ? -9.386 12.062 59.668 1.00 52.41 698 GLY A CA 1
ATOM 5431 C C . GLY A 1 698 ? -9.710 12.953 60.879 1.00 52.41 698 GLY A C 1
ATOM 5432 O O . GLY A 1 698 ? -10.527 13.869 60.852 1.00 52.41 698 GLY A O 1
ATOM 5433 N N . SER A 1 699 ? -9.035 12.634 61.981 1.00 38.41 699 SER A N 1
ATOM 5434 C CA . SER A 1 699 ? -9.146 13.166 63.343 1.00 38.41 699 SER A CA 1
ATOM 5435 C C . SER A 1 699 ? -8.916 14.685 63.471 1.00 38.41 699 SER A C 1
ATOM 5437 O O . SER A 1 699 ? -7.813 15.124 63.797 1.00 38.41 699 SER A O 1
ATOM 5439 N N . GLY A 1 700 ? -9.957 15.492 63.251 1.00 35.06 700 GLY A N 1
ATOM 5440 C CA . GLY A 1 700 ? -9.916 16.951 63.439 1.00 35.06 700 GLY A CA 1
ATOM 5441 C C . GLY A 1 700 ? -11.104 17.568 64.187 1.00 35.06 700 GLY A C 1
ATOM 5442 O O . GLY A 1 700 ? -11.078 18.764 64.465 1.00 35.06 700 GLY A O 1
ATOM 5443 N N . MET A 1 701 ? -12.134 16.798 64.550 1.00 32.22 701 MET A N 1
ATOM 5444 C CA . MET A 1 701 ? -13.209 17.297 65.414 1.00 32.22 701 MET A CA 1
ATOM 5445 C C . MET A 1 701 ? -12.942 16.864 66.850 1.00 32.22 701 MET A C 1
ATOM 5447 O O . MET A 1 701 ? -13.075 15.693 67.196 1.00 32.22 701 MET A O 1
ATOM 5451 N N . LYS A 1 702 ? -12.557 17.837 67.684 1.00 30.20 702 LYS A N 1
ATOM 5452 C CA . LYS A 1 702 ? -12.803 17.752 69.122 1.00 30.20 702 LYS A CA 1
ATOM 5453 C C . LYS A 1 702 ? -14.283 17.438 69.312 1.00 30.20 702 LYS A C 1
ATOM 5455 O O . LYS A 1 702 ? -15.125 18.137 68.747 1.00 30.20 702 LYS A O 1
ATOM 5460 N N . GLU A 1 703 ? -14.560 16.407 70.102 1.00 36.69 703 GLU A N 1
ATOM 5461 C CA . GLU A 1 703 ? -15.811 16.288 70.839 1.00 36.69 703 GLU A CA 1
ATOM 5462 C C . GLU A 1 703 ? -16.056 17.638 71.524 1.00 36.69 703 GLU A C 1
ATOM 5464 O O . GLU A 1 703 ? -15.326 18.025 72.433 1.00 36.69 703 GLU A O 1
ATOM 5469 N N . ASN A 1 704 ? -17.010 18.404 71.004 1.00 27.91 704 ASN A N 1
ATOM 5470 C CA . ASN A 1 704 ? -17.682 19.419 71.790 1.00 27.91 704 ASN A CA 1
ATOM 5471 C C . ASN A 1 704 ? -19.078 18.865 72.054 1.00 27.91 704 ASN A C 1
ATOM 5473 O O . ASN A 1 704 ? -19.833 18.584 71.121 1.00 27.91 704 ASN A O 1
ATOM 5477 N N . ASP A 1 705 ? -19.318 18.671 73.342 1.00 30.05 705 ASP A N 1
ATOM 5478 C CA . ASP A 1 705 ? -20.471 18.060 73.978 1.00 30.05 705 ASP A CA 1
ATOM 5479 C C . ASP A 1 705 ? -21.831 18.704 73.624 1.00 30.05 705 ASP A C 1
ATOM 5481 O O . ASP A 1 705 ? -21.936 19.880 73.269 1.00 30.05 705 ASP A O 1
ATOM 5485 N N . ASP A 1 706 ? -22.872 17.887 73.825 1.00 28.16 706 ASP A N 1
ATOM 5486 C CA . ASP A 1 706 ? -24.261 18.239 74.166 1.00 28.16 706 ASP A CA 1
ATOM 5487 C C . ASP A 1 706 ? -25.280 18.653 73.087 1.00 28.16 706 ASP A C 1
ATOM 5489 O O . ASP A 1 706 ? -26.373 19.122 73.413 1.00 28.16 706 ASP A O 1
ATOM 5493 N N . ALA A 1 707 ? -25.049 18.347 71.810 1.00 29.11 707 ALA A N 1
ATOM 5494 C CA . ALA A 1 707 ? -26.144 18.292 70.834 1.00 29.11 707 ALA A CA 1
ATOM 5495 C C . ALA A 1 707 ? -26.027 17.048 69.948 1.00 29.11 707 ALA A C 1
ATOM 5497 O O . ALA A 1 707 ? -24.954 16.765 69.420 1.00 29.11 707 ALA A O 1
ATOM 5498 N N . LEU A 1 708 ? -27.136 16.310 69.780 1.00 29.78 708 LEU A N 1
ATOM 5499 C CA . LEU A 1 708 ? -27.256 15.227 68.793 1.00 29.78 708 LEU A CA 1
ATOM 5500 C C . LEU A 1 708 ? -26.585 15.673 67.474 1.00 29.78 708 LEU A C 1
ATOM 5502 O O . LEU A 1 708 ? -26.874 16.791 67.036 1.00 29.78 708 LEU A O 1
ATOM 5506 N N . PRO A 1 709 ? -25.724 14.856 66.835 1.00 35.66 709 PRO A N 1
ATOM 5507 C CA . PRO A 1 709 ? -25.046 15.220 65.592 1.00 35.66 709 PRO A CA 1
ATOM 5508 C C . PRO A 1 709 ? -26.055 15.191 64.432 1.00 35.66 709 PRO A C 1
ATOM 5510 O O . PRO A 1 709 ? -26.092 14.282 63.612 1.00 35.66 709 PRO A O 1
ATOM 5513 N N . ASP A 1 710 ? -26.932 16.190 64.410 1.00 38.28 710 ASP A N 1
ATOM 5514 C CA . ASP A 1 710 ? -28.126 16.299 63.569 1.00 38.28 710 ASP A CA 1
ATOM 5515 C C . ASP A 1 710 ? -27.918 17.256 62.379 1.00 38.28 710 ASP A C 1
ATOM 5517 O O . ASP A 1 710 ? -28.867 17.597 61.655 1.00 38.28 710 ASP A O 1
ATOM 5521 N N . THR A 1 711 ? -26.675 17.703 62.177 1.00 37.94 711 THR A N 1
ATOM 5522 C CA . THR A 1 711 ? -26.277 18.724 61.208 1.00 37.94 711 THR A CA 1
ATOM 5523 C C . THR A 1 711 ? -24.982 18.342 60.484 1.00 37.94 711 THR A C 1
ATOM 5525 O O . THR A 1 711 ? -23.891 18.367 61.046 1.00 37.94 711 THR A O 1
ATOM 5528 N N . LEU A 1 712 ? -25.097 18.055 59.181 1.00 41.62 712 LEU A N 1
ATOM 5529 C CA . LEU A 1 712 ? -23.982 18.082 58.227 1.00 41.62 712 LEU A CA 1
ATOM 5530 C C . LEU A 1 712 ? -23.484 19.535 58.095 1.00 41.62 712 LEU A C 1
ATOM 5532 O O . LEU A 1 712 ? -23.892 20.262 57.191 1.00 41.62 712 LEU A O 1
ATOM 5536 N N . HIS A 1 713 ? -22.666 19.997 59.042 1.00 42.88 713 HIS A N 1
ATOM 5537 C CA . HIS A 1 713 ? -22.044 21.317 58.975 1.00 42.88 713 HIS A CA 1
ATOM 5538 C C . HIS A 1 713 ? -20.968 21.342 57.886 1.00 42.88 713 HIS A C 1
ATOM 5540 O O . HIS A 1 713 ? -19.980 20.613 57.944 1.00 42.88 713 HIS A O 1
ATOM 5546 N N . ILE A 1 714 ? -21.156 22.224 56.904 1.00 43.19 714 ILE A N 1
ATOM 5547 C CA . ILE A 1 714 ? -20.141 22.589 55.916 1.00 43.19 714 ILE A CA 1
ATOM 5548 C C . ILE A 1 714 ? -19.036 23.345 56.658 1.00 43.19 714 ILE A C 1
ATOM 5550 O O . ILE A 1 714 ? -19.229 24.501 57.030 1.00 43.19 714 ILE A O 1
ATOM 5554 N N . ASN A 1 715 ? -17.882 22.711 56.852 1.00 37.91 715 ASN A N 1
ATOM 5555 C CA . ASN A 1 715 ? -16.655 23.411 57.210 1.00 37.91 715 ASN A CA 1
ATOM 5556 C C . ASN A 1 715 ? -15.637 23.293 56.067 1.00 37.91 715 ASN A C 1
ATOM 5558 O O . ASN A 1 715 ? -15.313 22.191 55.628 1.00 37.91 715 ASN A O 1
ATOM 5562 N N . SER A 1 716 ? -15.166 24.479 55.668 1.00 42.44 716 SER A N 1
ATOM 5563 C CA . SER A 1 716 ? -14.014 24.837 54.830 1.00 42.44 716 SER A CA 1
ATOM 5564 C C . SER A 1 716 ? -14.003 24.475 53.335 1.00 42.44 716 SER A C 1
ATOM 5566 O O . SER A 1 716 ? -14.337 23.392 52.872 1.00 42.44 716 SER A O 1
ATOM 5568 N N . SER A 1 717 ? -13.524 25.460 52.579 1.00 43.19 717 SER A N 1
ATOM 5569 C CA . SER A 1 717 ? -13.286 25.544 51.136 1.00 43.19 717 SER A CA 1
ATOM 5570 C C . SER A 1 717 ? -12.236 24.572 50.562 1.00 43.19 717 SER A C 1
ATOM 5572 O O . SER A 1 717 ? -11.841 24.754 49.416 1.00 43.19 717 SER A O 1
ATOM 5574 N N . ASP A 1 718 ? -11.810 23.559 51.324 1.00 47.09 718 ASP A N 1
ATOM 5575 C CA . ASP A 1 718 ? -10.695 22.648 50.993 1.00 47.09 718 ASP A CA 1
ATOM 5576 C C . ASP A 1 718 ? -11.103 21.160 50.909 1.00 47.09 718 ASP A C 1
ATOM 5578 O O . ASP A 1 718 ? -10.248 20.281 50.811 1.00 47.09 718 ASP A O 1
ATOM 5582 N N . GLN A 1 719 ? -12.402 20.834 50.944 1.00 60.62 719 GLN A N 1
ATOM 5583 C CA . GLN A 1 719 ? -12.850 19.436 50.860 1.00 60.62 719 GLN A CA 1
ATOM 5584 C C . GLN A 1 719 ? -12.696 18.843 49.449 1.00 60.62 719 GLN A C 1
ATOM 5586 O O . GLN A 1 719 ? -12.993 19.493 48.442 1.00 60.62 719 GLN A O 1
ATOM 5591 N N . SER A 1 720 ? -12.275 17.574 49.380 1.00 64.75 720 SER A N 1
ATOM 5592 C CA . SER A 1 720 ? -12.154 16.826 48.125 1.00 64.75 720 SER A CA 1
ATOM 5593 C C . SER A 1 720 ? -13.520 16.628 47.446 1.00 64.75 720 SER A C 1
ATOM 5595 O O . SER A 1 720 ? -14.565 16.559 48.103 1.00 64.75 720 SER A O 1
ATOM 5597 N N . PHE A 1 721 ? -13.541 16.549 46.113 1.00 68.00 721 PHE A N 1
ATOM 5598 C CA . PHE A 1 721 ? -14.785 16.431 45.339 1.00 68.00 721 PHE A CA 1
ATOM 5599 C C . PHE A 1 721 ? -15.564 15.154 45.682 1.00 68.00 721 PHE A C 1
ATOM 5601 O O . PHE A 1 721 ? -16.789 15.169 45.780 1.00 68.00 721 PHE A O 1
ATOM 5608 N N . GLU A 1 722 ? -14.838 14.068 45.915 1.00 69.50 722 GLU A N 1
ATOM 5609 C CA . GLU A 1 722 ? -15.340 12.755 46.304 1.00 69.50 722 GLU A CA 1
ATOM 5610 C C . GLU A 1 722 ? -16.168 12.835 47.589 1.00 69.50 722 GLU A C 1
ATOM 5612 O O . GLU A 1 722 ? -17.260 12.274 47.696 1.00 69.50 722 GLU A O 1
ATOM 5617 N N . THR A 1 723 ? -15.666 13.606 48.549 1.00 72.81 723 THR A N 1
ATOM 5618 C CA . THR A 1 723 ? -16.315 13.841 49.832 1.00 72.81 723 THR A CA 1
ATOM 5619 C C . THR A 1 723 ? -17.601 14.636 49.649 1.00 72.81 723 THR A C 1
ATOM 5621 O O . THR A 1 723 ? -18.654 14.225 50.141 1.00 72.81 723 THR A O 1
ATOM 5624 N N . LEU A 1 724 ? -17.544 15.738 48.897 1.00 73.25 724 LEU A N 1
ATOM 5625 C CA . LEU A 1 724 ? -18.716 16.562 48.592 1.00 73.25 724 LEU A CA 1
ATOM 5626 C C . LEU A 1 724 ? -19.803 15.752 47.872 1.00 73.25 724 LEU A C 1
ATOM 5628 O O . LEU A 1 724 ? -20.986 15.896 48.181 1.00 73.25 724 LEU A O 1
ATOM 5632 N N . PHE A 1 725 ? -19.408 14.854 46.966 1.00 75.75 725 PHE A N 1
ATOM 5633 C CA . PHE A 1 725 ? -20.321 13.959 46.262 1.00 75.75 725 PHE A CA 1
ATOM 5634 C C . PHE A 1 725 ? -21.030 12.977 47.209 1.00 75.75 725 PHE A C 1
ATOM 5636 O O . PHE A 1 725 ? -22.253 12.840 47.140 1.00 75.75 725 PHE A O 1
ATOM 5643 N N . LEU A 1 726 ? -20.308 12.351 48.148 1.00 78.38 726 LEU A N 1
ATOM 5644 C CA . LEU A 1 726 ? -20.920 11.484 49.164 1.00 78.38 726 LEU A CA 1
ATOM 5645 C C . LEU A 1 726 ? -21.899 12.254 50.062 1.00 78.38 726 LEU A C 1
ATOM 5647 O O . LEU A 1 726 ? -22.980 11.751 50.359 1.00 78.38 726 LEU A O 1
ATOM 5651 N N . HIS A 1 727 ? -21.557 13.482 50.462 1.00 78.25 727 HIS A N 1
ATOM 5652 C CA . HIS A 1 727 ? -22.432 14.322 51.288 1.00 78.25 727 HIS A CA 1
ATOM 5653 C C . HIS A 1 727 ? -23.710 14.697 50.539 1.00 78.25 727 HIS A C 1
ATOM 5655 O O . HIS A 1 727 ? -24.809 14.585 51.085 1.00 78.25 727 HIS A O 1
ATOM 5661 N N . PHE A 1 728 ? -23.584 15.100 49.276 1.00 79.25 728 PHE A N 1
ATOM 5662 C CA . PHE A 1 728 ? -24.722 15.385 48.411 1.00 79.25 728 PHE A CA 1
ATOM 5663 C C . PHE A 1 728 ? -25.657 14.174 48.306 1.00 79.25 728 PHE A C 1
ATOM 5665 O O . PHE A 1 728 ? -26.852 14.285 48.586 1.00 79.25 728 PHE A O 1
ATOM 5672 N N . LEU A 1 729 ? -25.110 12.997 48.006 1.00 79.12 729 LEU A N 1
ATOM 5673 C CA . LEU A 1 729 ? -25.907 11.790 47.830 1.00 79.12 729 LEU A CA 1
ATOM 5674 C C . LEU A 1 729 ? -26.518 11.276 49.145 1.00 79.12 729 LEU A C 1
ATOM 5676 O O . LEU A 1 729 ? -27.645 10.785 49.154 1.00 79.12 729 LEU A O 1
ATOM 5680 N N . GLY A 1 730 ? -25.823 11.452 50.270 1.00 82.75 730 GLY A N 1
ATOM 5681 C CA . GLY A 1 730 ? -26.359 11.164 51.600 1.00 82.75 730 GLY A CA 1
ATOM 5682 C C . GLY A 1 730 ? -27.597 12.007 51.924 1.00 82.75 730 GLY A C 1
ATOM 5683 O O . GLY A 1 730 ? -28.586 11.474 52.423 1.00 82.75 730 GLY A O 1
ATOM 5684 N N . ASN A 1 731 ? -27.603 13.298 51.570 1.00 82.00 731 ASN A N 1
ATOM 5685 C CA . ASN A 1 731 ? -28.792 14.145 51.734 1.00 82.00 731 ASN A CA 1
ATOM 5686 C C . ASN A 1 731 ? -29.947 13.700 50.815 1.00 82.00 731 ASN A C 1
ATOM 5688 O O . ASN A 1 731 ? -31.103 13.721 51.237 1.00 82.00 731 ASN A O 1
ATOM 5692 N N . VAL A 1 732 ? -29.656 13.232 49.594 1.00 81.94 732 VAL A N 1
ATOM 5693 C CA . VAL A 1 732 ? -30.674 12.639 48.703 1.00 81.94 732 VAL A CA 1
ATOM 5694 C C . VAL A 1 732 ? -31.293 11.378 49.328 1.00 81.94 732 VAL A C 1
ATOM 5696 O O . VAL A 1 732 ? -32.507 11.189 49.250 1.00 81.94 732 VAL A O 1
ATOM 5699 N N . ALA A 1 733 ? -30.502 10.548 50.017 1.00 84.12 733 ALA A N 1
ATOM 5700 C CA . ALA A 1 733 ? -31.009 9.384 50.751 1.00 84.12 733 ALA A CA 1
ATOM 5701 C C . ALA A 1 733 ? -31.964 9.765 51.891 1.00 84.12 733 ALA A C 1
ATOM 5703 O O . ALA A 1 733 ? -33.008 9.128 52.032 1.00 84.12 733 ALA A O 1
ATOM 5704 N N . VAL A 1 734 ? -31.667 10.831 52.648 1.00 83.94 734 VAL A N 1
ATOM 5705 C CA . VAL A 1 734 ? -32.577 11.355 53.687 1.00 83.94 734 VAL A CA 1
ATOM 5706 C C . VAL A 1 734 ? -33.933 11.716 53.083 1.00 83.94 734 VAL A C 1
ATOM 5708 O O . VAL A 1 734 ? -34.971 11.323 53.617 1.00 83.94 734 VAL A O 1
ATOM 5711 N N . VAL A 1 735 ? -33.935 12.441 51.959 1.00 82.06 735 VAL A N 1
ATOM 5712 C CA . VAL A 1 735 ? -35.178 12.821 51.274 1.00 82.06 735 VAL A CA 1
ATOM 5713 C C . VAL A 1 735 ? -35.945 11.570 50.848 1.00 82.06 735 VAL A C 1
ATOM 5715 O O . VAL A 1 735 ? -37.112 11.437 51.203 1.00 82.06 735 VAL A O 1
ATOM 5718 N N . LEU A 1 736 ? -35.288 10.609 50.194 1.00 81.94 736 LEU A N 1
ATOM 5719 C CA . LEU A 1 736 ? -35.940 9.390 49.706 1.00 81.94 736 LEU A CA 1
ATOM 5720 C C . LEU A 1 736 ? -36.522 8.502 50.818 1.00 81.94 736 LEU A C 1
ATOM 5722 O O . LEU A 1 736 ? -37.591 7.924 50.618 1.00 81.94 736 LEU A O 1
ATOM 5726 N N . ILE A 1 737 ? -35.864 8.398 51.979 1.00 84.44 737 ILE A N 1
ATOM 5727 C CA . ILE A 1 737 ? -36.331 7.587 53.121 1.00 84.44 737 ILE A CA 1
ATOM 5728 C C . ILE A 1 737 ? -37.551 8.220 53.801 1.00 84.44 737 ILE A C 1
ATOM 5730 O O . ILE A 1 737 ? -38.490 7.518 54.179 1.00 84.44 737 ILE A O 1
ATOM 5734 N N . HIS A 1 738 ? -37.549 9.542 53.967 1.00 83.56 738 HIS A N 1
ATOM 5735 C CA . HIS A 1 738 ? -38.578 10.248 54.730 1.00 83.56 738 HIS A CA 1
ATOM 5736 C C . HIS A 1 738 ? -39.749 10.760 53.876 1.00 83.56 738 HIS A C 1
ATOM 5738 O O . HIS A 1 738 ? -40.827 10.997 54.421 1.00 83.56 738 HIS A O 1
ATOM 5744 N N . GLN A 1 739 ? -39.590 10.872 52.554 1.00 82.69 739 GLN A N 1
ATOM 5745 C CA . GLN A 1 739 ? -40.633 11.340 51.634 1.00 82.69 739 GLN A CA 1
ATOM 5746 C C . GLN A 1 739 ? -41.951 10.545 51.721 1.00 82.69 739 GLN A C 1
ATOM 5748 O O . GLN A 1 739 ? -43.005 11.181 51.761 1.00 82.69 739 GLN A O 1
ATOM 5753 N N . PRO A 1 740 ? -41.968 9.201 51.839 1.00 80.88 740 PRO A N 1
ATOM 5754 C CA . PRO A 1 740 ? -43.219 8.454 51.979 1.00 80.88 740 PRO A CA 1
ATOM 5755 C C . PRO A 1 740 ? -44.025 8.834 53.229 1.00 80.88 740 PRO A C 1
ATOM 5757 O O . PRO A 1 740 ? -45.253 8.796 53.195 1.00 80.88 740 PRO A O 1
ATOM 5760 N N . ALA A 1 741 ? -43.370 9.261 54.318 1.00 78.88 741 ALA A N 1
ATOM 5761 C CA . ALA A 1 741 ? -44.062 9.702 55.533 1.00 78.88 741 ALA A CA 1
ATOM 5762 C C . ALA A 1 741 ? -44.812 11.032 55.366 1.00 78.88 741 ALA A C 1
ATOM 5764 O O . ALA A 1 741 ? -45.635 11.364 56.215 1.00 78.88 741 ALA A O 1
ATOM 5765 N N . LEU A 1 742 ? -44.571 11.773 54.279 1.00 77.31 742 LEU A N 1
ATOM 5766 C CA . LEU A 1 742 ? -45.314 12.991 53.944 1.00 77.31 742 LEU A CA 1
ATOM 5767 C C . LEU A 1 742 ? -46.718 12.699 53.396 1.00 77.31 742 LEU A C 1
ATOM 5769 O O . LEU A 1 742 ? -47.511 13.621 53.253 1.00 77.31 742 LEU A O 1
ATOM 5773 N N . THR A 1 743 ? -47.028 11.434 53.101 1.00 75.06 743 THR A N 1
ATOM 5774 C CA . THR A 1 743 ? -48.388 10.992 52.746 1.00 75.06 743 THR A CA 1
ATOM 5775 C C . THR A 1 743 ? -49.236 10.634 53.969 1.00 75.06 743 THR A C 1
ATOM 5777 O O . THR A 1 743 ? -50.427 10.368 53.833 1.00 75.06 743 THR A O 1
ATOM 5780 N N . PHE A 1 744 ? -48.639 10.605 55.167 1.00 76.38 744 PHE A N 1
ATOM 5781 C CA . PHE A 1 744 ? -49.374 10.368 56.408 1.00 76.38 744 PHE A CA 1
ATOM 5782 C C . PHE A 1 744 ? -50.219 11.588 56.784 1.00 76.38 744 PHE A C 1
ATOM 5784 O O . PHE A 1 744 ? -49.911 12.711 56.387 1.00 76.38 744 PHE A O 1
ATOM 5791 N N . ASP A 1 745 ? -51.266 11.366 57.584 1.00 70.25 745 ASP A N 1
ATOM 5792 C CA . ASP A 1 745 ? -52.074 12.451 58.149 1.00 70.25 745 ASP A CA 1
ATOM 5793 C C . ASP A 1 745 ? -51.151 13.454 58.883 1.00 70.25 745 ASP A C 1
ATOM 5795 O O . ASP A 1 745 ? -50.320 13.020 59.693 1.00 70.25 745 ASP A O 1
ATOM 5799 N N . PRO A 1 746 ? -51.281 14.775 58.638 1.00 67.81 746 PRO A N 1
ATOM 5800 C CA . PRO A 1 746 ? -50.518 15.817 59.328 1.00 67.81 746 PRO A CA 1
ATOM 5801 C C . PRO A 1 746 ? -50.516 15.714 60.861 1.00 67.81 746 PRO A C 1
ATOM 5803 O O . PRO A 1 746 ? -49.591 16.201 61.512 1.00 67.81 746 PRO A O 1
ATOM 5806 N N . LYS A 1 747 ? -51.526 15.065 61.456 1.00 65.00 747 LYS A N 1
ATOM 5807 C CA . LYS A 1 747 ? -51.625 14.828 62.907 1.00 65.00 747 LYS A CA 1
ATOM 5808 C C . LYS A 1 747 ? -50.695 13.725 63.426 1.00 65.00 747 LYS A C 1
ATOM 5810 O O . LYS A 1 747 ? -50.502 13.609 64.635 1.00 65.00 747 LYS A O 1
ATOM 5815 N N . HIS A 1 748 ? -50.127 12.896 62.552 1.00 74.50 748 HIS A N 1
ATOM 5816 C CA . HIS A 1 748 ? -49.267 11.788 62.951 1.00 74.50 748 HIS A CA 1
ATOM 5817 C C . HIS A 1 748 ? -47.881 12.301 63.407 1.00 74.50 748 HIS A C 1
ATOM 5819 O O . HIS A 1 748 ? -47.221 13.025 62.661 1.00 74.50 748 HIS A O 1
ATOM 5825 N N . PRO A 1 749 ? -47.341 11.884 64.570 1.00 71.69 749 PRO A N 1
ATOM 5826 C CA . PRO A 1 749 ? -46.085 12.430 65.114 1.00 71.69 749 PRO A CA 1
ATOM 5827 C C . PRO A 1 749 ? -44.868 12.227 64.191 1.00 71.69 749 PRO A C 1
ATOM 5829 O O . PRO A 1 749 ? -43.966 13.064 64.128 1.00 71.69 749 PRO A O 1
ATOM 5832 N N . GLN A 1 750 ? -44.858 11.139 63.414 1.00 77.00 750 GLN A N 1
ATOM 5833 C CA . GLN A 1 750 ? -43.808 10.860 62.424 1.00 77.00 750 GLN A CA 1
ATOM 5834 C C . GLN A 1 750 ? -43.810 11.827 61.224 1.00 77.00 750 GLN A C 1
ATOM 5836 O O . GLN A 1 750 ? -42.757 11.999 60.603 1.00 77.00 750 GLN A O 1
ATOM 5841 N N . PHE A 1 751 ? -44.949 12.455 60.896 1.00 78.19 751 PHE A N 1
ATOM 5842 C CA . PHE A 1 751 ? -45.075 13.382 59.765 1.00 78.19 751 PHE A CA 1
ATOM 5843 C C . PHE A 1 751 ? -44.170 14.600 59.973 1.00 78.19 751 PHE A C 1
ATOM 5845 O O . PHE A 1 751 ? -43.289 14.866 59.160 1.00 78.19 751 PHE A O 1
ATOM 5852 N N . MET A 1 752 ? -44.288 15.265 61.127 1.00 73.19 752 MET A N 1
ATOM 5853 C CA . MET A 1 752 ? -43.486 16.452 61.450 1.00 73.19 752 MET A CA 1
ATOM 5854 C C . MET A 1 752 ? -41.992 16.143 61.590 1.00 73.19 752 MET A C 1
ATOM 5856 O O . MET A 1 752 ? -41.145 16.899 61.105 1.00 73.19 752 MET A O 1
ATOM 5860 N N . LYS A 1 753 ? -41.649 14.999 62.197 1.00 78.38 753 LYS A N 1
ATOM 5861 C CA . LYS A 1 753 ? -40.253 14.552 62.300 1.00 78.38 753 LYS A CA 1
ATOM 5862 C C . LYS A 1 753 ? -39.636 14.339 60.914 1.00 78.38 753 LYS A C 1
ATOM 5864 O O . LYS A 1 753 ? -38.546 14.841 60.651 1.00 78.38 753 LYS A O 1
ATOM 5869 N N . SER A 1 754 ? -40.350 13.657 60.020 1.00 81.25 754 SER A N 1
ATOM 5870 C CA . SER A 1 754 ? -39.879 13.365 58.660 1.00 81.25 754 SER A CA 1
ATOM 5871 C C . SER A 1 754 ? -39.810 14.625 57.796 1.00 81.25 754 SER A C 1
ATOM 5873 O O . SER A 1 754 ? -38.810 14.843 57.119 1.00 81.25 754 SER A O 1
ATOM 5875 N N . LEU A 1 755 ? -40.805 15.511 57.898 1.00 79.81 755 LEU A N 1
ATOM 5876 C CA . LEU A 1 755 ? -40.833 16.787 57.186 1.00 79.81 755 LEU A CA 1
ATOM 5877 C C . LEU A 1 755 ? -39.631 17.673 57.550 1.00 79.81 755 LEU A C 1
ATOM 5879 O O . LEU A 1 755 ? -38.947 18.173 56.659 1.00 79.81 755 LEU A O 1
ATOM 5883 N N . SER A 1 756 ? -39.310 17.812 58.840 1.00 75.69 756 SER A N 1
ATOM 5884 C CA . SER A 1 756 ? -38.147 18.605 59.276 1.00 75.69 756 SER A CA 1
ATOM 5885 C C . SER A 1 756 ? -36.807 18.043 58.773 1.00 75.69 756 SER A C 1
ATOM 5887 O O . SER A 1 756 ? -35.922 18.808 58.382 1.00 75.69 756 SER A O 1
ATOM 5889 N N . ARG A 1 757 ? -36.668 16.709 58.722 1.00 79.38 757 ARG A N 1
ATOM 5890 C CA . ARG A 1 757 ? -35.485 16.010 58.193 1.00 79.38 757 ARG A CA 1
ATOM 5891 C C . ARG A 1 757 ? -35.330 16.224 56.688 1.00 79.38 757 ARG A C 1
ATOM 5893 O O . ARG A 1 757 ? -34.245 16.608 56.251 1.00 79.38 757 ARG A O 1
ATOM 5900 N N . CYS A 1 758 ? -36.401 16.054 55.909 1.00 80.88 758 CYS A N 1
ATOM 5901 C CA . CYS A 1 758 ? -36.362 16.283 54.464 1.00 80.88 758 CYS A CA 1
ATOM 5902 C C . CYS A 1 758 ? -36.004 17.742 54.138 1.00 80.88 758 CYS A C 1
ATOM 5904 O O . CYS A 1 758 ? -35.176 17.985 53.266 1.00 80.88 758 CYS A O 1
ATOM 5906 N N . VAL A 1 759 ? -36.596 18.717 54.841 1.00 76.75 759 VAL A N 1
ATOM 5907 C CA . VAL A 1 759 ? -36.341 20.148 54.591 1.00 76.75 759 VAL A CA 1
ATOM 5908 C C . VAL A 1 759 ? -34.890 20.498 54.885 1.00 76.75 759 VAL A C 1
ATOM 5910 O O . VAL A 1 759 ? -34.250 21.180 54.092 1.00 76.75 759 VAL A O 1
ATOM 5913 N N . ARG A 1 760 ? -34.329 19.992 55.988 1.00 75.69 760 ARG A N 1
ATOM 5914 C CA . ARG A 1 760 ? -32.911 20.198 56.307 1.00 75.69 760 ARG A CA 1
ATOM 5915 C C . ARG A 1 760 ? -31.996 19.619 55.225 1.00 75.69 760 ARG A C 1
ATOM 5917 O O . ARG A 1 760 ? -31.057 20.291 54.809 1.00 75.69 760 ARG A O 1
ATOM 5924 N N . ALA A 1 761 ? -32.294 18.414 54.742 1.00 79.56 761 ALA A N 1
ATOM 5925 C CA . ALA A 1 761 ? -31.547 17.795 53.651 1.00 79.56 761 ALA A CA 1
ATOM 5926 C C . ALA A 1 761 ? -31.648 18.606 52.344 1.00 79.56 761 ALA A C 1
ATOM 5928 O O . ALA A 1 761 ? -30.633 18.840 51.691 1.00 79.56 761 ALA A O 1
ATOM 5929 N N . ALA A 1 762 ? -32.838 19.107 52.003 1.00 76.44 762 ALA A N 1
ATOM 5930 C CA . ALA A 1 762 ? -33.059 19.971 50.843 1.00 76.44 762 ALA A CA 1
ATOM 5931 C C . ALA A 1 762 ? -32.271 21.290 50.926 1.00 76.44 762 ALA A C 1
ATOM 5933 O O . ALA A 1 762 ? -31.641 21.693 49.949 1.00 76.44 762 ALA A O 1
ATOM 5934 N N . LEU A 1 763 ? -32.233 21.935 52.098 1.00 72.56 763 LEU A N 1
ATOM 5935 C CA . LEU A 1 763 ? -31.438 23.150 52.311 1.00 72.56 763 LEU A CA 1
ATOM 5936 C C . LEU A 1 763 ? -29.932 22.883 52.154 1.00 72.56 763 LEU A C 1
ATOM 5938 O O . LEU A 1 763 ? -29.234 23.679 51.527 1.00 72.56 763 LEU A O 1
ATOM 5942 N N . ASN A 1 764 ? -29.437 21.750 52.662 1.00 75.56 764 ASN A N 1
ATOM 5943 C CA . ASN A 1 764 ? -28.038 21.347 52.488 1.00 75.56 764 ASN A CA 1
ATOM 5944 C C . ASN A 1 764 ? -27.694 21.092 51.015 1.00 75.56 764 ASN A C 1
ATOM 5946 O O . ASN A 1 764 ? -26.639 21.519 50.549 1.00 75.56 764 ASN A O 1
ATOM 5950 N N . ILE A 1 765 ? -28.586 20.432 50.268 1.00 76.00 765 ILE A N 1
ATOM 5951 C CA . ILE A 1 765 ? -28.417 20.194 48.828 1.00 76.00 765 ILE A CA 1
ATOM 5952 C C . ILE A 1 765 ? -28.309 21.522 48.069 1.00 76.00 765 ILE A C 1
ATOM 5954 O O . ILE A 1 765 ? -27.383 21.701 47.276 1.00 76.00 765 ILE A O 1
ATOM 5958 N N . LEU A 1 766 ? -29.218 22.466 48.330 1.00 72.62 766 LEU A N 1
ATOM 5959 C CA . LEU A 1 766 ? -29.208 23.783 47.687 1.00 72.62 766 LEU A CA 1
ATOM 5960 C C . LEU A 1 766 ? -27.936 24.574 48.031 1.00 72.62 766 LEU A C 1
ATOM 5962 O O . LEU A 1 766 ? -27.323 25.152 47.134 1.00 72.62 766 LEU A O 1
ATOM 5966 N N . GLY A 1 767 ? -27.486 24.530 49.291 1.00 70.38 767 GLY A N 1
ATOM 5967 C CA . GLY A 1 767 ? -26.240 25.172 49.723 1.00 70.38 767 GLY A CA 1
ATOM 5968 C C . GLY A 1 767 ? -24.984 24.580 49.070 1.00 70.38 767 GLY A C 1
ATOM 5969 O O . GLY A 1 767 ? -24.093 25.323 48.658 1.00 70.38 767 GLY A O 1
ATOM 5970 N N . LEU A 1 768 ? -24.920 23.253 48.901 1.00 70.94 768 LEU A N 1
ATOM 5971 C CA . LEU A 1 768 ? -23.815 22.589 48.194 1.00 70.94 768 LEU A CA 1
ATOM 5972 C C . LEU A 1 768 ? -23.752 23.011 46.717 1.00 70.94 768 LEU A C 1
ATOM 5974 O O . LEU A 1 768 ? -22.665 23.273 46.196 1.00 70.94 768 LEU A O 1
ATOM 5978 N N . LEU A 1 769 ? -24.908 23.127 46.058 1.00 67.69 769 LEU A N 1
ATOM 5979 C CA . LEU A 1 769 ? -25.016 23.511 44.646 1.00 67.69 769 LEU A CA 1
ATOM 5980 C C . LEU A 1 769 ? -24.735 25.002 44.381 1.00 67.69 769 LEU A C 1
ATOM 5982 O O . LEU A 1 769 ? -24.357 25.348 43.259 1.00 67.69 769 LEU A O 1
ATOM 5986 N N . GLU A 1 770 ? -24.906 25.876 45.379 1.00 64.31 770 GLU A N 1
ATOM 5987 C CA . GLU A 1 770 ? -24.609 27.315 45.287 1.00 64.31 770 GLU A CA 1
ATOM 5988 C C . GLU A 1 770 ? -23.097 27.611 45.304 1.00 64.31 770 GLU A C 1
ATOM 5990 O O . GLU A 1 770 ? -22.642 28.574 44.680 1.00 64.31 770 GLU A O 1
ATOM 5995 N N . SER A 1 771 ? -22.290 26.772 45.961 1.00 64.19 771 SER A N 1
ATOM 5996 C CA . SER A 1 771 ? -20.837 26.966 46.032 1.00 64.19 771 SER A CA 1
ATOM 5997 C C . SER A 1 771 ? -20.173 26.859 44.640 1.00 64.19 771 SER A C 1
ATOM 5999 O O . SER A 1 771 ? -20.222 25.822 43.973 1.00 64.19 771 SER A O 1
ATOM 6001 N N . SER A 1 772 ? -19.554 27.952 44.162 1.00 46.38 772 SER A N 1
ATOM 6002 C CA . SER A 1 772 ? -19.169 28.118 42.742 1.00 46.38 772 SER A CA 1
ATOM 6003 C C . SER A 1 772 ? -18.142 27.099 42.228 1.00 46.38 772 SER A C 1
ATOM 6005 O O . SER A 1 772 ? -18.171 26.746 41.048 1.00 46.38 772 SER A O 1
ATOM 6007 N N . HIS A 1 773 ? -17.273 26.582 43.103 1.00 50.16 773 HIS A N 1
ATOM 6008 C CA . HIS A 1 773 ? -16.272 25.566 42.764 1.00 50.16 773 HIS A CA 1
ATOM 6009 C C . HIS A 1 773 ? -16.842 24.141 42.685 1.00 50.16 773 HIS A C 1
ATOM 6011 O O . HIS A 1 773 ? -16.395 23.354 41.847 1.00 50.16 773 HIS A O 1
ATOM 6017 N N . ALA A 1 774 ? -17.829 23.801 43.520 1.00 49.34 774 ALA A N 1
ATOM 6018 C CA . ALA A 1 774 ? -18.449 22.475 43.526 1.00 49.34 774 ALA A CA 1
ATOM 6019 C C . ALA A 1 774 ? -19.545 22.367 42.464 1.00 49.34 774 ALA A C 1
ATOM 6021 O O . ALA A 1 774 ? -19.672 21.323 41.822 1.00 49.34 774 ALA A O 1
ATOM 6022 N N . GLY A 1 775 ? -20.264 23.472 42.223 1.00 49.28 775 GLY A N 1
ATOM 6023 C CA . GLY A 1 775 ? -21.321 23.582 41.228 1.00 49.28 775 GLY A CA 1
ATOM 6024 C C . GLY A 1 775 ? -20.880 23.010 39.891 1.00 49.28 775 GLY A C 1
ATOM 6025 O O . GLY A 1 775 ? -21.519 22.067 39.444 1.00 49.28 775 GLY A O 1
ATOM 6026 N N . GLN A 1 776 ? -19.747 23.488 39.344 1.00 51.25 776 GLN A N 1
ATOM 6027 C CA . GLN A 1 776 ? -19.220 23.121 38.019 1.00 51.25 776 GLN A CA 1
ATOM 6028 C C . GLN A 1 776 ? -18.839 21.628 37.876 1.00 51.25 776 GLN A C 1
ATOM 6030 O O . GLN A 1 776 ? -19.023 21.050 36.808 1.00 51.25 776 GLN A O 1
ATOM 6035 N N . ARG A 1 777 ? -18.360 20.990 38.955 1.00 50.69 777 ARG A N 1
ATOM 6036 C CA . ARG A 1 777 ? -17.936 19.574 38.967 1.00 50.69 777 ARG A CA 1
ATOM 6037 C C . ARG A 1 777 ? -19.084 18.604 39.270 1.00 50.69 777 ARG A C 1
ATOM 6039 O O . ARG A 1 777 ? -19.097 17.494 38.751 1.00 50.69 777 ARG A O 1
ATOM 6046 N N . LEU A 1 778 ? -20.074 19.032 40.057 1.00 54.69 778 LEU A N 1
ATOM 6047 C CA . LEU A 1 778 ? -21.285 18.259 40.364 1.00 54.69 778 LEU A CA 1
ATOM 6048 C C . LEU A 1 778 ? -22.300 18.242 39.199 1.00 54.69 778 LEU A C 1
ATOM 6050 O O . LEU A 1 778 ? -23.248 17.466 39.252 1.00 54.69 778 LEU A O 1
ATOM 6054 N N . HIS A 1 779 ? -22.105 19.033 38.126 1.00 50.03 779 HIS A N 1
ATOM 6055 C CA . HIS A 1 779 ? -22.998 19.053 36.941 1.00 50.03 779 HIS A CA 1
ATOM 6056 C C . HIS A 1 779 ? -23.134 17.706 36.228 1.00 50.03 779 HIS A C 1
ATOM 6058 O O . HIS A 1 779 ? -24.095 17.509 35.486 1.00 50.03 779 HIS A O 1
ATOM 6064 N N . CYS A 1 780 ? -22.161 16.819 36.412 1.00 49.28 780 CYS A N 1
ATOM 6065 C CA . CYS A 1 780 ? -21.985 15.620 35.606 1.00 49.28 780 CYS A CA 1
ATOM 6066 C C . CYS A 1 780 ? -22.424 14.335 36.326 1.00 49.28 780 CYS A C 1
ATOM 6068 O O . CYS A 1 780 ? -22.295 13.250 35.768 1.00 49.28 780 CYS A O 1
ATOM 6070 N N . LEU A 1 781 ? -22.907 14.408 37.568 1.00 51.75 781 LEU A N 1
ATOM 6071 C CA . LEU A 1 781 ? -23.184 13.210 38.359 1.00 51.75 781 LEU A CA 1
ATOM 6072 C C . LEU A 1 781 ? -24.657 13.072 38.733 1.00 51.75 781 LEU A C 1
ATOM 6074 O O . LEU A 1 781 ? -25.403 14.038 38.842 1.00 51.75 781 LEU A O 1
ATOM 6078 N N . PHE A 1 782 ? -25.050 11.813 38.904 1.00 56.50 782 PHE A N 1
ATOM 6079 C CA . PHE A 1 782 ? -26.346 11.396 39.418 1.00 56.50 782 PHE A CA 1
ATOM 6080 C C . PHE A 1 782 ? -26.629 12.022 40.800 1.00 56.50 782 PHE A C 1
ATOM 6082 O O . PHE A 1 782 ? -25.721 12.008 41.638 1.00 56.50 782 PHE A O 1
ATOM 6089 N N . PRO A 1 783 ? -27.868 12.472 41.094 1.00 57.44 783 PRO A N 1
ATOM 6090 C CA . PRO A 1 783 ? -29.056 12.553 40.226 1.00 57.44 783 PRO A CA 1
ATOM 6091 C C . PRO A 1 783 ? -29.219 13.933 39.528 1.00 57.44 783 PRO A C 1
ATOM 6093 O O . PRO A 1 783 ? -28.479 14.874 39.805 1.00 57.44 783 PRO A O 1
ATOM 6096 N N . ASN A 1 784 ? -30.188 14.064 38.604 1.00 61.88 784 ASN A N 1
ATOM 6097 C CA . ASN A 1 784 ? -30.374 15.255 37.751 1.00 61.88 784 ASN A CA 1
ATOM 6098 C C . ASN A 1 784 ? -30.509 16.565 38.559 1.00 61.88 784 ASN A C 1
ATOM 6100 O O . ASN A 1 784 ? -31.471 16.753 39.308 1.00 61.88 784 ASN A O 1
ATOM 6104 N N . LYS A 1 785 ? -29.575 17.500 38.335 1.00 60.50 785 LYS A N 1
ATOM 6105 C CA . LYS A 1 785 ? -29.491 18.793 39.028 1.00 60.50 785 LYS A CA 1
ATOM 6106 C C . LYS A 1 785 ? -30.802 19.578 38.991 1.00 60.50 785 LYS A C 1
ATOM 6108 O O . LYS A 1 785 ? -31.222 20.082 40.026 1.00 60.50 785 LYS A O 1
ATOM 6113 N N . SER A 1 786 ? -31.447 19.699 37.831 1.00 59.56 786 SER A N 1
ATOM 6114 C CA . SER A 1 786 ? -32.646 20.536 37.695 1.00 59.56 786 SER A CA 1
ATOM 6115 C C . SER A 1 786 ? -33.842 19.945 38.443 1.00 59.56 786 SER A C 1
ATOM 6117 O O . SER A 1 786 ? -34.521 20.662 39.174 1.00 59.56 786 SER A O 1
ATOM 6119 N N . SER A 1 787 ? -34.031 18.626 38.352 1.00 63.84 787 SER A N 1
ATOM 6120 C CA . SER A 1 787 ? -35.087 17.908 39.074 1.00 63.84 787 SER A CA 1
ATOM 6121 C C . SER A 1 787 ? -34.898 17.972 40.589 1.00 63.84 787 SER A C 1
ATOM 6123 O O . SER A 1 787 ? -35.858 18.216 41.312 1.00 63.84 787 SER A O 1
ATOM 6125 N N . ILE A 1 788 ? -33.674 17.791 41.095 1.00 68.50 788 ILE A N 1
ATOM 6126 C CA . ILE A 1 788 ? -33.416 17.834 42.544 1.00 68.50 788 ILE A CA 1
ATOM 6127 C C . ILE A 1 788 ? -33.545 19.251 43.082 1.00 68.50 788 ILE A C 1
ATOM 6129 O O . ILE A 1 788 ? -34.090 19.432 44.168 1.00 68.50 788 ILE A O 1
ATOM 6133 N N . VAL A 1 789 ? -33.059 20.258 42.348 1.00 66.44 789 VAL A N 1
ATOM 6134 C CA . VAL A 1 789 ? -33.243 21.664 42.729 1.00 66.44 789 VAL A CA 1
ATOM 6135 C C . VAL A 1 789 ? -34.733 21.972 42.799 1.00 66.44 789 VAL A C 1
ATOM 6137 O O . VAL A 1 789 ? -35.179 22.518 43.805 1.00 66.44 789 VAL A O 1
ATOM 6140 N N . PHE A 1 790 ? -35.513 21.550 41.802 1.00 67.94 790 PHE A N 1
ATOM 6141 C CA . PHE A 1 790 ? -36.964 21.712 41.799 1.00 67.94 790 PHE A CA 1
ATOM 6142 C C . PHE A 1 790 ? -37.639 20.989 42.976 1.00 67.94 790 PHE A C 1
ATOM 6144 O O . PHE A 1 790 ? -38.374 21.620 43.730 1.00 67.94 790 PHE A O 1
ATOM 6151 N N . GLN A 1 791 ? -37.339 19.707 43.206 1.00 72.81 791 GLN A N 1
ATOM 6152 C CA . GLN A 1 791 ? -37.892 18.917 44.317 1.00 72.81 791 GLN A CA 1
ATOM 6153 C C . GLN A 1 791 ? -37.524 19.493 45.690 1.00 72.81 791 GLN A C 1
ATOM 6155 O O . GLN A 1 791 ? -38.382 19.616 46.561 1.00 72.81 791 GLN A O 1
ATOM 6160 N N . SER A 1 792 ? -36.262 19.886 45.879 1.00 72.56 792 SER A N 1
ATOM 6161 C CA . SER A 1 792 ? -35.767 20.489 47.124 1.00 72.56 792 SER A CA 1
ATOM 6162 C C . SER A 1 792 ? -36.462 21.822 47.396 1.00 72.56 792 SER A C 1
ATOM 6164 O O . SER A 1 792 ? -36.874 22.100 48.519 1.00 72.56 792 SER A O 1
ATOM 6166 N N . THR A 1 793 ? -36.658 22.615 46.343 1.00 68.19 793 THR A N 1
ATOM 6167 C CA . THR A 1 793 ? -37.368 23.895 46.390 1.00 68.19 793 THR A CA 1
ATOM 6168 C C . THR A 1 793 ? -38.847 23.696 46.732 1.00 68.19 793 THR A C 1
ATOM 6170 O O . THR A 1 793 ? -39.350 24.317 47.669 1.00 68.19 793 THR A O 1
ATOM 6173 N N . LEU A 1 794 ? -39.531 22.774 46.047 1.00 71.44 794 LEU A N 1
ATOM 6174 C CA . LEU A 1 794 ? -40.931 22.422 46.301 1.00 71.44 794 LEU A CA 1
ATOM 6175 C C . LEU A 1 794 ? -41.144 21.935 47.739 1.00 71.44 794 LEU A C 1
ATOM 6177 O O . LEU A 1 794 ? -42.127 22.296 48.379 1.00 71.44 794 LEU A O 1
ATOM 6181 N N . LEU A 1 795 ? -40.205 21.159 48.275 1.00 73.00 795 LEU A N 1
ATOM 6182 C CA . LEU A 1 795 ? -40.269 20.662 49.642 1.00 73.00 795 LEU A CA 1
ATOM 6183 C C . LEU A 1 795 ? -40.141 21.788 50.686 1.00 73.00 795 LEU A C 1
ATOM 6185 O O . LEU A 1 795 ? -40.863 21.785 51.686 1.00 73.00 795 LEU A O 1
ATOM 6189 N N . CYS A 1 796 ? -39.268 22.774 50.454 1.00 68.75 796 CYS A N 1
ATOM 6190 C CA . CYS A 1 796 ? -39.193 23.973 51.293 1.00 68.75 796 CYS A CA 1
ATOM 6191 C C . CYS A 1 796 ? -40.516 24.760 51.270 1.00 68.75 796 CYS A C 1
ATOM 6193 O O . CYS A 1 796 ? -40.974 25.216 52.321 1.00 68.75 796 CYS A O 1
ATOM 6195 N N . PHE A 1 797 ? -41.169 24.860 50.106 1.00 66.75 797 PHE A N 1
ATOM 6196 C CA . PHE A 1 797 ? -42.500 25.469 49.989 1.00 66.75 797 PHE A CA 1
ATOM 6197 C C . PHE A 1 797 ? -43.577 24.673 50.718 1.00 66.75 797 PHE A C 1
ATOM 6199 O O . PHE A 1 797 ? -44.363 25.255 51.463 1.00 66.75 797 PHE A O 1
ATOM 6206 N N . TYR A 1 798 ? -43.585 23.351 50.557 1.00 70.81 798 TYR A N 1
ATOM 6207 C CA . TYR A 1 798 ? -44.532 22.461 51.221 1.00 70.81 798 TYR A CA 1
ATOM 6208 C C . TYR A 1 798 ? -44.451 22.578 52.747 1.00 70.81 798 TYR A C 1
ATOM 6210 O O . TYR A 1 798 ? -45.477 22.678 53.416 1.00 70.81 798 TYR A O 1
ATOM 6218 N N . HIS A 1 799 ? -43.239 22.654 53.305 1.00 70.69 799 HIS A N 1
ATOM 6219 C CA . HIS A 1 799 ? -43.048 22.905 54.734 1.00 70.69 799 HIS A CA 1
ATOM 6220 C C . HIS A 1 799 ? -43.645 24.244 55.167 1.00 70.69 799 HIS A C 1
ATOM 6222 O O . HIS A 1 799 ? -44.376 24.295 56.154 1.00 70.69 799 HIS A O 1
ATOM 6228 N N . GLN A 1 800 ? -43.379 25.318 54.419 1.00 62.78 800 GLN A N 1
ATOM 6229 C CA . GLN A 1 800 ? -43.910 26.637 54.749 1.00 62.78 800 GLN A CA 1
ATOM 6230 C C . GLN A 1 800 ? -45.440 26.668 54.683 1.00 62.78 800 GLN A C 1
ATOM 6232 O O . GLN A 1 800 ? -46.063 27.193 55.602 1.00 62.78 800 GLN A O 1
ATOM 6237 N N . TRP A 1 801 ? -46.031 26.059 53.649 1.00 65.31 801 TRP A N 1
ATOM 6238 C CA . TRP A 1 801 ? -47.479 25.910 53.494 1.00 65.31 801 TRP A CA 1
ATOM 6239 C C . TRP A 1 801 ? -48.096 25.144 54.668 1.00 65.31 801 TRP A C 1
ATOM 6241 O O . TRP A 1 801 ? -49.100 25.573 55.232 1.00 65.31 801 TRP A O 1
ATOM 6251 N N . MET A 1 802 ? -47.493 24.022 55.069 1.00 65.62 802 MET A N 1
ATOM 6252 C CA . MET A 1 802 ? -47.991 23.212 56.184 1.00 65.62 802 MET A CA 1
ATOM 6253 C C . MET A 1 802 ? -47.873 23.937 57.529 1.00 65.62 802 MET A C 1
ATOM 6255 O O . MET A 1 802 ? -48.791 23.859 58.348 1.00 65.62 802 MET A O 1
ATOM 6259 N N . CYS A 1 803 ? -46.803 24.707 57.744 1.00 63.16 803 CYS A N 1
ATOM 6260 C CA . CYS A 1 803 ? -46.655 25.550 58.930 1.00 63.16 803 CYS A CA 1
ATOM 6261 C C . CYS A 1 803 ? -47.713 26.665 58.996 1.00 63.16 803 CYS A C 1
ATOM 6263 O O . CYS A 1 803 ? -48.242 26.918 60.079 1.00 63.16 803 CYS A O 1
ATOM 6265 N N . THR A 1 804 ? -48.063 27.307 57.870 1.00 59.22 804 THR A N 1
ATOM 6266 C CA . THR A 1 804 ? -49.108 28.347 57.837 1.00 59.22 804 THR A CA 1
ATOM 6267 C C . THR A 1 804 ? -50.522 27.789 57.961 1.00 59.22 804 THR A C 1
ATOM 6269 O O . THR A 1 804 ? -51.345 28.406 58.631 1.00 59.22 804 THR A O 1
ATOM 6272 N N . LEU A 1 805 ? -50.824 26.635 57.356 1.00 54.62 805 LEU A N 1
ATOM 6273 C CA . LEU A 1 805 ? -52.180 26.070 57.358 1.00 54.62 805 LEU A CA 1
ATOM 6274 C C . LEU A 1 805 ? -52.582 25.476 58.721 1.00 54.62 805 LEU A C 1
ATOM 6276 O O . LEU A 1 805 ? -53.740 25.577 59.117 1.00 54.62 805 LEU A O 1
ATOM 6280 N N . PHE A 1 806 ? -51.634 24.871 59.446 1.00 56.31 806 PHE A N 1
ATOM 6281 C CA . PHE A 1 806 ? -51.906 24.142 60.693 1.00 56.31 806 PHE A CA 1
ATOM 6282 C C . PHE A 1 806 ? -51.448 24.867 61.970 1.00 56.31 806 PHE A C 1
ATOM 6284 O O . PHE A 1 806 ? -51.562 24.301 63.054 1.00 56.31 806 PHE A O 1
ATOM 6291 N N . SER A 1 807 ? -50.962 26.114 61.876 1.00 48.44 807 SER A N 1
ATOM 6292 C CA . SER A 1 807 ? -50.486 26.914 63.027 1.00 48.44 807 SER A CA 1
ATOM 6293 C C . SER A 1 807 ? -49.473 26.172 63.920 1.00 48.44 807 SER A C 1
ATOM 6295 O O . SER A 1 807 ? -49.471 26.313 65.142 1.00 48.44 807 SER A O 1
ATOM 6297 N N . LEU A 1 808 ? -48.621 25.344 63.312 1.00 50.41 808 LEU A N 1
ATOM 6298 C CA . LEU A 1 808 ? -47.639 24.521 64.018 1.00 50.41 808 LEU A CA 1
ATOM 6299 C C . LEU A 1 808 ? -46.402 25.363 64.358 1.00 50.41 808 LEU A C 1
ATOM 6301 O O . LEU A 1 808 ? -45.838 26.026 63.487 1.00 50.41 808 LEU A O 1
ATOM 6305 N N . THR A 1 809 ? -45.955 25.326 65.616 1.00 43.09 809 THR A N 1
ATOM 6306 C CA . THR A 1 809 ? -44.725 26.002 66.046 1.00 43.09 809 THR A CA 1
ATOM 6307 C C . THR A 1 809 ? -43.506 25.334 65.392 1.00 43.09 809 THR A C 1
ATOM 6309 O O . THR A 1 809 ? -43.275 24.139 65.598 1.00 43.09 809 THR A O 1
ATOM 6312 N N . PRO A 1 810 ? -42.704 26.059 64.587 1.00 46.91 810 PRO A N 1
ATOM 6313 C CA . PRO A 1 810 ? -41.498 25.495 63.995 1.00 46.91 810 PRO A CA 1
ATOM 6314 C C . PRO A 1 810 ? -40.500 25.192 65.113 1.00 46.91 810 PRO A C 1
ATOM 6316 O O . PRO A 1 810 ? -40.166 26.064 65.913 1.00 46.91 810 PRO A O 1
ATOM 6319 N N . SER A 1 811 ? -40.011 23.955 65.178 1.00 42.16 811 SER A N 1
ATOM 6320 C CA . SER A 1 811 ? -39.158 23.506 66.282 1.00 42.16 811 SER A CA 1
ATOM 6321 C C . SER A 1 811 ? -37.773 24.166 66.321 1.00 42.16 811 SER A C 1
ATOM 6323 O O . SER A 1 811 ? -37.097 24.023 67.327 1.00 42.16 811 SER A O 1
ATOM 6325 N N . HIS A 1 812 ? -37.355 24.938 65.308 1.00 43.38 812 HIS A N 1
ATOM 6326 C CA . HIS A 1 812 ? -36.159 25.795 65.353 1.00 43.38 812 HIS A CA 1
ATOM 6327 C C . HIS A 1 812 ? -36.237 26.939 64.314 1.00 43.38 812 HIS A C 1
ATOM 6329 O O . HIS A 1 812 ? -36.891 26.802 63.282 1.00 43.38 812 HIS A O 1
ATOM 6335 N N . ASN A 1 813 ? -35.547 28.062 64.581 1.00 44.06 813 ASN A N 1
ATOM 6336 C CA . ASN A 1 813 ? -35.475 29.299 63.773 1.00 44.06 813 ASN A CA 1
ATOM 6337 C C . ASN A 1 813 ? -34.949 29.089 62.326 1.00 44.06 813 ASN A C 1
ATOM 6339 O O . ASN A 1 813 ? -33.823 29.456 61.999 1.00 44.06 813 ASN A O 1
ATOM 6343 N N . LEU A 1 814 ? -35.773 28.538 61.431 1.00 49.66 814 LEU A N 1
ATOM 6344 C CA . LEU A 1 814 ? -35.487 28.378 59.992 1.00 49.66 814 LEU A CA 1
ATOM 6345 C C . LEU A 1 814 ? -35.825 29.631 59.149 1.00 49.66 814 LEU A C 1
ATOM 6347 O O . LEU A 1 814 ? -35.393 29.744 58.002 1.00 49.66 814 LEU A O 1
ATOM 6351 N N . ASN A 1 815 ? -36.536 30.610 59.723 1.00 49.47 815 ASN A N 1
ATOM 6352 C CA . ASN A 1 815 ? -37.042 31.805 59.029 1.00 49.47 815 ASN A CA 1
ATOM 6353 C C . ASN A 1 815 ? -35.987 32.712 58.340 1.00 49.47 815 ASN A C 1
ATOM 6355 O O . ASN A 1 815 ? -36.264 33.177 57.233 1.00 49.47 815 ASN A O 1
ATOM 6359 N N . PRO A 1 816 ? -34.791 32.992 58.905 1.00 49.12 816 PRO A N 1
ATOM 6360 C CA . PRO A 1 816 ? -33.839 33.905 58.259 1.00 49.12 816 PRO A CA 1
ATOM 6361 C C . PRO A 1 816 ? -33.029 33.263 57.116 1.00 49.12 816 PRO A C 1
ATOM 6363 O O . PRO A 1 816 ? -32.549 33.985 56.240 1.00 49.12 816 PRO A O 1
ATOM 6366 N N . LEU A 1 817 ? -32.883 31.931 57.102 1.00 49.75 817 LEU A N 1
ATOM 6367 C CA . LEU A 1 817 ? -32.189 31.190 56.038 1.00 49.75 817 LEU A CA 1
ATOM 6368 C C . LEU A 1 817 ? -33.101 30.988 54.816 1.00 49.75 817 LEU A C 1
ATOM 6370 O O . LEU A 1 817 ? -32.652 31.108 53.678 1.00 49.75 817 LEU A O 1
ATOM 6374 N N . MET A 1 818 ? -34.393 30.744 55.064 1.00 51.41 818 MET A N 1
ATOM 6375 C CA . MET A 1 818 ? -35.380 30.414 54.034 1.00 51.41 818 MET A CA 1
ATOM 6376 C C . MET A 1 818 ? -35.525 31.519 52.980 1.00 51.41 818 MET A C 1
ATOM 6378 O O . MET A 1 818 ? -35.539 31.223 51.794 1.00 51.41 818 MET A O 1
ATOM 6382 N N . GLY A 1 819 ? -35.554 32.796 53.386 1.00 53.06 819 GLY A N 1
ATOM 6383 C CA . GLY A 1 819 ? -35.708 33.918 52.449 1.00 53.06 819 GLY A CA 1
ATOM 6384 C C . GLY A 1 819 ? -34.531 34.090 51.480 1.00 53.06 819 GLY A C 1
ATOM 6385 O O . GLY A 1 819 ? -34.741 34.375 50.306 1.00 53.06 819 GLY A O 1
ATOM 6386 N N . ARG A 1 820 ? -33.292 33.865 51.942 1.00 53.72 820 ARG A N 1
ATOM 6387 C CA . ARG A 1 820 ? -32.101 33.885 51.073 1.00 53.72 820 ARG A CA 1
ATOM 6388 C C . ARG A 1 820 ? -32.073 32.678 50.135 1.00 53.72 820 ARG A C 1
ATOM 6390 O O . ARG A 1 820 ? -31.744 32.829 48.968 1.00 53.72 820 ARG A O 1
ATOM 6397 N N . ILE A 1 821 ? -32.462 31.506 50.635 1.00 52.94 821 ILE A N 1
ATOM 6398 C CA . ILE A 1 821 ? -32.403 30.248 49.883 1.00 52.94 821 ILE A CA 1
ATOM 6399 C C . ILE A 1 821 ? -33.535 30.137 48.859 1.00 52.94 821 ILE A C 1
ATOM 6401 O O . ILE A 1 821 ? -33.305 29.599 47.785 1.00 52.94 821 ILE A O 1
ATOM 6405 N N . VAL A 1 822 ? -34.719 30.699 49.125 1.00 53.31 822 VAL A N 1
ATOM 6406 C CA . VAL A 1 822 ? -35.800 30.826 48.131 1.00 53.31 822 VAL A CA 1
ATOM 6407 C C . VAL A 1 822 ? -35.376 31.742 46.977 1.00 53.31 822 VAL A C 1
ATOM 6409 O O . VAL A 1 822 ? -35.615 31.410 45.820 1.00 53.31 822 VAL A O 1
ATOM 6412 N N . ASP A 1 823 ? -34.677 32.842 47.269 1.00 56.78 823 ASP A N 1
ATOM 6413 C CA . ASP A 1 823 ? -34.140 33.749 46.246 1.00 56.78 823 ASP A CA 1
ATOM 6414 C C . ASP A 1 823 ? -32.995 33.094 45.440 1.00 56.78 823 ASP A C 1
ATOM 6416 O O . ASP A 1 823 ? -32.929 33.219 44.216 1.00 56.78 823 ASP A O 1
ATOM 6420 N N . THR A 1 824 ? -32.129 32.308 46.094 1.00 56.88 824 THR A N 1
ATOM 6421 C CA . THR A 1 824 ? -31.112 31.469 45.429 1.00 56.88 824 THR A CA 1
ATOM 6422 C C . THR A 1 824 ? -31.747 30.357 44.586 1.00 56.88 824 THR A C 1
ATOM 6424 O O . THR A 1 824 ? -31.303 30.113 43.465 1.00 56.88 824 THR A O 1
ATOM 6427 N N . ALA A 1 825 ? -32.799 29.701 45.078 1.00 53.25 825 ALA A N 1
ATOM 6428 C CA . ALA A 1 825 ? -33.530 28.658 44.363 1.00 53.25 825 ALA A CA 1
ATOM 6429 C C . ALA A 1 825 ? -34.209 29.214 43.107 1.00 53.25 825 ALA A C 1
ATOM 6431 O O . ALA A 1 825 ? -34.081 28.620 42.041 1.00 53.25 825 ALA A O 1
ATOM 6432 N N . LEU A 1 826 ? -34.837 30.390 43.202 1.00 57.59 826 LEU A N 1
ATOM 6433 C CA . LEU A 1 826 ? -35.401 31.117 42.064 1.00 57.59 826 LEU A CA 1
ATOM 6434 C C . LEU A 1 826 ? -34.330 31.495 41.033 1.00 57.59 826 LEU A C 1
ATOM 6436 O O . LEU A 1 826 ? -34.505 31.227 39.847 1.00 57.59 826 LEU A O 1
ATOM 6440 N N . LYS A 1 827 ? -33.179 32.020 41.475 1.00 61.66 827 LYS A N 1
ATOM 6441 C CA . LYS A 1 827 ? -32.032 32.318 40.595 1.00 61.66 827 LYS A CA 1
ATOM 6442 C C . LYS A 1 827 ? -31.477 31.072 39.903 1.00 61.66 827 LYS A C 1
ATOM 6444 O O . LYS A 1 827 ? -31.086 31.143 38.739 1.00 61.66 827 LYS A O 1
ATOM 6449 N N . LEU A 1 828 ? -31.412 29.938 40.601 1.00 56.09 828 LEU A N 1
ATOM 6450 C CA . LEU A 1 828 ? -30.957 28.664 40.040 1.00 56.09 828 LEU A CA 1
ATOM 6451 C C . LEU A 1 828 ? -31.978 28.072 39.060 1.00 56.09 828 LEU A C 1
ATOM 6453 O O . LEU A 1 828 ? -31.566 27.540 38.029 1.00 56.09 828 LEU A O 1
ATOM 6457 N N . LEU A 1 829 ? -33.277 28.199 39.345 1.00 57.50 829 LEU A N 1
ATOM 6458 C CA . LEU A 1 829 ? -34.361 27.750 38.471 1.00 57.50 829 LEU A CA 1
ATOM 6459 C C . LEU A 1 829 ? -34.404 28.580 37.177 1.00 57.50 829 LEU A C 1
ATOM 6461 O O . LEU A 1 829 ? -34.350 28.005 36.092 1.00 57.50 829 LEU A O 1
ATOM 6465 N N . ASP A 1 830 ? -34.359 29.916 37.278 1.00 60.41 830 ASP A N 1
ATOM 6466 C CA . ASP A 1 830 ? -34.297 30.828 36.123 1.00 60.41 830 ASP A CA 1
ATOM 6467 C C . ASP A 1 830 ? -33.043 30.566 35.267 1.00 60.41 830 ASP A C 1
ATOM 6469 O O . ASP A 1 830 ? -33.109 30.545 34.037 1.00 60.41 830 ASP A O 1
ATOM 6473 N N . LYS A 1 831 ? -31.895 30.285 35.901 1.00 57.59 831 LYS A N 1
ATOM 6474 C CA . LYS A 1 831 ? -30.642 29.942 35.206 1.00 57.59 831 LYS A CA 1
ATOM 6475 C C . LYS A 1 831 ? -30.710 28.599 34.469 1.00 57.59 831 LYS A C 1
ATOM 6477 O O . LYS A 1 831 ? -29.902 28.373 33.571 1.00 57.59 831 LYS A O 1
ATOM 6482 N N . HIS A 1 832 ? -31.581 27.673 34.870 1.00 52.59 832 HIS A N 1
ATOM 6483 C CA . HIS A 1 832 ? -31.632 26.298 34.337 1.00 52.59 832 HIS A CA 1
ATOM 6484 C C . HIS A 1 832 ? -32.922 26.000 33.561 1.00 52.59 832 HIS A C 1
ATOM 6486 O O . HIS A 1 832 ? -33.098 24.896 33.049 1.00 52.59 832 HIS A O 1
ATOM 6492 N N . LYS A 1 833 ? -33.779 27.008 33.386 1.00 52.09 833 LYS A N 1
ATOM 6493 C CA . LYS A 1 833 ? -35.024 26.956 32.616 1.00 52.09 833 LYS A CA 1
ATOM 6494 C C . LYS A 1 833 ? -34.825 26.485 31.174 1.00 52.09 833 LYS A C 1
ATOM 6496 O O . LYS A 1 833 ? -35.557 25.624 30.706 1.00 52.09 833 LYS A O 1
ATOM 6501 N N . ALA A 1 834 ? -33.786 26.973 30.494 1.00 50.84 834 ALA A N 1
ATOM 6502 C CA . ALA A 1 834 ? -33.463 26.551 29.127 1.00 50.84 834 ALA A CA 1
ATOM 6503 C C . ALA A 1 834 ? -33.063 25.064 29.023 1.00 50.84 834 ALA A C 1
ATOM 6505 O O . ALA A 1 834 ? -33.229 24.460 27.970 1.00 50.84 834 ALA A O 1
ATOM 6506 N N . GLU A 1 835 ? -32.560 24.464 30.109 1.00 47.53 835 GLU A N 1
ATOM 6507 C CA . GLU A 1 835 ? -32.147 23.054 30.147 1.00 47.53 835 GLU A CA 1
ATOM 6508 C C . GLU A 1 835 ? -33.299 22.086 30.459 1.00 47.53 835 GLU A C 1
ATOM 6510 O O . GLU A 1 835 ? -33.193 20.904 30.139 1.00 47.53 835 GLU A O 1
ATOM 6515 N N . LEU A 1 836 ? -34.371 22.564 31.099 1.00 45.97 836 LEU A N 1
ATOM 6516 C CA . LEU A 1 836 ? -35.591 21.794 31.385 1.00 45.97 836 LEU A CA 1
ATOM 6517 C C . LEU A 1 836 ? -36.545 21.728 30.178 1.00 45.97 836 LEU A C 1
ATOM 6519 O O . LEU A 1 836 ? -37.377 20.834 30.118 1.00 45.97 836 LEU A O 1
ATOM 6523 N N . VAL A 1 837 ? -36.410 22.662 29.229 1.00 43.69 837 VAL A N 1
ATOM 6524 C CA . VAL A 1 837 ? -37.308 22.862 28.070 1.00 43.69 837 VAL A CA 1
ATOM 6525 C C . VAL A 1 837 ? -36.774 22.189 26.785 1.00 43.69 837 VAL A C 1
ATOM 6527 O O . VAL A 1 837 ? -37.372 22.309 25.719 1.00 43.69 837 VAL A O 1
ATOM 6530 N N . ALA A 1 838 ? -35.635 21.485 26.842 1.00 42.88 838 ALA A N 1
ATOM 6531 C CA . ALA A 1 838 ? -34.995 20.928 25.646 1.00 42.88 838 ALA A CA 1
ATOM 6532 C C . ALA A 1 838 ? -35.863 19.834 24.960 1.00 42.88 838 ALA A C 1
ATOM 6534 O O . ALA A 1 838 ? -36.323 18.922 25.650 1.00 42.88 838 ALA A O 1
ATOM 6535 N N . PRO A 1 839 ? -36.055 19.863 23.620 1.00 39.53 839 PRO A N 1
ATOM 6536 C CA . PRO A 1 839 ? -37.113 19.106 22.928 1.00 39.53 839 PRO A CA 1
ATOM 6537 C C . PRO A 1 839 ? -36.812 17.619 22.675 1.00 39.53 839 PRO A C 1
ATOM 6539 O O . PRO A 1 839 ? -37.637 16.926 22.091 1.00 39.53 839 PRO A O 1
ATOM 6542 N N . ASP A 1 840 ? -35.644 17.118 23.080 1.00 39.53 840 ASP A N 1
ATOM 6543 C CA . ASP A 1 840 ? -35.145 15.802 22.644 1.00 39.53 840 ASP A CA 1
ATOM 6544 C C . ASP A 1 840 ? -35.472 14.659 23.626 1.00 39.53 840 ASP A C 1
ATOM 6546 O O . ASP A 1 840 ? -34.845 13.598 23.595 1.00 39.53 840 ASP A O 1
ATOM 6550 N N . THR A 1 841 ? -36.442 14.858 24.522 1.00 39.47 841 THR A N 1
ATOM 6551 C CA . THR A 1 841 ? -36.909 13.813 25.444 1.00 39.47 841 THR A CA 1
ATOM 6552 C C . THR A 1 841 ? -38.150 13.140 24.871 1.00 39.47 841 THR A C 1
ATOM 6554 O O . THR A 1 841 ? -39.114 13.804 24.498 1.00 39.47 841 THR A O 1
ATOM 6557 N N . GLY A 1 842 ? -38.105 11.811 24.751 1.00 38.94 842 GLY A N 1
ATOM 6558 C CA . GLY A 1 842 ? -39.253 11.011 24.337 1.00 38.94 842 GLY A CA 1
ATOM 6559 C C . GLY A 1 842 ? -40.479 11.236 25.237 1.00 38.94 842 GLY A C 1
ATOM 6560 O O . GLY A 1 842 ? -40.371 11.804 26.328 1.00 38.94 842 GLY A O 1
ATOM 6561 N N . PRO A 1 843 ? -41.664 10.780 24.802 1.00 38.94 843 PRO A N 1
ATOM 6562 C CA . PRO A 1 843 ? -42.965 11.198 25.336 1.00 38.94 843 PRO A CA 1
ATOM 6563 C C . PRO A 1 843 ? -43.223 10.862 26.818 1.00 38.94 843 PRO A C 1
ATOM 6565 O O . PRO A 1 843 ? -44.214 11.325 27.372 1.00 38.94 843 PRO A O 1
ATOM 6568 N N . ASN A 1 844 ? -42.345 10.102 27.485 1.00 37.88 844 ASN A N 1
ATOM 6569 C CA . ASN A 1 844 ? -42.596 9.545 28.818 1.00 37.88 844 ASN A CA 1
ATOM 6570 C C . ASN A 1 844 ? -41.871 10.248 29.986 1.00 37.88 844 ASN A C 1
ATOM 6572 O O . ASN A 1 844 ? -42.028 9.815 31.127 1.00 37.88 844 ASN A O 1
ATOM 6576 N N . THR A 1 845 ? -41.082 11.306 29.759 1.00 38.28 845 THR A N 1
ATOM 6577 C CA . THR A 1 845 ? -40.372 12.024 30.850 1.00 38.28 845 THR A CA 1
ATOM 6578 C C . THR A 1 845 ? -40.373 13.550 30.728 1.00 38.28 845 THR A C 1
ATOM 6580 O O . THR A 1 845 ? -39.591 14.225 31.403 1.00 38.28 845 THR A O 1
ATOM 6583 N N . CYS A 1 846 ? -41.261 14.125 29.917 1.00 35.66 846 CYS A N 1
ATOM 6584 C CA . CYS A 1 846 ? -41.420 15.574 29.872 1.00 35.66 846 CYS A CA 1
ATOM 6585 C C . CYS A 1 846 ? -42.247 16.031 31.086 1.00 35.66 846 CYS A C 1
ATOM 6587 O O . CYS A 1 846 ? -43.433 15.720 31.188 1.00 35.66 846 CYS A O 1
ATOM 6589 N N . ILE A 1 847 ? -41.632 16.755 32.030 1.00 43.94 847 ILE A N 1
ATOM 6590 C CA . ILE A 1 847 ? -42.416 17.594 32.945 1.00 43.94 847 ILE A CA 1
ATOM 6591 C C . ILE A 1 847 ? -42.983 18.698 32.061 1.00 43.94 847 ILE A C 1
ATOM 6593 O O . ILE A 1 847 ? -42.217 19.500 31.528 1.00 43.94 847 ILE A O 1
ATOM 6597 N N . ASP A 1 848 ? -44.301 18.693 31.880 1.00 42.84 848 ASP A N 1
ATOM 6598 C CA . ASP A 1 848 ? -44.979 19.599 30.963 1.00 42.84 848 ASP A CA 1
ATOM 6599 C C . ASP A 1 848 ? -44.566 21.058 31.227 1.00 42.84 848 ASP A C 1
ATOM 6601 O O . ASP A 1 848 ? -44.457 21.485 32.386 1.00 42.84 848 ASP A O 1
ATOM 6605 N N . ILE A 1 849 ? -44.318 21.832 30.167 1.00 47.41 849 ILE A N 1
ATOM 6606 C CA . ILE A 1 849 ? -43.863 23.234 30.263 1.00 47.41 849 ILE A CA 1
ATOM 6607 C C . ILE A 1 849 ? -44.872 24.052 31.082 1.00 47.41 849 ILE A C 1
ATOM 6609 O O . ILE A 1 849 ? -44.489 24.934 31.858 1.00 47.41 849 ILE A O 1
ATOM 6613 N N . GLU A 1 850 ? -46.153 23.699 30.977 1.00 45.53 850 GLU A N 1
ATOM 6614 C CA . GLU A 1 850 ? -47.238 24.265 31.775 1.00 45.53 850 GLU A CA 1
ATOM 6615 C C . GLU A 1 850 ? -47.095 23.964 33.273 1.00 45.53 850 GLU A C 1
ATOM 6617 O O . GLU A 1 850 ? -47.351 24.842 34.094 1.00 45.53 850 GLU A O 1
ATOM 6622 N N . THR A 1 851 ? -46.599 22.783 33.655 1.00 49.66 851 THR A N 1
ATOM 6623 C CA . THR A 1 851 ? -46.390 22.400 35.063 1.00 49.66 851 THR A CA 1
ATOM 6624 C C . THR A 1 851 ? -45.233 23.184 35.690 1.00 49.66 851 THR A C 1
ATOM 6626 O O . THR A 1 851 ? -45.323 23.624 36.838 1.00 49.66 851 THR A O 1
ATOM 6629 N N . ILE A 1 852 ? -44.154 23.418 34.934 1.00 51.19 852 ILE A N 1
ATOM 6630 C CA . ILE A 1 852 ? -43.006 24.229 35.380 1.00 51.19 852 ILE A CA 1
ATOM 6631 C C . ILE A 1 852 ? -43.401 25.708 35.477 1.00 51.19 852 ILE A C 1
ATOM 6633 O O . ILE A 1 852 ? -43.060 26.369 36.458 1.00 51.19 852 ILE A O 1
ATOM 6637 N N . SER A 1 853 ? -44.157 26.222 34.501 1.00 51.78 853 SER A N 1
ATOM 6638 C CA . SER A 1 853 ? -44.674 27.596 34.528 1.00 51.78 853 SER A CA 1
ATOM 6639 C C . SER A 1 853 ? -45.670 27.810 35.671 1.00 51.78 853 SER A C 1
ATOM 6641 O O . SER A 1 853 ? -45.572 28.803 36.387 1.00 51.78 853 SER A O 1
ATOM 6643 N N . ALA A 1 854 ? -46.579 26.859 35.908 1.00 52.16 854 ALA A N 1
ATOM 6644 C CA . ALA A 1 854 ? -47.522 26.904 37.022 1.00 52.16 854 ALA A CA 1
ATOM 6645 C C . ALA A 1 854 ? -46.808 26.847 38.380 1.00 52.16 854 ALA A C 1
ATOM 6647 O O . ALA A 1 854 ? -47.204 27.545 39.313 1.00 52.16 854 ALA A O 1
ATOM 6648 N N . ALA A 1 855 ? -45.728 26.066 38.492 1.00 48.91 855 ALA A N 1
ATOM 6649 C CA . ALA A 1 855 ? -44.887 26.043 39.681 1.00 48.91 855 ALA A CA 1
ATOM 6650 C C . ALA A 1 855 ? -44.129 27.369 39.878 1.00 48.91 855 ALA A C 1
ATOM 6652 O O . ALA A 1 855 ? -44.097 27.874 40.996 1.00 48.91 855 ALA A O 1
ATOM 6653 N N . GLU A 1 856 ? -43.574 27.979 38.822 1.00 53.72 856 GLU A N 1
ATOM 6654 C CA . GLU A 1 856 ? -42.962 29.318 38.888 1.00 53.72 856 GLU A CA 1
ATOM 6655 C C . GLU A 1 856 ? -43.957 30.381 39.364 1.00 53.72 856 GLU A C 1
ATOM 6657 O O . GLU A 1 856 ? -43.623 31.204 40.222 1.00 53.72 856 GLU A O 1
ATOM 6662 N N . ASP A 1 857 ? -45.177 30.360 38.833 1.00 56.66 857 ASP A N 1
ATOM 6663 C CA . ASP A 1 857 ? -46.221 31.308 39.205 1.00 56.66 857 ASP A CA 1
ATOM 6664 C C . ASP A 1 857 ? -46.676 31.095 40.650 1.00 56.66 857 ASP A C 1
ATOM 6666 O O . ASP A 1 857 ? -46.781 32.069 41.398 1.00 56.66 857 ASP A O 1
ATOM 6670 N N . LEU A 1 858 ? -46.831 29.842 41.095 1.00 52.66 858 LEU A N 1
ATOM 6671 C CA . LEU A 1 858 ? -47.077 29.497 42.499 1.00 52.66 858 LEU A CA 1
ATOM 6672 C C . LEU A 1 858 ? -45.967 30.020 43.413 1.00 52.66 858 LEU A C 1
ATOM 6674 O O . LEU A 1 858 ? -46.255 30.649 44.432 1.00 52.66 858 LEU A O 1
ATOM 6678 N N . VAL A 1 859 ? -44.704 29.819 43.034 1.00 53.00 859 VAL A N 1
ATOM 6679 C CA . VAL A 1 859 ? -43.533 30.259 43.801 1.00 53.00 859 VAL A CA 1
ATOM 6680 C C . VAL A 1 859 ? -43.451 31.788 43.879 1.00 53.00 859 VAL A C 1
ATOM 6682 O O . VAL A 1 859 ? -43.223 32.344 44.958 1.00 53.00 859 VAL A O 1
ATOM 6685 N N . ARG A 1 860 ? -43.684 32.497 42.768 1.00 56.81 860 ARG A N 1
ATOM 6686 C CA . ARG A 1 860 ? -43.691 33.970 42.721 1.00 56.81 860 ARG A CA 1
ATOM 6687 C C . ARG A 1 860 ? -44.867 34.560 43.499 1.00 56.81 860 ARG A C 1
ATOM 6689 O O . ARG A 1 860 ? -44.691 35.570 44.185 1.00 56.81 860 ARG A O 1
ATOM 6696 N N . LEU A 1 861 ? -46.045 33.940 43.429 1.00 54.28 861 LEU A N 1
ATOM 6697 C CA . LEU A 1 861 ? -47.227 34.343 44.192 1.00 54.28 861 LEU A CA 1
ATOM 6698 C C . LEU A 1 861 ? -46.982 34.174 45.700 1.00 54.28 861 LEU A C 1
ATOM 6700 O O . LEU A 1 861 ? -47.258 35.090 46.475 1.00 54.28 861 LEU A O 1
ATOM 6704 N N . PHE A 1 862 ? -46.378 33.054 46.109 1.00 51.19 862 PHE A N 1
ATOM 6705 C CA . PHE A 1 862 ? -46.038 32.791 47.508 1.00 51.19 862 PHE A CA 1
ATOM 6706 C C . PHE A 1 862 ? -44.949 33.718 48.045 1.00 51.19 862 PHE A C 1
ATOM 6708 O O . PHE A 1 862 ? -45.073 34.193 49.172 1.00 51.19 862 PHE A O 1
ATOM 6715 N N . SER A 1 863 ? -43.920 34.033 47.248 1.00 51.12 863 SER A N 1
ATOM 6716 C CA . SER A 1 863 ? -42.897 35.021 47.621 1.00 51.12 863 SER A CA 1
ATOM 6717 C C . SER A 1 863 ? -43.529 36.382 47.916 1.00 51.12 863 SER A C 1
ATOM 6719 O O . SER A 1 863 ? -43.231 36.990 48.942 1.00 51.12 863 SER A O 1
ATOM 6721 N N . ARG A 1 864 ? -44.475 36.827 47.076 1.00 54.44 864 ARG A N 1
ATOM 6722 C CA . ARG A 1 864 ? -45.226 38.072 47.306 1.00 54.44 864 ARG A CA 1
ATOM 6723 C C . ARG A 1 864 ? -46.089 38.001 48.568 1.00 54.44 864 ARG A C 1
ATOM 6725 O O . ARG A 1 864 ? -46.160 38.977 49.310 1.00 54.44 864 ARG A O 1
ATOM 6732 N N . CYS A 1 865 ? -46.725 36.861 48.845 1.00 50.75 865 CYS A N 1
ATOM 6733 C CA . CYS A 1 865 ? -47.475 36.651 50.086 1.00 50.75 865 CYS A CA 1
ATOM 6734 C C . CYS A 1 865 ? -46.573 36.664 51.332 1.00 50.75 865 CYS A C 1
ATOM 6736 O O . CYS A 1 865 ? -46.977 37.212 52.354 1.00 50.75 865 CYS A O 1
ATOM 6738 N N . LEU A 1 866 ? -45.356 36.122 51.249 1.00 50.31 866 LEU A N 1
ATOM 6739 C CA . LEU A 1 866 ? -44.344 36.150 52.312 1.00 50.31 866 LEU A CA 1
ATOM 6740 C C . LEU A 1 866 ? -43.838 37.567 52.587 1.00 50.31 866 LEU A C 1
ATOM 6742 O O . LEU A 1 866 ? -43.762 37.965 53.749 1.00 50.31 866 LEU A O 1
ATOM 6746 N N . ASP A 1 867 ? -43.561 38.348 51.543 1.00 51.69 867 ASP A N 1
ATOM 6747 C CA . ASP A 1 867 ? -43.194 39.761 51.679 1.00 51.69 867 ASP A CA 1
ATOM 6748 C C . ASP A 1 867 ? -44.341 40.571 52.296 1.00 51.69 867 ASP A C 1
ATOM 6750 O O . ASP A 1 867 ? -44.123 41.380 53.200 1.00 51.69 867 ASP A O 1
ATOM 6754 N N . ASN A 1 868 ? -45.585 40.290 51.900 1.00 50.16 868 ASN A N 1
ATOM 6755 C CA . ASN A 1 868 ? -46.772 40.912 52.486 1.00 50.16 868 ASN A CA 1
ATOM 6756 C C . ASN A 1 868 ? -46.998 40.497 53.950 1.00 50.16 868 ASN A C 1
ATOM 6758 O O . ASN A 1 868 ? -47.328 41.352 54.767 1.00 50.16 868 ASN A O 1
ATOM 6762 N N . ALA A 1 869 ? -46.775 39.231 54.314 1.00 48.22 869 ALA A N 1
ATOM 6763 C CA . ALA A 1 869 ? -46.877 38.742 55.692 1.00 48.22 869 ALA A CA 1
ATOM 6764 C C . ALA A 1 869 ? -45.762 39.300 56.592 1.00 48.22 869 ALA A C 1
ATOM 6766 O O . ALA A 1 869 ? -46.013 39.632 57.747 1.00 48.22 869 ALA A O 1
ATOM 6767 N N . ARG A 1 870 ? -44.549 39.478 56.054 1.00 48.00 870 ARG A N 1
ATOM 6768 C CA . ARG A 1 870 ? -43.417 40.122 56.737 1.00 48.00 870 ARG A CA 1
ATOM 6769 C C . ARG A 1 870 ? -43.656 41.621 56.932 1.00 48.00 870 ARG A C 1
ATOM 6771 O O . ARG A 1 870 ? -43.341 42.169 57.983 1.00 48.00 870 ARG A O 1
ATOM 6778 N N . ASN A 1 871 ? -44.282 42.279 55.959 1.00 46.84 871 ASN A N 1
ATOM 6779 C CA . ASN A 1 871 ? -44.727 43.666 56.087 1.00 46.84 871 ASN A CA 1
ATOM 6780 C C . ASN A 1 871 ? -45.905 43.802 57.072 1.00 46.84 871 ASN A C 1
ATOM 6782 O O . ASN A 1 871 ? -45.971 44.790 57.807 1.00 46.84 871 ASN A O 1
ATOM 6786 N N . ALA A 1 872 ? -46.792 42.802 57.146 1.00 42.97 872 ALA A N 1
ATOM 6787 C CA . ALA A 1 872 ? -47.880 42.715 58.121 1.00 42.97 872 ALA A CA 1
ATOM 6788 C C . ALA A 1 872 ? -47.365 42.467 59.553 1.00 42.97 872 ALA A C 1
ATOM 6790 O O . ALA A 1 872 ? -47.812 43.127 60.483 1.00 42.97 872 ALA A O 1
ATOM 6791 N N . SER A 1 873 ? -46.369 41.597 59.755 1.00 38.25 873 SER A N 1
ATOM 6792 C CA . SER A 1 873 ? -45.760 41.368 61.075 1.00 38.25 873 SER A CA 1
ATOM 6793 C C . SER A 1 873 ? -44.970 42.585 61.566 1.00 38.25 873 SER A C 1
ATOM 6795 O O . SER A 1 873 ? -45.052 42.926 62.739 1.00 38.25 873 SER A O 1
ATOM 6797 N N . VAL A 1 874 ? -44.288 43.309 60.668 1.00 45.62 874 VAL A N 1
ATOM 6798 C CA . VAL A 1 874 ? -43.597 44.577 60.985 1.00 45.62 874 VAL A CA 1
ATOM 6799 C C . VAL A 1 874 ? -44.587 45.711 61.300 1.00 45.62 874 VAL A C 1
ATOM 6801 O O . VAL A 1 874 ? -44.280 46.602 62.092 1.00 45.62 874 VAL A O 1
ATOM 6804 N N . SER A 1 875 ? -45.790 45.695 60.719 1.00 35.72 875 SER A N 1
ATOM 6805 C CA . SER A 1 875 ? -46.854 46.654 61.056 1.00 35.72 875 SER A CA 1
ATOM 6806 C C . SER A 1 875 ? -47.632 46.269 62.321 1.00 35.72 875 SER A C 1
ATOM 6808 O O . SER A 1 875 ? -48.038 47.163 63.066 1.00 35.72 875 SER A O 1
ATOM 6810 N N . ILE A 1 876 ? -47.749 44.975 62.640 1.00 42.66 876 ILE A N 1
ATOM 6811 C CA . ILE A 1 876 ? -48.272 44.480 63.923 1.00 42.66 876 ILE A CA 1
ATOM 6812 C C . ILE A 1 876 ? -47.282 44.766 65.064 1.00 42.66 876 ILE A C 1
ATOM 6814 O O . ILE A 1 876 ? -47.704 45.266 66.099 1.00 42.66 876 ILE A O 1
ATOM 6818 N N . GLU A 1 877 ? -45.970 44.592 64.866 1.00 38.44 877 GLU A N 1
ATOM 6819 C CA . GLU A 1 877 ? -44.950 44.981 65.858 1.00 38.44 877 GLU A CA 1
ATOM 6820 C C . GLU A 1 877 ? -44.896 46.501 66.084 1.00 38.44 877 GLU A C 1
ATOM 6822 O O . GLU A 1 877 ? -44.715 46.950 67.215 1.00 38.44 877 GLU A O 1
ATOM 6827 N N . ARG A 1 878 ? -45.126 47.317 65.042 1.00 37.59 878 ARG A N 1
ATOM 6828 C CA . ARG A 1 878 ? -45.242 48.784 65.181 1.00 37.59 878 ARG A CA 1
ATOM 6829 C C . ARG A 1 878 ? -46.528 49.235 65.871 1.00 37.59 878 ARG A C 1
ATOM 6831 O O . ARG A 1 878 ? -46.527 50.281 66.516 1.00 37.59 878 ARG A O 1
ATOM 6838 N N . THR A 1 879 ? -47.620 48.483 65.744 1.00 37.62 879 THR A N 1
ATOM 6839 C CA . THR A 1 879 ? -48.884 48.792 66.436 1.00 37.62 879 THR A CA 1
ATOM 6840 C C . THR A 1 879 ? -48.899 48.242 67.865 1.00 37.62 879 THR A C 1
ATOM 6842 O O . THR A 1 879 ? -49.426 48.909 68.754 1.00 37.62 879 THR A O 1
ATOM 6845 N N . SER A 1 880 ? -48.219 47.124 68.143 1.00 33.16 880 SER A N 1
ATOM 6846 C CA . SER A 1 880 ? -48.018 46.609 69.504 1.00 33.16 880 SER A CA 1
ATOM 6847 C C . SER A 1 880 ? -46.975 47.408 70.295 1.00 33.16 880 SER A C 1
ATOM 6849 O O . SER A 1 880 ? -47.128 47.552 71.506 1.00 33.16 880 SER A O 1
ATOM 6851 N N . SER A 1 881 ? -45.967 48.005 69.642 1.00 33.38 881 SER A N 1
ATOM 6852 C CA . SER A 1 881 ? -44.993 48.892 70.304 1.00 33.38 881 SER A CA 1
ATOM 6853 C C . SER A 1 881 ? -45.546 50.285 70.637 1.00 33.38 881 SER A C 1
ATOM 6855 O O . SER A 1 881 ? -44.910 51.024 71.382 1.00 33.38 881 SER A O 1
ATOM 6857 N N . MET A 1 882 ? -46.712 50.665 70.096 1.00 36.84 882 MET A N 1
ATOM 6858 C CA . MET A 1 882 ? -47.393 51.930 70.413 1.00 36.84 882 MET A CA 1
ATOM 6859 C C . MET A 1 882 ? -48.519 51.785 71.454 1.00 36.84 882 MET A C 1
ATOM 6861 O O . MET A 1 882 ? -49.016 52.798 71.938 1.00 36.84 882 MET A O 1
ATOM 6865 N N . ALA A 1 883 ? -48.892 50.560 71.846 1.00 32.50 883 ALA A N 1
ATOM 6866 C CA . ALA A 1 883 ? -50.036 50.291 72.727 1.00 32.50 883 ALA A CA 1
ATOM 6867 C C . ALA A 1 883 ? -49.681 49.697 74.112 1.00 32.50 883 ALA A C 1
ATOM 6869 O O . ALA A 1 883 ? -50.572 49.233 74.815 1.00 32.50 883 ALA A O 1
ATOM 6870 N N . GLN A 1 884 ? -48.411 49.724 74.543 1.00 29.38 884 GLN A N 1
ATOM 6871 C CA . GLN A 1 884 ? -47.974 49.208 75.859 1.00 29.38 884 GLN A CA 1
ATOM 6872 C C . GLN A 1 884 ? -47.346 50.275 76.779 1.00 29.38 884 GLN A C 1
ATOM 6874 O O . GLN A 1 884 ? -46.373 50.015 77.479 1.00 29.38 884 GLN A O 1
ATOM 6879 N N . ASN A 1 885 ? -47.942 51.472 76.829 1.00 30.47 885 ASN A N 1
ATOM 6880 C CA . ASN A 1 885 ? -47.723 52.458 77.899 1.00 30.47 885 ASN A CA 1
ATOM 6881 C C . ASN A 1 885 ? -48.998 52.624 78.754 1.00 30.47 885 ASN A C 1
ATOM 6883 O O . ASN A 1 885 ? -49.606 53.689 78.782 1.00 30.47 885 ASN A O 1
ATOM 6887 N N . SER A 1 886 ? -49.398 51.554 79.449 1.00 26.44 886 SER A N 1
ATOM 6888 C CA . SER A 1 886 ? -50.205 51.595 80.684 1.00 26.44 886 SER A CA 1
ATOM 6889 C C . SER A 1 886 ? -50.315 50.189 81.310 1.00 26.44 886 SER A C 1
ATOM 6891 O O . SER A 1 886 ? -50.880 49.264 80.740 1.00 26.44 886 SER A O 1
ATOM 6893 N N . LEU A 1 887 ? -49.726 50.033 82.498 1.00 22.84 887 LEU A N 1
ATOM 6894 C CA . LEU A 1 887 ? -49.879 48.912 83.455 1.00 22.84 887 LEU A CA 1
ATOM 6895 C C . LEU A 1 887 ? -51.341 48.799 83.988 1.00 22.84 887 LEU A C 1
ATOM 6897 O O . LEU A 1 887 ? -52.077 49.762 83.762 1.00 22.84 887 LEU A O 1
ATOM 6901 N N . PRO A 1 888 ? -51.769 47.788 84.809 1.00 32.59 888 PRO A N 1
ATOM 6902 C CA . PRO A 1 888 ? -51.065 46.610 85.381 1.00 32.59 888 PRO A CA 1
ATOM 6903 C C . PRO A 1 888 ? -51.886 45.270 85.486 1.00 32.59 888 PRO A C 1
ATOM 6905 O O . PRO A 1 888 ? -53.079 45.210 85.213 1.00 32.59 888 PRO A O 1
ATOM 6908 N N . THR A 1 889 ? -51.237 44.232 86.057 1.00 22.38 889 THR A N 1
ATOM 6909 C CA . THR A 1 889 ? -51.769 43.179 86.984 1.00 22.38 889 THR A CA 1
ATOM 6910 C C . THR A 1 889 ? -52.736 42.073 86.507 1.00 22.38 889 THR A C 1
ATOM 6912 O O . THR A 1 889 ? -53.895 42.340 86.225 1.00 22.38 889 THR A O 1
ATOM 6915 N N . SER A 1 890 ? -52.324 40.797 86.651 1.00 23.19 890 SER A N 1
ATOM 6916 C CA . SER A 1 890 ? -52.809 39.822 87.675 1.00 23.19 890 SER A CA 1
ATOM 6917 C C . SER A 1 890 ? -52.894 38.338 87.225 1.00 23.19 890 SER A C 1
ATOM 6919 O O . SER A 1 890 ? -53.343 38.024 86.132 1.00 23.19 890 SER A O 1
ATOM 6921 N N . SER A 1 891 ? -52.469 37.457 88.154 1.00 23.55 891 SER A N 1
ATOM 6922 C CA . SER A 1 891 ? -52.901 36.063 88.447 1.00 23.55 891 SER A CA 1
ATOM 6923 C C . SER A 1 891 ? -52.732 34.894 87.442 1.00 23.55 891 SER A C 1
ATOM 6925 O O . SER A 1 891 ? -53.507 34.742 86.508 1.00 23.55 891 SER A O 1
ATOM 6927 N N . PHE A 1 892 ? -51.753 34.015 87.743 1.00 23.08 892 PHE A N 1
ATOM 6928 C CA . PHE A 1 892 ? -51.841 32.552 88.040 1.00 23.08 892 PHE A CA 1
ATOM 6929 C C . PHE A 1 892 ? -53.217 31.818 87.885 1.00 23.08 892 PHE A C 1
ATOM 6931 O O . PHE A 1 892 ? -54.238 32.447 88.135 1.00 23.08 892 PHE A O 1
ATOM 6938 N N . PRO A 1 893 ? -53.281 30.456 87.902 1.00 31.47 893 PRO A N 1
ATOM 6939 C CA . PRO A 1 893 ? -52.880 29.383 86.956 1.00 31.47 893 PRO A CA 1
ATOM 6940 C C . PRO A 1 893 ? -54.076 28.351 86.848 1.00 31.47 893 PRO A C 1
ATOM 6942 O O . PRO A 1 893 ? -55.207 28.824 86.890 1.00 31.47 893 PRO A O 1
ATOM 6945 N N . PRO A 1 894 ? -53.972 26.998 86.967 1.00 38.31 894 PRO A N 1
ATOM 6946 C CA . PRO A 1 894 ? -53.257 25.924 86.245 1.00 38.31 894 PRO A CA 1
ATOM 6947 C C . PRO A 1 894 ? -54.208 24.810 85.664 1.00 38.31 894 PRO A C 1
ATOM 6949 O O . PRO A 1 894 ? -55.422 24.892 85.791 1.00 38.31 894 PRO A O 1
ATOM 6952 N N . GLN A 1 895 ? -53.607 23.707 85.167 1.00 25.72 895 GLN A N 1
ATOM 6953 C CA . GLN A 1 895 ? -54.071 22.290 85.235 1.00 25.72 895 GLN A CA 1
ATOM 6954 C C . GLN A 1 895 ? -55.250 21.777 84.370 1.00 25.72 895 GLN A C 1
ATOM 6956 O O . GLN A 1 895 ? -56.363 22.274 84.457 1.00 25.72 895 GLN A O 1
ATOM 6961 N N . ALA A 1 896 ? -55.035 20.652 83.661 1.00 23.91 896 ALA A N 1
ATOM 6962 C CA . ALA A 1 896 ? -55.469 19.296 84.079 1.00 23.91 896 ALA A CA 1
ATOM 6963 C C . ALA A 1 896 ? -55.651 18.319 82.886 1.00 23.91 896 ALA A C 1
ATOM 6965 O O . ALA A 1 896 ? -56.525 18.505 82.050 1.00 23.91 896 ALA A O 1
ATOM 6966 N N . ASP A 1 897 ? -54.782 17.304 82.837 1.00 24.83 897 ASP A N 1
ATOM 6967 C CA . ASP A 1 897 ? -55.074 15.862 82.970 1.00 24.83 897 ASP A CA 1
ATOM 6968 C C . ASP A 1 897 ? -56.163 15.106 82.161 1.00 24.83 897 ASP A C 1
ATOM 6970 O O . ASP A 1 897 ? -57.300 15.544 82.021 1.00 24.83 897 ASP A O 1
ATOM 6974 N N . LEU A 1 898 ? -55.787 13.844 81.853 1.00 25.91 898 LEU A N 1
ATOM 6975 C CA . LEU A 1 898 ? -56.581 12.641 81.489 1.00 25.91 898 LEU A CA 1
ATOM 6976 C C . LEU A 1 898 ? -57.022 12.528 80.012 1.00 25.91 898 LEU A C 1
ATOM 6978 O O . LEU A 1 898 ? -57.531 13.470 79.430 1.00 25.91 898 LEU A O 1
ATOM 6982 N N . GLY A 1 899 ? -56.925 11.397 79.306 1.00 22.31 899 GLY A N 1
ATOM 6983 C CA . GLY A 1 899 ? -56.542 10.024 79.632 1.00 22.31 899 GLY A CA 1
ATOM 6984 C C . GLY A 1 899 ? -57.186 9.062 78.610 1.00 22.31 899 GLY A C 1
ATOM 6985 O O . GLY A 1 899 ? -58.320 9.283 78.213 1.00 22.31 899 GLY A O 1
ATOM 6986 N N . GLY A 1 900 ? -56.465 8.002 78.219 1.00 24.28 900 GLY A N 1
ATOM 6987 C CA . GLY A 1 900 ? -57.011 6.658 77.950 1.00 24.28 900 GLY A CA 1
ATOM 6988 C C . GLY A 1 900 ? -57.813 6.338 76.668 1.00 24.28 900 GLY A C 1
ATOM 6989 O O . GLY A 1 900 ? -58.913 6.830 76.468 1.00 24.28 900 GLY A O 1
ATOM 6990 N N . HIS A 1 901 ? -57.312 5.306 75.971 1.00 24.20 901 HIS A N 1
ATOM 6991 C CA . HIS A 1 901 ? -58.024 4.258 75.208 1.00 24.20 901 HIS A CA 1
ATOM 6992 C C . HIS A 1 901 ? -58.335 4.419 73.699 1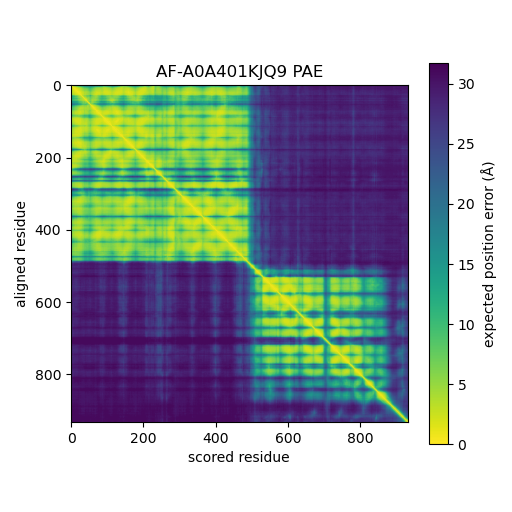.00 24.20 901 HIS A C 1
ATOM 6994 O O . HIS A 1 901 ? -59.289 5.062 73.280 1.00 24.20 901 HIS A O 1
ATOM 7000 N N . GLU A 1 902 ? -57.566 3.658 72.904 1.00 27.94 902 GLU A N 1
ATOM 7001 C CA . GLU A 1 902 ? -57.992 2.908 71.701 1.00 27.94 902 GLU A CA 1
ATOM 7002 C C . GLU A 1 902 ? -59.124 1.902 72.038 1.00 27.94 902 GLU A C 1
ATOM 7004 O O . GLU A 1 902 ? -59.145 1.442 73.190 1.00 27.94 902 GLU A O 1
ATOM 7009 N N . PRO A 1 903 ? -60.020 1.489 71.096 1.00 33.34 903 PRO A N 1
ATOM 7010 C CA . PRO A 1 903 ? -59.617 0.786 69.859 1.00 33.34 903 PRO A CA 1
ATOM 7011 C C . PRO A 1 903 ? -60.504 0.919 68.584 1.00 33.34 903 PRO A C 1
ATOM 7013 O O . PRO A 1 903 ? -61.677 1.257 68.629 1.00 33.34 903 PRO A O 1
ATOM 7016 N N . ALA A 1 904 ? -59.885 0.544 67.454 1.00 23.98 904 ALA A N 1
ATOM 7017 C CA . ALA A 1 904 ? -60.392 -0.129 66.240 1.00 23.98 904 ALA A CA 1
ATOM 7018 C C . ALA A 1 904 ? -61.665 0.334 65.472 1.00 23.98 904 ALA A C 1
ATOM 7020 O O . ALA A 1 904 ? -62.783 0.278 65.965 1.00 23.98 904 ALA A O 1
ATOM 7021 N N . ASN A 1 905 ? -61.433 0.543 64.164 1.00 26.28 905 ASN A N 1
ATOM 7022 C CA . ASN A 1 905 ? -62.278 0.285 62.982 1.00 26.28 905 ASN A CA 1
ATOM 7023 C C . ASN A 1 905 ? -63.704 0.859 62.914 1.00 26.28 905 ASN A C 1
ATOM 7025 O O . ASN A 1 905 ? -64.635 0.261 63.439 1.00 26.28 905 ASN A O 1
ATOM 7029 N N . PHE A 1 906 ? -63.893 1.866 62.053 1.00 24.38 906 PHE A N 1
ATOM 7030 C CA . PHE A 1 906 ? -65.025 1.915 61.118 1.00 24.38 906 PHE A CA 1
ATOM 7031 C C . PHE A 1 906 ? -64.637 2.704 59.859 1.00 24.38 906 PHE A C 1
ATOM 7033 O O . PHE A 1 906 ? -64.141 3.827 59.936 1.00 24.38 906 PHE A O 1
ATOM 7040 N N . GLU A 1 907 ? -64.840 2.066 58.709 1.00 26.73 907 GLU A N 1
ATOM 7041 C CA . GLU A 1 907 ? -64.811 2.659 57.375 1.00 26.73 907 GLU A CA 1
ATOM 7042 C C . GLU A 1 907 ? -65.980 3.642 57.215 1.00 26.73 907 GLU A C 1
ATOM 7044 O O . GLU A 1 907 ? -67.117 3.326 57.566 1.00 26.73 907 GLU A O 1
ATOM 7049 N N . SER A 1 908 ? -65.717 4.809 56.626 1.00 24.05 908 SER A N 1
ATOM 7050 C CA . SER A 1 908 ? -66.723 5.563 55.876 1.00 24.05 908 SER A CA 1
ATOM 7051 C C . SER A 1 908 ? -66.036 6.362 54.770 1.00 24.05 908 SER A C 1
ATOM 7053 O O . SER A 1 908 ? -65.311 7.323 55.036 1.00 24.05 908 SER A O 1
ATOM 7055 N N . GLU A 1 909 ? -66.253 5.933 53.531 1.00 28.19 909 GLU A N 1
ATOM 7056 C CA . GLU A 1 909 ? -65.883 6.637 52.307 1.00 28.19 909 GLU A CA 1
ATOM 7057 C C . GLU A 1 909 ? -66.580 8.006 52.215 1.00 28.19 909 GLU A C 1
ATOM 7059 O O . GLU A 1 909 ? -67.789 8.117 52.415 1.00 28.19 909 GLU A O 1
ATOM 7064 N N . SER A 1 910 ? -65.836 9.046 51.832 1.00 22.17 910 SER A N 1
ATOM 7065 C CA . SER A 1 910 ? -66.339 10.102 50.944 1.00 22.17 910 SER A CA 1
ATOM 7066 C C . SER A 1 910 ? -65.159 10.782 50.224 1.00 22.17 910 SER A C 1
ATOM 7068 O O . SER A 1 910 ? -64.037 10.771 50.735 1.00 22.17 910 SER A O 1
ATOM 7070 N N . PRO A 1 911 ? -65.369 11.287 48.997 1.00 27.39 911 PRO A N 1
ATOM 7071 C CA . PRO A 1 911 ? -64.333 11.390 47.981 1.00 27.39 911 PRO A CA 1
ATOM 7072 C C . PRO A 1 911 ? -63.598 12.731 48.074 1.00 27.39 911 PRO A C 1
ATOM 7074 O O . PRO A 1 911 ? -64.203 13.792 47.939 1.00 27.39 911 PRO A O 1
ATOM 7077 N N . MET A 1 912 ? -62.278 12.701 48.246 1.00 20.98 912 MET A N 1
ATOM 7078 C CA . MET A 1 912 ? -61.425 13.860 47.984 1.00 20.98 912 MET A CA 1
ATOM 7079 C C . MET A 1 912 ? -60.278 13.443 47.077 1.00 20.98 912 MET A C 1
ATOM 7081 O O . MET A 1 912 ? -59.442 12.629 47.456 1.00 20.98 912 MET A O 1
ATOM 7085 N N . ALA A 1 913 ? -60.318 14.008 45.869 1.00 23.44 913 ALA A N 1
ATOM 7086 C CA . ALA A 1 913 ? -59.307 14.036 44.820 1.00 23.44 913 ALA A CA 1
ATOM 7087 C C . ALA A 1 913 ? -57.952 13.405 45.188 1.00 23.44 913 ALA A C 1
ATOM 7089 O O . ALA A 1 913 ? -57.007 14.078 45.599 1.00 23.44 913 ALA A O 1
ATOM 7090 N N . THR A 1 914 ? -57.841 12.099 44.959 1.00 21.58 914 THR A N 1
ATOM 7091 C CA . THR A 1 914 ? -56.560 11.458 44.679 1.00 21.58 914 THR A CA 1
ATOM 7092 C C . THR A 1 914 ? -56.025 12.048 43.380 1.00 21.58 914 THR A C 1
ATOM 7094 O O . THR A 1 914 ? -56.553 11.755 42.311 1.00 21.58 914 THR A O 1
ATOM 7097 N N . ILE A 1 915 ? -54.998 12.893 43.467 1.00 22.19 915 ILE A N 1
ATOM 7098 C CA . ILE A 1 915 ? -54.152 13.220 42.316 1.00 22.19 915 ILE A CA 1
ATOM 7099 C C . ILE A 1 915 ? -53.408 11.923 41.959 1.00 22.19 915 ILE A C 1
ATOM 7101 O O . ILE A 1 915 ? -52.650 11.429 42.802 1.00 22.19 915 ILE A O 1
ATOM 7105 N N . PRO A 1 916 ? -53.625 11.325 40.776 1.00 21.58 916 PRO A N 1
ATOM 7106 C CA . PRO A 1 916 ? -52.911 10.123 40.391 1.00 21.58 916 PRO A CA 1
ATOM 7107 C C . PRO A 1 916 ? -51.509 10.527 39.916 1.00 21.58 916 PRO A C 1
ATOM 7109 O O . PRO A 1 916 ? -51.352 11.191 38.897 1.00 21.58 916 PRO A O 1
ATOM 7112 N N . LEU A 1 917 ? -50.475 10.137 40.661 1.00 26.17 917 LEU A N 1
ATOM 7113 C CA . LEU A 1 917 ? -49.125 9.988 40.112 1.00 26.17 917 LEU A CA 1
ATOM 7114 C C . LEU A 1 917 ? -49.074 8.601 39.466 1.00 26.17 917 LEU A C 1
ATOM 7116 O O . LEU A 1 917 ? -48.626 7.642 40.096 1.00 26.17 917 LEU A O 1
ATOM 7120 N N . ASP A 1 918 ? -49.635 8.494 38.261 1.00 22.62 918 ASP A N 1
ATOM 7121 C CA . ASP A 1 918 ? -49.631 7.261 37.475 1.00 22.62 918 ASP A CA 1
ATOM 7122 C C . ASP A 1 918 ? -48.472 7.282 36.470 1.00 22.62 918 ASP A C 1
ATOM 7124 O O . ASP A 1 918 ? -48.293 8.237 35.712 1.00 22.62 918 ASP A O 1
ATOM 7128 N N . PHE A 1 919 ? -47.655 6.230 36.507 1.00 32.16 919 PHE A N 1
ATOM 7129 C CA . PHE A 1 919 ? -46.552 5.984 35.582 1.00 32.16 919 PHE A CA 1
ATOM 7130 C C . PHE A 1 919 ? -47.119 5.162 34.420 1.00 32.16 919 PHE A C 1
ATOM 7132 O O . PHE A 1 919 ? -47.324 3.957 34.554 1.00 32.16 919 PHE A O 1
ATOM 7139 N N . GLY A 1 920 ? -47.424 5.828 33.304 1.00 24.30 920 GLY A N 1
ATOM 7140 C CA . GLY A 1 920 ? -48.217 5.275 32.205 1.00 24.30 920 GLY A CA 1
ATOM 7141 C C . GLY A 1 920 ? -47.709 3.951 31.629 1.00 24.30 920 GLY A C 1
ATOM 7142 O O . GLY A 1 920 ? -46.631 3.907 31.040 1.00 24.30 920 GLY A O 1
ATOM 7143 N N . ILE A 1 921 ? -48.537 2.901 31.738 1.00 26.52 921 ILE A N 1
ATOM 7144 C CA . ILE A 1 921 ? -48.504 1.667 30.938 1.00 26.52 921 ILE A CA 1
ATOM 7145 C C . ILE A 1 921 ? -49.957 1.137 30.772 1.00 26.52 921 ILE A C 1
ATOM 7147 O O . ILE A 1 921 ? -50.516 0.580 31.712 1.00 26.52 921 ILE A O 1
ATOM 7151 N N . TRP A 1 922 ? -50.475 1.255 29.535 1.00 22.14 922 TRP A N 1
ATOM 7152 C CA . TRP A 1 922 ? -51.519 0.465 28.826 1.00 22.14 922 TRP A CA 1
ATOM 7153 C C . TRP A 1 922 ? -52.934 1.039 28.583 1.00 22.14 922 TRP A C 1
ATOM 7155 O O . TRP A 1 922 ? -53.603 1.557 29.469 1.00 22.14 922 TRP A O 1
ATOM 7165 N N . ASP A 1 923 ? -53.318 0.876 27.307 1.00 27.34 923 ASP A N 1
ATOM 7166 C CA . ASP A 1 923 ? -54.454 1.380 26.518 1.00 27.34 923 ASP A CA 1
ATOM 7167 C C . ASP A 1 923 ? -55.854 0.880 26.912 1.00 27.34 923 ASP A C 1
ATOM 7169 O O . ASP A 1 923 ? -55.994 -0.223 27.436 1.00 27.34 923 ASP A O 1
ATOM 7173 N N . HIS A 1 924 ? -56.887 1.629 26.482 1.00 25.44 924 HIS A N 1
ATOM 7174 C CA . HIS A 1 924 ? -58.068 1.080 25.786 1.00 25.44 924 HIS A CA 1
ATOM 7175 C C . HIS A 1 924 ? -58.890 2.169 25.039 1.00 25.44 924 HIS A C 1
ATOM 7177 O O . HIS A 1 924 ? -59.632 2.927 25.651 1.00 25.44 924 HIS A O 1
ATOM 7183 N N . ASP A 1 925 ? -58.710 2.222 23.712 1.00 23.50 925 ASP A N 1
ATOM 7184 C CA . ASP A 1 925 ? -59.690 2.293 22.601 1.00 23.50 925 ASP A CA 1
ATOM 7185 C C . ASP A 1 925 ? -61.029 3.096 22.665 1.00 23.50 925 ASP A C 1
ATOM 7187 O O . ASP A 1 925 ? -61.861 2.869 23.541 1.00 23.50 925 ASP A O 1
ATOM 7191 N N . ILE A 1 926 ? -61.279 3.840 21.552 1.00 23.00 926 ILE A N 1
ATOM 7192 C CA . ILE A 1 926 ? -62.553 4.079 20.795 1.00 23.00 926 ILE A CA 1
ATOM 7193 C C . ILE A 1 926 ? -63.259 5.483 20.846 1.00 23.00 926 ILE A C 1
ATOM 7195 O O . ILE A 1 926 ? -63.824 5.867 21.864 1.00 23.00 926 ILE A O 1
ATOM 7199 N N . LEU A 1 927 ? -63.348 6.112 19.639 1.00 23.44 927 LEU A N 1
ATOM 7200 C CA . LEU A 1 927 ? -64.259 7.179 19.093 1.00 23.44 927 LEU A CA 1
ATOM 7201 C C . LEU A 1 927 ? -63.982 8.650 19.522 1.00 23.44 927 LEU A C 1
ATOM 7203 O O . LEU A 1 927 ? -63.732 8.900 20.688 1.00 23.44 927 LEU A O 1
ATOM 7207 N N . ASP A 1 928 ? -64.029 9.717 18.702 1.00 21.69 928 ASP A N 1
ATOM 7208 C CA . ASP A 1 928 ? -64.633 9.977 17.383 1.00 21.69 928 ASP A CA 1
ATOM 7209 C C . ASP A 1 928 ? -64.184 11.370 16.820 1.00 21.69 928 ASP A C 1
ATOM 7211 O O . ASP A 1 928 ? -63.965 12.299 17.594 1.00 21.69 928 ASP A O 1
ATOM 7215 N N . PHE A 1 929 ? -64.137 11.493 15.481 1.00 23.20 929 PHE A N 1
ATOM 7216 C CA . PHE A 1 929 ? -64.310 12.669 14.577 1.00 23.20 929 PHE A CA 1
ATOM 7217 C C . PHE A 1 929 ? -63.380 13.923 14.496 1.00 23.20 929 PHE A C 1
ATOM 7219 O O . PHE A 1 929 ? -63.351 14.786 15.365 1.00 23.20 929 PHE A O 1
ATOM 7226 N N . ASP A 1 930 ? -62.752 14.035 13.307 1.00 22.84 930 ASP A N 1
ATOM 7227 C CA . ASP A 1 930 ? -62.605 15.138 12.313 1.00 22.84 930 ASP A CA 1
ATOM 7228 C C . ASP A 1 930 ? -62.453 16.646 12.667 1.00 22.84 930 ASP A C 1
ATOM 7230 O O . ASP A 1 930 ? -63.374 17.276 13.174 1.00 22.84 930 ASP A O 1
ATOM 7234 N N . TRP A 1 931 ? -61.316 17.203 12.185 1.00 23.55 931 TRP A N 1
ATOM 7235 C CA . TRP A 1 931 ? -61.041 18.438 11.383 1.00 23.55 931 TRP A CA 1
ATOM 7236 C C . TRP A 1 931 ? -61.821 19.758 11.643 1.00 23.55 931 TRP A C 1
ATOM 7238 O O . TRP A 1 931 ? -63.039 19.739 11.810 1.00 23.55 931 TRP A O 1
ATOM 7248 N N . PRO A 1 932 ? -61.166 20.947 11.563 1.00 34.50 932 PRO A N 1
ATOM 7249 C CA . PRO A 1 932 ? -60.302 21.342 10.437 1.00 34.50 932 PRO A CA 1
ATOM 7250 C C . PRO A 1 932 ? -58.911 21.921 10.741 1.00 34.50 932 PRO A C 1
ATOM 7252 O O . PRO A 1 932 ? -58.662 22.374 11.879 1.00 34.50 932 PRO A O 1
#

Radius of gyration: 43.53 Å; Cα contacts (8 Å, |Δi|>4): 1097; chains: 1; bounding box: 106×82×134 Å

Nearest PDB structures (foldseek):
  6m20-assembly3_C  TM=8.903E-01  e=3.583E-16  Plasmodium falciparum
  9j2n-assembly1_A  TM=8.980E-01  e=1.404E-15  Homo sapiens
  6tha-assembly1_A  TM=8.260E-01  e=4.952E-15  Homo sapiens
  8y66-assembly1_A  TM=8.278E-01  e=4.497E-14  Homo sapiens
  4yb9-assembly1_D  TM=8.316E-01  e=5.218E-13  Bos taurus

Sequence (932 aa):
MALHGRALSLAQLILVVCPAFFLFGYNQAGVGGLVSVESWTKTFSEIDTIHTVGAVKSHNLTVQGVVISTFTLGALIGALSCSFIGDILGRRRVIFAGSLATLVGEVLCCSSFGLAQLIVGRLIIGVGIGMLSGTVPVWQSECSSAQSRGKHIVLDGVFISAGYAITSWVNLGFYQIKSGSVAWRVPLAIPGLVSLIPMFSIFFLPESPRWLVQKGRLEQARATLVSLSGASAASEDVSGDIAAIQLTLENHSRGLSIMDIWRPNDEKLLYRFSLCILLQFYQRMSEVRNLISVYAPIIFEENLQMSSIMSKILAAATLSWKFLSCFVAFYCIDRYGRRMVFIVSGTGMSLCMLALAITTSFPHANKPASVMSALFIFLFNFFIPIGFLGANFLYCTEVAPLRLRVAMASISTANHWLWNFVVTMITPVAINSIGYQYYIVYAVMGACIPISVYFLYPETMGWKLEDLDMLFKRGLSIRGTVRSSFRSPDCDAEGRIPIEKAWQNRSPTECNSYYLNALECSRLTTASENEGLAGLQSLLLTCLYLQLTRKHEEWIQTAGQAVRLAQSLGLHRHSRRFRFCAGEMELRKRMWWCVYAVDVACSVVHGLPKLIQDDDVDTDLPIDTDLDDVTASDIPLPLPGETTSMATFILYVKLLRLFSSCLKSLYTTTKRRNGVAKITALDHELSVWHHSVVRFQGSGMKENDDALPDTLHINSSDQSFETLFLHFLGNVAVVLIHQPALTFDPKHPQFMKSLSRCVRAALNILGLLESSHAGQRLHCLFPNKSSIVFQSTLLCFYHQWMCTLFSLTPSHNLNPLMGRIVDTALKLLDKHKAELVAPDTGPNTCIDIETISAAEDLVRLFSRCLDNARNASVSIERTSSMAQNSLPTSSFPPQADLGGHEPANFESESPMATIPLDFGIWDHDILDFDWP

Mean predicted aligned error: 19.88 Å

InterPro domains:
  IPR003663 Sugar/inositol transporter [PR00171] (21-31)
  IPR003663 Sugar/inositol transporter [PR00171] (119-138)
  IPR003663 Sugar/inositol transporter [PR00171] (397-409)
  IPR003663 Sugar/inositol transporter [TIGR00879] (11-467)
  IPR005828 Major facilitator, sugar transporter-like [PF00083] (15-472)
  IPR005829 Sugar transporter, conserved site [PS00216] (329-346)
  IPR007219 Xylanolytic transcriptional activator, regulatory domain [PF04082] (511-691)
  IPR007219 Xylanolytic transcriptional activator, regulatory domain [SM00906] (555-628)
  IPR020846 Major facilitator superfamily domain [PS50850] (13-461)
  IPR036259 MFS transporter superfamily [G3DSA:1.20.1250.20] (6-475)
  IPR036259 MFS transporter superfamily [SSF103473] (15-469)
  IPR050360 Major Facilitator Superfamily Sugar Transporters [PTHR48022] (13-480)

pLDDT: mean 70.99, std 19.78, range [20.98, 95.94]